Protein AF-0000000086114210 (afdb_homodimer)

Secondary structure (DSSP, 8-state):
----------B-TTT--BHHHHHHHHHHHHHHHHHHTT-HHHHHHHHHHHHHHHHHHHTSTT---GGG-EEEES-TTTTSSS--HHHHTS--SS---SEEEEEEEEEEEES-GGGSEEEETTEEE-BGGGS-TTSPPP--SSSB--HHHHHHHHHHHHHHHHHHSPPSBTTBEEEEEEEETTEEEEEEE-TT--EEEEEEEEEEEEES--TT----GGG---SS-S-SEEEEETT-GGGPEEEE-HHHHHHHHHT--HHHHHHHHHHHHHHHHHHTSTTS--THHHHHHHHHHHHHS-HHHHT-GGGHHHHHHHHHHHHHHHHHHT--B-SS-TT-BTTTT-S-HHHHHHHHHHHHH-HHHHHHHHHHHHHHHHHHHHHHHHHHHHHHHHHHHHHGGG---/----------B-TTT--BHHHHHHHHHHHHHHHHHHTT-HHHHHHHHHHHHHHHHHHHTSTT---GGG-EEEES-TTTTSSS--HHHHTS--SS---SSEEEEEEEEEEES-GGGSEEEETTEEE-BGGGS-TTSPPP--SSSB--HHHHHHHHHHHHHHHHHHSPPSBTTEEEEEEEEETTEEEEEEEETT--EEEEEEEEEEEEES--TT----GGG---SS-S-SEEEEETT-GGGPEEEE-HHHHHHHHHT--HHHHHHHHHHHHHHHHHHTSTTS--THHHHHHHHHHHHHS-HHHHT-GGGHHHHHHHHHHHHHHHHHHT--B-SS-TT-BTTTT-S-HHHHHHHHHHHHH-HHHHHHHHHHHHHHHHHHHHHHHHHHHHHHHHHHHHHGGG---

Radius of gyration: 35.03 Å; Cα contacts (8 Å, |Δi|>4): 1342; chains: 2; bounding box: 107×114×83 Å

Organism: NCBI:txid247094

Foldseek 3Di:
DPPPPPPPPQADPQQRDGLQVLLVLLVLLVVLLVVLCPDPVNVVLQVLVVVVLLVLLVQDPPFDDSVPKDKFFFDDLLQLWQDACVLQVHADPDDGANAEMEIEGARAEAAACVQWADPFLFWIWHACVRQDPPHDDFPDPDRTDFLLRVLVSSLVSSVVSVVVDDDRDPQKAWPDWDDISSWIKTWIAGPLRHIYIYIYFHKHKYAAADPQFDDPQPLDPDPVAFGGIWIWGNRDPPRTTTIGRSRRLVVVLVVAAPLLVSLLSLCSLQLQVVCNDNQHLGNNLLSQLSVVCSSVDDPVQRNDSSCSSVVNLVSLVSQLVCLVVQFRARNGRRSDTSSVPRPCSNVSSVVSVVCSNPVVVSSVVSSVVSNVSNVSSVVSVVVVVVVVVVVVVVVPPPPDD/DPPPPPPPPQADPQQRDGLQVLLVLLVLLVVLLVVLCPDPVNVVLQVLVVVVLLVLLVQDPPFDHSVPKDKFFFADLLQLWQDACVLQVHADPDDGANAEMEIEGAPAEAAACVQWADPFLFWIWHACVRQDPPHDDFPDPDRTDFLLSVLVSSLVSSVVSVVVDDDRDPQKAWPDWDDISSWIKTWIAGPLRHIYIYIYFYKHKYAAADPQFDDPQPLDPDPVAFGGIWIWGNRDPPRTTTIGRSRRLVVVLVVAAPLLVSLLSLCSLQLQVVCNDNQHLGNNLLVLLSVVCSSVDDPVQRNDSSCSSVVNLVSLVSQLVCLVVQFRARNGRRSDTSSVPRPCSNVSSVVSVVCSNPVVVSSVVSSVVSNVSNVSSVVVVVVVVVVVVVVVVVVVPPPDD

Sequence (802 aa):
MTSSARPLTDLDYCSGSRILEMNKLMEELERREGSYLQSKEVLESCLKAKDYVFTLIEQIHPLPSPNSLLILSGALCSGCLDVSPVDLGSTSPLSCPPISYTILVPILRLPSPDLLHQTSPCHCLVPLSLWDPPHPQLSSTTSYVNPHNVSLWFTSSLLSAMSRLPAPDPHLCQEGAEPWGNCVSLLFSNSSDVFFRFDIVPVVEVHGWPTGAQYLEDWVDDVQGPPRLFHLLPWGAKGQWRVSFPGVELFLRRCLYPSLSRVLRASLAVLGPFLQGPEAPGPYLIWVTLLHACERLPVGYLSQAQNAASCFLGLLEELSFNFLRGSCPNPFLPGCDLLYGNTTGPYLAHRVAEVRTQPMTHLREAVKEAKEAMKGGEREEKEEKEQKEEREERGSSCSPSMTSSARPLTDLDYCSGSRILEMNKLMEELERREGSYLQSKEVLESCLKAKDYVFTLIEQIHPLPSPNSLLILSGALCSGCLDVSPVDLGSTSPLSCPPISYTILVPILRLPSPDLLHQTSPCHCLVPLSLWDPPHPQLSSTTSYVNPHNVSLWFTSSLLSAMSRLPAPDPHLCQEGAEPWGNCVSLLFSNSSDVFFRFDIVPVVEVHGWPTGAQYLEDWVDDVQGPPRLFHLLPWGAKGQWRVSFPGVELFLRRCLYPSLSRVLRASLAVLGPFLQGPEAPGPYLIWVTLLHACERLPVGYLSQAQNAASCFLGLLEELSFNFLRGSCPNPFLPGCDLLYGNTTGPYLAHRVAEVRTQPMTHLREAVKEAKEAMKGGEREEKEEKEQKEEREERGSSCSPS

Structure (mmCIF, N/CA/C/O backbone):
data_AF-0000000086114210-model_v1
#
loop_
_entity.id
_entity.type
_entity.pdbx_description
1 polymer 'Transmembrane protein 102'
#
loop_
_atom_site.group_PDB
_atom_site.id
_atom_site.type_symbol
_atom_site.label_atom_id
_atom_site.label_alt_id
_atom_site.label_comp_id
_atom_site.label_asym_id
_atom_site.label_entity_id
_atom_site.label_seq_id
_atom_site.pdbx_PDB_ins_code
_atom_site.Cartn_x
_atom_site.Cartn_y
_atom_site.Cartn_z
_atom_site.occupancy
_atom_site.B_iso_or_equiv
_atom_site.auth_seq_id
_atom_site.auth_comp_id
_atom_site.auth_asym_id
_atom_site.auth_atom_id
_atom_site.pdbx_PDB_model_num
ATOM 1 N N . MET A 1 1 ? -11.633 5.852 -42.719 1 24.09 1 MET A N 1
ATOM 2 C CA . MET A 1 1 ? -10.617 6.684 -42.062 1 24.09 1 MET A CA 1
ATOM 3 C C . MET A 1 1 ? -10.602 6.457 -40.562 1 24.09 1 MET A C 1
ATOM 5 O O . MET A 1 1 ? -11.5 6.918 -39.844 1 24.09 1 MET A O 1
ATOM 9 N N . THR A 1 2 ? -10.406 5.246 -40.031 1 33 2 THR A N 1
ATOM 10 C CA . THR A 1 2 ? -10.617 4.664 -38.719 1 33 2 THR A CA 1
ATOM 11 C C . THR A 1 2 ? -9.875 5.461 -37.625 1 33 2 THR A C 1
ATOM 13 O O . THR A 1 2 ? -8.656 5.637 -37.719 1 33 2 THR A O 1
ATOM 16 N N . SER A 1 3 ? -10.422 6.602 -37.25 1 35.72 3 SER A N 1
ATOM 17 C CA . SER A 1 3 ? -9.906 7.598 -36.312 1 35.72 3 SER A CA 1
ATOM 18 C C . SER A 1 3 ? -9.109 6.938 -35.188 1 35.72 3 SER A C 1
ATOM 20 O O . SER A 1 3 ? -9.633 6.09 -34.469 1 35.72 3 SER A O 1
ATOM 22 N N . SER A 1 4 ? -7.891 6.684 -35.344 1 40.81 4 SER A N 1
ATOM 23 C CA . SER A 1 4 ? -6.871 5.98 -34.594 1 40.81 4 SER A CA 1
ATOM 24 C C . SER A 1 4 ? -6.875 6.422 -33.125 1 40.81 4 SER A C 1
ATOM 26 O O . SER A 1 4 ? -6.609 7.586 -32.812 1 40.81 4 SER A O 1
ATOM 28 N N . ALA A 1 5 ? -7.812 6.066 -32.375 1 46.91 5 ALA A N 1
ATOM 29 C CA . ALA A 1 5 ? -8.047 6.402 -30.984 1 46.91 5 ALA A CA 1
ATOM 30 C C . ALA A 1 5 ? 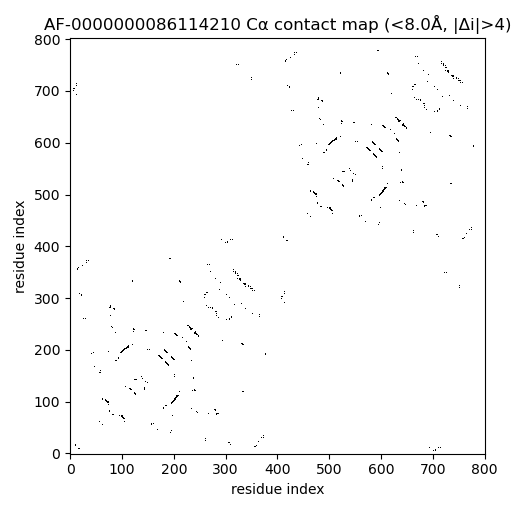-6.738 6.426 -30.203 1 46.91 5 ALA A C 1
ATOM 32 O O . ALA A 1 5 ? -5.883 5.555 -30.375 1 46.91 5 ALA A O 1
ATOM 33 N N . ARG A 1 6 ? -6.336 7.613 -29.688 1 54.84 6 ARG A N 1
ATOM 34 C CA . ARG A 1 6 ? -5.137 7.883 -28.906 1 54.84 6 ARG A CA 1
ATOM 35 C C . ARG A 1 6 ? -4.93 6.812 -27.844 1 54.84 6 ARG A C 1
ATOM 37 O O . ARG A 1 6 ? -5.883 6.379 -27.188 1 54.84 6 ARG A O 1
ATOM 44 N N . PRO A 1 7 ? -3.684 6.273 -27.859 1 58.41 7 PRO A N 1
ATOM 45 C CA . PRO A 1 7 ? -3.41 5.215 -26.891 1 58.41 7 PRO A CA 1
ATOM 46 C C . PRO A 1 7 ? -3.721 5.633 -25.453 1 58.41 7 PRO A C 1
ATOM 48 O O . PRO A 1 7 ? -3.482 6.785 -25.078 1 58.41 7 PRO A O 1
ATOM 51 N N . LEU A 1 8 ? -4.625 4.898 -24.859 1 67.31 8 LEU A N 1
ATOM 52 C CA . LEU A 1 8 ? -5.004 5.141 -23.484 1 67.31 8 LEU A CA 1
ATOM 53 C C . LEU A 1 8 ? -3.822 4.922 -22.547 1 67.31 8 LEU A C 1
ATOM 55 O O . LEU A 1 8 ? -3.576 3.797 -22.094 1 67.31 8 LEU A O 1
ATOM 59 N N . THR A 1 9 ? -3.07 6.043 -22.328 1 71.62 9 THR A N 1
ATOM 60 C CA . THR A 1 9 ? -1.894 5.926 -21.484 1 71.62 9 THR A CA 1
ATOM 61 C C . THR A 1 9 ? -2.07 6.738 -20.203 1 71.62 9 THR A C 1
ATOM 63 O O . THR A 1 9 ? -1.178 6.773 -19.359 1 71.62 9 THR A O 1
ATOM 66 N N . ASP A 1 10 ? -3.268 7.16 -20.109 1 83.62 10 ASP A N 1
ATOM 67 C CA . ASP A 1 10 ? -3.412 8.094 -18.984 1 83.62 10 ASP A CA 1
ATOM 68 C C . ASP A 1 10 ? -4.426 7.586 -17.969 1 83.62 10 ASP A C 1
ATOM 70 O O . ASP A 1 10 ? -5.34 8.312 -17.578 1 83.62 10 ASP A O 1
ATOM 74 N N . LEU A 1 11 ? -4.305 6.305 -17.688 1 91.75 11 LEU A N 1
ATOM 75 C CA . LEU A 1 11 ? -5.18 5.719 -16.672 1 91.75 11 LEU A CA 1
ATOM 76 C C . LEU A 1 11 ? -4.379 5.285 -15.445 1 91.75 11 LEU A C 1
ATOM 78 O O . LEU A 1 11 ? -3.229 4.855 -15.57 1 91.75 11 LEU A O 1
ATOM 82 N N . ASP A 1 12 ? -5.035 5.508 -14.336 1 93.94 12 ASP A N 1
ATOM 83 C CA . ASP A 1 12 ? -4.492 4.934 -13.109 1 93.94 12 ASP A CA 1
ATOM 84 C C . ASP A 1 12 ? -4.828 3.447 -13.008 1 93.94 12 ASP A C 1
ATOM 86 O O . ASP A 1 12 ? -6 3.07 -12.992 1 93.94 12 ASP A O 1
ATOM 90 N N . TYR A 1 13 ? -3.895 2.6 -12.891 1 93.69 13 TYR A N 1
ATOM 91 C CA . TYR A 1 13 ? -4.074 1.151 -12.898 1 93.69 13 TYR A CA 1
ATOM 92 C C . TYR A 1 13 ? -4.977 0.709 -11.758 1 93.69 13 TYR A C 1
ATOM 94 O O . TYR A 1 13 ? -5.895 -0.093 -11.953 1 93.69 13 TYR A O 1
ATOM 102 N N . CYS A 1 14 ? -4.801 1.234 -10.609 1 93.88 14 CYS A N 1
ATOM 103 C CA . CYS A 1 14 ? -5.457 0.724 -9.406 1 93.88 14 CYS A CA 1
ATOM 104 C C . CYS A 1 14 ? -6.93 1.126 -9.383 1 93.88 14 CYS A C 1
ATOM 106 O O . CYS A 1 14 ? -7.797 0.297 -9.102 1 93.88 14 CYS A O 1
ATOM 108 N N . SER A 1 15 ? -7.188 2.352 -9.672 1 94.06 15 SER A N 1
ATOM 109 C CA . SER A 1 15 ? -8.562 2.826 -9.57 1 94.06 15 SER A CA 1
ATOM 110 C C . SER A 1 15 ? -9.281 2.752 -10.914 1 94.06 15 SER A C 1
ATOM 112 O O . SER A 1 15 ? -10.508 2.809 -10.977 1 94.06 15 SER A O 1
ATOM 114 N N . GLY A 1 16 ? -8.547 2.729 -11.992 1 93.31 16 GLY A N 1
ATOM 115 C CA . GLY A 1 16 ? -9.125 2.775 -13.328 1 93.31 16 GLY A CA 1
ATOM 116 C C . GLY A 1 16 ? -9.547 4.172 -13.742 1 93.31 16 GLY A C 1
ATOM 117 O O . GLY A 1 16 ? -10.117 4.355 -14.82 1 93.31 16 GLY A O 1
ATOM 118 N N . SER A 1 17 ? -9.188 5.137 -12.953 1 94 17 SER A N 1
ATOM 119 C CA . SER A 1 17 ? -9.617 6.508 -13.227 1 94 17 SER A CA 1
ATOM 120 C C . SER A 1 17 ? -8.656 7.203 -14.188 1 94 17 SER A C 1
ATOM 122 O O . SER A 1 17 ? -7.473 6.855 -14.25 1 94 17 SER A O 1
ATOM 124 N N . ARG A 1 18 ? -9.195 8.18 -14.914 1 94 18 ARG A N 1
ATOM 125 C CA . ARG A 1 18 ? -8.375 8.969 -15.828 1 94 18 ARG A CA 1
ATOM 126 C C . ARG A 1 18 ? -7.594 10.039 -15.07 1 94 18 ARG A C 1
ATOM 128 O O . ARG A 1 18 ? -8.164 10.781 -14.266 1 94 18 ARG A O 1
ATOM 135 N N . ILE A 1 19 ? -6.328 10.172 -15.398 1 94.19 19 ILE A N 1
ATOM 136 C CA . ILE A 1 19 ? -5.438 11.102 -14.711 1 94.19 19 ILE A CA 1
ATOM 137 C C . ILE A 1 19 ? -5.867 12.539 -15.008 1 94.19 19 ILE A C 1
ATOM 139 O O . ILE A 1 19 ? -5.863 13.383 -14.109 1 94.19 19 ILE A O 1
ATOM 143 N N . LEU A 1 20 ? -6.254 12.805 -16.203 1 94.25 20 LEU A N 1
ATOM 144 C CA . LEU A 1 20 ? -6.676 14.148 -16.594 1 94.25 20 LEU A CA 1
ATOM 145 C C . LEU A 1 20 ? -7.883 14.602 -15.789 1 94.25 20 LEU A C 1
ATOM 147 O O . LEU A 1 20 ? -7.953 15.758 -15.359 1 94.25 20 LEU A O 1
ATOM 151 N N . GLU A 1 21 ? -8.805 13.68 -15.555 1 95.31 21 GLU A N 1
ATOM 152 C CA . GLU A 1 21 ? -10.008 14.008 -14.789 1 95.31 21 GLU A CA 1
ATOM 153 C C . GLU A 1 21 ? -9.672 14.297 -13.328 1 95.31 21 GLU A C 1
ATOM 155 O O . GLU A 1 21 ? -10.273 15.172 -12.703 1 95.31 21 GLU A O 1
ATOM 160 N N . MET A 1 22 ? -8.812 13.57 -12.836 1 96.75 22 MET A N 1
ATOM 161 C CA . MET A 1 22 ? -8.383 13.781 -11.461 1 96.75 22 MET A CA 1
ATOM 162 C C . MET A 1 22 ? -7.707 15.141 -11.305 1 96.75 22 MET A C 1
ATOM 164 O O . MET A 1 22 ? -7.926 15.828 -10.305 1 96.75 22 MET A O 1
ATOM 168 N N . ASN A 1 23 ? -6.875 15.539 -12.266 1 96.81 23 ASN A N 1
ATOM 169 C CA . ASN A 1 23 ? -6.258 16.859 -12.258 1 96.81 23 ASN A CA 1
ATOM 170 C C . ASN A 1 23 ? -7.309 17.969 -12.25 1 96.81 23 ASN A C 1
ATOM 172 O O . ASN A 1 23 ? -7.164 18.953 -11.531 1 96.81 23 ASN A O 1
ATOM 176 N N . LYS A 1 24 ? -8.305 17.766 -13 1 96.81 24 LYS A N 1
ATOM 177 C CA . LYS A 1 24 ? -9.367 18.75 -13.078 1 96.81 24 LYS A CA 1
ATOM 178 C C . LYS A 1 24 ? -10.086 18.891 -11.742 1 96.81 24 LYS A C 1
ATOM 180 O O . LYS A 1 24 ? -10.438 20 -11.336 1 96.81 24 LYS A O 1
ATOM 185 N N . LEU A 1 25 ? -10.352 17.797 -11.07 1 97.38 25 LEU A N 1
ATOM 186 C CA . LEU A 1 25 ? -11.008 17.828 -9.766 1 97.38 25 LEU A CA 1
ATOM 187 C C . LEU A 1 25 ? -10.148 18.562 -8.742 1 97.38 25 LEU A C 1
ATOM 189 O O . LEU A 1 25 ? -10.664 19.328 -7.922 1 97.38 25 LEU A O 1
ATOM 193 N N . MET A 1 26 ? -8.883 18.344 -8.812 1 97.62 26 MET A N 1
ATOM 194 C CA . MET A 1 26 ? -7.973 19 -7.883 1 97.62 26 MET A CA 1
ATOM 195 C C . MET A 1 26 ? -7.914 20.5 -8.156 1 97.62 26 MET A C 1
ATOM 197 O O . MET A 1 26 ? -7.828 21.297 -7.223 1 97.62 26 MET A O 1
ATOM 201 N N . GLU A 1 27 ? -7.957 20.875 -9.391 1 96.31 27 GLU A N 1
ATOM 202 C CA . GLU A 1 27 ? -8.016 22.297 -9.75 1 96.31 27 GLU A CA 1
ATOM 203 C C . GLU A 1 27 ? -9.312 22.938 -9.258 1 96.31 27 GLU A C 1
ATOM 205 O O . GLU A 1 27 ? -9.297 24.078 -8.773 1 96.31 27 GLU A O 1
ATOM 210 N N . GLU A 1 28 ? -10.328 22.172 -9.398 1 95.62 28 GLU A N 1
ATOM 211 C CA . GLU A 1 28 ? -11.617 22.672 -8.938 1 95.62 28 GLU A CA 1
ATOM 212 C C . GLU A 1 28 ? -11.633 22.859 -7.422 1 95.62 28 GLU A C 1
ATOM 214 O O . GLU A 1 28 ? -12.18 23.844 -6.918 1 95.62 28 GLU A O 1
ATOM 219 N N . LEU A 1 29 ? -11.109 21.953 -6.73 1 95.19 29 LEU A N 1
ATOM 220 C CA . LEU A 1 29 ? -11.008 22.078 -5.281 1 95.19 29 LEU A CA 1
ATOM 221 C C . LEU A 1 29 ? -10.242 23.328 -4.891 1 95.19 29 LEU A C 1
ATOM 223 O O . LEU A 1 29 ? -10.648 24.047 -3.977 1 95.19 29 LEU A O 1
ATOM 227 N N . GLU A 1 30 ? -9.141 23.578 -5.566 1 92.75 30 GLU A N 1
ATOM 228 C CA . GLU A 1 30 ? -8.328 24.766 -5.316 1 92.75 30 GLU A CA 1
ATOM 229 C C . GLU A 1 30 ? -9.125 26.047 -5.562 1 92.75 30 GLU A C 1
ATOM 231 O O . GLU A 1 30 ? -9.055 26.984 -4.773 1 92.75 30 GLU A O 1
ATOM 236 N N . ARG A 1 31 ? -9.859 26.047 -6.586 1 91.31 31 ARG A N 1
ATOM 237 C CA . ARG A 1 31 ? -10.656 27.219 -6.945 1 91.31 31 ARG A CA 1
ATOM 238 C C . ARG A 1 31 ? -11.734 27.484 -5.898 1 91.31 31 ARG A C 1
ATOM 240 O O . ARG A 1 31 ? -11.945 28.625 -5.496 1 91.31 31 ARG A O 1
ATOM 247 N N . ARG A 1 32 ? -12.312 26.5 -5.414 1 87.5 32 ARG A N 1
ATOM 248 C CA . ARG A 1 32 ? -13.406 26.641 -4.457 1 87.5 32 ARG A CA 1
ATOM 249 C C . ARG A 1 32 ? -12.891 27.094 -3.098 1 87.5 32 ARG A C 1
ATOM 251 O O . ARG A 1 32 ? -13.508 27.938 -2.445 1 87.5 32 ARG A O 1
ATOM 258 N N . GLU A 1 33 ? -11.836 26.594 -2.711 1 83 33 GLU A N 1
ATOM 259 C CA . GLU A 1 33 ? -11.266 26.969 -1.423 1 83 33 GLU A CA 1
ATOM 260 C C . GLU A 1 33 ? -10.742 28.406 -1.452 1 83 33 GLU A C 1
ATOM 262 O O . GLU A 1 33 ? -10.766 29.094 -0.435 1 83 33 GLU A O 1
ATOM 267 N N . GLY A 1 34 ? -10.242 28.797 -2.559 1 79.25 34 GLY A N 1
ATOM 268 C CA . GLY A 1 34 ? -9.719 30.156 -2.691 1 79.25 34 GLY A CA 1
ATOM 269 C C . GLY A 1 34 ? -10.805 31.219 -2.744 1 79.25 34 GLY A C 1
ATOM 270 O O . GLY A 1 34 ? -10.594 32.344 -2.316 1 79.25 34 GLY A O 1
ATOM 271 N N . SER A 1 35 ? -11.875 30.875 -3.115 1 75.25 35 SER A N 1
ATOM 272 C CA . SER A 1 35 ? -12.961 31.828 -3.314 1 75.25 35 SER A CA 1
ATOM 273 C C . SER A 1 35 ? -13.594 32.219 -1.987 1 75.25 35 SER A C 1
ATOM 275 O O . SER A 1 35 ? -14.078 33.344 -1.837 1 75.25 35 SER A O 1
ATOM 277 N N . TYR A 1 36 ? -13.602 31.391 -1.112 1 68.75 36 TYR A N 1
ATOM 278 C CA . TYR A 1 36 ? -14.227 31.641 0.183 1 68.75 36 TYR A CA 1
ATOM 279 C C . TYR A 1 36 ? -13.555 32.812 0.897 1 68.75 36 TYR A C 1
ATOM 281 O O . TYR A 1 36 ? -14.227 33.625 1.53 1 68.75 36 TYR A O 1
ATOM 289 N N . LEU A 1 37 ? -12.344 33 0.737 1 70.94 37 LEU A N 1
ATOM 290 C CA . LEU A 1 37 ? -11.586 34.031 1.44 1 70.94 37 LEU A CA 1
ATOM 291 C C . LEU A 1 37 ? -11.539 35.312 0.626 1 70.94 37 LEU A C 1
ATOM 293 O O . LEU A 1 37 ? -11.023 36.344 1.1 1 70.94 37 LEU A O 1
ATOM 297 N N . GLN A 1 38 ? -12.227 35.25 -0.403 1 73.44 38 GLN A N 1
ATOM 298 C CA . GLN A 1 38 ? -12.109 36.438 -1.275 1 73.44 38 GLN A CA 1
ATOM 299 C C . GLN A 1 38 ? -13.258 37.406 -1.033 1 73.44 38 GLN A C 1
ATOM 301 O O . GLN A 1 38 ? -13.172 38.562 -1.418 1 73.44 38 GLN A O 1
ATOM 306 N N . SER A 1 39 ? -14.18 37 -0.277 1 79.19 39 SER A N 1
ATOM 307 C CA . SER A 1 39 ? -15.234 37.969 0.053 1 79.19 39 SER A CA 1
ATOM 308 C C . SER A 1 39 ? -14.703 39.094 0.924 1 79.19 39 SER A C 1
ATOM 310 O O . SER A 1 39 ? -14.039 38.844 1.933 1 79.19 39 SER A O 1
ATOM 312 N N . LYS A 1 40 ? -14.922 40.281 0.569 1 83.38 40 LYS A N 1
ATOM 313 C CA . LYS A 1 40 ? -14.422 41.438 1.276 1 83.38 40 LYS A CA 1
ATOM 314 C C . LYS A 1 40 ? -14.914 41.469 2.723 1 83.38 40 LYS A C 1
ATOM 316 O O . LYS A 1 40 ? -14.164 41.844 3.631 1 83.38 40 LYS A O 1
ATOM 321 N N . GLU A 1 41 ? -16.125 41.125 2.92 1 83.75 41 GLU A N 1
ATOM 322 C CA . GLU A 1 41 ? -16.688 41.125 4.262 1 83.75 41 GLU A CA 1
ATOM 323 C C . GLU A 1 41 ? -15.984 40.094 5.16 1 83.75 41 GLU A C 1
ATOM 325 O O . GLU A 1 41 ? -15.672 40.406 6.312 1 83.75 41 GLU A O 1
ATOM 330 N N . VAL A 1 42 ? -15.844 38.969 4.598 1 86.62 42 VAL A N 1
ATOM 331 C CA . VAL A 1 42 ? -15.195 37.906 5.352 1 86.62 42 VAL A CA 1
ATOM 332 C C . VAL A 1 42 ? -13.758 38.312 5.672 1 86.62 42 VAL A C 1
ATOM 334 O O . VAL A 1 42 ? -13.289 38.094 6.797 1 86.62 42 VAL A O 1
ATOM 337 N N . LEU A 1 43 ? -13.133 38.875 4.75 1 88.88 43 LEU A N 1
ATOM 338 C CA . LEU A 1 43 ? -11.75 39.281 4.93 1 88.88 43 LEU A CA 1
ATOM 339 C C . LEU A 1 43 ? -11.641 40.375 6.008 1 88.88 43 LEU A C 1
ATOM 341 O O . LEU A 1 43 ? -10.742 40.312 6.848 1 88.88 43 LEU A O 1
ATOM 345 N N . GLU A 1 44 ? -12.469 41.281 5.941 1 90 44 GLU A N 1
ATOM 346 C CA . GLU A 1 44 ? -12.453 42.375 6.922 1 90 44 GLU A CA 1
ATOM 347 C C . GLU A 1 44 ? -12.727 41.844 8.328 1 90 44 GLU A C 1
ATOM 349 O O . GLU A 1 44 ? -12.078 42.281 9.289 1 90 44 GLU A O 1
ATOM 354 N N . SER A 1 45 ? -13.695 41 8.422 1 90.56 45 SER A N 1
ATOM 355 C CA . SER A 1 45 ? -14.008 40.406 9.719 1 90.56 45 SER A CA 1
ATOM 356 C C . SER A 1 45 ? -12.836 39.594 10.258 1 90.56 45 SER A C 1
ATOM 358 O O . SER A 1 45 ? -12.555 39.625 11.461 1 90.56 45 SER A O 1
ATOM 360 N N . CYS A 1 46 ? -12.266 38.906 9.391 1 90.81 46 CYS A N 1
ATOM 361 C CA . CYS A 1 46 ? -11.102 38.125 9.781 1 90.81 46 CYS A CA 1
ATOM 362 C C . CYS A 1 46 ? -9.977 39 10.289 1 90.81 46 CYS A C 1
ATOM 364 O O . CYS A 1 46 ? -9.328 38.688 11.289 1 90.81 46 CYS A O 1
ATOM 366 N N . LEU A 1 47 ? -9.734 40.125 9.594 1 91.75 47 LEU A N 1
ATOM 367 C CA . LEU A 1 47 ? -8.68 41.062 9.977 1 91.75 47 LEU A CA 1
ATOM 368 C C . LEU A 1 47 ? -8.984 41.656 11.336 1 91.75 47 LEU A C 1
ATOM 370 O O . LEU A 1 47 ? -8.078 41.875 12.148 1 91.75 47 LEU A O 1
ATOM 374 N N . LYS A 1 48 ? -10.203 41.969 11.562 1 92.81 48 LYS A N 1
ATOM 375 C CA . LYS A 1 48 ? -10.602 42.531 12.852 1 92.81 48 LYS A CA 1
ATOM 376 C C . LYS A 1 48 ? -10.398 41.531 13.977 1 92.81 48 LYS A C 1
ATOM 378 O O . LYS A 1 48 ? -9.945 41.906 15.062 1 92.81 48 LYS A O 1
ATOM 383 N N . ALA A 1 49 ? -10.828 40.344 13.711 1 93.56 49 ALA A N 1
ATOM 384 C CA . ALA A 1 49 ? -10.625 39.281 14.711 1 93.56 49 ALA A CA 1
ATOM 385 C C . ALA A 1 49 ? -9.141 39.094 15.008 1 93.56 49 ALA A C 1
ATOM 387 O O . ALA A 1 49 ? -8.75 38.938 16.172 1 93.56 49 ALA A O 1
ATOM 388 N N . LYS A 1 50 ? -8.375 39.062 13.969 1 92.75 50 LYS A N 1
ATOM 389 C CA . LYS A 1 50 ? -6.926 38.938 14.125 1 92.75 50 LYS A CA 1
ATOM 390 C C . LYS A 1 50 ? -6.359 40.094 14.961 1 92.75 50 LYS A C 1
ATOM 392 O O . LYS A 1 50 ? -5.543 39.875 15.852 1 92.75 50 LYS A O 1
ATOM 397 N N . ASP A 1 51 ? -6.738 41.281 14.656 1 91.56 51 ASP A N 1
ATOM 398 C CA . ASP A 1 51 ? -6.27 42.438 15.391 1 91.56 51 ASP A CA 1
ATOM 399 C C . ASP A 1 51 ? -6.641 42.344 16.859 1 91.56 51 ASP A C 1
ATOM 401 O O . ASP A 1 51 ? -5.859 42.75 17.734 1 91.56 51 ASP A O 1
ATOM 405 N N . TYR A 1 52 ? -7.801 41.938 17.109 1 93 52 TYR A N 1
ATOM 406 C CA . TYR A 1 52 ? -8.227 41.781 18.484 1 93 52 TYR A CA 1
ATOM 407 C C . TYR A 1 52 ? -7.336 40.75 19.203 1 93 52 TYR A C 1
ATOM 409 O O . TYR A 1 52 ? -6.902 41 20.328 1 93 52 TYR A O 1
ATOM 417 N N . VAL A 1 53 ? -7.121 39.625 18.594 1 93.25 53 VAL A N 1
ATOM 418 C CA . VAL A 1 53 ? -6.285 38.594 19.172 1 93.25 53 VAL A CA 1
ATOM 419 C C . VAL A 1 53 ? -4.883 39.125 19.438 1 93.25 53 VAL A C 1
ATOM 421 O O . VAL A 1 53 ? -4.289 38.844 20.484 1 93.25 53 VAL A O 1
ATOM 424 N N . PHE A 1 54 ? -4.352 39.938 18.5 1 92.5 54 PHE A N 1
ATOM 425 C CA . PHE A 1 54 ? -3.031 40.531 18.672 1 92.5 54 PHE A CA 1
ATOM 426 C C . PHE A 1 54 ? -3.025 41.469 19.859 1 92.5 54 PHE A C 1
ATOM 428 O O . PHE A 1 54 ? -2.062 41.531 20.625 1 92.5 54 PHE A O 1
ATOM 435 N N . THR A 1 55 ? -4.051 42.219 20 1 91 55 THR A N 1
ATOM 436 C CA . THR A 1 55 ? -4.176 43.125 21.125 1 91 55 THR A CA 1
ATOM 437 C C . THR A 1 55 ? -4.223 42.344 22.453 1 91 55 THR A C 1
ATOM 439 O O . THR A 1 55 ? -3.648 42.781 23.453 1 91 55 THR A O 1
ATOM 442 N N . LEU A 1 56 ? -4.953 41.281 22.438 1 91.81 56 LEU A N 1
ATOM 443 C CA . LEU A 1 56 ? -5.012 40.438 23.625 1 91.81 56 LEU A CA 1
ATOM 444 C C . LEU A 1 56 ? -3.623 39.938 24.016 1 91.81 56 LEU A C 1
ATOM 446 O O . LEU A 1 56 ? -3.25 40 25.188 1 91.81 56 LEU A O 1
ATOM 450 N N . ILE A 1 57 ? -2.873 39.469 23.047 1 92.69 57 ILE A N 1
ATOM 451 C CA . ILE A 1 57 ? -1.541 38.938 23.297 1 92.69 57 ILE A CA 1
ATOM 452 C C . ILE A 1 57 ? -0.623 40.031 23.828 1 92.69 57 ILE A C 1
ATOM 454 O O . ILE A 1 57 ? 0.221 39.781 24.688 1 92.69 57 ILE A O 1
ATOM 458 N N . GLU A 1 58 ? -0.799 41.219 23.375 1 90 58 GLU A N 1
ATOM 459 C CA . GLU A 1 58 ? 0.023 42.344 23.781 1 90 58 GLU A CA 1
ATOM 460 C C . GLU A 1 58 ? -0.199 42.688 25.266 1 90 58 GLU A C 1
ATOM 462 O O . GLU A 1 58 ? 0.631 43.344 25.875 1 90 58 GLU A O 1
ATOM 467 N N . GLN A 1 59 ? -1.311 42.188 25.812 1 89.38 59 GLN A N 1
ATOM 468 C CA . GLN A 1 59 ? -1.627 42.469 27.203 1 89.38 59 GLN A CA 1
ATOM 469 C C . GLN A 1 59 ? -0.887 41.531 28.141 1 89.38 59 GLN A C 1
ATOM 471 O O . GLN A 1 59 ? -0.831 41.75 29.344 1 89.38 59 GLN A O 1
ATOM 476 N N . ILE A 1 60 ? -0.372 40.5 27.531 1 88.94 60 ILE A N 1
ATOM 477 C CA . ILE A 1 60 ? 0.35 39.531 28.344 1 88.94 60 ILE A CA 1
ATOM 478 C C . ILE A 1 60 ? 1.789 40 28.547 1 88.94 60 ILE A C 1
ATOM 480 O O . ILE A 1 60 ? 2.543 40.156 27.578 1 88.94 60 ILE A O 1
ATOM 484 N N . HIS A 1 61 ? 2.145 40.312 29.688 1 80.88 61 HIS A N 1
ATOM 485 C CA . HIS A 1 61 ? 3.494 40.75 30.016 1 80.88 61 HIS A CA 1
ATOM 486 C C . HIS A 1 61 ? 4.25 39.688 30.781 1 80.88 61 HIS A C 1
ATOM 488 O O . HIS A 1 61 ? 3.672 38.969 31.625 1 80.88 61 HIS A O 1
ATOM 494 N N . PRO A 1 62 ? 5.59 39.438 30.453 1 81.94 62 PRO A N 1
ATOM 495 C CA . PRO A 1 62 ? 6.461 40.219 29.562 1 81.94 62 PRO A CA 1
ATOM 496 C C . PRO A 1 62 ? 6.586 39.594 28.172 1 81.94 62 PRO A C 1
ATOM 498 O O . PRO A 1 62 ? 7.176 38.531 28.016 1 81.94 62 PRO A O 1
ATOM 501 N N . LEU A 1 63 ? 5.703 39.844 27.203 1 78.19 63 LEU A N 1
ATOM 502 C CA . LEU A 1 63 ? 5.84 39.25 25.875 1 78.19 63 LEU A CA 1
ATOM 503 C C . LEU A 1 63 ? 6.438 40.281 24.906 1 78.19 63 LEU A C 1
ATOM 505 O O . LEU A 1 63 ? 6.227 41.469 25.047 1 78.19 63 LEU A O 1
ATOM 509 N N . PRO A 1 64 ? 7.387 39.562 24.062 1 63.94 64 PRO A N 1
ATOM 510 C CA . PRO A 1 64 ? 8.008 40.438 23.062 1 63.94 64 PRO A CA 1
ATOM 511 C C . PRO A 1 64 ? 6.996 41.062 22.109 1 63.94 64 PRO A C 1
ATOM 513 O O . PRO A 1 64 ? 5.828 40.656 22.094 1 63.94 64 PRO A O 1
ATOM 516 N N . SER A 1 65 ? 7.484 41.875 21.234 1 65.94 65 SER A N 1
ATOM 517 C CA . SER A 1 65 ? 6.723 42.625 20.234 1 65.94 65 SER A CA 1
ATOM 518 C C . SER A 1 65 ? 5.988 41.719 19.281 1 65.94 65 SER A C 1
ATOM 520 O O . SER A 1 65 ? 6.488 40.625 18.953 1 65.94 65 SER A O 1
ATOM 522 N N . PRO A 1 66 ? 4.836 42.062 18.984 1 63 66 PRO A N 1
ATOM 523 C CA . PRO A 1 66 ? 3.957 41.25 18.125 1 63 66 PRO A CA 1
ATOM 524 C C . PRO A 1 66 ? 4.586 40.938 16.766 1 63 66 PRO A C 1
ATOM 526 O O . PRO A 1 66 ? 4.176 40 16.109 1 63 66 PRO A O 1
ATOM 529 N N . ASN A 1 67 ? 5.457 41.688 16.359 1 64.5 67 ASN A N 1
ATOM 530 C CA . ASN A 1 67 ? 6.074 41.438 15.062 1 64.5 67 ASN A CA 1
ATOM 531 C C . ASN A 1 67 ? 6.824 40.125 15.031 1 64.5 67 ASN A C 1
ATOM 533 O O . ASN A 1 67 ? 7.281 39.688 13.977 1 64.5 67 ASN A O 1
ATOM 537 N N . SER A 1 68 ? 6.586 39.438 16.062 1 74.62 68 SER A N 1
ATOM 538 C CA . SER A 1 68 ? 7.379 38.219 16.188 1 74.62 68 SER A CA 1
ATOM 539 C C . SER A 1 68 ? 6.492 37 16.188 1 74.62 68 SER A C 1
ATOM 541 O O . SER A 1 68 ? 6.977 35.875 16.375 1 74.62 68 SER A O 1
ATOM 543 N N . LEU A 1 69 ? 5.32 37.312 15.891 1 84.38 69 LEU A N 1
ATOM 544 C CA . LEU A 1 69 ? 4.395 36.188 15.945 1 84.38 69 LEU A CA 1
ATOM 545 C C . LEU A 1 69 ? 4.41 35.406 14.633 1 84.38 69 LEU A C 1
ATOM 547 O O . LEU A 1 69 ? 4.578 35.969 13.562 1 84.38 69 LEU A O 1
ATOM 551 N N . LEU A 1 70 ? 4.414 34.156 14.773 1 89.5 70 LEU A N 1
ATOM 552 C CA . LEU A 1 70 ? 4.262 33.312 13.602 1 89.5 70 LEU A CA 1
ATOM 553 C C . LEU A 1 70 ? 2.812 32.844 13.438 1 89.5 70 LEU A C 1
ATOM 555 O O . LEU A 1 70 ? 2.234 32.25 14.352 1 89.5 70 LEU A O 1
ATOM 559 N N . ILE A 1 71 ? 2.232 33.219 12.297 1 93.12 71 ILE A N 1
ATOM 560 C CA . ILE A 1 71 ? 0.841 32.875 12.023 1 93.12 71 ILE A CA 1
ATOM 561 C C . ILE A 1 71 ? 0.778 31.781 10.961 1 93.12 71 ILE A C 1
ATOM 563 O O . ILE A 1 71 ? 1.306 31.938 9.859 1 93.12 71 ILE A O 1
ATOM 567 N N . LEU A 1 72 ? 0.169 30.734 11.359 1 95.56 72 LEU A N 1
ATOM 568 C CA . LEU A 1 72 ? 0.004 29.609 10.445 1 95.56 72 LEU A CA 1
ATOM 569 C C . LEU A 1 72 ? -1.458 29.438 10.047 1 95.56 72 LEU A C 1
ATOM 571 O O . LEU A 1 72 ? -2.355 29.609 10.875 1 95.56 72 LEU A O 1
ATOM 575 N N . SER A 1 73 ? -1.635 29.156 8.789 1 92.94 73 SER A N 1
ATOM 576 C CA . SER A 1 73 ? -2.994 28.891 8.32 1 92.94 73 SER A CA 1
ATOM 577 C C . SER A 1 73 ? -3.457 27.5 8.727 1 92.94 73 SER A C 1
ATOM 579 O O . SER A 1 73 ? -2.748 26.516 8.508 1 92.94 73 SER A O 1
ATOM 581 N N . GLY A 1 74 ? -4.617 27.438 9.359 1 93.38 74 GLY A N 1
ATOM 582 C CA . GLY A 1 74 ? -5.18 26.172 9.812 1 93.38 74 GLY A CA 1
ATOM 583 C C . GLY A 1 74 ? -5.27 26.078 11.328 1 93.38 74 GLY A C 1
ATOM 584 O O . GLY A 1 74 ? -4.516 26.734 12.047 1 93.38 74 GLY A O 1
ATOM 585 N N . ALA A 1 75 ? -6.188 25.297 11.781 1 93.69 75 ALA A N 1
ATOM 586 C CA . ALA A 1 75 ? -6.336 25.047 13.211 1 93.69 75 ALA A CA 1
ATOM 587 C C . ALA A 1 75 ? -5.242 24.125 13.719 1 93.69 75 ALA A C 1
ATOM 589 O O . ALA A 1 75 ? -4.555 23.469 12.93 1 93.69 75 ALA A O 1
ATOM 590 N N . LEU A 1 76 ? -5.367 24.125 15.055 1 92.38 76 LEU A N 1
ATOM 591 C CA . LEU A 1 76 ? -4.469 23.156 15.695 1 92.38 76 LEU A CA 1
ATOM 592 C C . LEU A 1 76 ? -4.789 21.734 15.25 1 92.38 76 LEU A C 1
ATOM 594 O O . LEU A 1 76 ? -5.949 21.406 14.992 1 92.38 76 LEU A O 1
ATOM 598 N N . CYS A 1 77 ? -4.027 20.922 14.844 1 91.88 77 CYS A N 1
ATOM 599 C CA . CYS A 1 77 ? -4.129 19.516 14.492 1 91.88 77 CYS A CA 1
ATOM 600 C C . CYS A 1 77 ? -4.609 19.328 13.062 1 91.88 77 CYS A C 1
ATOM 602 O O . CYS A 1 77 ? -5.008 18.234 12.664 1 91.88 77 CYS A O 1
ATOM 604 N N . SER A 1 78 ? -4.734 20.469 12.305 1 92.81 78 SER A N 1
ATOM 605 C CA . SER A 1 78 ? -5.172 20.359 10.922 1 92.81 78 SER A CA 1
ATOM 606 C C . SER A 1 78 ? -3.996 20.109 9.984 1 92.81 78 SER A C 1
ATOM 608 O O . SER A 1 78 ? -4.164 20.047 8.766 1 92.81 78 SER A O 1
ATOM 610 N N . GLY A 1 79 ? -2.861 20.047 10.578 1 94.31 79 GLY A N 1
ATOM 611 C CA . GLY A 1 79 ? -1.729 19.641 9.758 1 94.31 79 GLY A CA 1
ATOM 612 C C . GLY A 1 79 ? -0.697 20.75 9.594 1 94.31 79 GLY A C 1
ATOM 613 O O . GLY A 1 79 ? 0.344 20.531 8.961 1 94.31 79 GLY A O 1
ATOM 614 N N . CYS A 1 80 ? -0.976 21.922 10.164 1 94.44 80 CYS A N 1
ATOM 615 C CA . CYS A 1 80 ? -0.05 23.031 10.008 1 94.44 80 CYS A CA 1
ATOM 616 C C . CYS A 1 80 ? 1.101 22.922 11 1 94.44 80 CYS A C 1
ATOM 618 O O . CYS A 1 80 ? 2.117 23.609 10.852 1 94.44 80 CYS A O 1
ATOM 620 N N . LEU A 1 81 ? 0.902 22.078 11.977 1 95.31 81 LEU A N 1
ATOM 621 C CA . LEU A 1 81 ? 1.89 21.906 13.031 1 95.31 81 LEU A CA 1
ATOM 622 C C . LEU A 1 81 ? 2.014 20.453 13.438 1 95.31 81 LEU A C 1
ATOM 624 O O . LEU A 1 81 ? 1.073 19.672 13.266 1 95.31 81 LEU A O 1
ATOM 628 N N . ASP A 1 82 ? 3.182 20.094 13.93 1 94.81 82 ASP A N 1
ATOM 629 C CA . ASP A 1 82 ? 3.432 18.734 14.406 1 94.81 82 ASP A CA 1
ATOM 630 C C . ASP A 1 82 ? 2.727 18.484 15.742 1 94.81 82 ASP A C 1
ATOM 632 O O . ASP A 1 82 ? 3.357 18.531 16.797 1 94.81 82 ASP A O 1
ATOM 636 N N . VAL A 1 83 ? 1.46 18.234 15.625 1 94.94 83 VAL A N 1
ATOM 637 C CA . VAL A 1 83 ? 0.657 18 16.828 1 94.94 83 VAL A CA 1
ATOM 638 C C . VAL A 1 83 ? -0.575 17.172 16.469 1 94.94 83 VAL A C 1
ATOM 640 O O . VAL A 1 83 ? -1.11 17.297 15.367 1 94.94 83 VAL A O 1
ATOM 643 N N . SER A 1 84 ? -0.974 16.266 17.344 1 92 84 SER A N 1
ATOM 644 C CA . SER A 1 84 ? -2.184 15.461 17.219 1 92 84 SER A CA 1
ATOM 645 C C . SER A 1 84 ? -3.055 15.57 18.469 1 92 84 SER A C 1
ATOM 647 O O . SER A 1 84 ? -2.605 16.062 19.5 1 92 84 SER A O 1
ATOM 649 N N . PRO A 1 85 ? -4.297 15.18 18.312 1 89.19 85 PRO A N 1
ATOM 650 C CA . PRO A 1 85 ? -5.152 15.195 19.5 1 89.19 85 PRO A CA 1
ATOM 651 C C . PRO A 1 85 ? -4.586 14.367 20.656 1 89.19 85 PRO A C 1
ATOM 653 O O . PRO A 1 85 ? -4.816 14.68 21.828 1 89.19 85 PRO A O 1
ATOM 656 N N . VAL A 1 86 ? -3.826 13.406 20.328 1 89.25 86 VAL A N 1
ATOM 657 C CA . VAL A 1 86 ? -3.205 12.578 21.344 1 89.25 86 VAL A CA 1
ATOM 658 C C . VAL A 1 86 ? -2.215 13.414 22.156 1 89.25 86 VAL A C 1
ATOM 660 O O . VAL A 1 86 ? -2.145 13.289 23.391 1 89.25 86 VAL A O 1
ATOM 663 N N . ASP A 1 87 ? -1.506 14.234 21.516 1 91.69 87 ASP A N 1
ATOM 664 C CA . ASP A 1 87 ? -0.523 15.102 22.172 1 91.69 87 ASP A CA 1
ATOM 665 C C . ASP A 1 87 ? -1.201 16.094 23.094 1 91.69 87 ASP A C 1
ATOM 667 O O . ASP A 1 87 ? -0.628 16.5 24.125 1 91.69 87 ASP A O 1
ATOM 671 N N . LEU A 1 88 ? -2.408 16.469 22.703 1 92.69 88 LEU A N 1
ATOM 672 C CA . LEU A 1 88 ? -3.119 17.516 23.422 1 92.69 88 LEU A CA 1
ATOM 673 C C . LEU A 1 88 ? -3.988 16.906 24.531 1 92.69 88 LEU A C 1
ATOM 675 O O . LEU A 1 88 ? -4.527 17.641 25.359 1 92.69 88 LEU A O 1
ATOM 679 N N . GLY A 1 89 ? -4.137 15.586 24.516 1 88.94 89 GLY A N 1
ATOM 680 C CA . GLY A 1 89 ? -4.848 14.875 25.562 1 88.94 89 GLY A CA 1
ATOM 681 C C . GLY A 1 89 ? -6.332 14.734 25.281 1 88.94 89 GLY A C 1
ATOM 682 O O . GLY A 1 89 ? -7.02 13.945 25.938 1 88.94 89 GLY A O 1
ATOM 683 N N . SER A 1 90 ? -6.848 15.555 24.406 1 87.81 90 SER A N 1
ATOM 684 C CA . SER A 1 90 ? -8.266 15.5 24.078 1 87.81 90 SER A CA 1
ATOM 685 C C . SER A 1 90 ? -8.531 16.016 22.672 1 87.81 90 SER A C 1
ATOM 687 O O . SER A 1 90 ? -7.637 16.562 22.031 1 87.81 90 SER A O 1
ATOM 689 N N . THR A 1 91 ? -9.758 15.773 22.234 1 88.31 91 THR A N 1
ATOM 690 C CA . THR A 1 91 ? -10.18 16.359 20.969 1 88.31 91 THR A CA 1
ATOM 691 C C . THR A 1 91 ? -10.516 17.844 21.156 1 88.31 91 THR A C 1
ATOM 693 O O . THR A 1 91 ? -10.648 18.312 22.297 1 88.31 91 THR A O 1
ATOM 696 N N . SER A 1 92 ? -10.633 18.5 20.109 1 89.69 92 SER A N 1
ATOM 697 C CA . SER A 1 92 ? -10.891 19.938 20.125 1 89.69 92 SER A CA 1
ATOM 698 C C . SER A 1 92 ? -12.195 20.266 20.844 1 89.69 92 SER A C 1
ATOM 700 O O . SER A 1 92 ? -13.234 19.672 20.547 1 89.69 92 SER A O 1
ATOM 702 N N . PRO A 1 93 ? -12.125 21.188 21.766 1 91.75 93 PRO A N 1
ATOM 703 C CA . PRO A 1 93 ? -13.344 21.594 22.469 1 91.75 93 PRO A CA 1
ATOM 704 C C . PRO A 1 93 ? -14.234 22.516 21.625 1 91.75 93 PRO A C 1
ATOM 706 O O . PRO A 1 93 ? -15.422 22.672 21.938 1 91.75 93 PRO A O 1
ATOM 709 N N . LEU A 1 94 ? -13.664 23.156 20.672 1 94 94 LEU A N 1
ATOM 710 C CA . LEU A 1 94 ? -14.414 24.078 19.812 1 94 94 LEU A CA 1
ATOM 711 C C . LEU A 1 94 ? -14.477 23.547 18.375 1 94 94 LEU A C 1
ATOM 713 O O . LEU A 1 94 ? -13.648 22.719 17.984 1 94 94 LEU A O 1
ATOM 717 N N . SER A 1 95 ? -15.453 23.984 17.688 1 90.44 95 SER A N 1
ATOM 718 C CA . SER A 1 95 ? -15.57 23.625 16.281 1 90.44 95 SER A CA 1
ATOM 719 C C . SER A 1 95 ? -14.375 24.125 15.477 1 90.44 95 SER A C 1
ATOM 721 O O . SER A 1 95 ? -13.688 25.062 15.891 1 90.44 95 SER A O 1
ATOM 723 N N . CYS A 1 96 ? -14.18 23.453 14.406 1 88.62 96 CYS A N 1
ATOM 724 C CA . CYS A 1 96 ? -13.062 23.828 13.547 1 88.62 96 CYS A CA 1
ATOM 725 C C . CYS A 1 96 ? -13.555 24.344 12.203 1 88.62 96 CYS A C 1
ATOM 727 O O . CYS A 1 96 ? -13.625 23.578 11.227 1 88.62 96 CYS A O 1
ATOM 729 N N . PRO A 1 97 ? -13.797 25.625 12.125 1 90.31 97 PRO A N 1
ATOM 730 C CA . PRO A 1 97 ? -14.25 26.188 10.852 1 90.31 97 PRO A CA 1
ATOM 731 C C . PRO A 1 97 ? -13.148 26.234 9.805 1 90.31 97 PRO A C 1
ATOM 733 O O . PRO A 1 97 ? -11.969 26.094 10.133 1 90.31 97 PRO A O 1
ATOM 736 N N . PRO A 1 98 ? -13.477 26.5 8.547 1 86.62 98 PRO A N 1
ATOM 737 C CA . PRO A 1 98 ? -12.484 26.562 7.473 1 86.62 98 PRO A CA 1
ATOM 738 C C . PRO A 1 98 ? -11.477 27.703 7.668 1 86.62 98 PRO A C 1
ATOM 740 O O . PRO A 1 98 ? -10.32 27.578 7.254 1 86.62 98 PRO A O 1
ATOM 743 N N . ILE A 1 99 ? -11.945 28.766 8.258 1 91.38 99 ILE A N 1
ATOM 744 C CA . ILE A 1 99 ? -11.047 29.891 8.508 1 91.38 99 ILE A CA 1
ATOM 745 C C . ILE A 1 99 ? -10.438 29.766 9.906 1 91.38 99 ILE A C 1
ATOM 747 O O . ILE A 1 99 ? -11.016 30.266 10.883 1 91.38 99 ILE A O 1
ATOM 751 N N . SER A 1 100 ? -9.375 29.188 9.961 1 94.62 100 SER A N 1
ATOM 752 C CA . SER A 1 100 ? -8.688 28.938 11.219 1 94.62 100 SER A CA 1
ATOM 753 C C . SER A 1 100 ? -7.199 29.25 11.109 1 94.62 100 SER A C 1
ATOM 755 O O . SER A 1 100 ? -6.586 29.031 10.062 1 94.62 100 SER A O 1
ATOM 757 N N . TYR A 1 101 ? -6.645 29.766 12.203 1 96.38 101 TYR A N 1
ATOM 758 C CA . TYR A 1 101 ? -5.223 30.094 12.242 1 96.38 101 TYR A CA 1
ATOM 759 C C . TYR A 1 101 ? -4.594 29.625 13.555 1 96.38 101 TYR A C 1
ATOM 761 O O . TYR A 1 101 ? -5.258 29.594 14.594 1 96.38 101 TYR A O 1
ATOM 769 N N . THR A 1 102 ? -3.387 29.25 13.43 1 97.12 102 THR A N 1
ATOM 770 C CA . THR A 1 102 ? -2.562 28.953 14.594 1 97.12 102 THR A CA 1
ATOM 771 C C . THR A 1 102 ? -1.479 30.016 14.773 1 97.12 102 THR A C 1
ATOM 773 O O . THR A 1 102 ? -0.727 30.312 13.836 1 97.12 102 THR A O 1
ATOM 776 N N . ILE A 1 103 ? -1.47 30.594 15.93 1 96.12 103 ILE A N 1
ATOM 777 C CA . ILE A 1 103 ? -0.513 31.656 16.219 1 96.12 103 ILE A CA 1
ATOM 778 C C . ILE A 1 103 ? 0.505 31.172 17.25 1 96.12 103 ILE A C 1
ATOM 780 O O . ILE A 1 103 ? 0.136 30.781 18.359 1 96.12 103 ILE A O 1
ATOM 784 N N . LEU A 1 104 ? 1.74 31.203 16.859 1 96.5 104 LEU A N 1
ATOM 785 C CA . LEU A 1 104 ? 2.82 30.875 17.781 1 96.5 104 LEU A CA 1
ATOM 786 C C . LEU A 1 104 ? 3.355 32.156 18.453 1 96.5 104 LEU A C 1
ATOM 788 O O . LEU A 1 104 ? 3.787 33.062 17.766 1 96.5 104 LEU A O 1
ATOM 792 N N . VAL A 1 105 ? 3.314 32.125 19.75 1 95.12 105 VAL A N 1
ATOM 793 C CA . VAL A 1 105 ? 3.752 33.25 20.547 1 95.12 105 VAL A CA 1
ATOM 794 C C . VAL A 1 105 ? 5.062 32.938 21.25 1 95.12 105 VAL A C 1
ATOM 796 O O . VAL A 1 105 ? 5.07 32.219 22.266 1 95.12 105 VAL A O 1
ATOM 799 N N . PRO A 1 106 ? 6.148 33.5 20.828 1 94.06 106 PRO A N 1
ATOM 800 C CA . PRO A 1 106 ? 7.414 33.25 21.516 1 94.06 106 PRO A CA 1
ATOM 801 C C . PRO A 1 106 ? 7.465 33.906 22.906 1 94.06 106 PRO A C 1
ATOM 803 O O . PRO A 1 106 ? 7.664 35.125 23.016 1 94.06 106 PRO A O 1
ATOM 806 N N . ILE A 1 107 ? 7.332 33.125 23.906 1 92.06 107 ILE A N 1
ATOM 807 C CA . ILE A 1 107 ? 7.363 33.594 25.281 1 92.06 107 ILE A CA 1
ATOM 808 C C . ILE A 1 107 ? 8.812 33.781 25.734 1 92.06 107 ILE A C 1
ATOM 810 O O . ILE A 1 107 ? 9.094 34.531 26.672 1 92.06 107 ILE A O 1
ATOM 814 N N . LEU A 1 108 ? 9.664 32.969 25.188 1 92.25 108 LEU A N 1
ATOM 815 C CA . LEU A 1 108 ? 11.109 33.031 25.406 1 92.25 108 LEU A CA 1
ATOM 816 C C . LEU A 1 108 ? 11.867 32.906 24.094 1 92.25 108 LEU A C 1
ATOM 818 O O . LEU A 1 108 ? 11.5 32.125 23.219 1 92.25 108 LEU A O 1
ATOM 822 N N . ARG A 1 109 ? 12.906 33.719 23.906 1 93.06 109 ARG A N 1
ATOM 823 C CA . ARG A 1 109 ? 13.781 33.656 22.75 1 93.06 109 ARG A CA 1
ATOM 824 C C . ARG A 1 109 ? 15.219 33.375 23.156 1 93.06 109 ARG A C 1
ATOM 826 O O . ARG A 1 109 ? 15.781 34.062 24.016 1 93.06 109 ARG A O 1
ATOM 833 N N . LEU A 1 110 ? 15.688 32.344 22.547 1 94.94 110 LEU A N 1
ATOM 834 C CA . LEU A 1 110 ? 17.047 31.922 22.875 1 94.94 110 LEU A CA 1
ATOM 835 C C . LEU A 1 110 ? 17.984 32.125 21.688 1 94.94 110 LEU A C 1
ATOM 837 O O . LEU A 1 110 ? 17.625 31.797 20.562 1 94.94 110 LEU A O 1
ATOM 841 N N . PRO A 1 111 ? 19.172 32.656 21.938 1 95.25 111 PRO A N 1
ATOM 842 C CA . PRO A 1 111 ? 20.078 32.969 20.844 1 95.25 111 PRO A CA 1
ATOM 843 C C . PRO A 1 111 ? 20.797 31.734 20.281 1 95.25 111 PRO A C 1
ATOM 845 O O . PRO A 1 111 ? 21.375 31.797 19.188 1 95.25 111 PRO A O 1
ATOM 848 N N . SER A 1 112 ? 20.766 30.641 21.109 1 96.19 112 SER A N 1
ATOM 849 C CA . SER A 1 112 ? 21.5 29.453 20.656 1 96.19 112 SER A CA 1
ATOM 850 C C . SER A 1 112 ? 20.906 28.188 21.266 1 96.19 112 SER A C 1
ATOM 852 O O . SER A 1 112 ? 20.453 28.188 22.406 1 96.19 112 SER A O 1
ATOM 854 N N . PRO A 1 113 ? 20.984 27.094 20.484 1 96.19 113 PRO A N 1
ATOM 855 C CA . PRO A 1 113 ? 20.516 25.812 21.031 1 96.19 113 PRO A CA 1
ATOM 856 C C . PRO A 1 113 ? 21.406 25.281 22.141 1 96.19 113 PRO A C 1
ATOM 858 O O . PRO A 1 113 ? 20.984 24.391 22.891 1 96.19 113 PRO A O 1
ATOM 861 N N . ASP A 1 114 ? 22.609 25.797 22.281 1 96.31 114 ASP A N 1
ATOM 862 C CA . ASP A 1 114 ? 23.562 25.312 23.266 1 96.31 114 ASP A CA 1
ATOM 863 C C . ASP A 1 114 ? 23.047 25.531 24.688 1 96.31 114 ASP A C 1
ATOM 865 O O . ASP A 1 114 ? 23.531 24.906 25.641 1 96.31 114 ASP A O 1
ATOM 869 N N . LEU A 1 115 ? 22.109 26.359 24.828 1 96.62 115 LEU A N 1
ATOM 870 C CA . LEU A 1 115 ? 21.562 26.703 26.125 1 96.62 115 LEU A CA 1
ATOM 871 C C . LEU A 1 115 ? 20.562 25.641 26.594 1 96.62 115 LEU A C 1
ATOM 873 O O . LEU A 1 115 ? 20.203 25.594 27.766 1 96.62 115 LEU A O 1
ATOM 877 N N . LEU A 1 116 ? 20.141 24.781 25.656 1 97.38 116 LEU A N 1
ATOM 878 C CA . LEU A 1 116 ? 19.125 23.766 25.938 1 97.38 116 LEU A CA 1
ATOM 879 C C . LEU A 1 116 ? 19.781 22.453 26.328 1 97.38 116 LEU A C 1
ATOM 881 O O . LEU A 1 116 ? 20.969 22.234 26.062 1 97.38 116 LEU A O 1
ATOM 885 N N . HIS A 1 117 ? 19.047 21.641 27.016 1 97 117 HIS A N 1
ATOM 886 C CA . HIS A 1 117 ? 19.406 20.25 27.219 1 97 117 HIS A CA 1
ATOM 887 C C . HIS A 1 117 ? 18.562 19.328 26.328 1 97 117 HIS A C 1
ATOM 889 O O . HIS A 1 117 ? 17.422 19 26.672 1 97 117 HIS A O 1
ATOM 895 N N . GLN A 1 118 ? 19.156 18.859 25.328 1 95.75 118 GLN A N 1
ATOM 896 C CA . GLN A 1 118 ? 18.469 17.984 24.391 1 95.75 118 GLN A CA 1
ATOM 897 C C . GLN A 1 118 ? 18.5 16.531 24.859 1 95.75 118 GLN A C 1
ATOM 899 O O . GLN A 1 118 ? 19.531 15.859 24.75 1 95.75 118 GLN A O 1
ATOM 904 N N . THR A 1 119 ? 17.422 16.016 25.297 1 96.12 119 THR A N 1
ATOM 905 C CA . THR A 1 119 ? 17.344 14.672 25.844 1 96.12 119 THR A CA 1
ATOM 906 C C . THR A 1 119 ? 17.203 13.641 24.734 1 96.12 119 THR A C 1
ATOM 908 O O . THR A 1 119 ? 17.609 12.484 24.891 1 96.12 119 THR A O 1
ATOM 911 N N . SER A 1 120 ? 16.578 13.93 23.703 1 95.12 120 SER A N 1
ATOM 912 C CA . SER A 1 120 ? 16.406 13.156 22.484 1 95.12 120 SER A CA 1
ATOM 913 C C . SER A 1 120 ? 16.328 14.07 21.266 1 95.12 120 SER A C 1
ATOM 915 O O . SER A 1 120 ? 16.203 15.289 21.406 1 95.12 120 SER A O 1
ATOM 917 N N . PRO A 1 121 ? 16.422 13.516 20.156 1 93.38 121 PRO A N 1
ATOM 918 C CA . PRO A 1 121 ? 16.344 14.367 18.969 1 93.38 121 PRO A CA 1
ATOM 919 C C . PRO A 1 121 ? 15.039 15.172 18.922 1 93.38 121 PRO A C 1
ATOM 921 O O . PRO A 1 121 ? 15.039 16.312 18.453 1 93.38 121 PRO A O 1
ATOM 924 N N . CYS A 1 122 ? 14.016 14.68 19.516 1 94.69 122 CYS A N 1
ATOM 925 C CA . CYS A 1 122 ? 12.703 15.297 19.359 1 94.69 122 CYS A CA 1
ATOM 926 C C . CYS A 1 122 ? 12.367 16.188 20.547 1 94.69 122 CYS A C 1
ATOM 928 O O . CYS A 1 122 ? 11.398 16.938 20.5 1 94.69 122 CYS A O 1
ATOM 930 N N . HIS A 1 123 ? 13.188 16.125 21.609 1 97.25 123 HIS A N 1
ATOM 931 C CA . HIS A 1 123 ? 12.773 16.766 22.844 1 97.25 123 HIS A CA 1
ATOM 932 C C . HIS A 1 123 ? 13.938 17.531 23.484 1 97.25 123 HIS A C 1
ATOM 934 O O . HIS A 1 123 ? 15.094 17.125 23.344 1 97.25 123 HIS A O 1
ATOM 940 N N . CYS A 1 124 ? 13.508 18.594 24.156 1 97.44 124 CYS A N 1
ATOM 941 C CA . CYS A 1 124 ? 14.484 19.422 24.859 1 97.44 124 CYS A CA 1
ATOM 942 C C . CYS A 1 124 ? 13.953 19.859 26.219 1 97.44 124 CYS A C 1
ATOM 944 O O . CYS A 1 124 ? 12.75 19.859 26.453 1 97.44 124 CYS A O 1
ATOM 946 N N . LEU A 1 125 ? 14.914 20.109 27.078 1 97.38 125 LEU A N 1
ATOM 947 C CA . LEU A 1 125 ? 14.641 20.75 28.359 1 97.38 125 LEU A CA 1
ATOM 948 C C . LEU A 1 125 ? 15.211 22.172 28.375 1 97.38 125 LEU A C 1
ATOM 950 O O . LEU A 1 125 ? 16.297 22.422 27.859 1 97.38 125 LEU A O 1
ATOM 954 N N . VAL A 1 126 ? 14.414 23.078 28.906 1 96.88 126 VAL A N 1
ATOM 955 C CA . VAL A 1 126 ? 14.836 24.469 29.047 1 96.88 126 VAL A CA 1
ATOM 956 C C . VAL A 1 126 ? 15.219 24.734 30.5 1 96.88 126 VAL A C 1
ATOM 958 O O . VAL A 1 126 ? 14.383 24.641 31.406 1 96.88 126 VAL A O 1
ATOM 961 N N . PRO A 1 127 ? 16.438 25.078 30.719 1 95.75 127 PRO A N 1
ATOM 962 C CA . PRO A 1 127 ? 16.859 25.359 32.094 1 95.75 127 PRO A CA 1
ATOM 963 C C . PRO A 1 127 ? 16.062 26.516 32.719 1 95.75 127 PRO A C 1
ATOM 965 O O . PRO A 1 127 ? 15.781 27.5 32.031 1 95.75 127 PRO A O 1
ATOM 968 N N . LEU A 1 128 ? 15.742 26.359 34 1 93.62 128 LEU A N 1
ATOM 969 C CA . LEU A 1 128 ? 14.961 27.344 34.719 1 93.62 128 LEU A CA 1
ATOM 970 C C . LEU A 1 128 ? 15.719 28.672 34.812 1 93.62 128 LEU A C 1
ATOM 972 O O . LEU A 1 128 ? 15.117 29.734 34.906 1 93.62 128 LEU A O 1
ATOM 976 N N . SER A 1 129 ? 17.016 28.625 34.688 1 92.19 129 SER A N 1
ATOM 977 C CA . SER A 1 129 ? 17.859 29.812 34.781 1 92.19 129 SER A CA 1
ATOM 978 C C . SER A 1 129 ? 17.609 30.75 33.594 1 92.19 129 SER A C 1
ATOM 980 O O . SER A 1 129 ? 17.938 31.938 33.688 1 92.19 129 SER A O 1
ATOM 982 N N . LEU A 1 130 ? 17.031 30.203 32.562 1 93.38 130 LEU A N 1
ATOM 983 C CA . LEU A 1 130 ? 16.766 31.031 31.391 1 93.38 130 LEU A CA 1
ATOM 984 C C . LEU A 1 130 ? 15.445 31.766 31.516 1 93.38 130 LEU A C 1
ATOM 986 O O . LEU A 1 130 ? 15.156 32.688 30.734 1 93.38 130 LEU A O 1
ATOM 990 N N . TRP A 1 131 ? 14.656 31.344 32.438 1 91.25 131 TRP A N 1
ATOM 991 C CA . TRP A 1 131 ? 13.359 31.938 32.75 1 91.25 131 TRP A CA 1
ATOM 992 C C . TRP A 1 131 ? 13.477 32.969 33.844 1 91.25 131 TRP A C 1
ATOM 994 O O . TRP A 1 131 ? 13.008 32.75 34.969 1 91.25 131 TRP A O 1
ATOM 1004 N N . ASP A 1 132 ? 14.039 34.094 33.531 1 84.12 132 ASP A N 1
ATOM 1005 C CA . ASP A 1 132 ? 14.336 35.094 34.562 1 84.12 132 ASP A CA 1
ATOM 1006 C C . ASP A 1 132 ? 13.344 36.25 34.469 1 84.12 132 ASP A C 1
ATOM 1008 O O . ASP A 1 132 ? 12.625 36.406 33.5 1 84.12 132 ASP A O 1
ATOM 1012 N N . PRO A 1 133 ? 13.359 37 35.562 1 82 133 PRO A N 1
ATOM 1013 C CA . PRO A 1 133 ? 12.562 38.219 35.469 1 82 133 PRO A CA 1
ATOM 1014 C C . PRO A 1 133 ? 12.836 39.031 34.188 1 82 133 PRO A C 1
ATOM 1016 O O . PRO A 1 133 ? 13.969 39.031 33.688 1 82 133 PRO A O 1
ATOM 1019 N N . PRO A 1 134 ? 11.688 39.375 33.688 1 83.75 134 PRO A N 1
ATOM 1020 C CA . PRO A 1 134 ? 10.391 39.719 34.281 1 83.75 134 PRO A CA 1
ATOM 1021 C C . PRO A 1 134 ? 9.352 38.625 34.125 1 83.75 134 PRO A C 1
ATOM 1023 O O . PRO A 1 134 ? 8.172 38.812 34.438 1 83.75 134 PRO A O 1
ATOM 1026 N N . HIS A 1 135 ? 9.742 37.531 33.75 1 86.81 135 HIS A N 1
ATOM 1027 C CA . HIS A 1 135 ? 8.797 36.406 33.688 1 86.81 135 HIS A CA 1
ATOM 1028 C C . HIS A 1 135 ? 8.312 36.031 35.094 1 86.81 135 HIS A C 1
ATOM 1030 O O . HIS A 1 135 ? 9.047 36.188 36.062 1 86.81 135 HIS A O 1
ATOM 1036 N N . PRO A 1 136 ? 7.098 35.625 35.094 1 87.44 136 PRO A N 1
ATOM 1037 C CA . PRO A 1 136 ? 6.578 35.25 36.406 1 87.44 136 PRO A CA 1
ATOM 1038 C C . PRO A 1 136 ? 7.258 34 36.969 1 87.44 136 PRO A C 1
ATOM 1040 O O . PRO A 1 136 ? 7.758 33.188 36.219 1 87.44 136 PRO A O 1
ATOM 1043 N N . GLN A 1 137 ? 7.207 34 38.312 1 85.62 137 GLN A N 1
ATOM 1044 C CA . GLN A 1 137 ? 7.766 32.812 38.969 1 85.62 137 GLN A CA 1
ATOM 1045 C C . GLN A 1 137 ? 6.902 31.578 38.719 1 85.62 137 GLN A C 1
ATOM 1047 O O . GLN A 1 137 ? 5.68 31.641 38.875 1 85.62 137 GLN A O 1
ATOM 1052 N N . LEU A 1 138 ? 7.52 30.547 38.219 1 86.56 138 LEU A N 1
ATOM 1053 C CA . LEU A 1 138 ? 6.812 29.312 37.938 1 86.56 138 LEU A CA 1
ATOM 1054 C C . LEU A 1 138 ? 6.992 28.312 39.062 1 86.56 138 LEU A C 1
ATOM 1056 O O . LEU A 1 138 ? 8.031 28.297 39.75 1 86.56 138 LEU A O 1
ATOM 1060 N N . SER A 1 139 ? 6.055 27.547 39.406 1 79.75 139 SER A N 1
ATOM 1061 C CA . SER A 1 139 ? 6.152 26.484 40.406 1 79.75 139 SER A CA 1
ATOM 1062 C C . SER A 1 139 ? 6.852 25.25 39.844 1 79.75 139 SER A C 1
ATOM 1064 O O . SER A 1 139 ? 6.355 24.625 38.906 1 79.75 139 SER A O 1
ATOM 1066 N N . SER A 1 140 ? 8.109 25.312 39.75 1 75.19 140 SER A N 1
ATOM 1067 C CA . SER A 1 140 ? 8.75 24.125 39.188 1 75.19 140 SER A CA 1
ATOM 1068 C C . SER A 1 140 ? 9.5 23.344 40.25 1 75.19 140 SER A C 1
ATOM 1070 O O . SER A 1 140 ? 10.156 23.938 41.125 1 75.19 140 SER A O 1
ATOM 1072 N N . THR A 1 141 ? 9.281 22.078 40.219 1 80.19 141 THR A N 1
ATOM 1073 C CA . THR A 1 141 ? 9.961 21.188 41.156 1 80.19 141 THR A CA 1
ATOM 1074 C C . THR A 1 141 ? 11.312 20.75 40.562 1 80.19 141 THR A C 1
ATOM 1076 O O . THR A 1 141 ? 12.086 20.062 41.25 1 80.19 141 THR A O 1
ATOM 1079 N N . THR A 1 142 ? 11.5 21.141 39.375 1 85.69 142 THR A N 1
ATOM 1080 C CA . THR A 1 142 ? 12.742 20.719 38.75 1 85.69 142 THR A CA 1
ATOM 1081 C C . THR A 1 142 ? 13.57 21.938 38.344 1 85.69 142 THR A C 1
ATOM 1083 O O . THR A 1 142 ? 13.156 23.078 38.562 1 85.69 142 THR A O 1
ATOM 1086 N N . SER A 1 143 ? 14.742 21.688 37.875 1 91.25 143 SER A N 1
ATOM 1087 C CA . SER A 1 143 ? 15.641 22.734 37.438 1 91.25 143 SER A CA 1
ATOM 1088 C C . SER A 1 143 ? 15.32 23.172 36 1 91.25 143 SER A C 1
ATOM 1090 O O . SER A 1 143 ? 16.125 23.844 35.344 1 91.25 143 SER A O 1
ATOM 1092 N N . TYR A 1 144 ? 14.141 22.75 35.531 1 95.25 144 TYR A N 1
ATOM 1093 C CA . TYR A 1 144 ? 13.797 23.047 34.156 1 95.25 144 TYR A CA 1
ATOM 1094 C C . TYR A 1 144 ? 12.414 23.688 34.062 1 95.25 144 TYR A C 1
ATOM 1096 O O . TYR A 1 144 ? 11.578 23.5 34.969 1 95.25 144 TYR A O 1
ATOM 1104 N N . VAL A 1 145 ? 12.227 24.438 33.062 1 94.94 145 VAL A N 1
ATOM 1105 C CA . VAL A 1 145 ? 10.953 25.109 32.812 1 94.94 145 VAL A CA 1
ATOM 1106 C C . VAL A 1 145 ? 9.906 24.094 32.344 1 94.94 145 VAL A C 1
ATOM 1108 O O . VAL A 1 145 ? 10.062 23.469 31.297 1 94.94 145 VAL A O 1
ATOM 1111 N N . ASN A 1 146 ? 8.891 23.938 33.094 1 94.69 146 ASN A N 1
ATOM 1112 C CA . ASN A 1 146 ? 7.812 23.016 32.75 1 94.69 146 ASN A CA 1
ATOM 1113 C C . ASN A 1 146 ? 6.824 23.656 31.781 1 94.69 146 ASN A C 1
ATOM 1115 O O . ASN A 1 146 ? 6.203 24.672 32.094 1 94.69 146 ASN A O 1
ATOM 1119 N N . PRO A 1 147 ? 6.633 23.047 30.609 1 95.38 147 PRO A N 1
ATOM 1120 C CA . PRO A 1 147 ? 5.734 23.641 29.625 1 95.38 147 PRO A CA 1
ATOM 1121 C C . PRO A 1 147 ? 4.305 23.797 30.141 1 95.38 147 PRO A C 1
ATOM 1123 O O . PRO A 1 147 ? 3.611 24.75 29.766 1 95.38 147 PRO A O 1
ATOM 1126 N N . HIS A 1 148 ? 3.863 22.875 30.922 1 94.81 148 HIS A N 1
ATOM 1127 C CA . HIS A 1 148 ? 2.516 22.969 31.469 1 94.81 148 HIS A CA 1
ATOM 1128 C C . HIS A 1 148 ? 2.348 24.203 32.344 1 94.81 148 HIS A C 1
ATOM 1130 O O . HIS A 1 148 ? 1.336 24.906 32.25 1 94.81 148 HIS A O 1
ATOM 1136 N N . ASN A 1 149 ? 3.287 24.453 33.188 1 94.25 149 ASN A N 1
ATOM 1137 C CA . ASN A 1 149 ? 3.229 25.625 34.062 1 94.25 149 ASN A CA 1
ATOM 1138 C C . ASN A 1 149 ? 3.264 26.922 33.25 1 94.25 149 ASN A C 1
ATOM 1140 O O . ASN A 1 149 ? 2.596 27.891 33.625 1 94.25 149 ASN A O 1
ATOM 1144 N N . VAL A 1 150 ? 4.051 26.922 32.25 1 94.12 150 VAL A N 1
ATOM 1145 C CA . VAL A 1 150 ? 4.105 28.094 31.359 1 94.12 150 VAL A CA 1
ATOM 1146 C C . VAL A 1 150 ? 2.74 28.312 30.703 1 94.12 150 VAL A C 1
ATOM 1148 O O . VAL A 1 150 ? 2.256 29.438 30.641 1 94.12 150 VAL A O 1
ATOM 1151 N N . SER A 1 151 ? 2.191 27.266 30.25 1 94.88 151 SER A N 1
ATOM 1152 C CA . SER A 1 151 ? 0.897 27.344 29.578 1 94.88 151 SER A CA 1
ATOM 1153 C C . SER A 1 151 ? -0.193 27.812 30.531 1 94.88 151 SER A C 1
ATOM 1155 O O . SER A 1 151 ? -1.102 28.547 30.141 1 94.88 151 SER A O 1
ATOM 1157 N N . LEU A 1 152 ? -0.153 27.375 31.797 1 93.56 152 LEU A N 1
ATOM 1158 C CA . LEU A 1 152 ? -1.13 27.812 32.781 1 93.56 152 LEU A CA 1
ATOM 1159 C C . LEU A 1 152 ? -1.053 29.312 33 1 93.56 152 LEU A C 1
ATOM 1161 O O . LEU A 1 152 ? -2.084 29.984 33.062 1 93.56 152 LEU A O 1
ATOM 1165 N N . TRP A 1 153 ? 0.102 29.75 33.156 1 94.06 153 TRP A N 1
ATOM 1166 C CA . TRP A 1 153 ? 0.296 31.203 33.281 1 94.06 153 TRP A CA 1
ATOM 1167 C C . TRP A 1 153 ? -0.205 31.922 32.031 1 94.06 153 TRP A C 1
ATOM 1169 O O . TRP A 1 153 ? -0.941 32.906 32.156 1 94.06 153 TRP A O 1
ATOM 1179 N N . PHE A 1 154 ? 0.229 31.5 30.922 1 94.56 154 PHE A N 1
ATOM 1180 C CA . PHE A 1 154 ? -0.091 32.125 29.656 1 94.56 154 PHE A CA 1
ATOM 1181 C C . PHE A 1 154 ? -1.599 32.156 29.438 1 94.56 154 PHE A C 1
ATOM 1183 O O . PHE A 1 154 ? -2.154 33.219 29.109 1 94.56 154 PHE A O 1
ATOM 1190 N N . THR A 1 155 ? -2.229 31.047 29.594 1 93.75 155 THR A N 1
ATOM 1191 C CA . THR A 1 155 ? -3.664 30.922 29.375 1 93.75 155 THR A CA 1
ATOM 1192 C C . THR A 1 155 ? -4.438 31.797 30.344 1 93.75 155 THR A C 1
ATOM 1194 O O . THR A 1 155 ? -5.398 32.469 29.969 1 93.75 155 THR A O 1
ATOM 1197 N N . SER A 1 156 ? -4.031 31.734 31.578 1 92.81 156 SER A N 1
ATOM 1198 C CA . SER A 1 156 ? -4.695 32.562 32.594 1 92.81 156 SER A CA 1
ATOM 1199 C C . SER A 1 156 ? -4.551 34.031 32.281 1 92.81 156 SER A C 1
ATOM 1201 O O . SER A 1 156 ? -5.5 34.812 32.438 1 92.81 156 SER A O 1
ATOM 1203 N N . SER A 1 157 ? -3.393 34.438 31.875 1 93.38 157 SER A N 1
ATOM 1204 C CA . SER A 1 157 ? -3.137 35.812 31.531 1 93.38 157 SER A CA 1
ATOM 1205 C C . SER A 1 157 ? -3.969 36.25 30.328 1 93.38 157 SER A C 1
ATOM 1207 O O . SER A 1 157 ? -4.5 37.375 30.312 1 93.38 157 SER A O 1
ATOM 1209 N N . LEU A 1 158 ? -4.059 35.406 29.359 1 93.94 158 LEU A N 1
ATOM 1210 C CA . LEU A 1 158 ? -4.809 35.719 28.156 1 93.94 158 LEU A CA 1
ATOM 1211 C C . LEU A 1 158 ? -6.297 35.875 28.453 1 93.94 158 LEU A C 1
ATOM 1213 O O . LEU A 1 158 ? -6.949 36.812 27.984 1 93.94 158 LEU A O 1
ATOM 1217 N N . LEU A 1 159 ? -6.789 34.938 29.188 1 92.5 159 LEU A N 1
ATOM 1218 C CA . LEU A 1 159 ? -8.203 34.969 29.547 1 92.5 159 LEU A CA 1
ATOM 1219 C C . LEU A 1 159 ? -8.516 36.188 30.438 1 92.5 159 LEU A C 1
ATOM 1221 O O . LEU A 1 159 ? -9.594 36.781 30.312 1 92.5 159 LEU A O 1
ATOM 1225 N N . SER A 1 160 ? -7.609 36.5 31.312 1 92.88 160 SER A N 1
ATOM 1226 C CA . SER A 1 160 ? -7.773 37.719 32.125 1 92.88 160 SER A CA 1
ATOM 1227 C C . SER A 1 160 ? -7.805 38.969 31.266 1 92.88 160 SER A C 1
ATOM 1229 O O . SER A 1 160 ? -8.609 39.875 31.5 1 92.88 160 SER A O 1
ATOM 1231 N N . ALA A 1 161 ? -6.938 39 30.297 1 92.06 161 ALA A N 1
ATOM 1232 C CA . ALA A 1 161 ? -6.914 40.125 29.359 1 92.06 161 ALA A CA 1
ATOM 1233 C C . ALA A 1 161 ? -8.227 40.219 28.578 1 92.06 161 ALA A C 1
ATOM 1235 O O . ALA A 1 161 ? -8.711 41.312 28.297 1 92.06 161 ALA A O 1
ATOM 1236 N N . MET A 1 162 ? -8.742 39.094 28.219 1 91.31 162 MET A N 1
ATOM 1237 C CA . MET A 1 162 ? -9.992 39.062 27.469 1 91.31 162 MET A CA 1
ATOM 1238 C C . MET A 1 162 ? -11.141 39.625 28.266 1 91.31 162 MET A C 1
ATOM 1240 O O . MET A 1 162 ? -12.055 40.25 27.703 1 91.31 162 MET A O 1
ATOM 1244 N N . SER A 1 163 ? -11.117 39.438 29.578 1 90.06 163 SER A N 1
ATOM 1245 C CA . SER A 1 163 ? -12.164 39.969 30.453 1 90.06 163 SER A CA 1
ATOM 1246 C C . SER A 1 163 ? -12.039 41.469 30.641 1 90.06 163 SER A C 1
ATOM 1248 O O . SER A 1 163 ? -13.023 42.156 30.922 1 90.06 163 SER A O 1
ATOM 1250 N N . ARG A 1 164 ? -10.891 42 30.406 1 90.94 164 ARG A N 1
ATOM 1251 C CA . ARG A 1 164 ? -10.633 43.438 30.641 1 90.94 164 ARG A CA 1
ATOM 1252 C C . ARG A 1 164 ? -10.836 44.25 29.375 1 90.94 164 ARG A C 1
ATOM 1254 O O . ARG A 1 164 ? -11.234 45.406 29.422 1 90.94 164 ARG A O 1
ATOM 1261 N N . LEU A 1 165 ? -10.531 43.656 28.312 1 87.56 165 LEU A N 1
ATOM 1262 C CA . LEU A 1 165 ? -10.609 44.375 27.031 1 87.56 165 LEU A CA 1
ATOM 1263 C C . LEU A 1 165 ? -12.031 44.375 26.484 1 87.56 165 LEU A C 1
ATOM 1265 O O . LEU A 1 165 ? -12.742 43.375 26.609 1 87.56 165 LEU A O 1
ATOM 1269 N N . PRO A 1 166 ? -12.336 45.5 25.953 1 82.81 166 PRO A N 1
ATOM 1270 C CA . PRO A 1 166 ? -13.672 45.562 25.344 1 82.81 166 PRO A CA 1
ATOM 1271 C C . PRO A 1 166 ? -13.828 44.625 24.172 1 82.81 166 PRO A C 1
ATOM 1273 O O . PRO A 1 166 ? -12.836 44.219 23.562 1 82.81 166 PRO A O 1
ATOM 1276 N N . ALA A 1 167 ? -15.062 44.406 23.984 1 77.06 167 ALA A N 1
ATOM 1277 C CA . ALA A 1 167 ? -15.367 43.531 22.844 1 77.06 167 ALA A CA 1
ATOM 1278 C C . ALA A 1 167 ? -14.82 44.125 21.547 1 77.06 167 ALA A C 1
ATOM 1280 O O . ALA A 1 167 ? -14.797 45.344 21.375 1 77.06 167 ALA A O 1
ATOM 1281 N N . PRO A 1 168 ? -14.188 43.344 20.734 1 72.75 168 PRO A N 1
ATOM 1282 C CA . PRO A 1 168 ? -13.508 43.812 19.531 1 72.75 168 PRO A CA 1
ATOM 1283 C C . PRO A 1 168 ? -14.391 44.719 18.672 1 72.75 168 PRO A C 1
ATOM 1285 O O . PRO A 1 168 ? -13.977 45.812 18.297 1 72.75 168 PRO A O 1
ATOM 1288 N N . ASP A 1 169 ? -15.367 44.188 18 1 79.19 169 ASP A N 1
ATOM 1289 C CA . ASP A 1 169 ? -16.266 44.875 17.078 1 79.19 169 ASP A CA 1
ATOM 1290 C C . ASP A 1 169 ? -17.703 44.438 17.266 1 79.19 169 ASP A C 1
ATOM 1292 O O . ASP A 1 169 ? -17.953 43.25 17.578 1 79.19 169 ASP A O 1
ATOM 1296 N N . PRO A 1 170 ? -18.5 45.438 17.156 1 79 170 PRO A N 1
ATOM 1297 C CA . PRO A 1 170 ? -19.906 45.062 17.312 1 79 170 PRO A CA 1
ATOM 1298 C C . PRO A 1 170 ? -20.312 43.938 16.344 1 79 170 PRO A C 1
ATOM 1300 O O . PRO A 1 170 ? -21.281 43.219 16.609 1 79 170 PRO A O 1
ATOM 1303 N N . HIS A 1 171 ? -19.562 43.812 15.32 1 84.62 171 HIS A N 1
ATOM 1304 C CA . HIS A 1 171 ? -19.953 42.844 14.305 1 84.62 171 HIS A CA 1
ATOM 1305 C C . HIS A 1 171 ? -19.188 41.531 14.477 1 84.62 171 HIS A C 1
ATOM 1307 O O . HIS A 1 171 ? -19.359 40.594 13.68 1 84.62 171 HIS A O 1
ATOM 1313 N N . LEU A 1 172 ? -18.422 41.5 15.508 1 90.31 172 LEU A N 1
ATOM 1314 C CA . LEU A 1 172 ? -17.656 40.281 15.82 1 90.31 172 LEU A CA 1
ATOM 1315 C C . LEU A 1 172 ? -18.047 39.75 17.188 1 90.31 172 LEU A C 1
ATOM 1317 O O . LEU A 1 172 ? -17.906 40.438 18.203 1 90.31 172 LEU A O 1
ATOM 1321 N N . CYS A 1 173 ? -18.562 38.562 17.172 1 91.06 173 CYS A N 1
ATOM 1322 C CA . CYS A 1 173 ? -19.016 37.938 18.406 1 91.06 173 CYS A CA 1
ATOM 1323 C C . CYS A 1 173 ? -18.016 36.875 18.859 1 91.06 173 CYS A C 1
ATOM 1325 O O . CYS A 1 173 ? -17.578 36.062 18.047 1 91.06 173 CYS A O 1
ATOM 1327 N N . GLN A 1 174 ? -17.688 36.906 20.094 1 92.12 174 GLN A N 1
ATOM 1328 C CA . GLN A 1 174 ? -16.859 35.875 20.688 1 92.12 174 GLN A CA 1
ATOM 1329 C C . GLN A 1 174 ? -17.703 34.656 21.062 1 92.12 174 GLN A C 1
ATOM 1331 O O . GLN A 1 174 ? -18.516 34.719 21.984 1 92.12 174 GLN A O 1
ATOM 1336 N N . GLU A 1 175 ? -17.5 33.562 20.375 1 92.81 175 GLU A N 1
ATOM 1337 C CA . GLU A 1 175 ? -18.328 32.375 20.562 1 92.81 175 GLU A CA 1
ATOM 1338 C C . GLU A 1 175 ? -17.734 31.469 21.625 1 92.81 175 GLU A C 1
ATOM 1340 O O . GLU A 1 175 ? -18.469 30.703 22.281 1 92.81 175 GLU A O 1
ATOM 1345 N N . GLY A 1 176 ? -16.422 31.578 21.75 1 93.75 176 GLY A N 1
ATOM 1346 C CA . GLY A 1 176 ? -15.805 30.688 22.734 1 93.75 176 GLY A CA 1
ATOM 1347 C C . GLY A 1 176 ? -14.336 30.984 22.953 1 93.75 176 GLY A C 1
ATOM 1348 O O . GLY A 1 176 ? -13.672 31.531 22.078 1 93.75 176 GLY A O 1
ATOM 1349 N N . ALA A 1 177 ? -13.836 30.672 24.125 1 94.75 177 ALA A N 1
ATOM 1350 C CA . ALA A 1 177 ? -12.438 30.734 24.547 1 94.75 177 ALA A CA 1
ATOM 1351 C C . ALA A 1 177 ? -12.117 29.609 25.531 1 94.75 177 ALA A C 1
ATOM 1353 O O . ALA A 1 177 ? -12.586 29.625 26.672 1 94.75 177 ALA A O 1
ATOM 1354 N N . GLU A 1 178 ? -11.336 28.641 25 1 94.56 178 GLU A N 1
ATOM 1355 C CA . GLU A 1 178 ? -11.148 27.438 25.828 1 94.56 178 GLU A CA 1
ATOM 1356 C C . GLU A 1 178 ? -9.68 27.016 25.844 1 94.56 178 GLU A C 1
ATOM 1358 O O . GLU A 1 178 ? -9 27.047 24.812 1 94.56 178 GLU A O 1
ATOM 1363 N N . PRO A 1 179 ? -9.211 26.812 27.062 1 94.38 179 PRO A N 1
ATOM 1364 C CA . PRO A 1 179 ? -7.91 26.141 27.109 1 94.38 179 PRO A CA 1
ATOM 1365 C C . PRO A 1 179 ? -7.941 24.734 26.516 1 94.38 179 PRO A C 1
ATOM 1367 O O . PRO A 1 179 ? -8.922 24.016 26.688 1 94.38 179 PRO A O 1
ATOM 1370 N N . TRP A 1 180 ? -6.875 24.375 25.75 1 93.31 180 TRP A N 1
ATOM 1371 C CA . TRP A 1 180 ? -6.805 23.078 25.062 1 93.31 180 TRP A CA 1
ATOM 1372 C C . TRP A 1 180 ? -5.359 22.625 24.938 1 93.31 180 TRP A C 1
ATOM 1374 O O . TRP A 1 180 ? -4.59 23.188 24.141 1 93.31 180 TRP A O 1
ATOM 1384 N N . GLY A 1 181 ? -4.855 21.578 25.531 1 90.94 181 GLY A N 1
ATOM 1385 C CA . GLY A 1 181 ? -3.527 21.016 25.359 1 90.94 181 GLY A CA 1
ATOM 1386 C C . GLY A 1 181 ? -2.418 22.031 25.578 1 90.94 181 GLY A C 1
ATOM 1387 O O . GLY A 1 181 ? -1.519 22.156 24.734 1 90.94 181 GLY A O 1
ATOM 1388 N N . ASN A 1 182 ? -2.412 22.828 26.484 1 93.94 182 ASN A N 1
ATOM 1389 C CA . ASN A 1 182 ? -1.436 23.844 26.844 1 93.94 182 ASN A CA 1
ATOM 1390 C C . ASN A 1 182 ? -1.541 25.062 25.938 1 93.94 182 ASN A C 1
ATOM 1392 O O . ASN A 1 182 ? -0.598 25.844 25.828 1 93.94 182 ASN A O 1
ATOM 1396 N N . CYS A 1 183 ? -2.609 25.141 25.141 1 95 183 CYS A N 1
ATOM 1397 C CA . CYS A 1 183 ? -2.908 26.281 24.281 1 95 183 CYS A CA 1
ATOM 1398 C C . CYS A 1 183 ? -4.273 26.875 24.625 1 95 183 CYS A C 1
ATOM 1400 O O . CYS A 1 183 ? -4.934 26.422 25.562 1 95 183 CYS A O 1
ATOM 1402 N N . VAL A 1 184 ? -4.586 27.906 23.859 1 96.06 184 VAL A N 1
ATOM 1403 C CA . VAL A 1 184 ? -5.91 28.516 24 1 96.06 184 VAL A CA 1
ATOM 1404 C C . VAL A 1 184 ? -6.562 28.625 22.609 1 96.06 184 VAL A C 1
ATOM 1406 O O . VAL A 1 184 ? -5.918 29.047 21.656 1 96.06 184 VAL A O 1
ATOM 1409 N N . SER A 1 185 ? -7.785 28.172 22.531 1 96.5 185 SER A N 1
ATOM 1410 C CA . SER A 1 185 ? -8.555 28.297 21.297 1 96.5 185 SER A CA 1
ATOM 1411 C C . SER A 1 185 ? -9.641 29.344 21.422 1 96.5 185 SER A C 1
ATOM 1413 O O . SER A 1 185 ? -10.398 29.359 22.406 1 96.5 185 SER A O 1
ATOM 1415 N N . LEU A 1 186 ? -9.656 30.234 20.484 1 96.44 186 LEU A N 1
ATOM 1416 C CA . LEU A 1 186 ? -10.672 31.281 20.422 1 96.44 186 LEU A CA 1
ATOM 1417 C C . LEU A 1 186 ? -11.555 31.109 19.203 1 96.44 186 LEU A C 1
ATOM 1419 O O . LEU A 1 186 ? -11.062 30.797 18.109 1 96.44 186 LEU A O 1
ATOM 1423 N N . LEU A 1 187 ? -12.789 31.25 19.375 1 96.62 187 LEU A N 1
ATOM 1424 C CA . LEU A 1 187 ? -13.758 31.156 18.281 1 96.62 187 LEU A CA 1
ATOM 1425 C C . LEU A 1 187 ? -14.594 32.438 18.188 1 96.62 187 LEU A C 1
ATOM 1427 O O . LEU A 1 187 ? -15.125 32.906 19.203 1 96.62 187 LEU A O 1
ATOM 1431 N N . PHE A 1 188 ? -14.633 33 16.984 1 95.44 188 PHE A N 1
ATOM 1432 C CA . PHE A 1 188 ? -15.406 34.188 16.703 1 95.44 188 PHE A CA 1
ATOM 1433 C C . PHE A 1 188 ? -16.406 33.938 15.586 1 95.44 188 PHE A C 1
ATOM 1435 O O . PHE A 1 188 ? -16.281 32.969 14.836 1 95.44 188 PHE A O 1
ATOM 1442 N N . SER A 1 189 ? -17.422 34.719 15.531 1 94 189 SER A N 1
ATOM 1443 C CA . SER A 1 189 ? -18.359 34.719 14.414 1 94 189 SER A CA 1
ATOM 1444 C C . SER A 1 189 ? -18.734 36.156 14.023 1 94 189 SER A C 1
ATOM 1446 O O . SER A 1 189 ? -18.594 37.094 14.82 1 94 189 SER A O 1
ATOM 1448 N N . ASN A 1 190 ? -19.031 36.344 12.82 1 91 190 ASN A N 1
ATOM 1449 C CA . ASN A 1 190 ? -19.5 37.656 12.375 1 91 190 ASN A CA 1
ATOM 1450 C C . ASN A 1 190 ? -21.016 37.656 12.164 1 91 190 ASN A C 1
ATOM 1452 O O . ASN A 1 190 ? -21.703 36.719 12.547 1 91 190 ASN A O 1
ATOM 1456 N N . SER A 1 191 ? -21.547 38.812 11.648 1 87.19 191 SER A N 1
ATOM 1457 C CA . SER A 1 191 ? -22.984 39 11.492 1 87.19 191 SER A CA 1
ATOM 1458 C C . SER A 1 191 ? -23.562 38.031 10.477 1 87.19 191 SER A C 1
ATOM 1460 O O . SER A 1 191 ? -24.75 37.719 10.508 1 87.19 191 SER A O 1
ATOM 1462 N N . SER A 1 192 ? -22.703 37.5 9.609 1 85.31 192 SER A N 1
ATOM 1463 C CA . SER A 1 192 ? -23.141 36.562 8.578 1 85.31 192 SER A CA 1
ATOM 1464 C C . SER A 1 192 ? -22.922 35.125 9.008 1 85.31 192 SER A C 1
ATOM 1466 O O . SER A 1 192 ? -22.953 34.219 8.18 1 85.31 192 SER A O 1
ATOM 1468 N N . ASP A 1 193 ? -22.547 34.875 10.25 1 87.81 193 ASP A N 1
ATOM 1469 C CA . ASP A 1 193 ? -22.359 33.562 10.852 1 87.81 193 ASP A CA 1
ATOM 1470 C C . ASP A 1 193 ? -21.156 32.844 10.258 1 87.81 193 ASP A C 1
ATOM 1472 O O . ASP A 1 193 ? -21.188 31.625 10.039 1 87.81 193 ASP A O 1
ATOM 1476 N N . VAL A 1 194 ? -20.297 33.656 9.828 1 89.25 194 VAL A N 1
ATOM 1477 C CA . VAL A 1 194 ? -19 33.094 9.453 1 89.25 194 VAL A CA 1
ATOM 1478 C C . VAL A 1 194 ? -18.109 32.969 10.688 1 89.25 194 VAL A C 1
ATOM 1480 O O . VAL A 1 194 ? -17.984 33.906 11.469 1 89.25 194 VAL A O 1
ATOM 1483 N N . PHE A 1 195 ? -17.562 31.828 10.82 1 92.62 195 PHE A N 1
ATOM 1484 C CA . PHE A 1 195 ? -16.812 31.547 12.031 1 92.62 195 PHE A CA 1
ATOM 1485 C C . PHE A 1 195 ? -15.305 31.641 11.766 1 92.62 195 PHE A C 1
ATOM 1487 O O . PHE A 1 195 ? -14.836 31.266 10.688 1 92.62 195 PHE A O 1
ATOM 1494 N N . PHE A 1 196 ? -14.562 32.125 12.734 1 93.25 196 PHE A N 1
ATOM 1495 C CA . PHE A 1 196 ? -13.109 32.281 12.727 1 93.25 196 PHE A CA 1
ATOM 1496 C C . PHE A 1 196 ? -12.5 31.656 13.984 1 93.25 196 PHE A C 1
ATOM 1498 O O . PHE A 1 196 ? -12.961 31.922 15.094 1 93.25 196 PHE A O 1
ATOM 1505 N N . ARG A 1 197 ? -11.492 30.938 13.742 1 96.19 197 ARG A N 1
ATOM 1506 C CA . ARG A 1 197 ? -10.852 30.312 14.891 1 96.19 197 ARG A CA 1
ATOM 1507 C C . ARG A 1 197 ? -9.367 30.672 14.961 1 96.19 197 ARG A C 1
ATOM 1509 O O . ARG A 1 197 ? -8.695 30.75 13.93 1 96.19 197 ARG A O 1
ATOM 1516 N N . PHE A 1 198 ? -8.93 30.969 16.172 1 96.88 198 PHE A N 1
ATOM 1517 C CA . PHE A 1 198 ? -7.52 31.219 16.438 1 96.88 198 PHE A CA 1
ATOM 1518 C C . PHE A 1 198 ? -7.012 30.328 17.578 1 96.88 198 PHE A C 1
ATOM 1520 O O . PHE A 1 198 ? -7.539 30.375 18.688 1 96.88 198 PHE A O 1
ATOM 1527 N N . ASP A 1 199 ? -6.082 29.547 17.266 1 97.44 199 ASP A N 1
ATOM 1528 C CA . ASP A 1 199 ? -5.371 28.781 18.281 1 97.44 199 ASP A CA 1
ATOM 1529 C C . ASP A 1 199 ? -4.047 29.438 18.656 1 97.44 199 ASP A C 1
ATOM 1531 O O . ASP A 1 199 ? -3.209 29.688 17.781 1 97.44 199 ASP A O 1
ATOM 1535 N N . ILE A 1 200 ? -3.867 29.734 19.891 1 96.56 200 ILE A N 1
ATOM 1536 C CA . ILE A 1 200 ? -2.701 30.484 20.344 1 96.56 200 ILE A CA 1
ATOM 1537 C C . ILE A 1 200 ? -1.797 29.562 21.172 1 96.56 200 ILE A C 1
ATOM 1539 O O . ILE A 1 200 ? -2.227 29.016 22.188 1 96.56 200 ILE A O 1
ATOM 1543 N N . VAL A 1 201 ? -0.548 29.484 20.781 1 96.62 201 VAL A N 1
ATOM 1544 C CA . VAL A 1 201 ? 0.375 28.531 21.375 1 96.62 201 VAL A CA 1
ATOM 1545 C C . VAL A 1 201 ? 1.609 29.266 21.906 1 96.62 201 VAL A C 1
ATOM 1547 O O . VAL A 1 201 ? 2.334 29.891 21.125 1 96.62 201 VAL A O 1
ATOM 1550 N N . PRO A 1 202 ? 1.87 29.234 23.219 1 95.69 202 PRO A N 1
ATOM 1551 C CA . PRO A 1 202 ? 3.158 29.734 23.719 1 95.69 202 PRO A CA 1
ATOM 1552 C C . PRO A 1 202 ? 4.324 28.812 23.344 1 95.69 202 PRO A C 1
ATOM 1554 O O . PRO A 1 202 ? 4.254 27.609 23.531 1 95.69 202 PRO A O 1
ATOM 1557 N N . VAL A 1 203 ? 5.367 29.406 22.781 1 96.31 203 VAL A N 1
ATOM 1558 C CA . VAL A 1 203 ? 6.5 28.594 22.344 1 96.31 203 VAL A CA 1
ATOM 1559 C C . VAL A 1 203 ? 7.809 29.25 22.781 1 96.31 203 VAL A C 1
ATOM 1561 O O . VAL A 1 203 ? 7.812 30.391 23.25 1 96.31 203 VAL A O 1
ATOM 1564 N N . VAL A 1 204 ? 8.852 28.469 22.734 1 95.44 204 VAL A N 1
ATOM 1565 C CA . VAL A 1 204 ? 10.211 28.984 22.859 1 95.44 204 VAL A CA 1
ATOM 1566 C C . VAL A 1 204 ? 10.867 29.047 21.484 1 95.44 204 VAL A C 1
ATOM 1568 O O . VAL A 1 204 ? 10.875 28.062 20.75 1 95.44 204 VAL A O 1
ATOM 1571 N N . GLU A 1 205 ? 11.289 30.172 21.109 1 95.44 205 GLU A N 1
ATOM 1572 C CA . GLU A 1 205 ? 11.984 30.344 19.828 1 95.44 205 GLU A CA 1
ATOM 1573 C C . GLU A 1 205 ? 13.5 30.25 20.016 1 95.44 205 GLU A C 1
ATOM 1575 O O . GLU A 1 205 ? 14.062 30.922 20.891 1 95.44 205 GLU A O 1
ATOM 1580 N N . VAL A 1 206 ? 14.156 29.469 19.219 1 95.94 206 VAL A N 1
ATOM 1581 C CA . VAL A 1 206 ? 15.594 29.25 19.359 1 95.94 206 VAL A CA 1
ATOM 1582 C C . VAL A 1 206 ? 16.281 29.547 18.031 1 95.94 206 VAL A C 1
ATOM 1584 O O . VAL A 1 206 ? 15.953 28.953 17 1 95.94 206 VAL A O 1
ATOM 1587 N N . HIS A 1 207 ? 17.203 30.453 18.062 1 94.06 207 HIS A N 1
ATOM 1588 C CA . HIS A 1 207 ? 18 30.719 16.859 1 94.06 207 HIS A CA 1
ATOM 1589 C C . HIS A 1 207 ? 19.062 29.656 16.641 1 94.06 207 HIS A C 1
ATOM 1591 O O . HIS A 1 207 ? 19.688 29.188 17.594 1 94.06 207 HIS A O 1
ATOM 1597 N N . GLY A 1 208 ? 19.141 29.219 15.414 1 92.06 208 GLY A N 1
ATOM 1598 C CA . GLY A 1 208 ? 20.094 28.156 15.094 1 92.06 208 GLY A CA 1
ATOM 1599 C C . GLY A 1 208 ? 19.406 26.844 14.75 1 92.06 208 GLY A C 1
ATOM 1600 O O . GLY A 1 208 ? 18.266 26.828 14.312 1 92.06 208 GLY A O 1
ATOM 1601 N N . TRP A 1 209 ? 20.266 25.703 14.828 1 91.5 209 TRP A N 1
ATOM 1602 C CA . TRP A 1 209 ? 19.781 24.359 14.539 1 91.5 209 TRP A CA 1
ATOM 1603 C C . TRP A 1 209 ? 20.062 23.422 15.703 1 91.5 209 TRP A C 1
ATOM 1605 O O . TRP A 1 209 ? 21.109 23.5 16.344 1 91.5 209 TRP A O 1
ATOM 1615 N N . PRO A 1 210 ? 19.047 22.625 15.969 1 93.44 210 PRO A N 1
ATOM 1616 C CA . PRO A 1 210 ? 19.344 21.625 17 1 93.44 210 PRO A CA 1
ATOM 1617 C C . PRO A 1 210 ? 20.375 20.594 16.531 1 93.44 210 PRO A C 1
ATOM 1619 O O . PRO A 1 210 ? 20.656 20.484 15.336 1 93.44 210 PRO A O 1
ATOM 1622 N N . THR A 1 211 ? 20.844 19.875 17.516 1 91.44 211 THR A N 1
ATOM 1623 C CA . THR A 1 211 ? 21.812 18.828 17.203 1 91.44 211 THR A CA 1
ATOM 1624 C C . THR A 1 211 ? 21.156 17.734 16.344 1 91.44 211 THR A C 1
ATOM 1626 O O . THR A 1 211 ? 20.062 17.266 16.656 1 91.44 211 THR A O 1
ATOM 1629 N N . GLY A 1 212 ? 21.844 17.375 15.289 1 90.94 212 GLY A N 1
ATOM 1630 C CA . GLY A 1 212 ? 21.359 16.297 14.453 1 90.94 212 GLY A CA 1
ATOM 1631 C C . GLY A 1 212 ? 20.516 16.781 13.289 1 90.94 212 GLY A C 1
ATOM 1632 O O . GLY A 1 212 ? 20.047 15.984 12.477 1 90.94 212 GLY A O 1
ATOM 1633 N N . ALA A 1 213 ? 20.312 18.078 13.195 1 90.44 213 ALA A N 1
ATOM 1634 C CA . ALA A 1 213 ? 19.484 18.625 12.133 1 90.44 213 ALA A CA 1
ATOM 1635 C C . ALA A 1 213 ? 20.172 18.516 10.773 1 90.44 213 ALA A C 1
ATOM 1637 O O . ALA A 1 213 ? 21.406 18.578 10.695 1 90.44 213 ALA A O 1
ATOM 1638 N N . GLN A 1 214 ? 19.328 18.078 9.773 1 82.38 214 GLN A N 1
ATOM 1639 C CA . GLN A 1 214 ? 19.828 18.031 8.406 1 82.38 214 GLN A CA 1
ATOM 1640 C C . GLN A 1 214 ? 19.188 19.125 7.547 1 82.38 214 GLN A C 1
ATOM 1642 O O . GLN A 1 214 ? 18.047 19.531 7.789 1 82.38 214 GLN A O 1
ATOM 1647 N N . TYR A 1 215 ? 20.094 19.922 6.883 1 64.38 215 TYR A N 1
ATOM 1648 C CA . TYR A 1 215 ? 19.531 21.047 6.145 1 64.38 215 TYR A CA 1
ATOM 1649 C C . TYR A 1 215 ? 19.047 20.609 4.766 1 64.38 215 TYR A C 1
ATOM 1651 O O . TYR A 1 215 ? 19.703 19.797 4.105 1 64.38 215 TYR A O 1
ATOM 1659 N N . LEU A 1 216 ? 17.734 20.922 4.562 1 61.91 216 LEU A N 1
ATOM 1660 C CA . LEU A 1 216 ? 17.125 20.672 3.256 1 61.91 216 LEU A CA 1
ATOM 1661 C C . LEU A 1 216 ? 17.578 21.719 2.242 1 61.91 216 LEU A C 1
ATOM 1663 O O . LEU A 1 216 ? 16.797 22.609 1.875 1 61.91 216 LEU A O 1
ATOM 1667 N N . GLU A 1 217 ? 18.812 22.266 2.262 1 55.62 217 GLU A N 1
ATOM 1668 C CA . GLU A 1 217 ? 19.266 23.375 1.421 1 55.62 217 GLU A CA 1
ATOM 1669 C C . GLU A 1 217 ? 18.938 23.109 -0.049 1 55.62 217 GLU A C 1
ATOM 1671 O O . GLU A 1 217 ? 18.688 24.047 -0.809 1 55.62 217 GLU A O 1
ATOM 1676 N N . ASP A 1 218 ? 18.906 21.969 -0.463 1 55.38 218 ASP A N 1
ATOM 1677 C CA . ASP A 1 218 ? 18.969 21.766 -1.907 1 55.38 218 ASP A CA 1
ATOM 1678 C C . ASP A 1 218 ? 17.641 22.125 -2.572 1 55.38 218 ASP A C 1
ATOM 1680 O O . ASP A 1 218 ? 17.562 22.219 -3.799 1 55.38 218 ASP A O 1
ATOM 1684 N N . TRP A 1 219 ? 16.609 22.141 -1.873 1 52.12 219 TRP A N 1
ATOM 1685 C CA . TRP A 1 219 ? 15.375 22.281 -2.629 1 52.12 219 TRP A CA 1
ATOM 1686 C C . TRP A 1 219 ? 15.008 23.75 -2.805 1 52.12 219 TRP A C 1
ATOM 1688 O O . TRP A 1 219 ? 14.117 24.078 -3.592 1 52.12 219 TRP A O 1
ATOM 1698 N N . VAL A 1 220 ? 15.609 24.688 -1.992 1 56.34 220 VAL A N 1
ATOM 1699 C CA . VAL A 1 220 ? 15.086 26.047 -2.1 1 56.34 220 VAL A CA 1
ATOM 1700 C C . VAL A 1 220 ? 16.094 26.938 -2.82 1 56.34 220 VAL A C 1
ATOM 1702 O O . VAL A 1 220 ? 17.25 27.031 -2.4 1 56.34 220 VAL A O 1
ATOM 1705 N N . ASP A 1 221 ? 15.789 27.109 -4.039 1 53.72 221 ASP A N 1
ATOM 1706 C CA . ASP A 1 221 ? 16.578 28.016 -4.867 1 53.72 221 ASP A CA 1
ATOM 1707 C C . ASP A 1 221 ? 16.594 29.422 -4.277 1 53.72 221 ASP A C 1
ATOM 1709 O O . ASP A 1 221 ? 16.578 30.406 -5.012 1 53.72 221 ASP A O 1
ATOM 1713 N N . ASP A 1 222 ? 16.297 29.609 -3.051 1 56.12 222 ASP A N 1
ATOM 1714 C CA . ASP A 1 222 ? 16.219 30.984 -2.568 1 56.12 222 ASP A CA 1
ATOM 1715 C C . ASP A 1 222 ? 17.578 31.453 -2.039 1 56.12 222 ASP A C 1
ATOM 1717 O O . ASP A 1 222 ? 18.234 30.734 -1.273 1 56.12 222 ASP A O 1
ATOM 1721 N N . VAL A 1 223 ? 18.109 32.469 -2.555 1 57.62 223 VAL A N 1
ATOM 1722 C CA . VAL A 1 223 ? 19.391 33.094 -2.232 1 57.62 223 VAL A CA 1
ATOM 1723 C C . VAL A 1 223 ? 19.516 33.25 -0.72 1 57.62 223 VAL A C 1
ATOM 1725 O O . VAL A 1 223 ? 20.578 33 -0.155 1 57.62 223 VAL A O 1
ATOM 1728 N N . GLN A 1 224 ? 18.422 33.688 -0.068 1 62.41 224 GLN A N 1
ATOM 1729 C CA . GLN A 1 224 ? 18.531 33.938 1.363 1 62.41 224 GLN A CA 1
ATOM 1730 C C . GLN A 1 224 ? 18.312 32.656 2.172 1 62.41 224 GLN A C 1
ATOM 1732 O O . GLN A 1 224 ? 18.828 32.531 3.285 1 62.41 224 GLN A O 1
ATOM 1737 N N . GLY A 1 225 ? 17.703 31.578 1.644 1 73 225 GLY A N 1
ATOM 1738 C CA . GLY A 1 225 ? 17.453 30.312 2.289 1 73 225 GLY A CA 1
ATOM 1739 C C . GLY A 1 225 ? 16.438 30.406 3.412 1 73 225 GLY A C 1
ATOM 1740 O O . GLY A 1 225 ? 15.953 31.484 3.734 1 73 225 GLY A O 1
ATOM 1741 N N . PRO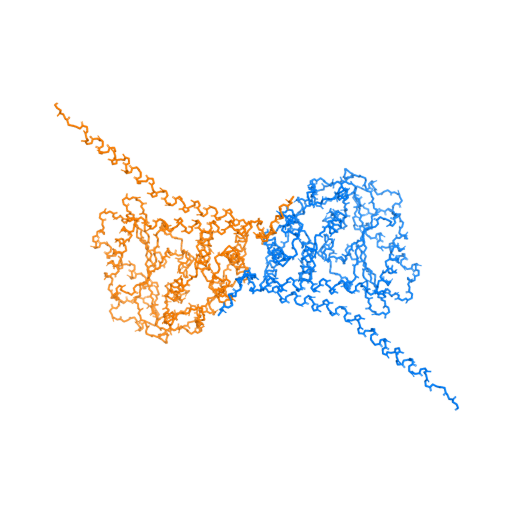 A 1 226 ? 16.031 29.422 4.031 1 80.12 226 PRO A N 1
ATOM 1742 C CA . PRO A 1 226 ? 15.094 29.406 5.152 1 80.12 226 PRO A CA 1
ATOM 1743 C C . PRO A 1 226 ? 15.68 30 6.43 1 80.12 226 PRO A C 1
ATOM 1745 O O . PRO A 1 226 ? 16.906 30.047 6.582 1 80.12 226 PRO A O 1
ATOM 1748 N N . PRO A 1 227 ? 14.766 30.578 7.25 1 85.19 227 PRO A N 1
ATOM 1749 C CA . PRO A 1 227 ? 15.273 31.062 8.531 1 85.19 227 PRO A CA 1
ATOM 1750 C C . PRO A 1 227 ? 15.93 29.969 9.367 1 85.19 227 PRO A C 1
ATOM 1752 O O . PRO A 1 227 ? 15.453 28.828 9.375 1 85.19 227 PRO A O 1
ATOM 1755 N N . ARG A 1 228 ? 16.969 30.391 10 1 87.31 228 ARG A N 1
ATOM 1756 C CA . ARG A 1 228 ? 17.688 29.453 10.867 1 87.31 228 ARG A CA 1
ATOM 1757 C C . ARG A 1 228 ? 17.156 29.516 12.297 1 87.31 228 ARG A C 1
ATOM 1759 O O . ARG A 1 228 ? 17.812 30.094 13.172 1 87.31 228 ARG A O 1
ATOM 1766 N N . LEU A 1 229 ? 16.047 29.016 12.508 1 91.69 229 LEU A N 1
ATOM 1767 C CA . LEU A 1 229 ? 15.43 29 13.836 1 91.69 229 LEU A CA 1
ATOM 1768 C C . LEU A 1 229 ? 14.492 27.812 13.984 1 91.69 229 LEU A C 1
ATOM 1770 O O . LEU A 1 229 ? 14.016 27.25 12.992 1 91.69 229 LEU A O 1
ATOM 1774 N N . PHE A 1 230 ? 14.336 27.359 15.141 1 94.81 230 PHE A N 1
ATOM 1775 C CA . PHE A 1 230 ? 13.359 26.328 15.469 1 94.81 230 PHE A CA 1
ATOM 1776 C C . PHE A 1 230 ? 12.578 26.703 16.719 1 94.81 230 PHE A C 1
ATOM 1778 O O . PHE A 1 230 ? 12.859 27.734 17.344 1 94.81 230 PHE A O 1
ATOM 1785 N N . HIS A 1 231 ? 11.523 26 16.906 1 96.75 231 HIS A N 1
ATOM 1786 C CA . HIS A 1 231 ? 10.641 26.297 18.031 1 96.75 231 HIS A CA 1
ATOM 1787 C C . HIS A 1 231 ? 10.469 25.078 18.938 1 96.75 231 HIS A C 1
ATOM 1789 O O . HIS A 1 231 ? 10.602 23.938 18.484 1 96.75 231 HIS A O 1
ATOM 1795 N N . LEU A 1 232 ? 10.281 25.359 20.188 1 98 232 LEU A N 1
ATOM 1796 C CA . LEU A 1 232 ? 9.914 24.344 21.156 1 98 232 LEU A CA 1
ATOM 1797 C C . LEU A 1 232 ? 8.43 24.438 21.516 1 98 232 LEU A C 1
ATOM 1799 O O . LEU A 1 232 ? 7.973 25.453 22.031 1 98 232 LEU A O 1
ATOM 1803 N N . LEU A 1 233 ? 7.691 23.344 21.203 1 98 233 LEU A N 1
ATOM 1804 C CA . LEU A 1 233 ? 6.254 23.281 21.438 1 98 233 LEU A CA 1
ATOM 1805 C C . LEU A 1 233 ? 5.961 22.688 22.812 1 98 233 LEU A C 1
ATOM 1807 O O . LEU A 1 233 ? 6.723 21.844 23.312 1 98 233 LEU A O 1
ATOM 1811 N N . PRO A 1 234 ? 4.859 23.016 23.422 1 97.31 234 PRO A N 1
ATOM 1812 C CA . PRO A 1 234 ? 4.648 22.719 24.828 1 97.31 234 PRO A CA 1
ATOM 1813 C C . PRO A 1 234 ? 4 21.344 25.047 1 97.31 234 PRO A C 1
ATOM 1815 O O . PRO A 1 234 ? 3.348 21.125 26.078 1 97.31 234 PRO A O 1
ATOM 1818 N N . TRP A 1 235 ? 4.074 20.359 24.156 1 95 235 TRP A N 1
ATOM 1819 C CA . TRP A 1 235 ? 3.418 19.078 24.344 1 95 235 TRP A CA 1
ATOM 1820 C C . TRP A 1 235 ? 4.406 17.922 24.141 1 95 235 TRP A C 1
ATOM 1822 O O . TRP A 1 235 ? 4.059 16.891 23.562 1 95 235 TRP A O 1
ATOM 1832 N N . GLY A 1 236 ? 5.598 18.172 24.531 1 90.19 236 GLY A N 1
ATOM 1833 C CA . GLY A 1 236 ? 6.578 17.094 24.484 1 90.19 236 GLY A CA 1
ATOM 1834 C C . GLY A 1 236 ? 6.32 16.016 25.531 1 90.19 236 GLY A C 1
ATOM 1835 O O . GLY A 1 236 ? 5.512 16.203 26.438 1 90.19 236 GLY A O 1
ATOM 1836 N N . ALA A 1 237 ? 7.008 14.93 25.391 1 86.5 237 ALA A N 1
ATOM 1837 C CA . ALA A 1 237 ? 6.828 13.797 26.297 1 86.5 237 ALA A CA 1
ATOM 1838 C C . ALA A 1 237 ? 7.363 14.109 27.688 1 86.5 237 ALA A C 1
ATOM 1840 O O . ALA A 1 237 ? 8.398 14.766 27.828 1 86.5 237 ALA A O 1
ATOM 1841 N N . LYS A 1 238 ? 6.695 13.672 28.734 1 87.56 238 LYS A N 1
ATOM 1842 C CA . LYS A 1 238 ? 7.152 13.688 30.109 1 87.56 238 LYS A CA 1
ATOM 1843 C C . LYS A 1 238 ? 7.516 15.102 30.562 1 87.56 238 LYS A C 1
ATOM 1845 O O . LYS A 1 238 ? 8.555 15.312 31.188 1 87.56 238 LYS A O 1
ATOM 1850 N N . GLY A 1 239 ? 6.758 16.031 30.094 1 89 239 GLY A N 1
ATOM 1851 C CA . GLY A 1 239 ? 6.957 17.406 30.547 1 89 239 GLY A CA 1
ATOM 1852 C C . GLY A 1 239 ? 8.07 18.125 29.797 1 89 239 GLY A C 1
ATOM 1853 O O . GLY A 1 239 ? 8.539 19.172 30.25 1 89 239 GLY A O 1
ATOM 1854 N N . GLN A 1 240 ? 8.508 17.562 28.734 1 95.5 240 GLN A N 1
ATOM 1855 C CA . GLN A 1 240 ? 9.539 18.172 27.922 1 95.5 240 GLN A CA 1
ATOM 1856 C C . GLN A 1 240 ? 8.93 19.016 26.797 1 95.5 240 GLN A C 1
ATOM 1858 O O . GLN A 1 240 ? 7.703 19.094 26.672 1 95.5 240 GLN A O 1
ATOM 1863 N N . TRP A 1 241 ? 9.828 19.781 26.188 1 97.69 241 TRP A N 1
ATOM 1864 C CA . TRP A 1 241 ? 9.414 20.547 25.016 1 97.69 241 TRP A CA 1
ATOM 1865 C C . TRP A 1 241 ? 9.68 19.766 23.734 1 97.69 241 TRP A C 1
ATOM 1867 O O . TRP A 1 241 ? 10.688 19.078 23.609 1 97.69 241 TRP A O 1
ATOM 1877 N N . ARG A 1 242 ? 8.812 19.906 22.781 1 97.44 242 ARG A N 1
ATOM 1878 C CA . ARG A 1 242 ? 8.961 19.219 21.5 1 97.44 242 ARG A CA 1
ATOM 1879 C C . ARG A 1 242 ? 9.609 20.125 20.453 1 97.44 242 ARG A C 1
ATOM 1881 O O . ARG A 1 242 ? 9.18 21.266 20.281 1 97.44 242 ARG A O 1
ATOM 1888 N N . VAL A 1 243 ? 10.586 19.625 19.766 1 97.19 243 VAL A N 1
ATOM 1889 C CA . VAL A 1 243 ? 11.297 20.375 18.75 1 97.19 243 VAL A CA 1
ATOM 1890 C C . VAL A 1 243 ? 10.469 20.438 17.469 1 97.19 243 VAL A C 1
ATOM 1892 O O . VAL A 1 243 ? 9.922 19.406 17.031 1 97.19 243 VAL A O 1
ATOM 1895 N N . SER A 1 244 ? 10.32 21.609 16.891 1 96.12 244 SER A N 1
ATOM 1896 C CA . SER A 1 244 ? 9.562 21.766 15.648 1 96.12 244 SER A CA 1
ATOM 1897 C C . SER A 1 244 ? 10.125 22.906 14.797 1 96.12 244 SER A C 1
ATOM 1899 O O . SER A 1 244 ? 10.883 23.734 15.289 1 96.12 244 SER A O 1
ATOM 1901 N N . PHE A 1 245 ? 9.766 22.938 13.492 1 93.75 245 PHE A N 1
ATOM 1902 C CA . PHE A 1 245 ? 10.344 23.906 12.562 1 93.75 245 PHE A CA 1
ATOM 1903 C C . PHE A 1 245 ? 9.25 24.641 11.789 1 93.75 245 PHE A C 1
ATOM 1905 O O . PHE A 1 245 ? 9.305 24.734 10.562 1 93.75 245 PHE A O 1
ATOM 1912 N N . PRO A 1 246 ? 8.289 25.234 12.484 1 95.31 246 PRO A N 1
ATOM 1913 C CA . PRO A 1 246 ? 7.191 25.859 11.75 1 95.31 246 PRO A CA 1
ATOM 1914 C C . PRO A 1 246 ? 7.656 27.047 10.891 1 95.31 246 PRO A C 1
ATOM 1916 O O . PRO A 1 246 ? 7.109 27.281 9.812 1 95.31 246 PRO A O 1
ATOM 1919 N N . GLY A 1 247 ? 8.641 27.844 11.352 1 91.06 247 GLY A N 1
ATOM 1920 C CA . GLY A 1 247 ? 9.156 28.953 10.555 1 91.06 247 GLY A CA 1
ATOM 1921 C C . GLY A 1 247 ? 9.766 28.5 9.242 1 91.06 247 GLY A C 1
ATOM 1922 O O . GLY A 1 247 ? 9.516 29.109 8.195 1 91.06 247 GLY A O 1
ATOM 1923 N N . VAL A 1 248 ? 10.531 27.516 9.273 1 90.38 248 VAL A N 1
ATOM 1924 C CA . VAL A 1 248 ? 11.164 26.953 8.086 1 90.38 248 VAL A CA 1
ATOM 1925 C C . VAL A 1 248 ? 10.094 26.359 7.156 1 90.38 248 VAL A C 1
ATOM 1927 O O . VAL A 1 248 ? 10.141 26.562 5.941 1 90.38 248 VAL A O 1
ATOM 1930 N N . GLU A 1 249 ? 9.188 25.719 7.77 1 92.56 249 GLU A N 1
ATOM 1931 C CA . GLU A 1 249 ? 8.125 25.062 7.004 1 92.56 249 GLU A CA 1
ATOM 1932 C C . GLU A 1 249 ? 7.258 26.094 6.289 1 92.56 249 GLU A C 1
ATOM 1934 O O . GLU A 1 249 ? 6.789 25.859 5.172 1 92.56 249 GLU A O 1
ATOM 1939 N N . LEU A 1 250 ? 7 27.172 7.016 1 92.12 250 LEU A N 1
ATOM 1940 C CA . LEU A 1 250 ? 6.23 28.234 6.391 1 92.12 250 LEU A CA 1
ATOM 1941 C C . LEU A 1 250 ? 6.93 28.75 5.133 1 92.12 250 LEU A C 1
ATOM 1943 O O . LEU A 1 250 ? 6.285 28.984 4.113 1 92.12 250 LEU A O 1
ATOM 1947 N N . PHE A 1 251 ? 8.188 28.953 5.207 1 89.62 251 PHE A N 1
ATOM 1948 C CA . PHE A 1 251 ? 8.984 29.359 4.059 1 89.62 251 PHE A CA 1
ATOM 1949 C C . PHE A 1 251 ? 8.867 28.344 2.93 1 89.62 251 PHE A C 1
ATOM 1951 O O . PHE A 1 251 ? 8.656 28.719 1.774 1 89.62 251 PHE A O 1
ATOM 1958 N N . LEU A 1 252 ? 8.945 27.094 3.268 1 89.44 252 LEU A N 1
ATOM 1959 C CA . LEU A 1 252 ? 8.914 26.031 2.271 1 89.44 252 LEU A CA 1
ATOM 1960 C C . LEU A 1 252 ? 7.539 25.953 1.617 1 89.44 252 LEU A C 1
ATOM 1962 O O . LEU A 1 252 ? 7.434 25.672 0.421 1 89.44 252 LEU A O 1
ATOM 1966 N N . ARG A 1 253 ? 6.562 26.109 2.379 1 91.25 253 ARG A N 1
ATOM 1967 C CA . ARG A 1 253 ? 5.207 26.078 1.844 1 91.25 253 ARG A CA 1
ATOM 1968 C C . ARG A 1 253 ? 4.992 27.156 0.798 1 91.25 253 ARG A C 1
ATOM 1970 O O . ARG A 1 253 ? 4.27 26.953 -0.178 1 91.25 253 ARG A O 1
ATOM 1977 N N . ARG A 1 254 ? 5.602 28.281 0.962 1 88.31 254 ARG A N 1
ATOM 1978 C CA . ARG A 1 254 ? 5.48 29.391 0.026 1 88.31 254 ARG A CA 1
ATOM 1979 C C . ARG A 1 254 ? 6.242 29.109 -1.265 1 88.31 254 ARG A C 1
ATOM 1981 O O . ARG A 1 254 ? 5.938 29.688 -2.311 1 88.31 254 ARG A O 1
ATOM 1988 N N . CYS A 1 255 ? 7.148 28.219 -1.152 1 86.38 255 CYS A N 1
ATOM 1989 C CA . CYS A 1 255 ? 7.992 27.906 -2.305 1 86.38 255 CYS A CA 1
ATOM 1990 C C . CYS A 1 255 ? 7.461 26.703 -3.064 1 86.38 255 CYS A C 1
ATOM 1992 O O . CYS A 1 255 ? 8.023 26.312 -4.09 1 86.38 255 CYS A O 1
ATOM 1994 N N . LEU A 1 256 ? 6.41 26.141 -2.615 1 91.06 256 LEU A N 1
ATOM 1995 C CA . LEU A 1 256 ? 5.875 24.953 -3.268 1 91.06 256 LEU A CA 1
ATOM 1996 C C . LEU A 1 256 ? 5.395 25.281 -4.676 1 91.06 256 LEU A C 1
ATOM 1998 O O . LEU A 1 256 ? 4.785 26.328 -4.906 1 91.06 256 LEU A O 1
ATOM 2002 N N . TYR A 1 257 ? 5.672 24.453 -5.605 1 92 257 TYR A N 1
ATOM 2003 C CA . TYR A 1 257 ? 5.098 24.562 -6.941 1 92 257 TYR A CA 1
ATOM 2004 C C . TYR A 1 257 ? 3.58 24.438 -6.895 1 92 257 TYR A C 1
ATOM 2006 O O . TYR A 1 257 ? 3.037 23.734 -6.031 1 92 257 TYR A O 1
ATOM 2014 N N . PRO A 1 258 ? 2.957 25.094 -7.785 1 92.38 258 PRO A N 1
ATOM 2015 C CA . PRO A 1 258 ? 1.494 25.016 -7.801 1 92.38 258 PRO A CA 1
ATOM 2016 C C . PRO A 1 258 ? 0.973 23.578 -7.848 1 92.38 258 PRO A C 1
ATOM 2018 O O . PRO A 1 258 ? -0.031 23.266 -7.203 1 92.38 258 PRO A O 1
ATOM 2021 N N . SER A 1 259 ? 1.651 22.75 -8.602 1 93.19 259 SER A N 1
ATOM 2022 C CA . SER A 1 259 ? 1.256 21.359 -8.688 1 93.19 259 SER A CA 1
ATOM 2023 C C . SER A 1 259 ? 1.283 20.688 -7.312 1 93.19 259 SER A C 1
ATOM 2025 O O . SER A 1 259 ? 0.342 19.984 -6.938 1 93.19 259 SER A O 1
ATOM 2027 N N . LEU A 1 260 ? 2.297 20.984 -6.57 1 96.31 260 LEU A N 1
ATOM 2028 C CA . LEU A 1 260 ? 2.463 20.359 -5.262 1 96.31 260 LEU A CA 1
ATOM 2029 C C . LEU A 1 260 ? 1.523 20.984 -4.238 1 96.31 260 LEU A C 1
ATOM 2031 O O . LEU A 1 260 ? 1.057 20.297 -3.32 1 96.31 260 LEU A O 1
ATOM 2035 N N . SER A 1 261 ? 1.272 22.266 -4.426 1 95.81 261 SER A N 1
ATOM 2036 C CA . SER A 1 261 ? 0.278 22.906 -3.576 1 95.81 261 SER A CA 1
ATOM 2037 C C . SER A 1 261 ? -1.091 22.25 -3.73 1 95.81 261 SER A C 1
ATOM 2039 O O . SER A 1 261 ? -1.806 22.062 -2.744 1 95.81 261 SER A O 1
ATOM 2041 N N . ARG A 1 262 ? -1.426 21.906 -4.922 1 96.38 262 ARG A N 1
ATOM 2042 C CA . ARG A 1 262 ? -2.678 21.203 -5.199 1 96.38 262 ARG A CA 1
ATOM 2043 C C . ARG A 1 262 ? -2.691 19.828 -4.547 1 96.38 262 ARG A C 1
ATOM 2045 O O . ARG A 1 262 ? -3.719 19.391 -4.02 1 96.38 262 ARG A O 1
ATOM 2052 N N . VAL A 1 263 ? -1.591 19.172 -4.637 1 98.19 263 VAL A N 1
ATOM 2053 C CA . VAL A 1 263 ? -1.466 17.828 -4.055 1 98.19 263 VAL A CA 1
ATOM 2054 C C . VAL A 1 263 ? -1.676 17.906 -2.545 1 98.19 263 VAL A C 1
ATOM 2056 O O . VAL A 1 263 ? -2.408 17.094 -1.975 1 98.19 263 VAL A O 1
ATOM 2059 N N . LEU A 1 264 ? -1.007 18.875 -1.934 1 97.62 264 LEU A N 1
ATOM 2060 C CA . LEU A 1 264 ? -1.132 19.047 -0.49 1 97.62 264 LEU A CA 1
ATOM 2061 C C . LEU A 1 264 ? -2.576 19.344 -0.101 1 97.62 264 LEU A C 1
ATOM 2063 O O . LEU A 1 264 ? -3.111 18.734 0.828 1 97.62 264 LEU A O 1
ATOM 2067 N N . ARG A 1 265 ? -3.186 20.234 -0.825 1 95.75 265 ARG A N 1
ATOM 2068 C CA . ARG A 1 265 ? -4.566 20.625 -0.559 1 95.75 265 ARG A CA 1
ATOM 2069 C C . ARG A 1 265 ? -5.504 19.438 -0.692 1 95.75 265 ARG A C 1
ATOM 2071 O O . ARG A 1 265 ? -6.352 19.203 0.176 1 95.75 265 ARG A O 1
ATOM 2078 N N . ALA A 1 266 ? -5.387 18.703 -1.762 1 98.06 266 ALA A N 1
ATOM 2079 C CA . ALA A 1 266 ? -6.234 17.547 -2.006 1 98.06 266 ALA A CA 1
ATOM 2080 C C . ALA A 1 266 ? -6.035 16.484 -0.923 1 98.06 266 ALA A C 1
ATOM 2082 O O . ALA A 1 266 ? -7.004 15.891 -0.439 1 98.06 266 ALA A O 1
ATOM 2083 N N . SER A 1 267 ? -4.777 16.203 -0.586 1 98.38 267 SER A N 1
ATOM 2084 C CA . SER A 1 267 ? -4.469 15.188 0.413 1 98.38 267 SER A CA 1
ATOM 2085 C C . SER A 1 267 ? -5.039 15.562 1.777 1 98.38 267 SER A C 1
ATOM 2087 O O . SER A 1 267 ? -5.566 14.703 2.49 1 98.38 267 SER A O 1
ATOM 2089 N N . LEU A 1 268 ? -4.934 16.828 2.148 1 96.69 268 LEU A N 1
ATOM 2090 C CA . LEU A 1 268 ? -5.469 17.281 3.426 1 96.69 268 LEU A CA 1
ATOM 2091 C C . LEU A 1 268 ? -6.988 17.203 3.438 1 96.69 268 LEU A C 1
ATOM 2093 O O . LEU A 1 268 ? -7.59 16.859 4.457 1 96.69 268 LEU A O 1
ATOM 2097 N N . ALA A 1 269 ? -7.586 17.562 2.326 1 95.81 269 ALA A N 1
ATOM 2098 C CA . ALA A 1 269 ? -9.047 17.531 2.24 1 95.81 269 ALA A CA 1
ATOM 2099 C C . ALA A 1 269 ? -9.57 16.109 2.375 1 95.81 269 ALA A C 1
ATOM 2101 O O . ALA A 1 269 ? -10.594 15.875 3.018 1 95.81 269 ALA A O 1
ATOM 2102 N N . VAL A 1 270 ? -8.891 15.172 1.777 1 97.56 270 VAL A N 1
ATOM 2103 C CA . VAL A 1 270 ? -9.383 13.797 1.684 1 97.56 270 VAL A CA 1
ATOM 2104 C C . VAL A 1 270 ? -9 13.023 2.943 1 97.56 270 VAL A C 1
ATOM 2106 O O . VAL A 1 270 ? -9.805 12.25 3.471 1 97.56 270 VAL A O 1
ATOM 2109 N N . LEU A 1 271 ? -7.797 13.203 3.412 1 97.62 271 LEU A N 1
ATOM 2110 C CA . LEU A 1 271 ? -7.277 12.375 4.492 1 97.62 271 LEU A CA 1
ATOM 2111 C C . LEU A 1 271 ? -7.406 13.086 5.836 1 97.62 271 LEU A C 1
ATOM 2113 O O . LEU A 1 271 ? -7.355 12.453 6.891 1 97.62 271 LEU A O 1
ATOM 2117 N N . GLY A 1 272 ? -7.539 14.391 5.879 1 94 272 GLY A N 1
ATOM 2118 C CA . GLY A 1 272 ? -7.547 15.203 7.086 1 94 272 GLY A CA 1
ATOM 2119 C C . GLY A 1 272 ? -8.539 14.719 8.125 1 94 272 GLY A C 1
ATOM 2120 O O . GLY A 1 272 ? -8.172 14.484 9.281 1 94 272 GLY A O 1
ATOM 2121 N N . PRO A 1 273 ? -9.727 14.5 7.695 1 88.25 273 PRO A N 1
ATOM 2122 C CA . PRO A 1 273 ? -10.773 14.125 8.648 1 88.25 273 PRO A CA 1
ATOM 2123 C C . PRO A 1 273 ? -10.453 12.844 9.414 1 88.25 273 PRO A C 1
ATOM 2125 O O . PRO A 1 273 ? -10.719 12.75 10.609 1 88.25 273 PRO A O 1
ATOM 2128 N N . PHE A 1 274 ? -9.883 11.914 8.781 1 90 274 PHE A N 1
ATOM 2129 C CA . PHE A 1 274 ? -9.648 10.688 9.531 1 90 274 PHE A CA 1
ATOM 2130 C C . PHE A 1 274 ? -8.312 10.742 10.258 1 90 274 PHE A C 1
ATOM 2132 O O . PHE A 1 274 ? -8.141 10.117 11.312 1 90 274 PHE A O 1
ATOM 2139 N N . LEU A 1 275 ? -7.414 11.547 9.781 1 94.19 275 LEU A N 1
ATOM 2140 C CA . LEU A 1 275 ? -6.129 11.664 10.469 1 94.19 275 LEU A CA 1
ATOM 2141 C C . LEU A 1 275 ? -6.246 12.562 11.688 1 94.19 275 LEU A C 1
ATOM 2143 O O . LEU A 1 275 ? -5.328 12.625 12.508 1 94.19 275 LEU A O 1
ATOM 2147 N N . GLN A 1 276 ? -7.293 13.234 11.828 1 90.94 276 GLN A N 1
ATOM 2148 C CA . GLN A 1 276 ? -7.555 14.07 12.992 1 90.94 276 GLN A CA 1
ATOM 2149 C C . GLN A 1 276 ? -8.312 13.297 14.07 1 90.94 276 GLN A C 1
ATOM 2151 O O . GLN A 1 276 ? -8.625 13.844 15.133 1 90.94 276 GLN A O 1
ATOM 2156 N N . GLY A 1 277 ? -8.508 12.102 13.906 1 86.94 277 GLY A N 1
ATOM 2157 C CA . GLY A 1 277 ? -9.219 11.281 14.867 1 86.94 277 GLY A CA 1
ATOM 2158 C C . GLY A 1 277 ? -8.469 11.117 16.172 1 86.94 277 GLY A C 1
ATOM 2159 O O . GLY A 1 277 ? -7.289 11.469 16.266 1 86.94 277 GLY A O 1
ATOM 2160 N N . PRO A 1 278 ? -9.094 10.617 17.172 1 84.88 278 PRO A N 1
ATOM 2161 C CA . PRO A 1 278 ? -8.547 10.57 18.531 1 84.88 278 PRO A CA 1
ATOM 2162 C C . PRO A 1 278 ? -7.25 9.766 18.625 1 84.88 278 PRO A C 1
ATOM 2164 O O . PRO A 1 278 ? -6.355 10.109 19.391 1 84.88 278 PRO A O 1
ATOM 2167 N N . GLU A 1 279 ? -7.059 8.758 17.859 1 88.19 279 GLU A N 1
ATOM 2168 C CA . GLU A 1 279 ? -5.844 7.957 17.984 1 88.19 279 GLU A CA 1
ATOM 2169 C C . GLU A 1 279 ? -4.965 8.078 16.75 1 88.19 279 GLU A C 1
ATOM 2171 O O . GLU A 1 279 ? -3.992 7.34 16.594 1 88.19 279 GLU A O 1
ATOM 2176 N N . ALA A 1 280 ? -5.27 9.047 16 1 92 280 ALA A N 1
ATOM 2177 C CA . ALA A 1 280 ? -4.52 9.219 14.758 1 92 280 ALA A CA 1
ATOM 2178 C C . ALA A 1 280 ? -3.299 10.117 14.977 1 92 280 ALA A C 1
ATOM 2180 O O . ALA A 1 280 ? -3.295 10.961 15.883 1 92 280 ALA A O 1
ATOM 2181 N N . PRO A 1 281 ? -2.299 9.992 14.227 1 94.06 281 PRO A N 1
ATOM 2182 C CA . PRO A 1 281 ? -1.056 10.742 14.414 1 94.06 281 PRO A CA 1
ATOM 2183 C C . PRO A 1 281 ? -1.153 12.18 13.891 1 94.06 281 PRO A C 1
ATOM 2185 O O . PRO A 1 281 ? -0.277 13 14.172 1 94.06 281 PRO A O 1
ATOM 2188 N N . GLY A 1 282 ? -2.238 12.555 13.188 1 94.69 282 GLY A N 1
ATOM 2189 C CA . GLY A 1 282 ? -2.436 13.922 12.719 1 94.69 282 GLY A CA 1
ATOM 2190 C C . GLY A 1 282 ? -2.135 14.102 11.242 1 94.69 282 GLY A C 1
ATOM 2191 O O . GLY A 1 282 ? -1.351 13.336 10.672 1 94.69 282 GLY A O 1
ATOM 2192 N N . PRO A 1 283 ? -2.631 15.109 10.625 1 96.88 283 PRO A N 1
ATOM 2193 C CA . PRO A 1 283 ? -2.447 15.344 9.195 1 96.88 283 PRO A CA 1
ATOM 2194 C C . PRO A 1 283 ? -1.082 15.938 8.859 1 96.88 283 PRO A C 1
ATOM 2196 O O . PRO A 1 283 ? -0.708 16.016 7.688 1 96.88 283 PRO A O 1
ATOM 2199 N N . TYR A 1 284 ? -0.33 16.359 9.867 1 97.12 284 TYR A N 1
ATOM 2200 C CA . TYR A 1 284 ? 1.018 16.875 9.664 1 97.12 284 TYR A CA 1
ATOM 2201 C C . TYR A 1 284 ? 1.863 15.898 8.859 1 97.12 284 TYR A C 1
ATOM 2203 O O . TYR A 1 284 ? 2.74 16.312 8.094 1 97.12 284 TYR A O 1
ATOM 2211 N N . LEU A 1 285 ? 1.551 14.648 8.945 1 97.75 285 LEU A N 1
ATOM 2212 C CA . LEU A 1 285 ? 2.287 13.594 8.25 1 97.75 285 LEU A CA 1
ATOM 2213 C C . LEU A 1 285 ? 2.18 13.758 6.738 1 97.75 285 LEU A C 1
ATOM 2215 O O . LEU A 1 285 ? 3.086 13.367 6 1 97.75 285 LEU A O 1
ATOM 2219 N N . ILE A 1 286 ? 1.09 14.305 6.281 1 98.31 286 ILE A N 1
ATOM 2220 C CA . ILE A 1 286 ? 0.895 14.523 4.852 1 98.31 286 ILE A CA 1
ATOM 2221 C C . ILE A 1 286 ? 1.943 15.508 4.336 1 98.31 286 ILE A C 1
ATOM 2223 O O . ILE A 1 286 ? 2.58 15.258 3.309 1 98.31 286 ILE A O 1
ATOM 2227 N N . TRP A 1 287 ? 2.125 16.547 5.094 1 97.19 287 TRP A N 1
ATOM 2228 C CA . TRP A 1 287 ? 3.113 17.562 4.75 1 97.19 287 TRP A CA 1
ATOM 2229 C C . TRP A 1 287 ? 4.523 16.984 4.766 1 97.19 287 TRP A C 1
ATOM 2231 O O . TRP A 1 287 ? 5.305 17.203 3.84 1 97.19 287 TRP A O 1
ATOM 2241 N N . VAL A 1 288 ? 4.801 16.234 5.773 1 96.56 288 VAL A N 1
ATOM 2242 C CA . VAL A 1 288 ? 6.125 15.648 5.934 1 96.56 288 VAL A CA 1
ATOM 2243 C C . VAL A 1 288 ? 6.41 14.695 4.773 1 96.56 288 VAL A C 1
ATOM 2245 O O . VAL A 1 288 ? 7.508 14.703 4.207 1 96.56 288 VAL A O 1
ATOM 2248 N N . THR A 1 289 ? 5.426 13.883 4.438 1 97.25 289 THR A N 1
ATOM 2249 C CA . THR A 1 289 ? 5.582 12.938 3.344 1 97.25 289 THR A CA 1
ATOM 2250 C C . THR A 1 289 ? 5.824 13.664 2.025 1 97.25 289 THR A C 1
ATOM 2252 O O . THR A 1 289 ? 6.621 13.211 1.2 1 97.25 289 THR A O 1
ATOM 2255 N N . LEU A 1 290 ? 5.145 14.75 1.832 1 97 290 LEU A N 1
ATOM 2256 C CA . LEU A 1 290 ? 5.352 15.555 0.632 1 97 290 LEU A CA 1
ATOM 2257 C C . LEU A 1 290 ? 6.766 16.125 0.596 1 97 290 LEU A C 1
ATOM 2259 O O . LEU A 1 290 ? 7.398 16.156 -0.462 1 97 290 LEU A O 1
ATOM 2263 N N . LEU A 1 291 ? 7.273 16.562 1.734 1 94.12 291 LEU A N 1
ATOM 2264 C CA . LEU A 1 291 ? 8.625 17.094 1.802 1 94.12 291 LEU A CA 1
ATOM 2265 C C . LEU A 1 291 ? 9.656 16.031 1.432 1 94.12 291 LEU A C 1
ATOM 2267 O O . LEU A 1 291 ? 10.633 16.312 0.738 1 94.12 291 LEU A O 1
ATOM 2271 N N . HIS A 1 292 ? 9.43 14.828 1.896 1 93.88 292 HIS A N 1
ATOM 2272 C CA . HIS A 1 292 ? 10.312 13.727 1.522 1 93.88 292 HIS A CA 1
ATOM 2273 C C . HIS A 1 292 ? 10.336 13.531 0.011 1 93.88 292 HIS A C 1
ATOM 2275 O O . HIS A 1 292 ? 11.391 13.258 -0.568 1 93.88 292 HIS A O 1
ATOM 2281 N N . ALA A 1 293 ? 9.188 13.633 -0.591 1 93.75 293 ALA A N 1
ATOM 2282 C CA . ALA A 1 293 ? 9.109 13.477 -2.041 1 93.75 293 ALA A CA 1
ATOM 2283 C C . ALA A 1 293 ? 9.883 14.586 -2.752 1 93.75 293 ALA A C 1
ATOM 2285 O O . ALA A 1 293 ? 10.523 14.344 -3.779 1 93.75 293 ALA A O 1
ATOM 2286 N N . CYS A 1 294 ? 9.773 15.773 -2.246 1 91.75 294 CYS A N 1
ATOM 2287 C CA . CYS A 1 294 ? 10.469 16.906 -2.848 1 91.75 294 CYS A CA 1
ATOM 2288 C C . CYS A 1 294 ? 11.977 16.719 -2.803 1 91.75 294 CYS A C 1
ATOM 2290 O O . CYS A 1 294 ? 12.695 17.188 -3.691 1 91.75 294 CYS A O 1
ATOM 2292 N N . GLU A 1 295 ? 12.414 16 -1.834 1 87.88 295 GLU A N 1
ATOM 2293 C CA . GLU A 1 295 ? 13.844 15.719 -1.721 1 87.88 295 GLU A CA 1
ATOM 2294 C C . GLU A 1 295 ? 14.258 14.594 -2.67 1 87.88 295 GLU A C 1
ATOM 2296 O O . GLU A 1 295 ? 15.383 14.586 -3.172 1 87.88 295 GLU A O 1
ATOM 2301 N N . ARG A 1 296 ? 13.453 13.734 -2.877 1 90.12 296 ARG A N 1
ATOM 2302 C CA . ARG A 1 296 ? 13.766 12.516 -3.611 1 90.12 296 ARG A CA 1
ATOM 2303 C C . ARG A 1 296 ? 13.609 12.727 -5.113 1 90.12 296 ARG A C 1
ATOM 2305 O O . ARG A 1 296 ? 14.398 12.203 -5.906 1 90.12 296 ARG A O 1
ATOM 2312 N N . LEU A 1 297 ? 12.609 13.484 -5.555 1 92.5 297 LEU A N 1
ATOM 2313 C CA . LEU A 1 297 ? 12.234 13.547 -6.965 1 92.5 297 LEU A CA 1
ATOM 2314 C C . LEU A 1 297 ? 12.789 14.805 -7.621 1 92.5 297 LEU A C 1
ATOM 2316 O O . LEU A 1 297 ? 12.945 15.836 -6.965 1 92.5 297 LEU A O 1
ATOM 2320 N N . PRO A 1 298 ? 13.039 14.75 -8.914 1 91.31 298 PRO A N 1
ATOM 2321 C CA . PRO A 1 298 ? 13.562 15.922 -9.625 1 91.31 298 PRO A CA 1
ATOM 2322 C C . PRO A 1 298 ? 12.523 17.031 -9.773 1 91.31 298 PRO A C 1
ATOM 2324 O O . PRO A 1 298 ? 11.336 16.75 -9.961 1 91.31 298 PRO A O 1
ATOM 2327 N N . VAL A 1 299 ? 12.992 18.203 -9.82 1 88.94 299 VAL A N 1
ATOM 2328 C CA . VAL A 1 299 ? 12.164 19.406 -9.914 1 88.94 299 VAL A CA 1
ATOM 2329 C C . VAL A 1 299 ? 11.359 19.375 -11.211 1 88.94 299 VAL A C 1
ATOM 2331 O O . VAL A 1 299 ? 10.211 19.812 -11.25 1 88.94 299 VAL A O 1
ATOM 2334 N N . GLY A 1 300 ? 11.984 18.859 -12.25 1 89.88 300 GLY A N 1
ATOM 2335 C CA . GLY A 1 300 ? 11.312 18.812 -13.547 1 89.88 300 GLY A CA 1
ATOM 2336 C C . GLY A 1 300 ? 10.055 17.969 -13.523 1 89.88 300 GLY A C 1
ATOM 2337 O O . GLY A 1 300 ? 9.125 18.219 -14.305 1 89.88 300 GLY A O 1
ATOM 2338 N N . TYR A 1 301 ? 10.039 17.016 -12.672 1 92.44 301 TYR A N 1
ATOM 2339 C CA . TYR A 1 301 ? 8.844 16.188 -12.5 1 92.44 301 TYR A CA 1
ATOM 2340 C C . TYR A 1 301 ? 7.836 16.875 -11.586 1 92.44 301 TYR A C 1
ATOM 2342 O O . TYR A 1 301 ? 6.645 16.938 -11.898 1 92.44 301 TYR A O 1
ATOM 2350 N N . LEU A 1 302 ? 8.32 17.469 -10.531 1 92.69 302 LEU A N 1
ATOM 2351 C CA . LEU A 1 302 ? 7.477 18 -9.469 1 92.69 302 LEU A CA 1
ATOM 2352 C C . LEU A 1 302 ? 6.812 19.312 -9.914 1 92.69 302 LEU A C 1
ATOM 2354 O O . LEU A 1 302 ? 5.746 19.672 -9.414 1 92.69 302 LEU A O 1
ATOM 2358 N N . SER A 1 303 ? 7.398 19.969 -10.844 1 91.56 303 SER A N 1
ATOM 2359 C CA . SER A 1 303 ? 6.91 21.281 -11.25 1 91.56 303 SER A CA 1
ATOM 2360 C C . SER A 1 303 ? 5.887 21.172 -12.375 1 91.56 303 SER A C 1
ATOM 2362 O O . SER A 1 303 ? 5.27 22.172 -12.766 1 91.56 303 SER A O 1
ATOM 2364 N N . GLN A 1 304 ? 5.664 19.984 -12.859 1 91.31 304 GLN A N 1
ATOM 2365 C CA . GLN A 1 304 ? 4.734 19.797 -13.961 1 91.31 304 GLN A CA 1
ATOM 2366 C C . GLN A 1 304 ? 3.293 19.719 -13.461 1 91.31 304 GLN A C 1
ATOM 2368 O O . GLN A 1 304 ? 2.932 18.812 -12.719 1 91.31 304 GLN A O 1
ATOM 2373 N N . ALA A 1 305 ? 2.484 20.562 -13.984 1 90.25 305 ALA A N 1
ATOM 2374 C CA . ALA A 1 305 ? 1.095 20.656 -13.547 1 90.25 305 ALA A CA 1
ATOM 2375 C C . ALA A 1 305 ? 0.336 19.359 -13.867 1 90.25 305 ALA A C 1
ATOM 2377 O O . ALA A 1 305 ? -0.552 18.953 -13.117 1 90.25 305 ALA A O 1
ATOM 2378 N N . GLN A 1 306 ? 0.708 18.734 -14.938 1 90.94 306 GLN A N 1
ATOM 2379 C CA . GLN A 1 306 ? 0.002 17.531 -15.383 1 90.94 306 GLN A CA 1
ATOM 2380 C C . GLN A 1 306 ? 0.317 16.344 -14.477 1 90.94 306 GLN A C 1
ATOM 2382 O O . GLN A 1 306 ? -0.361 15.312 -14.539 1 90.94 306 GLN A O 1
ATOM 2387 N N . ASN A 1 307 ? 1.35 16.484 -13.625 1 93.56 307 ASN A N 1
ATOM 2388 C CA . ASN A 1 307 ? 1.747 15.375 -12.773 1 93.56 307 ASN A CA 1
ATOM 2389 C C . ASN A 1 307 ? 1.091 15.453 -11.398 1 93.56 307 ASN A C 1
ATOM 2391 O O . ASN A 1 307 ? 1.347 14.617 -10.531 1 93.56 307 ASN A O 1
ATOM 2395 N N . ALA A 1 308 ? 0.217 16.438 -11.18 1 96.25 308 ALA A N 1
ATOM 2396 C CA . ALA A 1 308 ? -0.37 16.641 -9.859 1 96.25 308 ALA A CA 1
ATOM 2397 C C . ALA A 1 308 ? -1.144 15.406 -9.406 1 96.25 308 ALA A C 1
ATOM 2399 O O . ALA A 1 308 ? -0.987 14.945 -8.273 1 96.25 308 ALA A O 1
ATOM 2400 N N . ALA A 1 309 ? -1.923 14.875 -10.336 1 96.5 309 ALA A N 1
ATOM 2401 C CA . ALA A 1 309 ? -2.711 13.695 -9.992 1 96.5 309 ALA A CA 1
ATOM 2402 C C . ALA A 1 309 ? -1.808 12.516 -9.641 1 96.5 309 ALA A C 1
ATOM 2404 O O . ALA A 1 309 ? -2.061 11.797 -8.672 1 96.5 309 ALA A O 1
ATOM 2405 N N . SER A 1 310 ? -0.805 12.273 -10.438 1 95.19 310 SER A N 1
ATOM 2406 C CA . SER A 1 310 ? 0.146 11.195 -10.172 1 95.19 310 SER A CA 1
ATOM 2407 C C . SER A 1 310 ? 0.852 11.406 -8.836 1 95.19 310 SER A C 1
ATOM 2409 O O . SER A 1 310 ? 1.095 10.445 -8.102 1 95.19 310 SER A O 1
ATOM 2411 N N . CYS A 1 311 ? 1.16 12.648 -8.547 1 97.19 311 CYS A N 1
ATOM 2412 C CA . CYS A 1 311 ? 1.794 12.969 -7.273 1 97.19 311 CYS A CA 1
ATOM 2413 C C . CYS A 1 311 ? 0.845 12.703 -6.109 1 97.19 311 CYS A C 1
ATOM 2415 O O . CYS A 1 311 ? 1.258 12.18 -5.074 1 97.19 311 CYS A O 1
ATOM 2417 N N . PHE A 1 312 ? -0.373 13.102 -6.336 1 98.44 312 PHE A N 1
ATOM 2418 C CA . PHE A 1 312 ? -1.389 12.852 -5.32 1 98.44 312 PHE A CA 1
ATOM 2419 C C . PHE A 1 312 ? -1.516 11.359 -5.031 1 98.44 312 PHE A C 1
ATOM 2421 O O . PHE A 1 312 ? -1.479 10.938 -3.875 1 98.44 312 PHE A O 1
ATOM 2428 N N . LEU A 1 313 ? -1.626 10.547 -6.051 1 97.88 313 LEU A N 1
ATOM 2429 C CA . LEU A 1 313 ? -1.751 9.094 -5.906 1 97.88 313 LEU A CA 1
ATOM 2430 C C . LEU A 1 313 ? -0.502 8.5 -5.266 1 97.88 313 LEU A C 1
ATOM 2432 O O . LEU A 1 313 ? -0.6 7.637 -4.395 1 97.88 313 LEU A O 1
ATOM 2436 N N . GLY A 1 314 ? 0.637 8.984 -5.715 1 97.12 314 GLY A N 1
ATOM 2437 C CA . GLY A 1 314 ? 1.887 8.523 -5.133 1 97.12 314 GLY A CA 1
ATOM 2438 C C . GLY A 1 314 ? 2.021 8.867 -3.662 1 97.12 314 GLY A C 1
ATOM 2439 O O . GLY A 1 314 ? 2.564 8.078 -2.883 1 97.12 314 GLY A O 1
ATOM 2440 N N . LEU A 1 315 ? 1.567 10 -3.312 1 98.25 315 LEU A N 1
ATOM 2441 C CA . LEU A 1 315 ? 1.618 10.414 -1.915 1 98.25 315 LEU A CA 1
ATOM 2442 C C . LEU A 1 315 ? 0.763 9.508 -1.043 1 98.25 315 LEU A C 1
ATOM 2444 O O . LEU A 1 315 ? 1.156 9.156 0.073 1 98.25 315 LEU A O 1
ATOM 2448 N N . LEU A 1 316 ? -0.407 9.156 -1.53 1 98.12 316 LEU A N 1
ATOM 2449 C CA . LEU A 1 316 ? -1.253 8.211 -0.805 1 98.12 316 LEU A CA 1
ATOM 2450 C C . LEU A 1 316 ? -0.521 6.898 -0.569 1 98.12 316 LEU A C 1
ATOM 2452 O O . LEU A 1 316 ? -0.558 6.352 0.536 1 98.12 316 LEU A O 1
ATOM 2456 N N . GLU A 1 317 ? 0.146 6.469 -1.588 1 96.62 317 GLU A N 1
ATOM 2457 C CA . GLU A 1 317 ? 0.882 5.211 -1.491 1 96.62 317 GLU A CA 1
ATOM 2458 C C . GLU A 1 317 ? 2.021 5.316 -0.482 1 96.62 317 GLU A C 1
ATOM 2460 O O . GLU A 1 317 ? 2.227 4.406 0.325 1 96.62 317 GLU A O 1
ATOM 2465 N N . GLU A 1 318 ? 2.729 6.34 -0.554 1 96.81 318 GLU A N 1
ATOM 2466 C CA . GLU A 1 318 ? 3.846 6.535 0.368 1 96.81 318 GLU A CA 1
ATOM 2467 C C . GLU A 1 318 ? 3.359 6.625 1.812 1 96.81 318 GLU A C 1
ATOM 2469 O O . GLU A 1 318 ? 3.998 6.09 2.721 1 96.81 318 GLU A O 1
ATOM 2474 N N . LEU A 1 319 ? 2.299 7.336 1.993 1 97.5 319 LEU A N 1
ATOM 2475 C CA . LEU A 1 319 ? 1.732 7.449 3.332 1 97.5 319 LEU A CA 1
ATOM 2476 C C . LEU A 1 319 ? 1.31 6.082 3.861 1 97.5 319 LEU A C 1
ATOM 2478 O O . LEU A 1 319 ? 1.569 5.75 5.02 1 97.5 319 LEU A O 1
ATOM 2482 N N . SER A 1 320 ? 0.594 5.289 3.018 1 96.5 320 SER A N 1
ATOM 2483 C CA . SER A 1 320 ? 0.199 3.938 3.402 1 96.5 320 SER A CA 1
ATOM 2484 C C . SER A 1 320 ? 1.41 3.1 3.799 1 96.5 320 SER A C 1
ATOM 2486 O O . SER A 1 320 ? 1.362 2.355 4.781 1 96.5 320 SER A O 1
ATOM 2488 N N . PHE A 1 321 ? 2.41 3.258 3.062 1 95.81 321 PHE A N 1
ATOM 2489 C CA . PHE A 1 321 ? 3.629 2.508 3.34 1 95.81 321 PHE A CA 1
ATOM 2490 C C . PHE A 1 321 ? 4.242 2.945 4.664 1 95.81 321 PHE A C 1
ATOM 2492 O O . PHE A 1 321 ? 4.73 2.115 5.434 1 95.81 321 PHE A O 1
ATOM 2499 N N . ASN A 1 322 ? 4.316 4.254 4.875 1 97 322 ASN A N 1
ATOM 2500 C CA . ASN A 1 322 ? 4.84 4.754 6.141 1 97 322 ASN A CA 1
ATOM 2501 C C . ASN A 1 322 ? 4.07 4.184 7.332 1 97 322 ASN A C 1
ATOM 2503 O O . ASN A 1 322 ? 4.672 3.816 8.344 1 97 322 ASN A O 1
ATOM 2507 N N . PHE A 1 323 ? 2.795 4.129 7.203 1 96.44 323 PHE A N 1
ATOM 2508 C CA . PHE A 1 323 ? 1.967 3.574 8.266 1 96.44 323 PHE A CA 1
ATOM 2509 C C . PHE A 1 323 ? 2.275 2.098 8.484 1 96.44 323 PHE A C 1
ATOM 2511 O O . PHE A 1 323 ? 2.369 1.64 9.625 1 96.44 323 PHE A O 1
ATOM 2518 N N . LEU A 1 324 ? 2.51 1.352 7.379 1 93.81 324 LEU A N 1
ATOM 2519 C CA . LEU A 1 324 ? 2.818 -0.071 7.469 1 93.81 324 LEU A CA 1
ATOM 2520 C C . LEU A 1 324 ? 4.18 -0.292 8.125 1 93.81 324 LEU A C 1
ATOM 2522 O O . LEU A 1 324 ? 4.34 -1.205 8.938 1 93.81 324 LEU A O 1
ATOM 2526 N N . ARG A 1 325 ? 5.059 0.515 7.703 1 93.56 325 ARG A N 1
ATOM 2527 C CA . ARG A 1 325 ? 6.418 0.413 8.219 1 93.56 325 ARG A CA 1
ATOM 2528 C C . ARG A 1 325 ? 6.504 0.923 9.648 1 93.56 325 ARG A C 1
ATOM 2530 O O . ARG A 1 325 ? 7.383 0.509 10.414 1 93.56 325 ARG A O 1
ATOM 2537 N N . GLY A 1 326 ? 5.633 1.862 10.023 1 94.31 326 GLY A N 1
ATOM 2538 C CA . GLY A 1 326 ? 5.637 2.467 11.344 1 94.31 326 GLY A CA 1
ATOM 2539 C C . GLY A 1 326 ? 6.746 3.486 11.531 1 94.31 326 GLY A C 1
ATOM 2540 O O . GLY A 1 326 ? 7.297 3.619 12.633 1 94.31 326 GLY A O 1
ATOM 2541 N N . SER A 1 327 ? 7.098 4.102 10.469 1 96.06 327 SER A N 1
ATOM 2542 C CA . SER A 1 327 ? 8.203 5.051 10.531 1 96.06 327 SER A CA 1
ATOM 2543 C C . SER A 1 327 ? 8 6.203 9.555 1 96.06 327 SER A C 1
ATOM 2545 O O . SER A 1 327 ? 7.578 5.988 8.414 1 96.06 327 SER A O 1
ATOM 2547 N N . CYS A 1 328 ? 8.172 7.387 9.984 1 96.88 328 CYS A N 1
ATOM 2548 C CA . CYS A 1 328 ? 8.18 8.609 9.188 1 96.88 328 CYS A CA 1
ATOM 2549 C C . CYS A 1 328 ? 9.117 9.641 9.797 1 96.88 328 CYS A C 1
ATOM 2551 O O . CYS A 1 328 ? 8.688 10.516 10.555 1 96.88 328 CYS A O 1
ATOM 2553 N N . PRO A 1 329 ? 10.32 9.594 9.469 1 95.81 329 PRO A N 1
ATOM 2554 C CA . PRO A 1 329 ? 11.312 10.508 10.055 1 95.81 329 PRO A CA 1
ATOM 2555 C C . PRO A 1 329 ? 11.047 11.969 9.695 1 95.81 329 PRO A C 1
ATOM 2557 O O . PRO A 1 329 ? 10.625 12.266 8.578 1 95.81 329 PRO A O 1
ATOM 2560 N N . ASN A 1 330 ? 11.297 12.812 10.625 1 94.81 330 ASN A N 1
ATOM 2561 C CA . ASN A 1 330 ? 11.258 14.242 10.352 1 94.81 330 ASN A CA 1
ATOM 2562 C C . ASN A 1 330 ? 12.297 14.648 9.312 1 94.81 330 ASN A C 1
ATOM 2564 O O . ASN A 1 330 ? 13.461 14.258 9.406 1 94.81 330 ASN A O 1
ATOM 2568 N N . PRO A 1 331 ? 11.891 15.398 8.328 1 92.19 331 PRO A N 1
ATOM 2569 C CA . PRO A 1 331 ? 12.836 15.703 7.254 1 92.19 331 PRO A CA 1
ATOM 2570 C C . PRO A 1 331 ? 13.984 16.609 7.715 1 92.19 331 PRO A C 1
ATOM 2572 O O . PRO A 1 331 ? 15.07 16.562 7.137 1 92.19 331 PRO A O 1
ATOM 2575 N N . PHE A 1 332 ? 13.805 17.406 8.758 1 91.31 332 PHE A N 1
ATOM 2576 C CA . PHE A 1 332 ? 14.82 18.328 9.258 1 91.31 332 PHE A CA 1
ATOM 2577 C C . PHE A 1 332 ? 15.633 17.688 10.367 1 91.31 332 PHE A C 1
ATOM 2579 O O . PHE A 1 332 ? 16.766 18.094 10.648 1 91.31 332 PHE A O 1
ATOM 2586 N N . LEU A 1 333 ? 15.008 16.766 11.016 1 93.44 333 LEU A N 1
ATOM 2587 C CA . LEU A 1 333 ? 15.609 16.062 12.133 1 93.44 333 LEU A CA 1
ATOM 2588 C C . LEU A 1 333 ? 15.344 14.562 12.047 1 93.44 333 LEU A C 1
ATOM 2590 O O . LEU A 1 333 ? 14.547 14.023 12.82 1 93.44 333 LEU A O 1
ATOM 2594 N N . PRO A 1 334 ? 16.141 13.812 11.258 1 92.25 334 PRO A N 1
ATOM 2595 C CA . PRO A 1 334 ? 15.859 12.414 10.938 1 92.25 334 PRO A CA 1
ATOM 2596 C C . PRO A 1 334 ? 15.836 11.516 12.164 1 92.25 334 PRO A C 1
ATOM 2598 O O . PRO A 1 334 ? 15.203 10.453 12.148 1 92.25 334 PRO A O 1
ATOM 2601 N N . GLY A 1 335 ? 16.469 11.914 13.188 1 94.06 335 GLY A N 1
ATOM 2602 C CA . GLY A 1 335 ? 16.438 11.133 14.414 1 94.06 335 GLY A CA 1
ATOM 2603 C C . GLY A 1 335 ? 15.07 11.141 15.086 1 94.06 335 GLY A C 1
ATOM 2604 O O . GLY A 1 335 ? 14.805 10.312 15.961 1 94.06 335 GLY A O 1
ATOM 2605 N N . CYS A 1 336 ? 14.234 12.031 14.648 1 94.56 336 CYS A N 1
ATOM 2606 C CA . CYS A 1 336 ? 12.883 12.125 15.18 1 94.56 336 CYS A CA 1
ATOM 2607 C C . CYS A 1 336 ? 11.883 11.438 14.258 1 94.56 336 CYS A C 1
ATOM 2609 O O . CYS A 1 336 ? 11.586 11.938 13.172 1 94.56 336 CYS A O 1
ATOM 2611 N N . ASP A 1 337 ? 11.391 10.328 14.695 1 96 337 ASP A N 1
ATOM 2612 C CA . ASP A 1 337 ? 10.398 9.586 13.914 1 96 337 ASP A CA 1
ATOM 2613 C C . ASP A 1 337 ? 8.984 9.914 14.383 1 96 337 ASP A C 1
ATOM 2615 O O . ASP A 1 337 ? 8.609 9.602 15.516 1 96 337 ASP A O 1
ATOM 2619 N N . LEU A 1 338 ? 8.18 10.445 13.539 1 95.81 338 LEU A N 1
ATOM 2620 C CA . LEU A 1 338 ? 6.859 10.969 13.867 1 95.81 338 LEU A CA 1
ATOM 2621 C C . LEU A 1 338 ? 5.867 9.836 14.109 1 95.81 338 LEU A C 1
ATOM 2623 O O . LEU A 1 338 ? 4.789 10.055 14.656 1 95.81 338 LEU A O 1
ATOM 2627 N N . LEU A 1 339 ? 6.195 8.602 13.68 1 95.81 339 LEU A N 1
ATOM 2628 C CA . LEU A 1 339 ? 5.281 7.48 13.828 1 95.81 339 LEU A CA 1
ATOM 2629 C C . LEU A 1 339 ? 5.781 6.516 14.906 1 95.81 339 LEU A C 1
ATOM 2631 O O . LEU A 1 339 ? 5.219 5.434 15.086 1 95.81 339 LEU A O 1
ATOM 2635 N N . TYR A 1 340 ? 6.785 6.961 15.578 1 91.88 340 TYR A N 1
ATOM 2636 C CA . TYR A 1 340 ? 7.34 6.105 16.625 1 91.88 340 TYR A CA 1
ATOM 2637 C C . TYR A 1 340 ? 6.281 5.758 17.656 1 91.88 340 TYR A C 1
ATOM 2639 O O . TYR A 1 340 ? 5.629 6.645 18.203 1 91.88 340 TYR A O 1
ATOM 2647 N N . GLY A 1 341 ? 6.094 4.512 17.875 1 87.12 341 GLY A N 1
ATOM 2648 C CA . GLY A 1 341 ? 5.188 4.051 18.922 1 87.12 341 GLY A CA 1
ATOM 2649 C C . GLY A 1 341 ? 3.736 4.02 18.469 1 87.12 341 GLY A C 1
ATOM 2650 O O . GLY A 1 341 ? 2.852 3.645 19.25 1 87.12 341 GLY A O 1
ATOM 2651 N N . ASN A 1 342 ? 3.465 4.441 17.25 1 89.56 342 ASN A N 1
ATOM 2652 C CA . ASN A 1 342 ? 2.092 4.426 16.766 1 89.56 342 ASN A CA 1
ATOM 2653 C C . ASN A 1 342 ? 1.572 3.002 16.578 1 89.56 342 ASN A C 1
ATOM 2655 O O . ASN A 1 342 ? 2.221 2.178 15.938 1 89.56 342 ASN A O 1
ATOM 2659 N N . THR A 1 343 ? 0.421 2.684 17.125 1 88.81 343 THR A N 1
ATOM 2660 C CA . THR A 1 343 ? -0.106 1.324 17.094 1 88.81 343 THR A CA 1
ATOM 2661 C C . THR A 1 343 ? -1.2 1.188 16.047 1 88.81 343 THR A C 1
ATOM 2663 O O . THR A 1 343 ? -1.641 0.077 15.734 1 88.81 343 THR A O 1
ATOM 2666 N N . THR A 1 344 ? -1.603 2.271 15.469 1 91.06 344 THR A N 1
ATOM 2667 C CA . THR A 1 344 ? -2.719 2.236 14.531 1 91.06 344 THR A CA 1
ATOM 2668 C C . THR A 1 344 ? -2.213 2.156 13.094 1 91.06 344 THR A C 1
ATOM 2670 O O . THR A 1 344 ? -2.982 2.338 12.148 1 91.06 344 THR A O 1
ATOM 2673 N N . GLY A 1 345 ? -1.015 1.834 12.891 1 91.44 345 GLY A N 1
ATOM 2674 C CA . GLY A 1 345 ? -0.367 1.847 11.594 1 91.44 345 GLY A CA 1
ATOM 2675 C C . GLY A 1 345 ? -1.101 1.022 10.547 1 91.44 345 GLY A C 1
ATOM 2676 O O . GLY A 1 345 ? -1.499 1.542 9.508 1 91.44 345 GLY A O 1
ATOM 2677 N N . PRO A 1 346 ? -1.321 -0.25 10.773 1 90.62 346 PRO A N 1
ATOM 2678 C CA . PRO A 1 346 ? -2.002 -1.105 9.797 1 90.62 346 PRO A CA 1
ATOM 2679 C C . PRO A 1 346 ? -3.42 -0.631 9.484 1 90.62 346 PRO A C 1
ATOM 2681 O O . PRO A 1 346 ? -3.852 -0.685 8.328 1 90.62 346 PRO A O 1
ATOM 2684 N N . TYR A 1 347 ? -4.07 -0.194 10.531 1 92.5 347 TYR A N 1
ATOM 2685 C CA . TYR A 1 347 ? -5.414 0.328 10.328 1 92.5 347 TYR A CA 1
ATOM 2686 C C . TYR A 1 347 ? -5.395 1.551 9.422 1 92.5 347 TYR A C 1
ATOM 2688 O O . TYR A 1 347 ? -6.191 1.652 8.484 1 92.5 347 TYR A O 1
ATOM 2696 N N . LEU A 1 348 ? -4.504 2.475 9.719 1 94.62 348 LEU A N 1
ATOM 2697 C CA . LEU A 1 348 ? -4.398 3.691 8.922 1 94.62 348 LEU A CA 1
ATOM 2698 C C . LEU A 1 348 ? -3.967 3.369 7.492 1 94.62 348 LEU A C 1
ATOM 2700 O O . LEU A 1 348 ? -4.445 3.99 6.543 1 94.62 348 LEU A O 1
ATOM 2704 N N . ALA A 1 349 ? -3.037 2.447 7.375 1 95.75 349 ALA A N 1
ATOM 2705 C CA . ALA A 1 349 ? -2.619 2.012 6.047 1 95.75 349 ALA A CA 1
ATOM 2706 C C . ALA A 1 349 ? -3.807 1.491 5.242 1 95.75 349 ALA A C 1
ATOM 2708 O O . ALA A 1 349 ? -3.932 1.781 4.051 1 95.75 349 ALA A O 1
ATOM 2709 N N . HIS A 1 350 ? -4.633 0.682 5.852 1 94.31 350 HIS A N 1
ATOM 2710 C CA . HIS A 1 350 ? -5.832 0.147 5.215 1 94.31 350 HIS A CA 1
ATOM 2711 C C . HIS A 1 350 ? -6.762 1.268 4.762 1 94.31 350 HIS A C 1
ATOM 2713 O O . HIS A 1 350 ? -7.277 1.237 3.645 1 94.31 350 HIS A O 1
ATOM 2719 N N . ARG A 1 351 ? -6.941 2.256 5.645 1 94.88 351 ARG A N 1
ATOM 2720 C CA . ARG A 1 351 ? -7.836 3.363 5.328 1 94.88 351 ARG A CA 1
ATOM 2721 C C . ARG A 1 351 ? -7.312 4.164 4.137 1 94.88 351 ARG A C 1
ATOM 2723 O O . ARG A 1 351 ? -8.078 4.539 3.25 1 94.88 351 ARG A O 1
ATOM 2730 N N . VAL A 1 352 ? -6.043 4.48 4.148 1 97.31 352 VAL A N 1
ATOM 2731 C CA . VAL A 1 352 ? -5.445 5.234 3.053 1 97.31 352 VAL A CA 1
ATOM 2732 C C . VAL A 1 352 ? -5.523 4.426 1.763 1 97.31 352 VAL A C 1
ATOM 2734 O O . VAL A 1 352 ? -5.789 4.977 0.691 1 97.31 352 VAL A O 1
ATOM 2737 N N . ALA A 1 353 ? -5.27 3.152 1.861 1 94.94 353 ALA A N 1
ATOM 2738 C CA . ALA A 1 353 ? -5.344 2.277 0.696 1 94.94 353 ALA A CA 1
ATOM 2739 C C . ALA A 1 353 ? -6.754 2.254 0.117 1 94.94 353 ALA A C 1
ATOM 2741 O O . ALA A 1 353 ? -6.934 2.168 -1.1 1 94.94 353 ALA A O 1
ATOM 2742 N N . GLU A 1 354 ? -7.727 2.279 1.015 1 95.38 354 GLU A N 1
ATOM 2743 C CA . GLU A 1 354 ? -9.109 2.352 0.554 1 95.38 354 GLU A CA 1
ATOM 2744 C C . GLU A 1 354 ? -9.359 3.629 -0.245 1 95.38 354 GLU A C 1
ATOM 2746 O O . GLU A 1 354 ? -10.023 3.598 -1.281 1 95.38 354 GLU A O 1
ATOM 2751 N N . VAL A 1 355 ? -8.859 4.711 0.231 1 97.31 355 VAL A N 1
ATOM 2752 C CA . VAL A 1 355 ? -8.969 5.977 -0.489 1 97.31 355 VAL A CA 1
ATOM 2753 C C . VAL A 1 355 ? -8.281 5.855 -1.848 1 97.31 355 VAL A C 1
ATOM 2755 O O . VAL A 1 355 ? -8.789 6.355 -2.854 1 97.31 355 VAL A O 1
ATOM 2758 N N . ARG A 1 356 ? -7.109 5.18 -1.89 1 97.5 356 ARG A N 1
ATOM 2759 C CA . ARG A 1 356 ? -6.297 5.023 -3.094 1 97.5 356 ARG A CA 1
ATOM 2760 C C . ARG A 1 356 ? -7.043 4.227 -4.156 1 97.5 356 ARG A C 1
ATOM 2762 O O . ARG A 1 356 ? -6.84 4.441 -5.355 1 97.5 356 ARG A O 1
ATOM 2769 N N . THR A 1 357 ? -8 3.354 -3.771 1 94.69 357 THR A N 1
ATOM 2770 C CA . THR A 1 357 ? -8.75 2.539 -4.719 1 94.69 357 THR A CA 1
ATOM 2771 C C . THR A 1 357 ? -9.867 3.354 -5.367 1 94.69 357 THR A C 1
ATOM 2773 O O . THR A 1 357 ? -10.359 3 -6.441 1 94.69 357 THR A O 1
ATOM 2776 N N . GLN A 1 358 ? -10.305 4.438 -4.645 1 96.69 358 GLN A N 1
ATOM 2777 C CA . GLN A 1 358 ? -11.383 5.27 -5.168 1 96.69 358 GLN A CA 1
ATOM 2778 C C . GLN A 1 358 ? -11.07 6.754 -4.988 1 96.69 358 GLN A C 1
ATOM 2780 O O . GLN A 1 358 ? -11.844 7.484 -4.367 1 96.69 358 GLN A O 1
ATOM 2785 N N . PRO A 1 359 ? -10.016 7.176 -5.582 1 97.56 359 PRO A N 1
ATOM 2786 C CA . PRO A 1 359 ? -9.594 8.562 -5.359 1 97.56 359 PRO A CA 1
ATOM 2787 C C . PRO A 1 359 ? -10.586 9.578 -5.922 1 97.56 359 PRO A C 1
ATOM 2789 O O . PRO A 1 359 ? -10.789 10.641 -5.328 1 97.56 359 PRO A O 1
ATOM 2792 N N . MET A 1 360 ? -11.273 9.242 -7.031 1 97.69 360 MET A N 1
ATOM 2793 C CA . MET A 1 360 ? -12.219 10.156 -7.664 1 97.69 360 MET A CA 1
ATOM 2794 C C . MET A 1 360 ? -13.414 10.422 -6.762 1 97.69 360 MET A C 1
ATOM 2796 O O . MET A 1 360 ? -13.875 11.562 -6.656 1 97.69 360 MET A O 1
ATOM 2800 N N . THR A 1 361 ? -13.875 9.398 -6.129 1 97.81 361 THR A N 1
ATOM 2801 C CA . THR A 1 361 ? -15.008 9.523 -5.223 1 97.81 361 THR A CA 1
ATOM 2802 C C . THR A 1 361 ? -14.672 10.461 -4.066 1 97.81 361 THR A C 1
ATOM 2804 O O . THR A 1 361 ? -15.461 11.359 -3.738 1 97.81 361 THR A O 1
ATOM 2807 N N . HIS A 1 362 ? -13.57 10.305 -3.48 1 98 362 HIS A N 1
ATOM 2808 C CA . HIS A 1 362 ? -13.164 11.117 -2.34 1 98 362 HIS A CA 1
ATOM 2809 C C . HIS A 1 362 ? -12.883 12.555 -2.758 1 98 362 HIS A C 1
ATOM 2811 O O . HIS A 1 362 ? -13.195 13.492 -2.02 1 98 362 HIS A O 1
ATOM 2817 N N . LEU A 1 363 ? -12.266 12.734 -3.92 1 98.19 363 LEU A N 1
ATOM 2818 C CA . LEU A 1 363 ? -12 14.086 -4.418 1 98.19 363 LEU A CA 1
ATOM 2819 C C . LEU A 1 363 ? -13.305 14.812 -4.723 1 98.19 363 LEU A C 1
ATOM 2821 O O . LEU A 1 363 ? -13.438 16 -4.43 1 98.19 363 LEU A O 1
ATOM 2825 N N . ARG A 1 364 ? -14.227 14.078 -5.312 1 98.06 364 ARG A N 1
ATOM 2826 C CA . ARG A 1 364 ? -15.531 14.68 -5.594 1 98.06 364 ARG A CA 1
ATOM 2827 C C . ARG A 1 364 ? -16.234 15.102 -4.309 1 98.06 364 ARG A C 1
ATOM 2829 O O . ARG A 1 364 ? -16.859 16.156 -4.262 1 98.06 364 ARG A O 1
ATOM 2836 N N . GLU A 1 365 ? -16.156 14.258 -3.332 1 97 365 GLU A N 1
ATOM 2837 C CA . GLU A 1 365 ? -16.734 14.602 -2.033 1 97 365 GLU A CA 1
ATOM 2838 C C . GLU A 1 365 ? -16.062 15.828 -1.44 1 97 365 GLU A C 1
ATOM 2840 O O . GLU A 1 365 ? -16.719 16.688 -0.85 1 97 365 GLU A O 1
ATOM 2845 N N . ALA A 1 366 ? -14.758 15.93 -1.534 1 95.75 366 ALA A N 1
ATOM 2846 C CA . ALA A 1 366 ? -14.023 17.094 -1.042 1 95.75 366 ALA A CA 1
ATOM 2847 C C . ALA A 1 366 ? -14.453 18.359 -1.763 1 95.75 366 ALA A C 1
ATOM 2849 O O . ALA A 1 366 ? -14.594 19.422 -1.142 1 95.75 366 ALA A O 1
ATOM 2850 N N . VAL A 1 367 ? -14.617 18.25 -3.062 1 95.5 367 VAL A N 1
ATOM 2851 C CA . VAL A 1 367 ? -15.055 19.391 -3.859 1 95.5 367 VAL A CA 1
ATOM 2852 C C . VAL A 1 367 ? -16.453 19.812 -3.432 1 95.5 367 VAL A C 1
ATOM 2854 O O . VAL A 1 367 ? -16.75 21.016 -3.305 1 95.5 367 VAL A O 1
ATOM 2857 N N . LYS A 1 368 ? -17.297 18.828 -3.193 1 94.25 368 LYS A N 1
ATOM 2858 C CA . LYS A 1 368 ? -18.672 19.109 -2.74 1 94.25 368 LYS A CA 1
ATOM 2859 C C . LYS A 1 368 ? -18.656 19.812 -1.386 1 94.25 368 LYS A C 1
ATOM 2861 O O . LYS A 1 368 ? -19.406 20.766 -1.175 1 94.25 368 LYS A O 1
ATOM 2866 N N . GLU A 1 369 ? -17.891 19.344 -0.508 1 89.38 369 GLU A N 1
ATOM 2867 C CA . GLU A 1 369 ? -17.781 19.969 0.812 1 89.38 369 GLU A CA 1
ATOM 2868 C C . GLU A 1 369 ? -17.266 21.391 0.713 1 89.38 369 GLU A C 1
ATOM 2870 O O . GLU A 1 369 ? -17.703 22.281 1.454 1 89.38 369 GLU A O 1
ATOM 2875 N N . ALA A 1 370 ? -16.328 21.594 -0.171 1 87.88 370 ALA A N 1
ATOM 2876 C CA . ALA A 1 370 ? -15.781 22.938 -0.364 1 87.88 370 ALA A CA 1
ATOM 2877 C C . ALA A 1 370 ? -16.844 23.891 -0.933 1 87.88 370 ALA A C 1
ATOM 2879 O O . ALA A 1 370 ? -16.875 25.062 -0.587 1 87.88 370 ALA A O 1
ATOM 2880 N N . LYS A 1 371 ? -17.688 23.312 -1.763 1 85.12 371 LYS A N 1
ATOM 2881 C CA . LYS A 1 371 ? -18.781 24.078 -2.35 1 85.12 371 LYS A CA 1
ATOM 2882 C C . LYS A 1 371 ? -19.828 24.438 -1.297 1 85.12 371 LYS A C 1
ATOM 2884 O O . LYS A 1 371 ? -20.359 25.547 -1.301 1 85.12 371 LYS A O 1
ATOM 2889 N N . GLU A 1 372 ? -20.125 23.562 -0.406 1 81.69 372 GLU A N 1
ATOM 2890 C CA . GLU A 1 372 ? -21.141 23.766 0.637 1 81.69 372 GLU A CA 1
ATOM 2891 C C . GLU A 1 372 ? -20.641 24.734 1.707 1 81.69 372 GLU A C 1
ATOM 2893 O O . GLU A 1 372 ? -21.422 25.453 2.311 1 81.69 372 GLU A O 1
ATOM 2898 N N . ALA A 1 373 ? -19.453 24.656 2.006 1 74.25 373 ALA A N 1
ATOM 2899 C CA . ALA A 1 373 ? -18.875 25.578 2.982 1 74.25 373 ALA A CA 1
ATOM 2900 C C . ALA A 1 373 ? -18.969 27.016 2.504 1 74.25 373 ALA A C 1
ATOM 2902 O O . ALA A 1 373 ? -19.078 27.938 3.316 1 74.25 373 ALA A O 1
ATOM 2903 N N . MET A 1 374 ? -19.125 27.141 1.143 1 65.25 374 MET A N 1
ATOM 2904 C CA . MET A 1 374 ? -19.25 28.453 0.542 1 65.25 374 MET A CA 1
ATOM 2905 C C . MET A 1 374 ? -20.688 28.938 0.589 1 65.25 374 MET A C 1
ATOM 2907 O O . MET A 1 374 ? -20.953 30.141 0.736 1 65.25 374 MET A O 1
ATOM 2911 N N . LYS A 1 375 ? -21.672 28.016 0.144 1 59.72 375 LYS A N 1
ATOM 2912 C CA . LYS A 1 375 ? -23.094 28.375 0.089 1 59.72 375 LYS A CA 1
ATOM 2913 C C . LYS A 1 375 ? -23.594 28.844 1.452 1 59.72 375 LYS A C 1
ATOM 2915 O O . LYS A 1 375 ? -24.484 29.688 1.534 1 59.72 375 LYS A O 1
ATOM 2920 N N . GLY A 1 376 ? -23.219 28.156 2.383 1 51.5 376 GLY A N 1
ATOM 2921 C CA . GLY A 1 376 ? -23.672 28.719 3.65 1 51.5 376 GLY A CA 1
ATOM 2922 C C . GLY A 1 376 ? -23.344 30.188 3.805 1 51.5 376 GLY A C 1
ATOM 2923 O O . GLY A 1 376 ? -24.094 30.953 4.41 1 51.5 376 GLY A O 1
ATOM 2924 N N . GLY A 1 377 ? -22.312 30.547 3.096 1 47.84 377 GLY A N 1
ATOM 2925 C CA . GLY A 1 377 ? -22 31.969 3.104 1 47.84 377 GLY A CA 1
ATOM 2926 C C . GLY A 1 377 ? -22.828 32.781 2.125 1 47.84 377 GLY A C 1
ATOM 2927 O O . GLY A 1 377 ? -23.219 33.906 2.422 1 47.84 377 GLY A O 1
ATOM 2928 N N . GLU A 1 378 ? -23.156 32.125 0.885 1 50.09 378 GLU A N 1
ATOM 2929 C CA . GLU A 1 378 ? -23.891 32.875 -0.134 1 50.09 378 GLU A CA 1
ATOM 2930 C C . GLU A 1 378 ? -25.391 32.969 0.197 1 50.09 378 GLU A C 1
ATOM 2932 O O . GLU A 1 378 ? -26.062 33.938 -0.146 1 50.09 378 GLU A O 1
ATOM 2937 N N . ARG A 1 379 ? -26.031 31.953 0.623 1 44.75 379 ARG A N 1
ATOM 2938 C CA . ARG A 1 379 ? -27.453 31.984 0.926 1 44.75 379 ARG A CA 1
ATOM 2939 C C . ARG A 1 379 ? -27.797 33.125 1.854 1 44.75 379 ARG A C 1
ATOM 2941 O O . ARG A 1 379 ? -28.844 33.781 1.696 1 44.75 379 ARG A O 1
ATOM 2948 N N . GLU A 1 380 ? -27.031 33.469 2.717 1 42.47 380 GLU A N 1
ATOM 2949 C CA . GLU A 1 380 ? -27.359 34.562 3.609 1 42.47 380 GLU A CA 1
ATOM 2950 C C . GLU A 1 380 ? -27.219 35.906 2.895 1 42.47 380 GLU A C 1
ATOM 2952 O O . GLU A 1 380 ? -28 36.844 3.141 1 42.47 380 GLU A O 1
ATOM 2957 N N . GLU A 1 381 ? -26.453 36 1.889 1 43 381 GLU A N 1
ATOM 2958 C CA . GLU A 1 381 ? -26.406 37.25 1.118 1 43 381 GLU A CA 1
ATOM 2959 C C . GLU A 1 381 ? -27.672 37.438 0.301 1 43 381 GLU A C 1
ATOM 2961 O O . GLU A 1 381 ? -28.156 38.562 0.146 1 43 381 GLU A O 1
ATOM 2966 N N . LYS A 1 382 ? -28.125 36.344 -0.083 1 52.41 382 LYS A N 1
ATOM 2967 C CA . LYS A 1 382 ? -29.359 36.438 -0.844 1 52.41 382 LYS A CA 1
ATOM 2968 C C . LYS A 1 382 ? -30.547 36.75 0.073 1 52.41 382 LYS A C 1
ATOM 2970 O O . LYS A 1 382 ? -31.422 37.531 -0.284 1 52.41 382 LYS A O 1
ATOM 2975 N N . GLU A 1 383 ? -30.531 36.125 1.08 1 47.59 383 GLU A N 1
ATOM 2976 C CA . GLU A 1 383 ? -31.594 36.406 2.045 1 47.59 383 GLU A CA 1
ATOM 2977 C C . GLU A 1 383 ? -31.5 37.844 2.576 1 47.59 383 GLU A C 1
ATOM 2979 O O . GLU A 1 383 ? -32.531 38.5 2.762 1 47.59 383 GLU A O 1
ATOM 2984 N N . GLU A 1 384 ? -30.344 38.219 2.723 1 47.31 384 GLU A N 1
ATOM 2985 C CA . GLU A 1 384 ? -30.141 39.625 3.121 1 47.31 384 GLU A CA 1
ATOM 2986 C C . GLU A 1 384 ? -30.531 40.594 1.992 1 47.31 384 GLU A C 1
ATOM 2988 O O . GLU A 1 384 ? -31.094 41.656 2.24 1 47.31 384 GLU A O 1
ATOM 2993 N N . LYS A 1 385 ? -30.188 40.125 0.71 1 54.31 385 LYS A N 1
ATOM 2994 C CA . LYS A 1 385 ? -30.594 40.938 -0.438 1 54.31 385 LYS A CA 1
ATOM 2995 C C . LYS A 1 385 ? -32.125 40.938 -0.59 1 54.31 385 LYS A C 1
ATOM 2997 O O . LYS A 1 385 ? -32.719 41.969 -0.875 1 54.31 385 LYS A O 1
ATOM 3002 N N . GLU A 1 386 ? -32.625 39.812 -0.388 1 52.97 386 GLU A N 1
ATOM 3003 C CA . GLU A 1 386 ? -34.094 39.719 -0.474 1 52.97 386 GLU A CA 1
ATOM 3004 C C . GLU A 1 386 ? -34.781 40.469 0.667 1 52.97 386 GLU A C 1
ATOM 3006 O O . GLU A 1 386 ? -35.781 41.125 0.461 1 52.97 386 GLU A O 1
ATOM 3011 N N . GLN A 1 387 ? -34.125 40.375 1.739 1 50.94 387 GLN A N 1
ATOM 3012 C CA . GLN A 1 387 ? -34.656 41.094 2.896 1 50.94 387 GLN A CA 1
ATOM 3013 C C . GLN A 1 387 ? -34.438 42.625 2.752 1 50.94 387 GLN A C 1
ATOM 3015 O O . GLN A 1 387 ? -35.281 43.406 3.139 1 50.94 387 GLN A O 1
ATOM 3020 N N . LYS A 1 388 ? -33.312 43 2.209 1 56.5 388 LYS A N 1
ATOM 3021 C CA . LYS A 1 388 ? -33.062 44.406 1.904 1 56.5 388 LYS A CA 1
ATOM 3022 C C . LYS A 1 388 ? -34.031 44.938 0.833 1 56.5 388 LYS A C 1
ATOM 3024 O O . LYS A 1 388 ? -34.531 46.062 0.936 1 56.5 388 LYS A O 1
ATOM 3029 N N . GLU A 1 389 ? -34.188 44.094 -0.159 1 57.56 389 GLU A N 1
ATOM 3030 C CA . GLU A 1 389 ? -35.125 44.406 -1.211 1 57.56 389 GLU A CA 1
ATOM 3031 C C . GLU A 1 389 ? -36.562 44.5 -0.661 1 57.56 389 GLU A C 1
ATOM 3033 O O . GLU A 1 389 ? -37.312 45.406 -1.039 1 57.56 389 GLU A O 1
ATOM 3038 N N . GLU A 1 390 ? -36.812 43.656 0.225 1 56.09 390 GLU A N 1
ATOM 3039 C CA . GLU A 1 390 ? -38.094 43.656 0.877 1 56.09 390 GLU A CA 1
ATOM 3040 C C . GLU A 1 390 ? -38.281 44.875 1.79 1 56.09 390 GLU A C 1
ATOM 3042 O O . GLU A 1 390 ? -39.344 45.469 1.855 1 56.09 390 GLU A O 1
ATOM 3047 N N . ARG A 1 391 ? -37.219 45.219 2.482 1 54.81 391 ARG A N 1
ATOM 3048 C CA . ARG A 1 391 ? -37.219 46.406 3.354 1 54.81 391 ARG A CA 1
ATOM 3049 C C . ARG A 1 391 ? -37.312 47.688 2.541 1 54.81 391 ARG A C 1
ATOM 3051 O O . ARG A 1 391 ? -38.031 48.625 2.934 1 54.81 391 ARG A O 1
ATOM 3058 N N . GLU A 1 392 ? -36.531 47.688 1.488 1 55.81 392 GLU A N 1
ATOM 3059 C CA . GLU A 1 392 ? -36.625 48.844 0.591 1 55.81 392 GLU A CA 1
ATOM 3060 C C . GLU A 1 392 ? -38 48.969 -0.039 1 55.81 392 GLU A C 1
ATOM 3062 O O . GLU A 1 392 ? -38.5 50.094 -0.214 1 55.81 392 GLU A O 1
ATOM 3067 N N . GLU A 1 393 ? -38.531 47.844 -0.353 1 52.59 393 GLU A N 1
ATOM 3068 C CA . GLU A 1 393 ? -39.875 47.844 -0.924 1 52.59 393 GLU A CA 1
ATOM 3069 C C . GLU A 1 393 ? -40.938 48.25 0.106 1 52.59 393 GLU A C 1
ATOM 3071 O O . GLU A 1 393 ? -41.906 48.938 -0.232 1 52.59 393 GLU A O 1
ATOM 3076 N N . ARG A 1 394 ? -40.719 48 1.334 1 54.53 394 ARG A N 1
ATOM 3077 C CA . ARG A 1 394 ? -41.656 48.375 2.398 1 54.53 394 ARG A CA 1
ATOM 3078 C C . ARG A 1 394 ? -41.562 49.844 2.699 1 54.53 394 ARG A C 1
ATOM 3080 O O . ARG A 1 394 ? -42.531 50.469 3.102 1 54.53 394 ARG A O 1
ATOM 3087 N N . GLY A 1 395 ? -40.312 50.406 2.645 1 49.88 395 GLY A N 1
ATOM 3088 C CA . GLY A 1 395 ? -40.156 51.844 2.869 1 49.88 395 GLY A CA 1
ATOM 3089 C C . GLY A 1 395 ? -40.844 52.688 1.824 1 49.88 395 GLY A C 1
ATOM 3090 O O . GLY A 1 395 ? -41.062 53.875 2.045 1 49.88 395 GLY A O 1
ATOM 3091 N N . SER A 1 396 ? -40.875 52.219 0.621 1 45.41 396 SER A N 1
ATOM 3092 C CA . SER A 1 396 ? -41.406 53.062 -0.459 1 45.41 396 SER A CA 1
ATOM 3093 C C . SER A 1 396 ? -42.906 53.188 -0.366 1 45.41 396 SER A C 1
ATOM 3095 O O . SER A 1 396 ? -43.531 53.938 -1.125 1 45.41 396 SER A O 1
ATOM 3097 N N . SER A 1 397 ? -43.656 52.312 0.225 1 40.28 397 SER A N 1
ATOM 3098 C CA . SER A 1 397 ? -45.094 52.344 0.045 1 40.28 397 SER A CA 1
ATOM 3099 C C . SER A 1 397 ? -45.75 53.375 0.947 1 40.28 397 SER A C 1
ATOM 3101 O O . SER A 1 397 ? -46.969 53.5 0.98 1 40.28 397 SER A O 1
ATOM 3103 N N . CYS A 1 398 ? -45.125 54.062 1.897 1 36.22 398 CYS A N 1
ATOM 3104 C CA . CYS A 1 398 ? -45.969 54.781 2.842 1 36.22 398 CYS A CA 1
ATOM 3105 C C . CYS A 1 398 ? -46.25 56.188 2.334 1 36.22 398 CYS A C 1
ATOM 3107 O O . CYS A 1 398 ? -46.75 57.062 3.088 1 36.22 398 CYS A O 1
ATOM 3109 N N . SER A 1 399 ? -45.844 56.656 1.134 1 29.27 399 SER A N 1
ATOM 3110 C CA . SER A 1 399 ? -46.156 58.094 0.972 1 29.27 399 SER A CA 1
ATOM 3111 C C . SER A 1 399 ? -47.625 58.344 0.739 1 29.27 399 SER A C 1
ATOM 3113 O O . SER A 1 399 ? -48.188 57.875 -0.264 1 29.27 399 SER A O 1
ATOM 3115 N N . PRO A 1 400 ? -48.531 58.438 1.758 1 32.72 400 PRO A N 1
ATOM 3116 C CA . PRO A 1 400 ? -49.906 58.906 1.613 1 32.72 400 PRO A CA 1
ATOM 3117 C C . PRO A 1 400 ? -50 60.344 1.038 1 32.72 400 PRO A C 1
ATOM 3119 O O . PRO A 1 400 ? -49.156 61.188 1.361 1 32.72 400 PRO A O 1
ATOM 3122 N N . SER A 1 401 ? -50.438 60.594 -0.262 1 23.42 401 SER A N 1
ATOM 3123 C CA . SER A 1 401 ? -51.156 61.844 -0.556 1 23.42 401 SER A CA 1
ATOM 3124 C C . SER A 1 401 ? -52.5 61.906 0.2 1 23.42 401 SER A C 1
ATOM 3126 O O . SER A 1 401 ? -53.156 60.875 0.396 1 23.42 401 SER A O 1
ATOM 3128 N N . MET B 1 1 ? 20.047 28.406 -28.047 1 24.25 1 MET B N 1
ATOM 3129 C CA . MET B 1 1 ? 18.969 27.5 -28.484 1 24.25 1 MET B CA 1
ATOM 3130 C C . MET B 1 1 ? 18.641 26.484 -27.391 1 24.25 1 MET B C 1
ATOM 3132 O O . MET B 1 1 ? 19.406 25.547 -27.172 1 24.25 1 MET B O 1
ATOM 3136 N N . THR B 1 2 ? 18.234 26.875 -26.188 1 32.31 2 THR B N 1
ATOM 3137 C CA . THR B 1 2 ? 18.125 26.188 -24.906 1 32.31 2 THR B CA 1
ATOM 3138 C C . THR B 1 2 ? 17.281 24.922 -25.031 1 32.31 2 THR B C 1
ATOM 3140 O O . THR B 1 2 ? 16.125 25 -25.453 1 32.31 2 THR B O 1
ATOM 3143 N N . SER B 1 3 ? 17.828 23.844 -25.594 1 35.97 3 SER B N 1
ATOM 3144 C CA . SER B 1 3 ? 17.234 22.547 -25.906 1 35.97 3 SER B CA 1
ATOM 3145 C C . SER B 1 3 ? 16.188 22.156 -24.859 1 35.97 3 SER B C 1
ATOM 3147 O O . SER B 1 3 ? 16.5 22.062 -23.672 1 35.97 3 SER B O 1
ATOM 3149 N N . SER B 1 4 ? 15 22.562 -24.984 1 40.91 4 SER B N 1
ATOM 3150 C CA . SER B 1 4 ? 13.797 22.5 -24.156 1 40.91 4 SER B CA 1
ATOM 3151 C C . SER B 1 4 ? 13.555 21.094 -23.625 1 40.91 4 SER B C 1
ATOM 3153 O O . SER B 1 4 ? 13.336 20.156 -24.391 1 40.91 4 SER B O 1
ATOM 3155 N N . ALA B 1 5 ? 14.312 20.641 -22.734 1 47.16 5 ALA B N 1
ATOM 3156 C CA . ALA B 1 5 ? 14.305 19.328 -22.109 1 47.16 5 ALA B CA 1
ATOM 3157 C C . ALA B 1 5 ? 12.883 18.828 -21.891 1 47.16 5 ALA B C 1
ATOM 3159 O O . ALA B 1 5 ? 12.008 19.594 -21.484 1 47.16 5 ALA B O 1
ATOM 3160 N N . ARG B 1 6 ? 12.508 17.734 -22.578 1 55.16 6 ARG B N 1
ATOM 3161 C CA . ARG B 1 6 ? 11.211 17.062 -22.531 1 55.16 6 ARG B CA 1
ATOM 3162 C C . ARG B 1 6 ? 10.711 16.922 -21.094 1 55.16 6 ARG B C 1
ATOM 3164 O O . ARG B 1 6 ? 11.492 16.609 -20.188 1 55.16 6 ARG B O 1
ATOM 3171 N N . PRO B 1 7 ? 9.469 17.391 -20.922 1 58.56 7 PRO B N 1
ATOM 3172 C CA . PRO B 1 7 ? 8.93 17.328 -19.562 1 58.56 7 PRO B CA 1
ATOM 3173 C C . PRO B 1 7 ? 9 15.922 -18.969 1 58.56 7 PRO B C 1
ATOM 3175 O O . PRO B 1 7 ? 8.797 14.938 -19.672 1 58.56 7 PRO B O 1
ATOM 3178 N N . LEU B 1 8 ? 9.695 15.836 -17.875 1 67.31 8 LEU B N 1
ATOM 3179 C CA . LEU B 1 8 ? 9.828 14.578 -17.156 1 67.31 8 LEU B CA 1
ATOM 3180 C C . LEU B 1 8 ? 8.477 14.094 -16.641 1 67.31 8 LEU B C 1
ATOM 3182 O O . LEU B 1 8 ? 8.055 14.477 -15.555 1 67.31 8 LEU B O 1
ATOM 3186 N N . THR B 1 9 ? 7.797 13.312 -17.516 1 72 9 THR B N 1
ATOM 3187 C CA . THR B 1 9 ? 6.477 12.82 -17.141 1 72 9 THR B CA 1
ATOM 3188 C C . THR B 1 9 ? 6.488 11.305 -16.969 1 72 9 THR B C 1
ATOM 3190 O O . THR B 1 9 ? 5.461 10.703 -16.656 1 72 9 THR B O 1
ATOM 3193 N N . ASP B 1 10 ? 7.691 10.867 -17 1 83.88 10 ASP B N 1
ATOM 3194 C CA . ASP B 1 10 ? 7.719 9.406 -17.031 1 83.88 10 ASP B CA 1
ATOM 3195 C C . ASP B 1 10 ? 8.461 8.844 -15.828 1 83.88 10 ASP B C 1
ATOM 3197 O O . ASP B 1 10 ? 9.352 8 -15.977 1 83.88 10 ASP B O 1
ATOM 3201 N N . LEU B 1 11 ? 8.172 9.43 -14.688 1 91.75 11 LEU B N 1
ATOM 3202 C CA . LEU B 1 11 ? 8.773 8.93 -13.461 1 91.75 11 LEU B CA 1
ATOM 3203 C C . LEU B 1 11 ? 7.719 8.328 -12.539 1 91.75 11 LEU B C 1
ATOM 3205 O O . LEU B 1 11 ? 6.582 8.805 -12.5 1 91.75 11 LEU B O 1
ATOM 3209 N N . ASP B 1 12 ? 8.172 7.273 -11.914 1 93.88 12 ASP B N 1
ATOM 3210 C CA . ASP B 1 12 ? 7.352 6.734 -10.836 1 93.88 12 ASP B CA 1
ATOM 3211 C C . ASP B 1 12 ? 7.523 7.551 -9.555 1 93.88 12 ASP B C 1
ATOM 3213 O O . ASP B 1 12 ? 8.633 7.664 -9.031 1 93.88 12 ASP B O 1
ATOM 3217 N N . TYR B 1 13 ? 6.52 8.086 -9 1 93.62 13 TYR B N 1
ATOM 3218 C CA . TYR B 1 13 ? 6.562 8.977 -7.848 1 93.62 13 TYR B CA 1
ATOM 3219 C C . TYR B 1 13 ? 7.191 8.281 -6.645 1 93.62 13 TYR B C 1
ATOM 3221 O O . TYR B 1 13 ? 8.047 8.852 -5.965 1 93.62 13 TYR B O 1
ATOM 3229 N N . CYS B 1 14 ? 6.848 7.082 -6.395 1 93.88 14 CYS B N 1
ATOM 3230 C CA . CYS B 1 14 ? 7.219 6.41 -5.152 1 93.88 14 CYS B CA 1
ATOM 3231 C C . CYS B 1 14 ? 8.688 6 -5.168 1 93.88 14 CYS B C 1
ATOM 3233 O O . CYS B 1 14 ? 9.406 6.219 -4.195 1 93.88 14 CYS B O 1
ATOM 3235 N N . SER B 1 15 ? 9.109 5.445 -6.246 1 94.06 15 SER B N 1
ATOM 3236 C CA . SER B 1 15 ? 10.477 4.945 -6.289 1 94.06 15 SER B CA 1
ATOM 3237 C C . SER B 1 15 ? 11.422 5.969 -6.906 1 94.06 15 SER B C 1
ATOM 3239 O O . SER B 1 15 ? 12.641 5.867 -6.754 1 94.06 15 SER B O 1
ATOM 3241 N N . GLY B 1 16 ? 10.898 6.879 -7.684 1 93.44 16 GLY B N 1
ATOM 3242 C CA . GLY B 1 16 ? 11.719 7.832 -8.414 1 93.44 16 GLY B CA 1
ATOM 3243 C C . GLY B 1 16 ? 12.344 7.25 -9.664 1 93.44 16 GLY B C 1
ATOM 3244 O O . GLY B 1 16 ? 13.125 7.914 -10.344 1 93.44 16 GLY B O 1
ATOM 3245 N N . SER B 1 17 ? 11.93 6.059 -10.008 1 94 17 SER B N 1
ATOM 3246 C CA . SER B 1 17 ? 12.523 5.379 -11.156 1 94 17 SER B CA 1
ATOM 3247 C C . SER B 1 17 ? 11.836 5.773 -12.453 1 94 17 SER B C 1
ATOM 3249 O O . SER B 1 17 ? 10.656 6.145 -12.445 1 94 17 SER B O 1
ATOM 3251 N N . ARG B 1 18 ? 12.594 5.688 -13.555 1 94.06 18 ARG B N 1
ATOM 3252 C CA . ARG B 1 18 ? 12.031 5.973 -14.875 1 94.06 18 ARG B CA 1
ATOM 3253 C C . ARG B 1 18 ? 11.227 4.789 -15.398 1 94.06 18 ARG B C 1
ATOM 3255 O O . ARG B 1 18 ? 11.695 3.65 -15.375 1 94.06 18 ARG B O 1
ATOM 3262 N N . ILE B 1 19 ? 10.07 5.066 -15.938 1 94.19 19 ILE B N 1
ATOM 3263 C CA . ILE B 1 19 ? 9.156 4.035 -16.422 1 94.19 19 ILE B CA 1
ATOM 3264 C C . ILE B 1 19 ? 9.758 3.326 -17.625 1 94.19 19 ILE B C 1
ATOM 3266 O O . ILE B 1 19 ? 9.672 2.102 -17.75 1 94.19 19 ILE B O 1
ATOM 3270 N N . LEU B 1 20 ? 10.391 4.055 -18.469 1 94.31 20 LEU B N 1
ATOM 3271 C CA . LEU B 1 20 ? 11 3.494 -19.672 1 94.31 20 LEU B CA 1
ATOM 3272 C C . LEU B 1 20 ? 12.07 2.471 -19.312 1 94.31 20 LEU B C 1
ATOM 3274 O O . LEU B 1 20 ? 12.156 1.412 -19.938 1 94.31 20 LEU B O 1
ATOM 3278 N N . GLU B 1 21 ? 12.836 2.783 -18.281 1 95.31 21 GLU B N 1
ATOM 3279 C CA . GLU B 1 21 ? 13.898 1.873 -17.859 1 95.31 21 GLU B CA 1
ATOM 3280 C C . GLU B 1 21 ? 13.32 0.593 -17.266 1 95.31 21 GLU B C 1
ATOM 3282 O O . GLU B 1 21 ? 13.875 -0.492 -17.453 1 95.31 21 GLU B O 1
ATOM 3287 N N . MET B 1 22 ? 12.336 0.742 -16.562 1 96.81 22 MET B N 1
ATOM 3288 C CA . MET B 1 22 ? 11.672 -0.42 -15.977 1 96.81 22 MET B CA 1
ATOM 3289 C C . MET B 1 22 ? 11.102 -1.329 -17.062 1 96.81 22 MET B C 1
ATOM 3291 O O . MET B 1 22 ? 11.195 -2.555 -16.953 1 96.81 22 MET B O 1
ATOM 3295 N N . ASN B 1 23 ? 10.5 -0.757 -18.094 1 96.81 23 ASN B N 1
ATOM 3296 C CA . ASN B 1 23 ? 10.016 -1.536 -19.234 1 96.81 23 ASN B CA 1
ATOM 3297 C C . ASN B 1 23 ? 11.133 -2.332 -19.891 1 96.81 23 ASN B C 1
ATOM 3299 O O . ASN B 1 23 ? 10.953 -3.494 -20.25 1 96.81 23 ASN B O 1
ATOM 3303 N N . LYS B 1 24 ? 12.234 -1.7 -20 1 96.81 24 LYS B N 1
ATOM 3304 C CA . LYS B 1 24 ? 13.375 -2.359 -20.625 1 96.81 24 LYS B CA 1
ATOM 3305 C C . LYS B 1 24 ? 13.844 -3.551 -19.781 1 96.81 24 LYS B C 1
ATOM 3307 O O . LYS B 1 24 ? 14.211 -4.59 -20.344 1 96.81 24 LYS B O 1
ATOM 3312 N N . LEU B 1 25 ? 13.883 -3.406 -18.484 1 97.38 25 LEU B N 1
ATOM 3313 C CA . LEU B 1 25 ? 14.281 -4.5 -17.594 1 97.38 25 LEU B CA 1
ATOM 3314 C C . LEU B 1 25 ? 13.312 -5.672 -17.719 1 97.38 25 LEU B C 1
ATOM 3316 O O . LEU B 1 25 ? 13.734 -6.832 -17.719 1 97.38 25 LEU B O 1
ATOM 3320 N N . MET B 1 26 ? 12.07 -5.363 -17.812 1 97.62 26 MET B N 1
ATOM 3321 C CA . MET B 1 26 ? 11.07 -6.418 -17.938 1 97.62 26 MET B CA 1
ATOM 3322 C C . MET B 1 26 ? 11.195 -7.137 -19.266 1 97.62 26 MET B C 1
ATOM 3324 O O . MET B 1 26 ? 11.008 -8.352 -19.344 1 97.62 26 MET B O 1
ATOM 3328 N N . GLU B 1 27 ? 11.5 -6.422 -20.312 1 96.38 27 GLU B N 1
ATOM 3329 C CA . GLU B 1 27 ? 11.75 -7.027 -21.609 1 96.38 27 GLU B CA 1
ATOM 3330 C C . GLU B 1 27 ? 12.984 -7.93 -21.562 1 96.38 27 GLU B C 1
ATOM 3332 O O . GLU B 1 27 ? 12.984 -9.016 -22.156 1 96.38 27 GLU B O 1
ATOM 3337 N N . GLU B 1 28 ? 13.938 -7.438 -20.875 1 95.62 28 GLU B N 1
ATOM 3338 C CA . GLU B 1 28 ? 15.156 -8.227 -20.734 1 95.62 28 GLU B CA 1
ATOM 3339 C C . GLU B 1 28 ? 14.906 -9.516 -19.969 1 95.62 28 GLU B C 1
ATOM 3341 O O . GLU B 1 28 ? 15.438 -10.57 -20.328 1 95.62 28 GLU B O 1
ATOM 3346 N N . LEU B 1 29 ? 14.172 -9.438 -18.953 1 95.25 29 LEU B N 1
ATOM 3347 C CA . LEU B 1 29 ? 13.812 -10.625 -18.188 1 95.25 29 LEU B CA 1
ATOM 3348 C C . LEU B 1 29 ? 13.102 -11.641 -19.062 1 95.25 29 LEU B C 1
ATOM 3350 O O . LEU B 1 29 ? 13.398 -12.836 -19 1 95.25 29 LEU B O 1
ATOM 3354 N N . GLU B 1 30 ? 12.172 -11.172 -19.875 1 92.81 30 GLU B N 1
ATOM 3355 C CA . GLU B 1 30 ? 11.438 -12.031 -20.797 1 92.81 30 GLU B CA 1
ATOM 3356 C C . GLU B 1 30 ? 12.383 -12.711 -21.781 1 92.81 30 GLU B C 1
ATOM 3358 O O . GLU B 1 30 ? 12.25 -13.906 -22.047 1 92.81 30 GLU B O 1
ATOM 3363 N N . ARG B 1 31 ? 13.297 -11.984 -22.281 1 91.31 31 ARG B N 1
ATOM 3364 C CA . ARG B 1 31 ? 14.258 -12.516 -23.25 1 91.31 31 ARG B CA 1
ATOM 3365 C C . ARG B 1 31 ? 15.141 -13.586 -22.609 1 91.31 31 ARG B C 1
ATOM 3367 O O . ARG B 1 31 ? 15.375 -14.641 -23.219 1 91.31 31 ARG B O 1
ATOM 3374 N N . ARG B 1 32 ? 15.523 -13.398 -21.453 1 87.5 32 ARG B N 1
ATOM 3375 C CA . ARG B 1 32 ? 16.422 -14.328 -20.766 1 87.5 32 ARG B CA 1
ATOM 3376 C C . ARG B 1 32 ? 15.703 -15.617 -20.406 1 87.5 32 ARG B C 1
ATOM 3378 O O . ARG B 1 32 ? 16.25 -16.703 -20.562 1 87.5 32 ARG B O 1
ATOM 3385 N N . GLU B 1 33 ? 14.562 -15.516 -19.984 1 83.12 33 GLU B N 1
ATOM 3386 C CA . GLU B 1 33 ? 13.797 -16.703 -19.609 1 83.12 33 GLU B CA 1
ATOM 3387 C C . GLU B 1 33 ? 13.414 -17.516 -20.828 1 83.12 33 GLU B C 1
ATOM 3389 O O . GLU B 1 33 ? 13.312 -18.75 -20.75 1 83.12 33 GLU B O 1
ATOM 3394 N N . GLY B 1 34 ? 13.164 -16.859 -21.906 1 79.5 34 GLY B N 1
ATOM 3395 C CA . GLY B 1 34 ? 12.805 -17.562 -23.141 1 79.5 34 GLY B CA 1
ATOM 3396 C C . GLY B 1 34 ? 13.969 -18.281 -23.781 1 79.5 34 GLY B C 1
ATOM 3397 O O . GLY B 1 34 ? 13.789 -19.297 -24.438 1 79.5 34 GLY B O 1
ATOM 3398 N N . SER B 1 35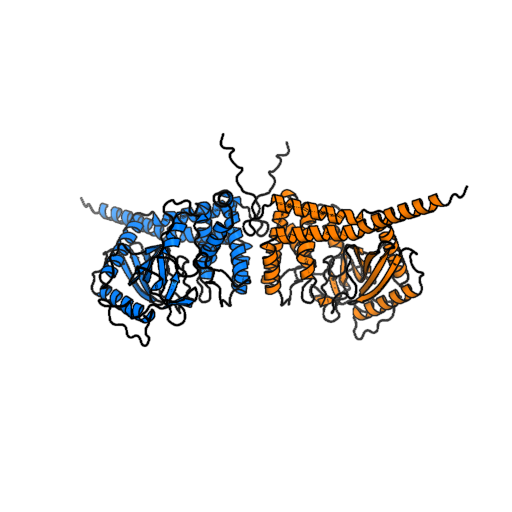 ? 15.062 -17.875 -23.562 1 75.5 35 SER B N 1
ATOM 3399 C CA . SER B 1 35 ? 16.25 -18.406 -24.203 1 75.5 35 SER B CA 1
ATOM 3400 C C . SER B 1 35 ? 16.656 -19.75 -23.578 1 75.5 35 SER B C 1
ATOM 3402 O O . SER B 1 35 ? 17.203 -20.609 -24.281 1 75.5 35 SER B O 1
ATOM 3404 N N . TYR B 1 36 ? 16.438 -19.906 -22.406 1 69 36 TYR B N 1
ATOM 3405 C CA . TYR B 1 36 ? 16.812 -21.109 -21.688 1 69 36 TYR B CA 1
ATOM 3406 C C . TYR B 1 36 ? 16.125 -22.328 -22.281 1 69 36 TYR B C 1
ATOM 3408 O O . TYR B 1 36 ? 16.719 -23.406 -22.391 1 69 36 TYR B O 1
ATOM 3416 N N . LEU B 1 37 ? 14.977 -22.203 -22.75 1 71.12 37 LEU B N 1
ATOM 3417 C CA . LEU B 1 37 ? 14.188 -23.328 -23.25 1 71.12 37 LEU B CA 1
ATOM 3418 C C . LEU B 1 37 ? 14.398 -23.516 -24.75 1 71.12 37 LEU B C 1
ATOM 3420 O O . LEU B 1 37 ? 13.883 -24.469 -25.344 1 71.12 37 LEU B O 1
ATOM 3424 N N . GLN B 1 38 ? 15.258 -22.75 -25.234 1 73.69 38 GLN B N 1
ATOM 3425 C CA . GLN B 1 38 ? 15.414 -22.812 -26.672 1 73.69 38 GLN B CA 1
ATOM 3426 C C . GLN B 1 38 ? 16.578 -23.703 -27.078 1 73.69 38 GLN B C 1
ATOM 3428 O O . GLN B 1 38 ? 16.672 -24.125 -28.234 1 73.69 38 GLN B O 1
ATOM 3433 N N . SER B 1 39 ? 17.312 -24.141 -26.125 1 79.44 39 SER B N 1
ATOM 3434 C CA . SER B 1 39 ? 18.359 -25.078 -26.469 1 79.44 39 SER B CA 1
ATOM 3435 C C . SER B 1 39 ? 17.781 -26.422 -26.922 1 79.44 39 SER B C 1
ATOM 3437 O O . SER B 1 39 ? 16.938 -26.984 -26.25 1 79.44 39 SER B O 1
ATOM 3439 N N . LYS B 1 40 ? 18.172 -26.891 -28.016 1 83.5 40 LYS B N 1
ATOM 3440 C CA . LYS B 1 40 ? 17.672 -28.125 -28.594 1 83.5 40 LYS B CA 1
ATOM 3441 C C . LYS B 1 40 ? 17.875 -29.297 -27.641 1 83.5 40 LYS B C 1
ATOM 3443 O O . LYS B 1 40 ? 17 -30.156 -27.516 1 83.5 40 LYS B O 1
ATOM 3448 N N . GLU B 1 41 ? 18.984 -29.359 -27.016 1 83.88 41 GLU B N 1
ATOM 3449 C CA . GLU B 1 41 ? 19.297 -30.438 -26.094 1 83.88 41 GLU B CA 1
ATOM 3450 C C . GLU B 1 41 ? 18.328 -30.438 -24.906 1 83.88 41 GLU B C 1
ATOM 3452 O O . GLU B 1 41 ? 17.844 -31.5 -24.5 1 83.88 41 GLU B O 1
ATOM 3457 N N . VAL B 1 42 ? 18.188 -29.281 -24.391 1 86.81 42 VAL B N 1
ATOM 3458 C CA . VAL B 1 42 ? 17.312 -29.141 -23.234 1 86.81 42 VAL B CA 1
ATOM 3459 C C . VAL B 1 42 ? 15.891 -29.516 -23.609 1 86.81 42 VAL B C 1
ATOM 3461 O O . VAL B 1 42 ? 15.203 -30.219 -22.875 1 86.81 42 VAL B O 1
ATOM 3464 N N . LEU B 1 43 ? 15.5 -29.094 -24.734 1 89 43 LEU B N 1
ATOM 3465 C CA . LEU B 1 43 ? 14.156 -29.375 -25.219 1 89 43 LEU B CA 1
ATOM 3466 C C . LEU B 1 43 ? 13.953 -30.875 -25.422 1 89 43 LEU B C 1
ATOM 3468 O O . LEU B 1 43 ? 12.914 -31.422 -25.047 1 89 43 LEU B O 1
ATOM 3472 N N . GLU B 1 44 ? 14.859 -31.484 -26.016 1 90.06 44 GLU B N 1
ATOM 3473 C CA . GLU B 1 44 ? 14.773 -32.906 -26.266 1 90.06 44 GLU B CA 1
ATOM 3474 C C . GLU B 1 44 ? 14.727 -33.688 -24.969 1 90.06 44 GLU B C 1
ATOM 3476 O O . GLU B 1 44 ? 13.953 -34.656 -24.828 1 90.06 44 GLU B O 1
ATOM 3481 N N . SER B 1 45 ? 15.578 -33.312 -24.047 1 90.62 45 SER B N 1
ATOM 3482 C CA . SER B 1 45 ? 15.586 -34 -22.75 1 90.62 45 SER B CA 1
ATOM 3483 C C . SER B 1 45 ? 14.266 -33.812 -22.016 1 90.62 45 SER B C 1
ATOM 3485 O O . SER B 1 45 ? 13.773 -34.719 -21.359 1 90.62 45 SER B O 1
ATOM 3487 N N . CYS B 1 46 ? 13.797 -32.656 -22.125 1 90.88 46 CYS B N 1
ATOM 3488 C CA . CYS B 1 46 ? 12.508 -32.344 -21.5 1 90.88 46 CYS B CA 1
ATOM 3489 C C . CYS B 1 46 ? 11.398 -33.188 -22.094 1 90.88 46 CYS B C 1
ATOM 3491 O O . CYS B 1 46 ? 10.555 -33.719 -21.375 1 90.88 46 CYS B O 1
ATOM 3493 N N . LEU B 1 47 ? 11.391 -33.344 -23.422 1 91.75 47 LEU B N 1
ATOM 3494 C CA . LEU B 1 47 ? 10.383 -34.125 -24.109 1 91.75 47 LEU B CA 1
ATOM 3495 C C . LEU B 1 47 ? 10.484 -35.594 -23.703 1 91.75 47 LEU B C 1
ATOM 3497 O O . LEU B 1 47 ? 9.461 -36.25 -23.531 1 91.75 47 LEU B O 1
ATOM 3501 N N . LYS B 1 48 ? 11.664 -36.062 -23.578 1 92.88 48 LYS B N 1
ATOM 3502 C CA . LYS B 1 48 ? 11.875 -37.438 -23.156 1 92.88 48 LYS B CA 1
ATOM 3503 C C . LYS B 1 48 ? 11.367 -37.688 -21.734 1 92.88 48 LYS B C 1
ATOM 3505 O O . LYS B 1 48 ? 10.75 -38.719 -21.453 1 92.88 48 LYS B O 1
ATOM 3510 N N . ALA B 1 49 ? 11.719 -36.75 -20.875 1 93.62 49 ALA B N 1
ATOM 3511 C CA . ALA B 1 49 ? 11.234 -36.844 -19.5 1 93.62 49 ALA B CA 1
ATOM 3512 C C . ALA B 1 49 ? 9.711 -36.844 -19.469 1 93.62 49 ALA B C 1
ATOM 3514 O O . ALA B 1 49 ? 9.102 -37.594 -18.719 1 93.62 49 ALA B O 1
ATOM 3515 N N . LYS B 1 50 ? 9.148 -35.969 -20.219 1 92.88 50 LYS B N 1
ATOM 3516 C CA . LYS B 1 50 ? 7.695 -35.875 -20.297 1 92.88 50 LYS B CA 1
ATOM 3517 C C . LYS B 1 50 ? 7.09 -37.188 -20.797 1 92.88 50 LYS B C 1
ATOM 3519 O O . LYS B 1 50 ? 6.105 -37.656 -20.234 1 92.88 50 LYS B O 1
ATOM 3524 N N . ASP B 1 51 ? 7.633 -37.719 -21.812 1 91.62 51 ASP B N 1
ATOM 3525 C CA . ASP B 1 51 ? 7.145 -38.969 -22.375 1 91.62 51 ASP B CA 1
ATOM 3526 C C . ASP B 1 51 ? 7.223 -40.094 -21.344 1 91.62 51 ASP B C 1
ATOM 3528 O O . ASP B 1 51 ? 6.336 -40.938 -21.266 1 91.62 51 ASP B O 1
ATOM 3532 N N . TYR B 1 52 ? 8.281 -40.125 -20.656 1 93.06 52 TYR B N 1
ATOM 3533 C CA . TYR B 1 52 ? 8.422 -41.125 -19.594 1 93.06 52 TYR B CA 1
ATOM 3534 C C . TYR B 1 52 ? 7.324 -40.969 -18.547 1 93.06 52 TYR B C 1
ATOM 3536 O O . TYR B 1 52 ? 6.711 -41.969 -18.141 1 93.06 52 TYR B O 1
ATOM 3544 N N . VAL B 1 53 ? 7.117 -39.781 -18.094 1 93.25 53 VAL B N 1
ATOM 3545 C CA . VAL B 1 53 ? 6.094 -39.5 -17.078 1 93.25 53 VAL B CA 1
ATOM 3546 C C . VAL B 1 53 ? 4.727 -39.906 -17.609 1 93.25 53 VAL B C 1
ATOM 3548 O O . VAL B 1 53 ? 3.922 -40.5 -16.875 1 93.25 53 VAL B O 1
ATOM 3551 N N . PHE B 1 54 ? 4.445 -39.656 -18.891 1 92.69 54 PHE B N 1
ATOM 3552 C CA . PHE B 1 54 ? 3.178 -40.031 -19.5 1 92.69 54 PHE B CA 1
ATOM 3553 C C . PHE B 1 54 ? 3.037 -41.562 -19.547 1 92.69 54 PHE B C 1
ATOM 3555 O O . PHE B 1 54 ? 1.955 -42.094 -19.297 1 92.69 54 PHE B O 1
ATOM 3562 N N . THR B 1 55 ? 4.09 -42.219 -19.828 1 90.94 55 THR B N 1
ATOM 3563 C CA . THR B 1 55 ? 4.086 -43.656 -19.828 1 90.94 55 THR B CA 1
ATOM 3564 C C . THR B 1 55 ? 3.812 -44.219 -18.438 1 90.94 55 THR B C 1
ATOM 3566 O O . THR B 1 55 ? 3.104 -45.219 -18.281 1 90.94 55 THR B O 1
ATOM 3569 N N . LEU B 1 56 ? 4.43 -43.594 -17.453 1 91.81 56 LEU B N 1
ATOM 3570 C CA . LEU B 1 56 ? 4.188 -44 -16.078 1 91.81 56 LEU B CA 1
ATOM 3571 C C . LEU B 1 56 ? 2.711 -43.875 -15.727 1 91.81 56 LEU B C 1
ATOM 3573 O O . LEU B 1 56 ? 2.131 -44.781 -15.125 1 91.81 56 LEU B O 1
ATOM 3577 N N . ILE B 1 57 ? 2.107 -42.75 -16.094 1 92.69 57 ILE B N 1
ATOM 3578 C CA . ILE B 1 57 ? 0.708 -42.5 -15.773 1 92.69 57 ILE B CA 1
ATOM 3579 C C . ILE B 1 57 ? -0.186 -43.5 -16.484 1 92.69 57 ILE B C 1
ATOM 3581 O O . ILE B 1 57 ? -1.195 -43.938 -15.93 1 92.69 57 ILE B O 1
ATOM 3585 N N . GLU B 1 58 ? 0.192 -43.906 -17.656 1 90.06 58 GLU B N 1
ATOM 3586 C CA . GLU B 1 58 ? -0.581 -44.875 -18.438 1 90.06 58 GLU B CA 1
ATOM 3587 C C . GLU B 1 58 ? -0.609 -46.25 -17.766 1 90.06 58 GLU B C 1
ATOM 3589 O O . GLU B 1 58 ? -1.48 -47.062 -18.062 1 90.06 58 GLU B O 1
ATOM 3594 N N . GLN B 1 59 ? 0.333 -46.469 -16.844 1 89.38 59 GLN B N 1
ATOM 3595 C CA . GLN B 1 59 ? 0.41 -47.75 -16.172 1 89.38 59 GLN B CA 1
ATOM 3596 C C . GLN B 1 59 ? -0.579 -47.812 -15.008 1 89.38 59 GLN B C 1
ATOM 3598 O O . GLN B 1 59 ? -0.838 -48.906 -14.469 1 89.38 59 GLN B O 1
ATOM 3603 N N . ILE B 1 60 ? -1.073 -46.656 -14.68 1 89.12 60 ILE B N 1
ATOM 3604 C CA . ILE B 1 60 ? -2.018 -46.625 -13.57 1 89.12 60 ILE B CA 1
ATOM 3605 C C . ILE B 1 60 ? -3.42 -46.938 -14.07 1 89.12 60 ILE B C 1
ATOM 3607 O O . ILE B 1 60 ? -3.982 -46.219 -14.883 1 89.12 60 ILE B O 1
ATOM 3611 N N . HIS B 1 61 ? -3.934 -48 -13.75 1 81.31 61 HIS B N 1
ATOM 3612 C CA . HIS B 1 61 ? -5.277 -48.438 -14.133 1 81.31 61 HIS B CA 1
ATOM 3613 C C . HIS B 1 61 ? -6.27 -48.219 -13 1 81.31 61 HIS B C 1
ATOM 3615 O O . HIS B 1 61 ? -5.934 -48.406 -11.828 1 81.31 61 HIS B O 1
ATOM 3621 N N . PRO B 1 62 ? -7.516 -47.719 -13.32 1 81.75 62 PRO B N 1
ATOM 3622 C CA . PRO B 1 62 ? -8.148 -47.531 -14.633 1 81.75 62 PRO B CA 1
ATOM 3623 C C . PRO B 1 62 ? -8.086 -46.094 -15.148 1 81.75 62 PRO B C 1
ATOM 3625 O O . PRO B 1 62 ? -9.094 -45.406 -15.109 1 81.75 62 PRO B O 1
ATOM 3628 N N . LEU B 1 63 ? -6.969 -45.5 -15.398 1 78.44 63 LEU B N 1
ATOM 3629 C CA . LEU B 1 63 ? -6.922 -44.125 -15.828 1 78.44 63 LEU B CA 1
ATOM 3630 C C . LEU B 1 63 ? -7.105 -44 -17.328 1 78.44 63 LEU B C 1
ATOM 3632 O O . LEU B 1 63 ? -6.695 -44.906 -18.078 1 78.44 63 LEU B O 1
ATOM 3636 N N . PRO B 1 64 ? -8.008 -42.844 -17.656 1 64 64 PRO B N 1
ATOM 3637 C CA . PRO B 1 64 ? -8.266 -42.656 -19.094 1 64 64 PRO B CA 1
ATOM 3638 C C . PRO B 1 64 ? -6.996 -42.344 -19.875 1 64 64 PRO B C 1
ATOM 3640 O O . PRO B 1 64 ? -5.934 -42.125 -19.281 1 64 64 PRO B O 1
ATOM 3643 N N . SER B 1 65 ? -7.168 -42.125 -21.188 1 66.19 65 SER B N 1
ATOM 3644 C CA . SER B 1 65 ? -6.125 -41.844 -22.172 1 66.19 65 SER B CA 1
ATOM 3645 C C . SER B 1 65 ? -5.402 -40.562 -21.859 1 66.19 65 SER B C 1
ATOM 3647 O O . SER B 1 65 ? -6.012 -39.594 -21.344 1 66.19 65 SER B O 1
ATOM 3649 N N . PRO B 1 66 ? -4.172 -40.531 -22.031 1 64.06 66 PRO B N 1
ATOM 3650 C CA . PRO B 1 66 ? -3.285 -39.406 -21.719 1 64.06 66 PRO B CA 1
ATOM 3651 C C . PRO B 1 66 ? -3.713 -38.094 -22.406 1 64.06 66 PRO B C 1
ATOM 3653 O O . PRO B 1 66 ? -3.33 -37.031 -21.969 1 64.06 66 PRO B O 1
ATOM 3656 N N . ASN B 1 67 ? -4.426 -38.188 -23.391 1 66.19 67 ASN B N 1
ATOM 3657 C CA . ASN B 1 67 ? -4.832 -37 -24.109 1 66.19 67 ASN B CA 1
ATOM 3658 C C . ASN B 1 67 ? -5.703 -36.094 -23.234 1 66.19 67 ASN B C 1
ATOM 3660 O O . ASN B 1 67 ? -5.992 -34.969 -23.609 1 66.19 67 ASN B O 1
ATOM 3664 N N . SER B 1 68 ? -5.781 -36.5 -22.062 1 74.44 68 SER B N 1
ATOM 3665 C CA . SER B 1 68 ? -6.703 -35.781 -21.188 1 74.44 68 SER B CA 1
ATOM 3666 C C . SER B 1 68 ? -5.957 -35.062 -20.062 1 74.44 68 SER B C 1
ATOM 3668 O O . SER B 1 68 ? -6.574 -34.469 -19.188 1 74.44 68 SER B O 1
ATOM 3670 N N . LEU B 1 69 ? -4.719 -35.156 -20.25 1 83.88 69 LEU B N 1
ATOM 3671 C CA . LEU B 1 69 ? -3.934 -34.562 -19.172 1 83.88 69 LEU B CA 1
ATOM 3672 C C . LEU B 1 69 ? -3.777 -33.062 -19.375 1 83.88 69 LEU B C 1
ATOM 3674 O O . LEU B 1 69 ? -3.684 -32.562 -20.5 1 83.88 69 LEU B O 1
ATOM 3678 N N . LEU B 1 70 ? -3.932 -32.375 -18.328 1 89.38 70 LEU B N 1
ATOM 3679 C CA . LEU B 1 70 ? -3.645 -30.938 -18.359 1 89.38 70 LEU B CA 1
ATOM 3680 C C . LEU B 1 70 ? -2.238 -30.656 -17.828 1 89.38 70 LEU B C 1
ATOM 3682 O O . LEU B 1 70 ? -1.898 -31.047 -16.703 1 89.38 70 LEU B O 1
ATOM 3686 N N . ILE B 1 71 ? -1.429 -30.047 -18.672 1 93 71 ILE B N 1
ATOM 3687 C CA . ILE B 1 71 ? -0.05 -29.734 -18.312 1 93 71 ILE B CA 1
ATOM 3688 C C . ILE B 1 71 ? 0.108 -28.234 -18.094 1 93 71 ILE B C 1
ATOM 3690 O O . ILE B 1 71 ? -0.199 -27.438 -18.984 1 93 71 ILE B O 1
ATOM 3694 N N . LEU B 1 72 ? 0.533 -27.953 -16.953 1 95.44 72 LEU B N 1
ATOM 3695 C CA . LEU B 1 72 ? 0.764 -26.547 -16.594 1 95.44 72 LEU B CA 1
ATOM 3696 C C . LEU B 1 72 ? 2.254 -26.266 -16.438 1 95.44 72 LEU B C 1
ATOM 3698 O O . LEU B 1 72 ? 2.992 -27.094 -15.898 1 95.44 72 LEU B O 1
ATOM 3702 N N . SER B 1 73 ? 2.635 -25.141 -16.953 1 92.94 73 SER B N 1
ATOM 3703 C CA . SER B 1 73 ? 4.027 -24.734 -16.766 1 92.94 73 SER B CA 1
ATOM 3704 C C . SER B 1 73 ? 4.277 -24.219 -15.359 1 92.94 73 SER B C 1
ATOM 3706 O O . SER B 1 73 ? 3.535 -23.359 -14.867 1 92.94 73 SER B O 1
ATOM 3708 N N . GLY B 1 74 ? 5.281 -24.766 -14.711 1 93.38 74 GLY B N 1
ATOM 3709 C CA . GLY B 1 74 ? 5.629 -24.375 -13.352 1 93.38 74 GLY B CA 1
ATOM 3710 C C . GLY B 1 74 ? 5.426 -25.484 -12.344 1 93.38 74 GLY B C 1
ATOM 3711 O O . GLY B 1 74 ? 4.613 -26.391 -12.555 1 93.38 74 GLY B O 1
ATOM 3712 N N . ALA B 1 75 ? 6.16 -25.406 -11.289 1 93.62 75 ALA B N 1
ATOM 3713 C CA . ALA B 1 75 ? 6.016 -26.375 -10.203 1 93.62 75 ALA B CA 1
ATOM 3714 C C . ALA B 1 75 ? 4.766 -26.094 -9.375 1 93.62 75 ALA B C 1
ATOM 3716 O O . ALA B 1 75 ? 4.18 -25.016 -9.484 1 93.62 75 ALA B O 1
ATOM 3717 N N . LEU B 1 76 ? 4.598 -27.141 -8.555 1 92.62 76 LEU B N 1
ATOM 3718 C CA . LEU B 1 76 ? 3.52 -26.938 -7.594 1 92.62 76 LEU B CA 1
ATOM 3719 C C . LEU B 1 76 ? 3.805 -25.719 -6.707 1 92.62 76 LEU B C 1
ATOM 3721 O O . LEU B 1 76 ? 4.961 -25.453 -6.375 1 92.62 76 LEU B O 1
ATOM 3725 N N . CYS B 1 77 ? 3.043 -24.859 -6.43 1 91.5 77 CYS B N 1
ATOM 3726 C CA . CYS B 1 77 ? 3.102 -23.703 -5.523 1 91.5 77 CYS B CA 1
ATOM 3727 C C . CYS B 1 77 ? 3.836 -22.547 -6.168 1 91.5 77 CYS B C 1
ATOM 3729 O O . CYS B 1 77 ? 4.227 -21.594 -5.48 1 91.5 77 CYS B O 1
ATOM 3731 N N . SER B 1 78 ? 4.199 -22.672 -7.484 1 92.88 78 SER B N 1
ATOM 3732 C CA . SER B 1 78 ? 4.887 -21.578 -8.156 1 92.88 78 SER B CA 1
ATOM 3733 C C . SER B 1 78 ? 3.893 -20.594 -8.758 1 92.88 78 SER B C 1
ATOM 3735 O O . SER B 1 78 ? 4.289 -19.625 -9.43 1 92.88 78 SER B O 1
ATOM 3737 N N . GLY B 1 79 ? 2.658 -20.891 -8.578 1 94.44 79 GLY B N 1
ATOM 3738 C CA . GLY B 1 79 ? 1.674 -19.906 -8.992 1 94.44 79 GLY B CA 1
ATOM 3739 C C . GLY B 1 79 ? 0.797 -20.391 -10.141 1 94.44 79 GLY B C 1
ATOM 3740 O O . GLY B 1 79 ? -0.117 -19.688 -10.562 1 94.44 79 GLY B O 1
ATOM 3741 N N . CYS B 1 80 ? 1.06 -21.594 -10.641 1 94.56 80 CYS B N 1
ATOM 3742 C CA . CYS B 1 80 ? 0.292 -22.094 -11.781 1 94.56 80 CYS B CA 1
ATOM 3743 C C . CYS B 1 80 ? -1.028 -22.703 -11.32 1 94.56 80 CYS B C 1
ATOM 3745 O O . CYS B 1 80 ? -1.927 -22.922 -12.133 1 94.56 80 CYS B O 1
ATOM 3747 N N . LEU B 1 81 ? -1.098 -22.922 -10.039 1 95.31 81 LEU B N 1
ATOM 3748 C CA . LEU B 1 81 ? -2.277 -23.562 -9.461 1 95.31 81 LEU B CA 1
ATOM 3749 C C . LEU B 1 81 ? -2.611 -22.953 -8.102 1 95.31 81 LEU B C 1
ATOM 3751 O O . LEU B 1 81 ? -1.733 -22.406 -7.426 1 95.31 81 LEU B O 1
ATOM 3755 N N . ASP B 1 82 ? -3.881 -23 -7.762 1 94.88 82 ASP B N 1
ATOM 3756 C CA . ASP B 1 82 ? -4.344 -22.516 -6.469 1 94.88 82 ASP B CA 1
ATOM 3757 C C . ASP B 1 82 ? -3.93 -23.453 -5.34 1 94.88 82 ASP B C 1
ATOM 3759 O O . ASP B 1 82 ? -4.742 -24.234 -4.852 1 94.88 82 ASP B O 1
ATOM 3763 N N . VAL B 1 83 ? -2.691 -23.312 -4.961 1 95.06 83 VAL B N 1
ATOM 3764 C CA . VAL B 1 83 ? -2.154 -24.172 -3.906 1 95.06 83 VAL B CA 1
ATOM 3765 C C . VAL B 1 83 ? -0.958 -23.484 -3.248 1 95.06 83 VAL B C 1
ATOM 3767 O O . VAL B 1 83 ? -0.21 -22.75 -3.906 1 95.06 83 VAL B O 1
ATOM 3770 N N . SER B 1 84 ? -0.825 -23.625 -1.944 1 92.25 84 SER B N 1
ATOM 3771 C CA . SER B 1 84 ? 0.306 -23.125 -1.171 1 92.25 84 SER B CA 1
ATOM 3772 C C . SER B 1 84 ? 0.933 -24.234 -0.33 1 92.25 84 SER B C 1
ATOM 3774 O O . SER B 1 84 ? 0.347 -25.297 -0.171 1 92.25 84 SER B O 1
ATOM 3776 N N . PRO B 1 85 ? 2.143 -23.984 0.134 1 89.44 85 PRO B N 1
ATOM 3777 C CA . PRO B 1 85 ? 2.76 -25 1.002 1 89.44 85 PRO B CA 1
ATOM 3778 C C . PRO B 1 85 ? 1.914 -25.312 2.234 1 89.44 85 PRO B C 1
ATOM 3780 O O . PRO B 1 85 ? 1.957 -26.422 2.75 1 89.44 85 PRO B O 1
ATOM 3783 N N . VAL B 1 86 ? 1.137 -24.375 2.629 1 89.5 86 VAL B N 1
ATOM 3784 C CA . VAL B 1 86 ? 0.258 -24.609 3.773 1 89.5 86 VAL B CA 1
ATOM 3785 C C . VAL B 1 86 ? -0.779 -25.672 3.428 1 89.5 86 VAL B C 1
ATOM 3787 O O . VAL B 1 86 ? -1.081 -26.547 4.246 1 89.5 86 VAL B O 1
ATOM 3790 N N . ASP B 1 87 ? -1.283 -25.625 2.262 1 91.94 87 ASP B N 1
ATOM 3791 C CA . ASP B 1 87 ? -2.281 -26.594 1.795 1 91.94 87 ASP B CA 1
ATOM 3792 C C . ASP B 1 87 ? -1.694 -28 1.716 1 91.94 87 ASP B C 1
ATOM 3794 O O . ASP B 1 87 ? -2.406 -28.984 1.92 1 91.94 87 ASP B O 1
ATOM 3798 N N . LEU B 1 88 ? -0.399 -28.016 1.41 1 92.94 88 LEU B N 1
ATOM 3799 C CA . LEU B 1 88 ? 0.261 -29.297 1.183 1 92.94 88 LEU B CA 1
ATOM 3800 C C . LEU B 1 88 ? 0.851 -29.844 2.479 1 92.94 88 LEU B C 1
ATOM 3802 O O . LEU B 1 88 ? 1.307 -30.984 2.525 1 92.94 88 LEU B O 1
ATOM 3806 N N . GLY B 1 89 ? 0.882 -29.016 3.533 1 89.19 89 GLY B N 1
ATOM 3807 C CA . GLY B 1 89 ? 1.312 -29.422 4.859 1 89.19 89 GLY B CA 1
ATOM 3808 C C . GLY B 1 89 ? 2.801 -29.25 5.086 1 89.19 89 GLY B C 1
ATOM 3809 O O . GLY B 1 89 ? 3.273 -29.312 6.223 1 89.19 89 GLY B O 1
ATOM 3810 N N . SER B 1 90 ? 3.551 -29.125 4.008 1 88.44 90 SER B N 1
ATOM 3811 C CA . SER B 1 90 ? 4.996 -28.953 4.125 1 88.44 90 SER B CA 1
ATOM 3812 C C . SER B 1 90 ? 5.566 -28.219 2.916 1 88.44 90 SER B C 1
ATOM 3814 O O . SER B 1 90 ? 4.863 -28 1.928 1 88.44 90 SER B O 1
ATOM 3816 N N . THR B 1 91 ? 6.82 -27.844 3.068 1 88.81 91 THR B N 1
ATOM 3817 C CA . THR B 1 91 ? 7.527 -27.297 1.919 1 88.81 91 THR B CA 1
ATOM 3818 C C . THR B 1 91 ? 7.957 -28.406 0.963 1 88.81 91 THR B C 1
ATOM 3820 O O . THR B 1 91 ? 7.898 -29.578 1.308 1 88.81 91 THR B O 1
ATOM 3823 N N . SER B 1 92 ? 8.328 -28.031 -0.162 1 90.25 92 SER B N 1
ATOM 3824 C CA . SER B 1 92 ? 8.703 -28.984 -1.207 1 90.25 92 SER B CA 1
ATOM 3825 C C . SER B 1 92 ? 9.875 -29.844 -0.77 1 90.25 92 SER B C 1
ATOM 3827 O O . SER B 1 92 ? 10.891 -29.328 -0.297 1 90.25 92 SER B O 1
ATOM 3829 N N . PRO B 1 93 ? 9.742 -31.125 -0.94 1 92 93 PRO B N 1
ATOM 3830 C CA . PRO B 1 93 ? 10.844 -32.031 -0.592 1 92 93 PRO B CA 1
ATOM 3831 C C . PRO B 1 93 ? 11.953 -32.031 -1.64 1 92 93 PRO B C 1
ATOM 3833 O O . PRO B 1 93 ? 13.07 -32.469 -1.357 1 92 93 PRO B O 1
ATOM 3836 N N . LEU B 1 94 ? 11.625 -31.656 -2.84 1 94.19 94 LEU B N 1
ATOM 3837 C CA . LEU B 1 94 ? 12.602 -31.625 -3.926 1 94.19 94 LEU B CA 1
ATOM 3838 C C . LEU B 1 94 ? 12.883 -30.188 -4.367 1 94.19 94 LEU B C 1
ATOM 3840 O O . LEU B 1 94 ? 12.07 -29.297 -4.125 1 94.19 94 LEU B O 1
ATOM 3844 N N . SER B 1 95 ? 14.008 -30.031 -4.949 1 90.62 95 SER B N 1
ATOM 3845 C CA . SER B 1 95 ? 14.352 -28.719 -5.492 1 90.62 95 SER B CA 1
ATOM 3846 C C . SER B 1 95 ? 13.375 -28.297 -6.594 1 90.62 95 SER B C 1
ATOM 3848 O O . SER B 1 95 ? 12.727 -29.141 -7.203 1 90.62 95 SER B O 1
ATOM 3850 N N . CYS B 1 96 ? 13.305 -27.031 -6.75 1 88.81 96 CYS B N 1
ATOM 3851 C CA . CYS B 1 96 ? 12.406 -26.5 -7.77 1 88.81 96 CYS B CA 1
ATOM 3852 C C . CYS B 1 96 ? 13.195 -25.828 -8.883 1 88.81 96 CYS B C 1
ATOM 3854 O O . CYS B 1 96 ? 13.375 -24.609 -8.875 1 88.81 96 CYS B O 1
ATOM 3856 N N . PRO B 1 97 ? 13.57 -26.594 -9.883 1 90.5 97 PRO B N 1
ATOM 3857 C CA . PRO B 1 97 ? 14.305 -26 -11 1 90.5 97 PRO B CA 1
ATOM 3858 C C . PRO B 1 97 ? 13.422 -25.109 -11.883 1 90.5 97 PRO B C 1
ATOM 3860 O O . PRO B 1 97 ? 12.195 -25.172 -11.797 1 90.5 97 PRO B O 1
ATOM 3863 N N . PRO B 1 98 ? 14 -24.344 -12.781 1 86.75 98 PRO B N 1
ATOM 3864 C CA . PRO B 1 98 ? 13.234 -23.453 -13.672 1 86.75 98 PRO B CA 1
ATOM 3865 C C . PRO B 1 98 ? 12.32 -24.219 -14.617 1 86.75 98 PRO B C 1
ATOM 3867 O O . PRO B 1 98 ? 11.258 -23.734 -15 1 86.75 98 PRO B O 1
ATOM 3870 N N . ILE B 1 99 ? 12.758 -25.391 -15 1 91.44 99 ILE B N 1
ATOM 3871 C CA . ILE B 1 99 ? 11.938 -26.203 -15.883 1 91.44 99 ILE B CA 1
ATOM 3872 C C . ILE B 1 99 ? 11.07 -27.156 -15.062 1 91.44 99 ILE B C 1
ATOM 3874 O O . ILE B 1 99 ? 11.492 -28.266 -14.742 1 91.44 99 ILE B O 1
ATOM 3878 N N . SER B 1 100 ? 9.977 -26.75 -14.781 1 94.69 100 SER B N 1
ATOM 3879 C CA . SER B 1 100 ? 9.039 -27.5 -13.953 1 94.69 100 SER B CA 1
ATOM 3880 C C . SER B 1 100 ? 7.637 -27.484 -14.547 1 94.69 100 SER B C 1
ATOM 3882 O O . SER B 1 100 ? 7.219 -26.484 -15.133 1 94.69 100 SER B O 1
ATOM 3884 N N . TYR B 1 101 ? 6.934 -28.594 -14.406 1 96.44 101 TYR B N 1
ATOM 3885 C CA . TYR B 1 101 ? 5.566 -28.719 -14.906 1 96.44 101 TYR B CA 1
ATOM 3886 C C . TYR B 1 101 ? 4.664 -29.375 -13.875 1 96.44 101 TYR B C 1
ATOM 3888 O O . TYR B 1 101 ? 5.113 -30.219 -13.094 1 96.44 101 TYR B O 1
ATOM 3896 N N . THR B 1 102 ? 3.482 -28.938 -13.883 1 97.25 102 THR B N 1
ATOM 3897 C CA . THR B 1 102 ? 2.432 -29.594 -13.109 1 97.25 102 THR B CA 1
ATOM 3898 C C . THR B 1 102 ? 1.439 -30.297 -14.031 1 97.25 102 THR B C 1
ATOM 3900 O O . THR B 1 102 ? 0.902 -29.688 -14.953 1 97.25 102 THR B O 1
ATOM 3903 N N . ILE B 1 103 ? 1.267 -31.562 -13.773 1 96.31 103 ILE B N 1
ATOM 3904 C CA . ILE B 1 103 ? 0.377 -32.375 -14.609 1 96.31 103 ILE B CA 1
ATOM 3905 C C . ILE B 1 103 ? -0.857 -32.781 -13.797 1 96.31 103 ILE B C 1
ATOM 3907 O O . ILE B 1 103 ? -0.742 -33.406 -12.75 1 96.31 103 ILE B O 1
ATOM 3911 N N . LEU B 1 104 ? -1.985 -32.375 -14.281 1 96.56 104 LEU B N 1
ATOM 3912 C CA . LEU B 1 104 ? -3.244 -32.781 -13.68 1 96.56 104 LEU B CA 1
ATOM 3913 C C . LEU B 1 104 ? -3.777 -34.062 -14.359 1 96.56 104 LEU B C 1
ATOM 3915 O O . LEU B 1 104 ? -3.984 -34.062 -15.57 1 96.56 104 LEU B O 1
ATOM 3919 N N . VAL B 1 105 ? -3.982 -35.031 -13.531 1 95.19 105 VAL B N 1
ATOM 3920 C CA . VAL B 1 105 ? -4.453 -36.344 -14.031 1 95.19 105 VAL B CA 1
ATOM 3921 C C . VAL B 1 105 ? -5.898 -36.562 -13.594 1 95.19 105 VAL B C 1
ATOM 3923 O O . VAL B 1 105 ? -6.16 -36.906 -12.438 1 95.19 105 VAL B O 1
ATOM 3926 N N . PRO B 1 106 ? -6.832 -36.469 -14.508 1 94.06 106 PRO B N 1
ATOM 3927 C CA . PRO B 1 106 ? -8.227 -36.75 -14.148 1 94.06 106 PRO B CA 1
ATOM 3928 C C . PRO B 1 106 ? -8.477 -38.219 -13.82 1 94.06 106 PRO B C 1
ATOM 3930 O O . PRO B 1 106 ? -8.586 -39.062 -14.727 1 94.06 106 PRO B O 1
ATOM 3933 N N . ILE B 1 107 ? -8.594 -38.531 -12.562 1 92.12 107 ILE B N 1
ATOM 3934 C CA . ILE B 1 107 ? -8.836 -39.906 -12.117 1 92.12 107 ILE B CA 1
ATOM 3935 C C . ILE B 1 107 ? -10.32 -40.219 -12.25 1 92.12 107 ILE B C 1
ATOM 3937 O O . ILE B 1 107 ? -10.703 -41.406 -12.328 1 92.12 107 ILE B O 1
ATOM 3941 N N . LEU B 1 108 ? -11.141 -39.188 -12.148 1 92.38 108 LEU B N 1
ATOM 3942 C CA . LEU B 1 108 ? -12.586 -39.281 -12.32 1 92.38 108 LEU B CA 1
ATOM 3943 C C . LEU B 1 108 ? -13.094 -38.125 -13.172 1 92.38 108 LEU B C 1
ATOM 3945 O O . LEU B 1 108 ? -12.641 -37 -13.023 1 92.38 108 LEU B O 1
ATOM 3949 N N . ARG B 1 109 ? -13.992 -38.406 -14.102 1 93.06 109 ARG B N 1
ATOM 3950 C CA . ARG B 1 109 ? -14.633 -37.375 -14.93 1 93.06 109 ARG B CA 1
ATOM 3951 C C . ARG B 1 109 ? -16.141 -37.375 -14.719 1 93.06 109 ARG B C 1
ATOM 3953 O O . ARG B 1 109 ? -16.797 -38.406 -14.844 1 93.06 109 ARG B O 1
ATOM 3960 N N . LEU B 1 110 ? -16.594 -36.219 -14.367 1 95.06 110 LEU B N 1
ATOM 3961 C CA . LEU B 1 110 ? -18.016 -36.094 -14.109 1 95.06 110 LEU B CA 1
ATOM 3962 C C . LEU B 1 110 ? -18.688 -35.219 -15.164 1 95.06 110 LEU B C 1
ATOM 3964 O O . LEU B 1 110 ? -18.172 -34.156 -15.523 1 95.06 110 LEU B O 1
ATOM 3968 N N . PRO B 1 111 ? -19.844 -35.625 -15.641 1 95.31 111 PRO B N 1
ATOM 3969 C CA . PRO B 1 111 ? -20.5 -34.906 -16.734 1 95.31 111 PRO B CA 1
ATOM 3970 C C . PRO B 1 111 ? -21.219 -33.625 -16.25 1 95.31 111 PRO B C 1
ATOM 3972 O O . PRO B 1 111 ? -21.578 -32.781 -17.062 1 95.31 111 PRO B O 1
ATOM 3975 N N . SER B 1 112 ? -21.438 -33.594 -14.898 1 96.19 112 SER B N 1
ATOM 3976 C CA . SER B 1 112 ? -22.172 -32.438 -14.391 1 96.19 112 SER B CA 1
ATOM 3977 C C . SER B 1 112 ? -21.812 -32.156 -12.938 1 96.19 112 SER B C 1
ATOM 3979 O O . SER B 1 112 ? -21.594 -33.062 -12.156 1 96.19 112 SER B O 1
ATOM 3981 N N . PRO B 1 113 ? -21.859 -30.859 -12.562 1 96.12 113 PRO B N 1
ATOM 3982 C CA . PRO B 1 113 ? -21.609 -30.516 -11.156 1 96.12 113 PRO B CA 1
ATOM 3983 C C . PRO B 1 113 ? -22.734 -30.969 -10.234 1 96.12 113 PRO B C 1
ATOM 3985 O O . PRO B 1 113 ? -22.562 -31.016 -9.016 1 96.12 113 PRO B O 1
ATOM 3988 N N . ASP B 1 114 ? -23.891 -31.297 -10.797 1 96.25 114 ASP B N 1
ATOM 3989 C CA . ASP B 1 114 ? -25.062 -31.672 -10.008 1 96.25 114 ASP B CA 1
ATOM 3990 C C . ASP B 1 114 ? -24.812 -32.969 -9.227 1 96.25 114 ASP B C 1
ATOM 3992 O O . ASP B 1 114 ? -25.516 -33.25 -8.258 1 96.25 114 ASP B O 1
ATOM 3996 N N . LEU B 1 115 ? -23.828 -33.656 -9.602 1 96.62 115 LEU B N 1
ATOM 3997 C CA . LEU B 1 115 ? -23.5 -34.938 -8.977 1 96.62 115 LEU B CA 1
ATOM 3998 C C . LEU B 1 115 ? -22.703 -34.719 -7.688 1 96.62 115 LEU B C 1
ATOM 4000 O O . LEU B 1 115 ? -22.578 -35.625 -6.875 1 96.62 115 LEU B O 1
ATOM 4004 N N . LEU B 1 116 ? -22.203 -33.5 -7.5 1 97.38 116 LEU B N 1
ATOM 4005 C CA . LEU B 1 116 ? -21.375 -33.188 -6.355 1 97.38 116 LEU B CA 1
ATOM 4006 C C . LEU B 1 116 ? -22.203 -32.594 -5.223 1 97.38 116 LEU B C 1
ATOM 4008 O O . LEU B 1 116 ? -23.344 -32.156 -5.441 1 97.38 116 LEU B O 1
ATOM 4012 N N . HIS B 1 117 ? -21.703 -32.688 -4.047 1 97 117 HIS B N 1
ATOM 4013 C CA . HIS B 1 117 ? -22.219 -31.938 -2.912 1 97 117 HIS B CA 1
ATOM 4014 C C . HIS B 1 117 ? -21.312 -30.75 -2.572 1 97 117 HIS B C 1
ATOM 4016 O O . HIS B 1 117 ? -20.297 -30.906 -1.909 1 97 117 HIS B O 1
ATOM 4022 N N . GLN B 1 118 ? -21.766 -29.609 -2.928 1 95.62 118 GLN B N 1
ATOM 4023 C CA . GLN B 1 118 ? -20.984 -28.406 -2.678 1 95.62 118 GLN B CA 1
ATOM 4024 C C . GLN B 1 118 ? -21.234 -27.859 -1.274 1 95.62 118 GLN B C 1
ATOM 4026 O O . GLN B 1 118 ? -22.297 -27.312 -1.002 1 95.62 118 GLN B O 1
ATOM 4031 N N . THR B 1 119 ? -20.297 -27.969 -0.413 1 96 119 THR B N 1
ATOM 4032 C CA . THR B 1 119 ? -20.438 -27.547 0.979 1 96 119 THR B CA 1
ATOM 4033 C C . THR B 1 119 ? -20.188 -26.047 1.13 1 96 119 THR B C 1
ATOM 4035 O O . THR B 1 119 ? -20.734 -25.422 2.039 1 96 119 THR B O 1
ATOM 4038 N N . SER B 1 120 ? -19.359 -25.5 0.405 1 95 120 SER B N 1
ATOM 4039 C CA . SER B 1 120 ? -19.047 -24.078 0.29 1 95 120 SER B CA 1
ATOM 4040 C C . SER B 1 120 ? -18.656 -23.719 -1.14 1 95 120 SER B C 1
ATOM 4042 O O . SER B 1 120 ? -18.453 -24.594 -1.977 1 95 120 SER B O 1
ATOM 4044 N N . PRO B 1 121 ? -18.578 -22.516 -1.393 1 93.25 121 PRO B N 1
ATOM 4045 C CA . PRO B 1 121 ? -18.203 -22.141 -2.756 1 93.25 121 PRO B CA 1
ATOM 4046 C C . PRO B 1 121 ? -16.844 -22.719 -3.166 1 93.25 121 PRO B C 1
ATOM 4048 O O . PRO B 1 121 ? -16.656 -23.062 -4.332 1 93.25 121 PRO B O 1
ATOM 4051 N N . CYS B 1 122 ? -16.016 -22.953 -2.227 1 94.62 122 CYS B N 1
ATOM 4052 C CA . CYS B 1 122 ? -14.641 -23.344 -2.557 1 94.62 122 CYS B CA 1
ATOM 4053 C C . CYS B 1 122 ? -14.453 -24.844 -2.457 1 94.62 122 CYS B C 1
ATOM 4055 O O . CYS B 1 122 ? -13.43 -25.375 -2.891 1 94.62 122 CYS B O 1
ATOM 4057 N N . HIS B 1 123 ? -15.469 -25.547 -1.926 1 97.25 123 HIS B N 1
ATOM 4058 C CA . HIS B 1 123 ? -15.242 -26.953 -1.595 1 97.25 123 HIS B CA 1
ATOM 4059 C C . HIS B 1 123 ? -16.422 -27.828 -2.012 1 97.25 123 HIS B C 1
ATOM 4061 O O . HIS B 1 123 ? -17.562 -27.359 -1.994 1 97.25 123 HIS B O 1
ATOM 4067 N N . CYS B 1 124 ? -16.031 -29.047 -2.355 1 97.44 124 CYS B N 1
ATOM 4068 C CA . CYS B 1 124 ? -17.047 -30.031 -2.768 1 97.44 124 CYS B CA 1
ATOM 4069 C C . CYS B 1 124 ? -16.734 -31.406 -2.182 1 97.44 124 CYS B C 1
ATOM 4071 O O . CYS B 1 124 ? -15.602 -31.688 -1.803 1 97.44 124 CYS B O 1
ATOM 4073 N N . LEU B 1 125 ? -17.812 -32.125 -2.039 1 97.44 125 LEU B N 1
ATOM 4074 C CA . LEU B 1 125 ? -17.734 -33.562 -1.715 1 97.44 125 LEU B CA 1
ATOM 4075 C C . LEU B 1 125 ? -18.156 -34.406 -2.902 1 97.44 125 LEU B C 1
ATOM 4077 O O . LEU B 1 125 ? -19.109 -34.062 -3.615 1 97.44 125 LEU B O 1
ATOM 4081 N N . VAL B 1 126 ? -17.391 -35.469 -3.139 1 96.94 126 VAL B N 1
ATOM 4082 C CA . VAL B 1 126 ? -17.703 -36.406 -4.203 1 96.94 126 VAL B CA 1
ATOM 4083 C C . VAL B 1 126 ? -18.328 -37.656 -3.605 1 96.94 126 VAL B C 1
ATOM 4085 O O . VAL B 1 126 ? -17.688 -38.375 -2.834 1 96.94 126 VAL B O 1
ATOM 4088 N N . PRO B 1 127 ? -19.547 -37.938 -3.975 1 95.75 127 PRO B N 1
ATOM 4089 C CA . PRO B 1 127 ? -20.172 -39.125 -3.447 1 95.75 127 PRO B CA 1
ATOM 4090 C C . PRO B 1 127 ? -19.422 -40.406 -3.811 1 95.75 127 PRO B C 1
ATOM 4092 O O . PRO B 1 127 ? -18.922 -40.531 -4.93 1 95.75 127 PRO B O 1
ATOM 4095 N N . LEU B 1 128 ? -19.344 -41.312 -2.852 1 93.75 128 LEU B N 1
ATOM 4096 C CA . LEU B 1 128 ? -18.625 -42.594 -3.037 1 93.75 128 LEU B CA 1
ATOM 4097 C C . LEU B 1 128 ? -19.266 -43.438 -4.133 1 93.75 128 LEU B C 1
ATOM 4099 O O . LEU B 1 128 ? -18.594 -44.25 -4.773 1 93.75 128 LEU B O 1
ATOM 4103 N N . SER B 1 129 ? -20.516 -43.188 -4.418 1 92.31 129 SER B N 1
ATOM 4104 C CA . SER B 1 129 ? -21.25 -43.938 -5.441 1 92.31 129 SER B CA 1
ATOM 4105 C C . SER B 1 129 ? -20.703 -43.625 -6.836 1 92.31 129 SER B C 1
ATOM 4107 O O . SER B 1 129 ? -20.922 -44.406 -7.77 1 92.31 129 SER B O 1
ATOM 4109 N N . LEU B 1 130 ? -19.984 -42.531 -6.938 1 93.44 130 LEU B N 1
ATOM 4110 C CA . LEU B 1 130 ? -19.438 -42.156 -8.234 1 93.44 130 LEU B CA 1
ATOM 4111 C C . LEU B 1 130 ? -18.094 -42.844 -8.477 1 93.44 130 LEU B C 1
ATOM 4113 O O . LEU B 1 130 ? -17.594 -42.844 -9.602 1 93.44 130 LEU B O 1
ATOM 4117 N N . TRP B 1 131 ? -17.547 -43.375 -7.434 1 91.31 131 TRP B N 1
ATOM 4118 C CA . TRP B 1 131 ? -16.281 -44.094 -7.477 1 91.31 131 TRP B CA 1
ATOM 4119 C C . TRP B 1 131 ? -16.5 -45.594 -7.641 1 91.31 131 TRP B C 1
ATOM 4121 O O . TRP B 1 131 ? -16.297 -46.375 -6.703 1 91.31 131 TRP B O 1
ATOM 4131 N N . ASP B 1 132 ? -16.875 -46 -8.805 1 84.5 132 ASP B N 1
ATOM 4132 C CA . ASP B 1 132 ? -17.25 -47.406 -9.047 1 84.5 132 ASP B CA 1
ATOM 4133 C C . ASP B 1 132 ? -16.156 -48.156 -9.781 1 84.5 132 ASP B C 1
ATOM 4135 O O . ASP B 1 132 ? -15.242 -47.531 -10.352 1 84.5 132 ASP B O 1
ATOM 4139 N N . PRO B 1 133 ? -16.297 -49.469 -9.734 1 82.19 133 PRO B N 1
ATOM 4140 C CA . PRO B 1 133 ? -15.375 -50.219 -10.578 1 82.19 133 PRO B CA 1
ATOM 4141 C C . PRO B 1 133 ? -15.328 -49.719 -12.016 1 82.19 133 PRO B C 1
ATOM 4143 O O . PRO B 1 133 ? -16.344 -49.25 -12.547 1 82.19 133 PRO B O 1
ATOM 4146 N N . PRO B 1 134 ? -14.078 -49.625 -12.359 1 83.75 134 PRO B N 1
ATOM 4147 C CA . PRO B 1 134 ? -12.883 -50.438 -12.039 1 83.75 134 PRO B CA 1
ATOM 4148 C C . PRO B 1 134 ? -11.953 -49.719 -11.055 1 83.75 134 PRO B C 1
ATOM 4150 O O . PRO B 1 134 ? -10.836 -50.156 -10.82 1 83.75 134 PRO B O 1
ATOM 4153 N N . HIS B 1 135 ? -12.383 -48.688 -10.516 1 86.88 135 HIS B N 1
ATOM 4154 C CA . HIS B 1 135 ? -11.555 -48.031 -9.516 1 86.88 135 HIS B CA 1
ATOM 4155 C C . HIS B 1 135 ? -11.375 -48.906 -8.281 1 86.88 135 HIS B C 1
ATOM 4157 O O . HIS B 1 135 ? -12.266 -49.688 -7.945 1 86.88 135 HIS B O 1
ATOM 4163 N N . PRO B 1 136 ? -10.219 -48.781 -7.73 1 87.62 136 PRO B N 1
ATOM 4164 C CA . PRO B 1 136 ? -10.008 -49.625 -6.543 1 87.62 136 PRO B CA 1
ATOM 4165 C C . PRO B 1 136 ? -10.891 -49.188 -5.367 1 87.62 136 PRO B C 1
ATOM 4167 O O . PRO B 1 136 ? -11.305 -48.031 -5.281 1 87.62 136 PRO B O 1
ATOM 4170 N N . GLN B 1 137 ? -11.109 -50.219 -4.535 1 85.62 137 GLN B N 1
ATOM 4171 C CA . GLN B 1 137 ? -11.883 -49.938 -3.336 1 85.62 137 GLN B CA 1
ATOM 4172 C C . GLN B 1 137 ? -11.102 -49.062 -2.369 1 85.62 137 GLN B C 1
ATOM 4174 O O . GLN B 1 137 ? -9.93 -49.312 -2.096 1 85.62 137 GLN B O 1
ATOM 4179 N N . LEU B 1 138 ? -11.711 -47.969 -1.995 1 86.5 138 LEU B N 1
ATOM 4180 C CA . LEU B 1 138 ? -11.07 -47.031 -1.065 1 86.5 138 LEU B CA 1
ATOM 4181 C C . LEU B 1 138 ? -11.555 -47.281 0.361 1 86.5 138 LEU B C 1
ATOM 4183 O O . LEU B 1 138 ? -12.695 -47.688 0.571 1 86.5 138 LEU B O 1
ATOM 4187 N N . SER B 1 139 ? -10.758 -47.156 1.336 1 79.88 139 SER B N 1
ATOM 4188 C CA . SER B 1 139 ? -11.141 -47.25 2.74 1 79.88 139 SER B CA 1
ATOM 4189 C C . SER B 1 139 ? -11.828 -45.969 3.217 1 79.88 139 SER B C 1
ATOM 4191 O O . SER B 1 139 ? -11.227 -44.875 3.201 1 79.88 139 SER B O 1
ATOM 4193 N N . SER B 1 140 ? -13.055 -45.812 2.898 1 75.12 140 SER B N 1
ATOM 4194 C CA . SER B 1 140 ? -13.688 -44.594 3.346 1 75.12 140 SER B CA 1
ATOM 4195 C C . SER B 1 140 ? -14.688 -44.844 4.469 1 75.12 140 SER B C 1
ATOM 4197 O O . SER B 1 140 ? -15.438 -45.844 4.418 1 75.12 140 SER B O 1
ATOM 4199 N N . THR B 1 141 ? -14.578 -44.031 5.48 1 80.31 141 THR B N 1
ATOM 4200 C CA . THR B 1 141 ? -15.5 -44.125 6.605 1 80.31 141 THR B CA 1
ATOM 4201 C C . THR B 1 141 ? -16.75 -43.281 6.34 1 80.31 141 THR B C 1
ATOM 4203 O O . THR B 1 141 ? -17.688 -43.312 7.137 1 80.31 141 THR B O 1
ATOM 4206 N N . THR B 1 142 ? -16.688 -42.625 5.258 1 85.69 142 THR B N 1
ATOM 4207 C CA . THR B 1 142 ? -17.812 -41.75 4.949 1 85.69 142 THR B CA 1
ATOM 4208 C C . THR B 1 142 ? -18.438 -42.125 3.604 1 85.69 142 THR B C 1
ATOM 4210 O O . THR B 1 142 ? -17.953 -43.031 2.928 1 85.69 142 THR B O 1
ATOM 4213 N N . SER B 1 143 ? -19.5 -41.5 3.293 1 91.25 143 SER B N 1
ATOM 4214 C CA . SER B 1 143 ? -20.203 -41.719 2.035 1 91.25 143 SER B CA 1
ATOM 4215 C C . SER B 1 143 ? -19.594 -40.906 0.902 1 91.25 143 SER B C 1
ATOM 4217 O O . SER B 1 143 ? -20.188 -40.75 -0.159 1 91.25 143 SER B O 1
ATOM 4219 N N . TYR B 1 144 ? -18.406 -40.406 1.182 1 95.31 144 TYR B N 1
ATOM 4220 C CA . TYR B 1 144 ? -17.766 -39.562 0.174 1 95.31 144 TYR B CA 1
ATOM 4221 C C . TYR B 1 144 ? -16.344 -40.031 -0.119 1 95.31 144 TYR B C 1
ATOM 4223 O O . TYR B 1 144 ? -15.711 -40.656 0.722 1 95.31 144 TYR B O 1
ATOM 4231 N N . VAL B 1 145 ? -15.906 -39.719 -1.279 1 95.06 145 VAL B N 1
ATOM 4232 C CA . VAL B 1 145 ? -14.562 -40.062 -1.706 1 95.06 145 VAL B CA 1
ATOM 4233 C C . VAL B 1 145 ? -13.547 -39.156 -1.001 1 95.06 145 VAL B C 1
ATOM 4235 O O . VAL B 1 145 ? -13.547 -37.938 -1.188 1 95.06 145 VAL B O 1
ATOM 4238 N N . ASN B 1 146 ? -12.703 -39.75 -0.224 1 94.75 146 ASN B N 1
ATOM 4239 C CA . ASN B 1 146 ? -11.672 -39 0.484 1 94.75 146 ASN B CA 1
ATOM 4240 C C . ASN B 1 146 ? -10.461 -38.719 -0.406 1 94.75 146 ASN B C 1
ATOM 4242 O O . ASN B 1 146 ? -9.82 -39.656 -0.884 1 94.75 146 ASN B O 1
ATOM 4246 N N . PRO B 1 147 ? -10.109 -37.469 -0.602 1 95.5 147 PRO B N 1
ATOM 4247 C CA . PRO B 1 147 ? -8.984 -37.156 -1.494 1 95.5 147 PRO B CA 1
ATOM 4248 C C . PRO B 1 147 ? -7.672 -37.781 -1.028 1 95.5 147 PRO B C 1
ATOM 4250 O O . PRO B 1 147 ? -6.84 -38.156 -1.854 1 95.5 147 PRO B O 1
ATOM 4253 N N . HIS B 1 148 ? -7.48 -37.844 0.236 1 94.88 148 HIS B N 1
ATOM 4254 C CA . HIS B 1 148 ? -6.254 -38.438 0.758 1 94.88 148 HIS B CA 1
ATOM 4255 C C . HIS B 1 148 ? -6.141 -39.906 0.354 1 94.88 148 HIS B C 1
ATOM 4257 O O . HIS B 1 148 ? -5.07 -40.375 -0.049 1 94.88 148 HIS B O 1
ATOM 4263 N N . ASN B 1 149 ? -7.199 -40.625 0.495 1 94.38 149 ASN B N 1
ATOM 4264 C CA . ASN B 1 149 ? -7.199 -42.062 0.127 1 94.38 149 ASN B CA 1
ATOM 4265 C C . ASN B 1 149 ? -6.957 -42.25 -1.368 1 94.38 149 ASN B C 1
ATOM 4267 O O . ASN B 1 149 ? -6.277 -43.188 -1.777 1 94.38 149 ASN B O 1
ATOM 4271 N N . VAL B 1 150 ? -7.535 -41.375 -2.133 1 94.31 150 VAL B N 1
ATOM 4272 C CA . VAL B 1 150 ? -7.312 -41.406 -3.574 1 94.31 150 VAL B CA 1
ATOM 4273 C C . VAL B 1 150 ? -5.836 -41.188 -3.875 1 94.31 150 VAL B C 1
ATOM 4275 O O . VAL B 1 150 ? -5.238 -41.875 -4.699 1 94.31 150 VAL B O 1
ATOM 4278 N N . SER B 1 151 ? -5.312 -40.219 -3.238 1 95 151 SER B N 1
ATOM 4279 C CA . SER B 1 151 ? -3.914 -39.875 -3.455 1 95 151 SER B CA 1
ATOM 4280 C C . SER B 1 151 ? -2.986 -41 -3.035 1 95 151 SER B C 1
ATOM 4282 O O . SER B 1 151 ? -1.957 -41.219 -3.672 1 95 151 SER B O 1
ATOM 4284 N N . LEU B 1 152 ? -3.301 -41.688 -1.943 1 93.69 152 LEU B N 1
ATOM 4285 C CA . LEU B 1 152 ? -2.492 -42.812 -1.496 1 93.69 152 LEU B CA 1
ATOM 4286 C C . LEU B 1 152 ? -2.467 -43.938 -2.551 1 93.69 152 LEU B C 1
ATOM 4288 O O . LEU B 1 152 ? -1.409 -44.5 -2.838 1 93.69 152 LEU B O 1
ATOM 4292 N N . TRP B 1 153 ? -3.582 -44.219 -3.023 1 94.19 153 TRP B N 1
ATOM 4293 C CA . TRP B 1 153 ? -3.662 -45.188 -4.094 1 94.19 153 TRP B CA 1
ATOM 4294 C C . TRP B 1 153 ? -2.869 -44.75 -5.316 1 94.19 153 TRP B C 1
ATOM 4296 O O . TRP B 1 153 ? -2.078 -45.5 -5.871 1 94.19 153 TRP B O 1
ATOM 4306 N N . PHE B 1 154 ? -3.125 -43.562 -5.727 1 94.56 154 PHE B N 1
ATOM 4307 C CA . PHE B 1 154 ? -2.512 -43 -6.93 1 94.56 154 PHE B CA 1
ATOM 4308 C C . PHE B 1 154 ? -0.993 -43 -6.809 1 94.56 154 PHE B C 1
ATOM 4310 O O . PHE B 1 154 ? -0.291 -43.469 -7.711 1 94.56 154 PHE B O 1
ATOM 4317 N N . THR B 1 155 ? -0.517 -42.469 -5.723 1 93.75 155 THR B N 1
ATOM 4318 C CA . THR B 1 155 ? 0.918 -42.375 -5.484 1 93.75 155 THR B CA 1
ATOM 4319 C C . THR B 1 155 ? 1.569 -43.75 -5.426 1 93.75 155 THR B C 1
ATOM 4321 O O . THR B 1 155 ? 2.641 -43.969 -5.996 1 93.75 155 THR B O 1
ATOM 4324 N N . SER B 1 156 ? 0.944 -44.625 -4.719 1 92.81 156 SER B N 1
ATOM 4325 C CA . SER B 1 156 ? 1.478 -45.969 -4.613 1 92.81 156 SER B CA 1
ATOM 4326 C C . SER B 1 156 ? 1.528 -46.656 -5.977 1 92.81 156 SER B C 1
ATOM 4328 O O . SER B 1 156 ? 2.492 -47.375 -6.289 1 92.81 156 SER B O 1
ATOM 4330 N N . SER B 1 157 ? 0.51 -46.469 -6.734 1 93.38 157 SER B N 1
ATOM 4331 C CA . SER B 1 157 ? 0.45 -47.062 -8.07 1 93.38 157 SER B CA 1
ATOM 4332 C C . SER B 1 157 ? 1.528 -46.469 -8.977 1 93.38 157 SER B C 1
ATOM 4334 O O . SER B 1 157 ? 2.154 -47.219 -9.75 1 93.38 157 SER B O 1
ATOM 4336 N N . LEU B 1 158 ? 1.725 -45.188 -8.891 1 93.94 158 LEU B N 1
ATOM 4337 C CA . LEU B 1 158 ? 2.715 -44.531 -9.727 1 93.94 158 LEU B CA 1
ATOM 4338 C C . LEU B 1 158 ? 4.125 -44.969 -9.367 1 93.94 158 LEU B C 1
ATOM 4340 O O . LEU B 1 158 ? 4.938 -45.25 -10.258 1 93.94 158 LEU B O 1
ATOM 4344 N N . LEU B 1 159 ? 4.383 -45.031 -8.117 1 92.44 159 LEU B N 1
ATOM 4345 C CA . LEU B 1 159 ? 5.699 -45.438 -7.652 1 92.44 159 LEU B CA 1
ATOM 4346 C C . LEU B 1 159 ? 5.957 -46.906 -8 1 92.44 159 LEU B C 1
ATOM 4348 O O . LEU B 1 159 ? 7.082 -47.281 -8.336 1 92.44 159 LEU B O 1
ATOM 4352 N N . SER B 1 160 ? 4.93 -47.719 -7.883 1 92.69 160 SER B N 1
ATOM 4353 C CA . SER B 1 160 ? 5.047 -49.125 -8.289 1 92.69 160 SER B CA 1
ATOM 4354 C C . SER B 1 160 ? 5.352 -49.25 -9.781 1 92.69 160 SER B C 1
ATOM 4356 O O . SER B 1 160 ? 6.18 -50.062 -10.188 1 92.69 160 SER B O 1
ATOM 4358 N N . ALA B 1 161 ? 4.691 -48.438 -10.562 1 92 161 ALA B N 1
ATOM 4359 C CA . ALA B 1 161 ? 4.949 -48.406 -12.008 1 92 161 ALA B CA 1
ATOM 4360 C C . ALA B 1 161 ? 6.383 -47.969 -12.297 1 92 161 ALA B C 1
ATOM 4362 O O . ALA B 1 161 ? 7.012 -48.5 -13.227 1 92 161 ALA B O 1
ATOM 4363 N N . MET B 1 162 ? 6.855 -47.062 -11.562 1 91.31 162 MET B N 1
ATOM 4364 C CA . MET B 1 162 ? 8.211 -46.562 -11.742 1 91.31 162 MET B CA 1
ATOM 4365 C C . MET B 1 162 ? 9.242 -47.656 -11.492 1 91.31 162 MET B C 1
ATOM 4367 O O . MET B 1 162 ? 10.297 -47.656 -12.125 1 91.31 162 MET B O 1
ATOM 4371 N N . SER B 1 163 ? 8.961 -48.531 -10.562 1 90 163 SER B N 1
ATOM 4372 C CA . SER B 1 163 ? 9.867 -49.625 -10.234 1 90 163 SER B CA 1
ATOM 4373 C C . SER B 1 163 ? 9.852 -50.688 -11.32 1 90 163 SER B C 1
ATOM 4375 O O . SER B 1 163 ? 10.828 -51.438 -11.484 1 90 163 SER B O 1
ATOM 4377 N N . ARG B 1 164 ? 8.812 -50.75 -12.094 1 90.81 164 ARG B N 1
ATOM 4378 C CA . ARG B 1 164 ? 8.648 -51.812 -13.102 1 90.81 164 ARG B CA 1
ATOM 4379 C C . ARG B 1 164 ? 9.156 -51.344 -14.461 1 90.81 164 ARG B C 1
ATOM 4381 O O . ARG B 1 164 ? 9.648 -52.156 -15.258 1 90.81 164 ARG B O 1
ATOM 4388 N N . LEU B 1 165 ? 9.016 -50.125 -14.727 1 87.62 165 LEU B N 1
ATOM 4389 C CA . LEU B 1 165 ? 9.383 -49.594 -16.031 1 87.62 165 LEU B CA 1
ATOM 4390 C C . LEU B 1 165 ? 10.883 -49.281 -16.078 1 87.62 165 LEU B C 1
ATOM 4392 O O . LEU B 1 165 ? 11.469 -48.812 -15.102 1 87.62 165 LEU B O 1
ATOM 4396 N N . PRO B 1 166 ? 11.383 -49.625 -17.234 1 82.81 166 PRO B N 1
ATOM 4397 C CA . PRO B 1 166 ? 12.812 -49.312 -17.391 1 82.81 166 PRO B CA 1
ATOM 4398 C C . PRO B 1 166 ? 13.102 -47.812 -17.344 1 82.81 166 PRO B C 1
ATOM 4400 O O . PRO B 1 166 ? 12.203 -47 -17.562 1 82.81 166 PRO B O 1
ATOM 4403 N N . ALA B 1 167 ? 14.32 -47.625 -17.062 1 77.25 167 ALA B N 1
ATOM 4404 C CA . ALA B 1 167 ? 14.75 -46.219 -17.047 1 77.25 167 ALA B CA 1
ATOM 4405 C C . ALA B 1 167 ? 14.516 -45.562 -18.391 1 77.25 167 ALA B C 1
ATOM 4407 O O . ALA B 1 167 ? 14.625 -46.188 -19.438 1 77.25 167 ALA B O 1
ATOM 4408 N N . PRO B 1 168 ? 13.977 -44.344 -18.391 1 72.31 168 PRO B N 1
ATOM 4409 C CA . PRO B 1 168 ? 13.578 -43.656 -19.625 1 72.31 168 PRO B CA 1
ATOM 4410 C C . PRO B 1 168 ? 14.688 -43.625 -20.672 1 72.31 168 PRO B C 1
ATOM 4412 O O . PRO B 1 168 ? 14.453 -43.969 -21.828 1 72.31 168 PRO B O 1
ATOM 4415 N N . ASP B 1 169 ? 15.734 -42.906 -20.453 1 79.31 169 ASP B N 1
ATOM 4416 C CA . ASP B 1 169 ? 16.844 -42.719 -21.375 1 79.31 169 ASP B CA 1
ATOM 4417 C C . ASP B 1 169 ? 18.188 -42.719 -20.625 1 79.31 169 ASP B C 1
ATOM 4419 O O . ASP B 1 169 ? 18.266 -42.25 -19.5 1 79.31 169 ASP B O 1
ATOM 4423 N N . PRO B 1 170 ? 19.078 -43.312 -21.344 1 78.81 170 PRO B N 1
ATOM 4424 C CA . PRO B 1 170 ? 20.375 -43.312 -20.688 1 78.81 170 PRO B CA 1
ATOM 4425 C C . PRO B 1 170 ? 20.875 -41.906 -20.328 1 78.81 170 PRO B C 1
ATOM 4427 O O . PRO B 1 170 ? 21.703 -41.75 -19.422 1 78.81 170 PRO B O 1
ATOM 4430 N N . HIS B 1 171 ? 20.312 -40.938 -20.969 1 84.62 171 HIS B N 1
ATOM 4431 C CA . HIS B 1 171 ? 20.797 -39.594 -20.75 1 84.62 171 HIS B CA 1
ATOM 4432 C C . HIS B 1 171 ? 19.891 -38.844 -19.781 1 84.62 171 HIS B C 1
ATOM 4434 O O . HIS B 1 171 ? 20.109 -37.656 -19.516 1 84.62 171 HIS B O 1
ATOM 4440 N N . LEU B 1 172 ? 18.953 -39.562 -19.266 1 90.38 172 LEU B N 1
ATOM 4441 C CA . LEU B 1 172 ? 18.031 -38.969 -18.297 1 90.38 172 LEU B CA 1
ATOM 4442 C C . LEU B 1 172 ? 18.094 -39.719 -16.969 1 90.38 172 LEU B C 1
ATOM 4444 O O . LEU B 1 172 ? 17.844 -40.938 -16.922 1 90.38 172 LEU B O 1
ATOM 4448 N N . CYS B 1 173 ? 18.5 -39 -15.953 1 91.12 173 CYS B N 1
ATOM 4449 C CA . CYS B 1 173 ? 18.641 -39.625 -14.633 1 91.12 173 CYS B CA 1
ATOM 4450 C C . CYS B 1 173 ? 17.5 -39.188 -13.719 1 91.12 173 CYS B C 1
ATOM 4452 O O . CYS B 1 173 ? 17.125 -38.031 -13.664 1 91.12 173 CYS B O 1
ATOM 4454 N N . GLN B 1 174 ? 16.922 -40.156 -13.086 1 92.12 174 GLN B N 1
ATOM 4455 C CA . GLN B 1 174 ? 15.914 -39.875 -12.078 1 92.12 174 GLN B CA 1
ATOM 4456 C C . GLN B 1 174 ? 16.562 -39.5 -10.742 1 92.12 174 GLN B C 1
ATOM 4458 O O . GLN B 1 174 ? 17.172 -40.344 -10.078 1 92.12 174 GLN B O 1
ATOM 4463 N N . GLU B 1 175 ? 16.391 -38.281 -10.359 1 92.88 175 GLU B N 1
ATOM 4464 C CA . GLU B 1 175 ? 17.062 -37.75 -9.164 1 92.88 175 GLU B CA 1
ATOM 4465 C C . GLU B 1 175 ? 16.188 -37.938 -7.922 1 92.88 175 GLU B C 1
ATOM 4467 O O . GLU B 1 175 ? 16.703 -38.031 -6.805 1 92.88 175 GLU B O 1
ATOM 4472 N N . GLY B 1 176 ? 14.891 -38 -8.18 1 93.75 176 GLY B N 1
ATOM 4473 C CA . GLY B 1 176 ? 14.023 -38.156 -7.023 1 93.75 176 GLY B CA 1
ATOM 4474 C C . GLY B 1 176 ? 12.57 -38.375 -7.395 1 93.75 176 GLY B C 1
ATOM 4475 O O . GLY B 1 176 ? 12.133 -37.969 -8.477 1 93.75 176 GLY B O 1
ATOM 4476 N N . ALA B 1 177 ? 11.844 -39.062 -6.547 1 94.69 177 ALA B N 1
ATOM 4477 C CA . ALA B 1 177 ? 10.398 -39.281 -6.602 1 94.69 177 ALA B CA 1
ATOM 4478 C C . ALA B 1 177 ? 9.797 -39.312 -5.199 1 94.69 177 ALA B C 1
ATOM 4480 O O . ALA B 1 177 ? 10.039 -40.25 -4.434 1 94.69 177 ALA B O 1
ATOM 4481 N N . GLU B 1 178 ? 9.039 -38.219 -4.898 1 94.56 178 GLU B N 1
ATOM 4482 C CA . GLU B 1 178 ? 8.586 -38.094 -3.52 1 94.56 178 GLU B CA 1
ATOM 4483 C C . GLU B 1 178 ? 7.105 -37.719 -3.459 1 94.56 178 GLU B C 1
ATOM 4485 O O . GLU B 1 178 ? 6.645 -36.875 -4.234 1 94.56 178 GLU B O 1
ATOM 4490 N N . PRO B 1 179 ? 6.402 -38.5 -2.658 1 94.44 179 PRO B N 1
ATOM 4491 C CA . PRO B 1 179 ? 5.059 -38 -2.363 1 94.44 179 PRO B CA 1
ATOM 4492 C C . PRO B 1 179 ? 5.074 -36.656 -1.632 1 94.44 179 PRO B C 1
ATOM 4494 O O . PRO B 1 179 ? 5.941 -36.406 -0.786 1 94.44 179 PRO B O 1
ATOM 4497 N N . TRP B 1 180 ? 4.145 -35.719 -2.01 1 93.5 180 TRP B N 1
ATOM 4498 C CA . TRP B 1 180 ? 4.086 -34.375 -1.433 1 93.5 180 TRP B CA 1
ATOM 4499 C C . TRP B 1 180 ? 2.654 -33.844 -1.433 1 93.5 180 TRP B C 1
ATOM 4501 O O . TRP B 1 180 ? 2.105 -33.531 -2.488 1 93.5 180 TRP B O 1
ATOM 4511 N N . GLY B 1 181 ? 1.95 -33.625 -0.36 1 90.94 181 GLY B N 1
ATOM 4512 C CA . GLY B 1 181 ? 0.628 -33.031 -0.286 1 90.94 181 GLY B CA 1
ATOM 4513 C C . GLY B 1 181 ? -0.399 -33.719 -1.149 1 90.94 181 GLY B C 1
ATOM 4514 O O . GLY B 1 181 ? -1.111 -33.094 -1.926 1 90.94 181 GLY B O 1
ATOM 4515 N N . ASN B 1 182 ? -0.507 -34.938 -1.212 1 94.12 182 ASN B N 1
ATOM 4516 C CA . ASN B 1 182 ? -1.432 -35.781 -1.975 1 94.12 182 ASN B CA 1
ATOM 4517 C C . ASN B 1 182 ? -1.041 -35.844 -3.447 1 94.12 182 ASN B C 1
ATOM 4519 O O . ASN B 1 182 ? -1.868 -36.188 -4.301 1 94.12 182 ASN B O 1
ATOM 4523 N N . CYS B 1 183 ? 0.156 -35.375 -3.779 1 95.12 183 CYS B N 1
ATOM 4524 C CA . CYS B 1 183 ? 0.712 -35.438 -5.125 1 95.12 183 CYS B CA 1
ATOM 4525 C C . CYS B 1 183 ? 2.041 -36.188 -5.121 1 95.12 183 CYS B C 1
ATOM 4527 O O . CYS B 1 183 ? 2.477 -36.688 -4.078 1 95.12 183 CYS B O 1
ATOM 4529 N N . VAL B 1 184 ? 2.588 -36.281 -6.316 1 96.19 184 VAL B N 1
ATOM 4530 C CA . VAL B 1 184 ? 3.914 -36.875 -6.453 1 96.19 184 VAL B CA 1
ATOM 4531 C C . VAL B 1 184 ? 4.82 -35.938 -7.25 1 96.19 184 VAL B C 1
ATOM 4533 O O . VAL B 1 184 ? 4.41 -35.406 -8.281 1 96.19 184 VAL B O 1
ATOM 4536 N N . SER B 1 185 ? 5.992 -35.719 -6.715 1 96.56 185 SER B N 1
ATOM 4537 C CA . SER B 1 185 ? 6.98 -34.906 -7.414 1 96.56 185 SER B CA 1
ATOM 4538 C C . SER B 1 185 ? 8.125 -35.75 -7.949 1 96.56 185 SER B C 1
ATOM 4540 O O . SER B 1 185 ? 8.688 -36.562 -7.219 1 96.56 185 SER B O 1
ATOM 4542 N N . LEU B 1 186 ? 8.391 -35.562 -9.195 1 96.5 186 LEU B N 1
ATOM 4543 C CA . LEU B 1 186 ? 9.492 -36.281 -9.844 1 96.5 186 LEU B CA 1
ATOM 4544 C C . LEU B 1 186 ? 10.578 -35.281 -10.289 1 96.5 186 LEU B C 1
ATOM 4546 O O . LEU B 1 186 ? 10.266 -34.219 -10.797 1 96.5 186 LEU B O 1
ATOM 4550 N N . LEU B 1 187 ? 11.758 -35.625 -10.055 1 96.69 187 LEU B N 1
ATOM 4551 C CA . LEU B 1 187 ? 12.898 -34.812 -10.453 1 96.69 187 LEU B CA 1
ATOM 4552 C C . LEU B 1 187 ? 13.852 -35.594 -11.344 1 96.69 187 LEU B C 1
ATOM 4554 O O . LEU B 1 187 ? 14.234 -36.719 -11 1 96.69 187 LEU B O 1
ATOM 4558 N N . PHE B 1 188 ? 14.172 -35.031 -12.508 1 95.5 188 PHE B N 1
ATOM 4559 C CA . PHE B 1 188 ? 15.086 -35.625 -13.461 1 95.5 188 PHE B CA 1
ATOM 4560 C C . PHE B 1 188 ? 16.266 -34.688 -13.758 1 95.5 188 PHE B C 1
ATOM 4562 O O . PHE B 1 188 ? 16.188 -33.5 -13.5 1 95.5 188 PHE B O 1
ATOM 4569 N N . SER B 1 189 ? 17.328 -35.219 -14.195 1 94 189 SER B N 1
ATOM 4570 C CA . SER B 1 189 ? 18.453 -34.469 -14.695 1 94 189 SER B CA 1
ATOM 4571 C C . SER B 1 189 ? 19.031 -35.094 -15.969 1 94 189 SER B C 1
ATOM 4573 O O . SER B 1 189 ? 18.812 -36.281 -16.234 1 94 189 SER B O 1
ATOM 4575 N N . ASN B 1 190 ? 19.562 -34.281 -16.797 1 91.19 190 ASN B N 1
ATOM 4576 C CA . ASN B 1 190 ? 20.219 -34.812 -17.984 1 91.19 190 ASN B CA 1
ATOM 4577 C C . ASN B 1 190 ? 21.734 -34.781 -17.844 1 91.19 190 ASN B C 1
ATOM 4579 O O . ASN B 1 190 ? 22.25 -34.5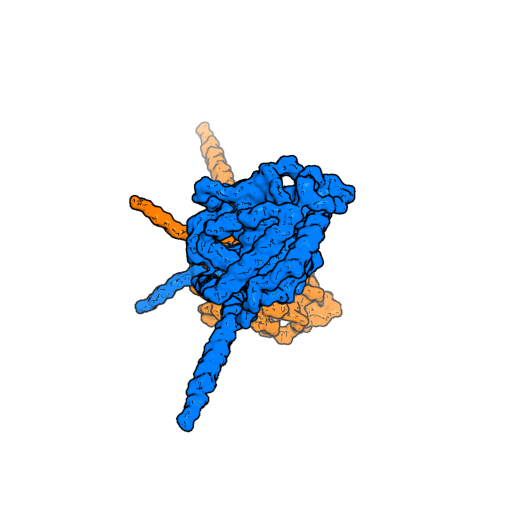31 -16.75 1 91.19 190 ASN B O 1
ATOM 4583 N N . SER B 1 191 ? 22.469 -35.156 -18.922 1 87.31 191 SER B N 1
ATOM 4584 C CA . SER B 1 191 ? 23.922 -35.281 -18.906 1 87.31 191 SER B CA 1
ATOM 4585 C C . SER B 1 191 ? 24.594 -33.938 -18.641 1 87.31 191 SER B C 1
ATOM 4587 O O . SER B 1 191 ? 25.719 -33.875 -18.172 1 87.31 191 SER B O 1
ATOM 4589 N N . SER B 1 192 ? 23.859 -32.844 -18.922 1 85.62 192 SER B N 1
ATOM 4590 C CA . SER B 1 192 ? 24.391 -31.516 -18.734 1 85.62 192 SER B CA 1
ATOM 4591 C C . SER B 1 192 ? 23.969 -30.922 -17.391 1 85.62 192 SER B C 1
ATOM 4593 O O . SER B 1 192 ? 24.062 -29.703 -17.188 1 85.62 192 SER B O 1
ATOM 4595 N N . ASP B 1 193 ? 23.328 -31.703 -16.516 1 88 193 ASP B N 1
ATOM 4596 C CA . ASP B 1 193 ? 22.922 -31.312 -15.172 1 88 193 ASP B CA 1
ATOM 4597 C C . ASP B 1 193 ? 21.781 -30.297 -15.211 1 88 193 ASP B C 1
ATOM 4599 O O . ASP B 1 193 ? 21.75 -29.375 -14.398 1 88 193 ASP B O 1
ATOM 4603 N N . VAL B 1 194 ? 21.078 -30.406 -16.281 1 89.5 194 VAL B N 1
ATOM 4604 C CA . VAL B 1 194 ? 19.844 -29.656 -16.312 1 89.5 194 VAL B CA 1
ATOM 4605 C C . VAL B 1 194 ? 18.719 -30.453 -15.641 1 89.5 194 VAL B C 1
ATOM 4607 O O . VAL B 1 194 ? 18.547 -31.625 -15.922 1 89.5 194 VAL B O 1
ATOM 4610 N N . PHE B 1 195 ? 18.062 -29.797 -14.773 1 92.62 195 PHE B N 1
ATOM 4611 C CA . PHE B 1 195 ? 17.078 -30.484 -13.969 1 92.62 195 PHE B CA 1
ATOM 4612 C C . PHE B 1 195 ? 15.664 -30.203 -14.477 1 92.62 195 PHE B C 1
ATOM 4614 O O . PHE B 1 195 ? 15.375 -29.094 -14.922 1 92.62 195 PHE B O 1
ATOM 4621 N N . PHE B 1 196 ? 14.781 -31.188 -14.406 1 93.38 196 PHE B N 1
ATOM 4622 C CA . PHE B 1 196 ? 13.375 -31.141 -14.797 1 93.38 196 PHE B CA 1
ATOM 4623 C C . PHE B 1 196 ? 12.492 -31.672 -13.68 1 93.38 196 PHE B C 1
ATOM 4625 O O . PHE B 1 196 ? 12.75 -32.75 -13.125 1 93.38 196 PHE B O 1
ATOM 4632 N N . ARG B 1 197 ? 11.492 -30.953 -13.469 1 96.19 197 ARG B N 1
ATOM 4633 C CA . ARG B 1 197 ? 10.594 -31.391 -12.406 1 96.19 197 ARG B CA 1
ATOM 4634 C C . ARG B 1 197 ? 9.164 -31.547 -12.922 1 96.19 197 ARG B C 1
ATOM 4636 O O . ARG B 1 197 ? 8.703 -30.734 -13.734 1 96.19 197 ARG B O 1
ATOM 4643 N N . PHE B 1 198 ? 8.539 -32.625 -12.492 1 96.94 198 PHE B N 1
ATOM 4644 C CA . PHE B 1 198 ? 7.129 -32.875 -12.797 1 96.94 198 PHE B CA 1
ATOM 4645 C C . PHE B 1 198 ? 6.34 -33.156 -11.523 1 96.94 198 PHE B C 1
ATOM 4647 O O . PHE B 1 198 ? 6.652 -34.094 -10.781 1 96.94 198 PHE B O 1
ATOM 4654 N N . ASP B 1 199 ? 5.426 -32.344 -11.273 1 97.5 199 ASP B N 1
ATOM 4655 C CA . ASP B 1 199 ? 4.469 -32.562 -10.203 1 97.5 199 ASP B CA 1
ATOM 4656 C C . ASP B 1 199 ? 3.168 -33.156 -10.742 1 97.5 199 ASP B C 1
ATOM 4658 O O . ASP B 1 199 ? 2.529 -32.562 -11.617 1 97.5 199 ASP B O 1
ATOM 4662 N N . ILE B 1 200 ? 2.791 -34.281 -10.258 1 96.56 200 ILE B N 1
ATOM 4663 C CA . ILE B 1 200 ? 1.636 -35 -10.781 1 96.56 200 ILE B CA 1
ATOM 4664 C C . ILE B 1 200 ? 0.511 -35 -9.75 1 96.56 200 ILE B C 1
ATOM 4666 O O . ILE B 1 200 ? 0.689 -35.469 -8.617 1 96.56 200 ILE B O 1
ATOM 4670 N N . VAL B 1 201 ? -0.64 -34.531 -10.156 1 96.69 201 VAL B N 1
ATOM 4671 C CA . VAL B 1 201 ? -1.744 -34.312 -9.227 1 96.69 201 VAL B CA 1
ATOM 4672 C C . VAL B 1 201 ? -2.982 -35.062 -9.719 1 96.69 201 VAL B C 1
ATOM 4674 O O . VAL B 1 201 ? -3.488 -34.812 -10.812 1 96.69 201 VAL B O 1
ATOM 4677 N N . PRO B 1 202 ? -3.488 -36.031 -8.938 1 95.75 202 PRO B N 1
ATOM 4678 C CA . PRO B 1 202 ? -4.793 -36.625 -9.273 1 95.75 202 PRO B CA 1
ATOM 4679 C C . PRO B 1 202 ? -5.945 -35.656 -9.016 1 95.75 202 PRO B C 1
ATOM 4681 O O . PRO B 1 202 ? -6.027 -35.031 -7.945 1 95.75 202 PRO B O 1
ATOM 4684 N N . VAL B 1 203 ? -6.812 -35.5 -10 1 96.31 203 VAL B N 1
ATOM 4685 C CA . VAL B 1 203 ? -7.91 -34.531 -9.859 1 96.31 203 VAL B CA 1
ATOM 4686 C C . VAL B 1 203 ? -9.211 -35.188 -10.344 1 96.31 203 VAL B C 1
ATOM 4688 O O . VAL B 1 203 ? -9.203 -36.25 -10.953 1 96.31 203 VAL B O 1
ATOM 4691 N N . VAL B 1 204 ? -10.297 -34.531 -9.969 1 95.56 204 VAL B N 1
ATOM 4692 C CA . VAL B 1 204 ? -11.594 -34.844 -10.547 1 95.56 204 VAL B CA 1
ATOM 4693 C C . VAL B 1 204 ? -11.977 -33.781 -11.555 1 95.56 204 VAL B C 1
ATOM 4695 O O . VAL B 1 204 ? -11.938 -32.562 -11.242 1 95.56 204 VAL B O 1
ATOM 4698 N N . GLU B 1 205 ? -12.211 -34.156 -12.742 1 95.38 205 GLU B N 1
ATOM 4699 C CA . GLU B 1 205 ? -12.633 -33.219 -13.773 1 95.38 205 GLU B CA 1
ATOM 4700 C C . GLU B 1 205 ? -14.156 -33.156 -13.891 1 95.38 205 GLU B C 1
ATOM 4702 O O . GLU B 1 205 ? -14.805 -34.188 -13.977 1 95.38 205 GLU B O 1
ATOM 4707 N N . VAL B 1 206 ? -14.711 -31.984 -13.883 1 96 206 VAL B N 1
ATOM 4708 C CA . VAL B 1 206 ? -16.172 -31.828 -13.914 1 96 206 VAL B CA 1
ATOM 4709 C C . VAL B 1 206 ? -16.562 -30.922 -15.07 1 96 206 VAL B C 1
ATOM 4711 O O . VAL B 1 206 ? -16.109 -29.781 -15.164 1 96 206 VAL B O 1
ATOM 4714 N N . HIS B 1 207 ? -17.391 -31.422 -15.922 1 94.06 207 HIS B N 1
ATOM 4715 C CA . HIS B 1 207 ? -17.922 -30.594 -17 1 94.06 207 HIS B CA 1
ATOM 4716 C C . HIS B 1 207 ? -19.016 -29.656 -16.5 1 94.06 207 HIS B C 1
ATOM 4718 O O . HIS B 1 207 ? -19.844 -30.047 -15.68 1 94.06 207 HIS B O 1
ATOM 4724 N N . GLY B 1 208 ? -18.906 -28.422 -16.922 1 92 208 GLY B N 1
ATOM 4725 C CA . GLY B 1 208 ? -19.859 -27.422 -16.484 1 92 208 GLY B CA 1
ATOM 4726 C C . GLY B 1 208 ? -19.266 -26.406 -15.539 1 92 208 GLY B C 1
ATOM 4727 O O . GLY B 1 208 ? -18.062 -26.156 -15.578 1 92 208 GLY B O 1
ATOM 4728 N N . TRP B 1 209 ? -20.219 -25.672 -14.789 1 91.31 209 TRP B N 1
ATOM 4729 C CA . TRP B 1 209 ? -19.812 -24.641 -13.836 1 91.31 209 TRP B CA 1
ATOM 4730 C C . TRP B 1 209 ? -20.391 -24.922 -12.453 1 91.31 209 TRP B C 1
ATOM 4732 O O . TRP B 1 209 ? -21.547 -25.375 -12.336 1 91.31 209 TRP B O 1
ATOM 4742 N N . PRO B 1 210 ? -19.547 -24.734 -11.477 1 93.25 210 PRO B N 1
ATOM 4743 C CA . PRO B 1 210 ? -20.109 -24.875 -10.141 1 93.25 210 PRO B CA 1
ATOM 4744 C C . PRO B 1 210 ? -21.125 -23.766 -9.812 1 93.25 210 PRO B C 1
ATOM 4746 O O . PRO B 1 210 ? -21.188 -22.75 -10.508 1 93.25 210 PRO B O 1
ATOM 4749 N N . THR B 1 211 ? -21.844 -24.031 -8.766 1 91.19 211 THR B N 1
ATOM 4750 C CA . THR B 1 211 ? -22.828 -23.031 -8.328 1 91.19 211 THR B CA 1
ATOM 4751 C C . THR B 1 211 ? -22.141 -21.75 -7.871 1 91.19 211 THR B C 1
ATOM 4753 O O . THR B 1 211 ? -21.156 -21.797 -7.113 1 91.19 211 THR B O 1
ATOM 4756 N N . GLY B 1 212 ? -22.641 -20.672 -8.367 1 90.75 212 GLY B N 1
ATOM 4757 C CA . GLY B 1 212 ? -22.094 -19.391 -7.949 1 90.75 212 GLY B CA 1
ATOM 4758 C C . GLY B 1 212 ? -21 -18.875 -8.867 1 90.75 212 GLY B C 1
ATOM 4759 O O . GLY B 1 212 ? -20.469 -17.781 -8.648 1 90.75 212 GLY B O 1
ATOM 4760 N N . ALA B 1 213 ? -20.672 -19.625 -9.883 1 90.12 213 ALA B N 1
ATOM 4761 C CA . ALA B 1 213 ? -19.609 -19.219 -10.797 1 90.12 213 ALA B CA 1
ATOM 4762 C C . ALA B 1 213 ? -20.047 -18.031 -11.656 1 90.12 213 ALA B C 1
ATOM 4764 O O . ALA B 1 213 ? -21.219 -17.906 -12 1 90.12 213 ALA B O 1
ATOM 4765 N N . GLN B 1 214 ? -19.078 -17.047 -11.742 1 82.31 214 GLN B N 1
ATOM 4766 C CA . GLN B 1 214 ? -19.297 -15.898 -12.617 1 82.31 214 GLN B CA 1
ATOM 4767 C C . GLN B 1 214 ? -18.406 -15.969 -13.859 1 82.31 214 GLN B C 1
ATOM 4769 O O . GLN B 1 214 ? -17.297 -16.484 -13.805 1 82.31 214 GLN B O 1
ATOM 4774 N N . TYR B 1 215 ? -19.094 -15.969 -15.062 1 64.44 215 TYR B N 1
ATOM 4775 C CA . TYR B 1 215 ? -18.297 -16.156 -16.266 1 64.44 215 TYR B CA 1
ATOM 4776 C C . TYR B 1 215 ? -17.656 -14.852 -16.703 1 64.44 215 TYR B C 1
ATOM 4778 O O . TYR B 1 215 ? -18.266 -13.789 -16.625 1 64.44 215 TYR B O 1
ATOM 4786 N N . LEU B 1 216 ? -16.281 -14.953 -16.797 1 61.91 216 LEU B N 1
ATOM 4787 C CA . LEU B 1 216 ? -15.477 -13.836 -17.281 1 61.91 216 LEU B CA 1
ATOM 4788 C C . LEU B 1 216 ? -15.641 -13.688 -18.797 1 61.91 216 LEU B C 1
ATOM 4790 O O . LEU B 1 216 ? -14.703 -13.953 -19.547 1 61.91 216 LEU B O 1
ATOM 4794 N N . GLU B 1 217 ? -16.797 -13.977 -19.422 1 55.34 217 GLU B N 1
ATOM 4795 C CA . GLU B 1 217 ? -17 -13.984 -20.859 1 55.34 217 GLU B CA 1
ATOM 4796 C C . GLU B 1 217 ? -16.438 -12.719 -21.5 1 55.34 217 GLU B C 1
ATOM 4798 O O . GLU B 1 217 ? -15.969 -12.75 -22.656 1 55.34 217 GLU B O 1
ATOM 4803 N N . ASP B 1 218 ? -16.422 -11.672 -20.859 1 55.34 218 ASP B N 1
ATOM 4804 C CA . ASP B 1 218 ? -16.219 -10.422 -21.578 1 55.34 218 ASP B CA 1
ATOM 4805 C C . ASP B 1 218 ? -14.75 -10.25 -22 1 55.34 218 ASP B C 1
ATOM 4807 O O . ASP B 1 218 ? -14.422 -9.375 -22.797 1 55.34 218 ASP B O 1
ATOM 4811 N N . TRP B 1 219 ? -13.883 -10.906 -21.391 1 52.16 219 TRP B N 1
ATOM 4812 C CA . TRP B 1 219 ? -12.508 -10.539 -21.703 1 52.16 219 TRP B CA 1
ATOM 4813 C C . TRP B 1 219 ? -11.984 -11.328 -22.891 1 52.16 219 TRP B C 1
ATOM 4815 O O . TRP B 1 219 ? -10.938 -10.992 -23.453 1 52.16 219 TRP B O 1
ATOM 4825 N N . VAL B 1 220 ? -12.648 -12.484 -23.266 1 56.16 220 VAL B N 1
ATOM 4826 C CA . VAL B 1 220 ? -12 -13.281 -24.312 1 56.16 220 VAL B CA 1
ATOM 4827 C C . VAL B 1 220 ? -12.789 -13.172 -25.609 1 56.16 220 VAL B C 1
ATOM 4829 O O . VAL B 1 220 ? -13.984 -13.453 -25.656 1 56.16 220 VAL B O 1
ATOM 4832 N N . ASP B 1 221 ? -12.242 -12.328 -26.406 1 53.53 221 ASP B N 1
ATOM 4833 C CA . ASP B 1 221 ? -12.781 -12.18 -27.75 1 53.53 221 ASP B CA 1
ATOM 4834 C C . ASP B 1 221 ? -12.766 -13.516 -28.5 1 53.53 221 ASP B C 1
ATOM 4836 O O . ASP B 1 221 ? -12.578 -13.547 -29.719 1 53.53 221 ASP B O 1
ATOM 4840 N N . ASP B 1 222 ? -12.656 -14.617 -27.844 1 55.75 222 ASP B N 1
ATOM 4841 C CA . ASP B 1 222 ? -12.547 -15.852 -28.609 1 55.75 222 ASP B CA 1
ATOM 4842 C C . ASP B 1 222 ? -13.93 -16.438 -28.906 1 55.75 222 ASP B C 1
ATOM 4844 O O . ASP B 1 222 ? -14.773 -16.531 -28.016 1 55.75 222 ASP B O 1
ATOM 4848 N N . VAL B 1 223 ? -14.258 -16.625 -30.109 1 57.16 223 VAL B N 1
ATOM 4849 C CA . VAL B 1 223 ? -15.5 -17.156 -30.656 1 57.16 223 VAL B CA 1
ATOM 4850 C C . VAL B 1 223 ? -15.891 -18.422 -29.891 1 57.16 223 VAL B C 1
ATOM 4852 O O . VAL B 1 223 ? -17.062 -18.609 -29.547 1 57.16 223 VAL B O 1
ATOM 4855 N N . GLN B 1 224 ? -14.875 -19.281 -29.594 1 62.09 224 GLN B N 1
ATOM 4856 C CA . GLN B 1 224 ? -15.227 -20.547 -28.953 1 62.09 224 GLN B CA 1
ATOM 4857 C C . GLN B 1 224 ? -15.281 -20.406 -27.438 1 62.09 224 GLN B C 1
ATOM 4859 O O . GLN B 1 224 ? -15.992 -21.141 -26.75 1 62.09 224 GLN B O 1
ATOM 4864 N N . GLY B 1 225 ? -14.695 -19.375 -26.797 1 73.19 225 GLY B N 1
ATOM 4865 C CA . GLY B 1 225 ? -14.688 -19.094 -25.375 1 73.19 225 GLY B CA 1
ATOM 4866 C C . GLY B 1 225 ? -13.898 -20.109 -24.562 1 73.19 225 GLY B C 1
ATOM 4867 O O . GLY B 1 225 ? -13.391 -21.094 -25.125 1 73.19 225 GLY B O 1
ATOM 4868 N N . PRO B 1 226 ? -13.703 -20.016 -23.359 1 80.5 226 PRO B N 1
ATOM 4869 C CA . PRO B 1 226 ? -12.992 -20.953 -22.5 1 80.5 226 PRO B CA 1
ATOM 4870 C C . PRO B 1 226 ? -13.75 -22.266 -22.297 1 80.5 226 PRO B C 1
ATOM 4872 O O . PRO B 1 226 ? -14.977 -22.312 -22.469 1 80.5 226 PRO B O 1
ATOM 4875 N N . PRO B 1 227 ? -12.945 -23.344 -22.062 1 85.19 227 PRO B N 1
ATOM 4876 C CA . PRO B 1 227 ? -13.641 -24.594 -21.766 1 85.19 227 PRO B CA 1
ATOM 4877 C C . PRO B 1 227 ? -14.547 -24.5 -20.547 1 85.19 227 PRO B C 1
ATOM 4879 O O . PRO B 1 227 ? -14.203 -23.828 -19.562 1 85.19 227 PRO B O 1
ATOM 4882 N N . ARG B 1 228 ? -15.648 -25.172 -20.688 1 87.31 228 ARG B N 1
ATOM 4883 C CA . ARG B 1 228 ? -16.609 -25.188 -19.594 1 87.31 228 ARG B CA 1
ATOM 4884 C C . ARG B 1 228 ? -16.359 -26.391 -18.672 1 87.31 228 ARG B C 1
ATOM 4886 O O . ARG B 1 228 ? -17.109 -27.359 -18.719 1 87.31 228 ARG B O 1
ATOM 4893 N N . LEU B 1 229 ? -15.352 -26.344 -17.953 1 91.69 229 LEU B N 1
ATOM 4894 C CA . LEU B 1 229 ? -15 -27.406 -17.031 1 91.69 229 LEU B CA 1
ATOM 4895 C C . LEU B 1 229 ? -14.219 -26.875 -15.828 1 91.69 229 LEU B C 1
ATOM 4897 O O . LEU B 1 229 ? -13.609 -25.797 -15.914 1 91.69 229 LEU B O 1
ATOM 4901 N N . PHE B 1 230 ? -14.32 -27.484 -14.758 1 94.81 230 PHE B N 1
ATOM 4902 C CA . PHE B 1 230 ? -13.523 -27.188 -13.578 1 94.81 230 PHE B CA 1
ATOM 4903 C C . PHE B 1 230 ? -12.961 -28.453 -12.953 1 94.81 230 PHE B C 1
ATOM 4905 O O . PHE B 1 230 ? -13.258 -29.562 -13.414 1 94.81 230 PHE B O 1
ATOM 4912 N N . HIS B 1 231 ? -12.016 -28.266 -12.094 1 96.75 231 HIS B N 1
ATOM 4913 C CA . HIS B 1 231 ? -11.336 -29.391 -11.477 1 96.75 231 HIS B CA 1
ATOM 4914 C C . HIS B 1 231 ? -11.453 -29.344 -9.961 1 96.75 231 HIS B C 1
ATOM 4916 O O . HIS B 1 231 ? -11.609 -28.266 -9.375 1 96.75 231 HIS B O 1
ATOM 4922 N N . LEU B 1 232 ? -11.484 -30.5 -9.383 1 98.06 232 LEU B N 1
ATOM 4923 C CA . LEU B 1 232 ? -11.406 -30.656 -7.93 1 98.06 232 LEU B CA 1
ATOM 4924 C C . LEU B 1 232 ? -10.023 -31.109 -7.504 1 98.06 232 LEU B C 1
ATOM 4926 O O . LEU B 1 232 ? -9.578 -32.188 -7.887 1 98.06 232 LEU B O 1
ATOM 4930 N N . LEU B 1 233 ? -9.336 -30.25 -6.719 1 98.06 233 LEU B N 1
ATOM 4931 C CA . LEU B 1 233 ? -7.988 -30.531 -6.246 1 98.06 233 LEU B CA 1
ATOM 4932 C C . LEU B 1 233 ? -8.016 -31.25 -4.898 1 98.06 233 LEU B C 1
ATOM 4934 O O . LEU B 1 233 ? -8.93 -31.031 -4.102 1 98.06 233 LEU B O 1
ATOM 4938 N N . PRO B 1 234 ? -7.027 -32.031 -4.59 1 97.38 234 PRO B N 1
ATOM 4939 C CA . PRO B 1 234 ? -7.117 -32.938 -3.459 1 97.38 234 PRO B CA 1
ATOM 4940 C C . PRO B 1 234 ? -6.656 -32.312 -2.145 1 97.38 234 PRO B C 1
ATOM 4942 O O . PRO B 1 234 ? -6.25 -33.031 -1.225 1 97.38 234 PRO B O 1
ATOM 4945 N N . TRP B 1 235 ? -6.633 -31 -1.953 1 95.44 235 TRP B N 1
ATOM 4946 C CA . TRP B 1 235 ? -6.145 -30.406 -0.715 1 95.44 235 TRP B CA 1
ATOM 4947 C C . TRP B 1 235 ? -7.176 -29.438 -0.13 1 95.44 235 TRP B C 1
ATOM 4949 O O . TRP B 1 235 ? -6.82 -28.391 0.402 1 95.44 235 TRP B O 1
ATOM 4959 N N . GLY B 1 236 ? -8.414 -29.781 -0.316 1 91.44 236 GLY B N 1
ATOM 4960 C CA . GLY B 1 236 ? -9.469 -29 0.31 1 91.44 236 GLY B CA 1
ATOM 4961 C C . GLY B 1 236 ? -9.508 -29.156 1.818 1 91.44 236 GLY B C 1
ATOM 4962 O O . GLY B 1 236 ? -8.891 -30.062 2.371 1 91.44 236 GLY B O 1
ATOM 4963 N N . ALA B 1 237 ? -10.227 -28.297 2.451 1 87.25 237 ALA B N 1
ATOM 4964 C CA . ALA B 1 237 ? -10.32 -28.297 3.908 1 87.25 237 ALA B CA 1
ATOM 4965 C C . ALA B 1 237 ? -11.094 -29.531 4.402 1 87.25 237 ALA B C 1
ATOM 4967 O O . ALA B 1 237 ? -12.07 -29.938 3.781 1 87.25 237 ALA B O 1
ATOM 4968 N N . LYS B 1 238 ? -10.68 -30.125 5.508 1 88 238 LYS B N 1
ATOM 4969 C CA . LYS B 1 238 ? -11.391 -31.172 6.242 1 88 238 LYS B CA 1
ATOM 4970 C C . LYS B 1 238 ? -11.703 -32.375 5.34 1 88 238 LYS B C 1
ATOM 4972 O O . LYS B 1 238 ? -12.812 -32.906 5.359 1 88 238 LYS B O 1
ATOM 4977 N N . GLY B 1 239 ? -10.789 -32.656 4.477 1 89.31 239 GLY B N 1
ATOM 4978 C CA . GLY B 1 239 ? -10.938 -33.844 3.65 1 89.31 239 GLY B CA 1
ATOM 4979 C C . GLY B 1 239 ? -11.82 -33.625 2.439 1 89.31 239 GLY B C 1
ATOM 4980 O O . GLY B 1 239 ? -12.273 -34.594 1.809 1 89.31 239 GLY B O 1
ATOM 4981 N N . GLN B 1 240 ? -12.094 -32.406 2.145 1 95.56 240 GLN B N 1
ATOM 4982 C CA . GLN B 1 240 ? -12.891 -32.062 0.976 1 95.56 240 GLN B CA 1
ATOM 4983 C C . GLN B 1 240 ? -12.008 -31.781 -0.235 1 95.56 240 GLN B C 1
ATOM 4985 O O . GLN B 1 240 ? -10.781 -31.859 -0.143 1 95.56 240 GLN B O 1
ATOM 4990 N N . TRP B 1 241 ? -12.703 -31.688 -1.354 1 97.75 241 TRP B N 1
ATOM 4991 C CA . TRP B 1 241 ? -12.008 -31.312 -2.578 1 97.75 241 TRP B CA 1
ATOM 4992 C C . TRP B 1 241 ? -12.094 -29.797 -2.803 1 97.75 241 TRP B C 1
ATOM 4994 O O . TRP B 1 241 ? -13.133 -29.188 -2.531 1 97.75 241 TRP B O 1
ATOM 5004 N N . ARG B 1 242 ? -11.055 -29.219 -3.316 1 97.5 242 ARG B N 1
ATOM 5005 C CA . ARG B 1 242 ? -11.016 -27.781 -3.588 1 97.5 242 ARG B CA 1
ATOM 5006 C C . ARG B 1 242 ? -11.375 -27.484 -5.043 1 97.5 242 ARG B C 1
ATOM 5008 O O . ARG B 1 242 ? -10.82 -28.109 -5.957 1 97.5 242 ARG B O 1
ATOM 5015 N N . VAL B 1 243 ? -12.25 -26.562 -5.25 1 97.19 243 VAL B N 1
ATOM 5016 C CA . VAL B 1 243 ? -12.68 -26.172 -6.59 1 97.19 243 VAL B CA 1
ATOM 5017 C C . VAL B 1 243 ? -11.625 -25.281 -7.246 1 97.19 243 VAL B C 1
ATOM 5019 O O . VAL B 1 243 ? -11.109 -24.359 -6.617 1 97.19 243 VAL B O 1
ATOM 5022 N N . SER B 1 244 ? -11.258 -25.594 -8.492 1 96.19 244 SER B N 1
ATOM 5023 C CA . SER B 1 244 ? -10.266 -24.812 -9.211 1 96.19 244 SER B CA 1
ATOM 5024 C C . SER B 1 244 ? -10.555 -24.797 -10.711 1 96.19 244 SER B C 1
ATOM 5026 O O . SER B 1 244 ? -11.312 -25.641 -11.211 1 96.19 244 SER B O 1
ATOM 5028 N N . PHE B 1 245 ? -9.969 -23.844 -11.461 1 93.75 245 PHE B N 1
ATOM 5029 C CA . PHE B 1 245 ? -10.266 -23.672 -12.875 1 93.75 245 PHE B CA 1
ATOM 5030 C C . PHE B 1 245 ? -8.977 -23.625 -13.695 1 93.75 245 PHE B C 1
ATOM 5032 O O . PHE B 1 245 ? -8.789 -22.734 -14.516 1 93.75 245 PHE B O 1
ATOM 5039 N N . PRO B 1 246 ? -8.125 -24.641 -13.555 1 95.38 246 PRO B N 1
ATOM 5040 C CA . PRO B 1 246 ? -6.852 -24.562 -14.273 1 95.38 246 PRO B CA 1
ATOM 5041 C C . PRO B 1 246 ? -7.023 -24.594 -15.789 1 95.38 246 PRO B C 1
ATOM 5043 O O . PRO B 1 246 ? -6.254 -23.953 -16.516 1 95.38 246 PRO B O 1
ATOM 5046 N N . GLY B 1 247 ? -7.996 -25.344 -16.344 1 91.31 247 GLY B N 1
ATOM 5047 C CA . GLY B 1 247 ? -8.242 -25.375 -17.781 1 91.31 247 GLY B CA 1
ATOM 5048 C C . GLY B 1 247 ? -8.625 -24.016 -18.328 1 91.31 247 GLY B C 1
ATOM 5049 O O . GLY B 1 247 ? -8.109 -23.594 -19.375 1 91.31 247 GLY B O 1
ATOM 5050 N N . VAL B 1 248 ? -9.484 -23.359 -17.688 1 90.38 248 VAL B N 1
ATOM 5051 C CA . VAL B 1 248 ? -9.93 -22.031 -18.094 1 90.38 248 VAL B CA 1
ATOM 5052 C C . VAL B 1 248 ? -8.766 -21.047 -17.984 1 90.38 248 VAL B C 1
ATOM 5054 O O . VAL B 1 248 ? -8.562 -20.219 -18.891 1 90.38 248 VAL B O 1
ATOM 5057 N N . GLU B 1 249 ? -8.055 -21.203 -16.938 1 92.69 249 GLU B N 1
ATOM 5058 C CA . GLU B 1 249 ? -6.93 -20.297 -16.703 1 92.69 249 GLU B CA 1
ATOM 5059 C C . GLU B 1 249 ? -5.848 -20.469 -17.766 1 92.69 249 GLU B C 1
ATOM 5061 O O . GLU B 1 249 ? -5.207 -19.5 -18.172 1 92.69 249 GLU B O 1
ATOM 5066 N N . LEU B 1 250 ? -5.645 -21.719 -18.109 1 92.19 250 LEU B N 1
ATOM 5067 C CA . LEU B 1 250 ? -4.676 -21.969 -19.172 1 92.19 250 LEU B CA 1
ATOM 5068 C C . LEU B 1 250 ? -5.078 -21.266 -20.453 1 92.19 250 LEU B C 1
ATOM 5070 O O . LEU B 1 250 ? -4.234 -20.672 -21.141 1 92.19 250 LEU B O 1
ATOM 5074 N N . PHE B 1 251 ? -6.309 -21.328 -20.812 1 89.75 251 PHE B N 1
ATOM 5075 C CA . PHE B 1 251 ? -6.836 -20.625 -21.969 1 89.75 251 PHE B CA 1
ATOM 5076 C C . PHE B 1 251 ? -6.605 -19.125 -21.844 1 89.75 251 PHE B C 1
ATOM 5078 O O . PHE B 1 251 ? -6.145 -18.484 -22.797 1 89.75 251 PHE B O 1
ATOM 5085 N N . LEU B 1 252 ? -6.859 -18.594 -20.688 1 89.62 252 LEU B N 1
ATOM 5086 C CA . LEU B 1 252 ? -6.738 -17.156 -20.469 1 89.62 252 LEU B CA 1
ATOM 5087 C C . LEU B 1 252 ? -5.277 -16.719 -20.531 1 89.62 252 LEU B C 1
ATOM 5089 O O . LEU B 1 252 ? -4.977 -15.625 -21.016 1 89.62 252 LEU B O 1
ATOM 5093 N N . ARG B 1 253 ? -4.441 -17.516 -20.016 1 91.38 253 ARG B N 1
ATOM 5094 C CA . ARG B 1 253 ? -3.018 -17.188 -20.047 1 91.38 253 ARG B CA 1
ATOM 5095 C C . ARG B 1 253 ? -2.516 -17.078 -21.484 1 91.38 253 ARG B C 1
ATOM 5097 O O . ARG B 1 253 ? -1.638 -16.266 -21.766 1 91.38 253 ARG B O 1
ATOM 5104 N N . ARG B 1 254 ? -3.043 -17.844 -22.359 1 88.44 254 ARG B N 1
ATOM 5105 C CA . ARG B 1 254 ? -2.648 -17.828 -23.766 1 88.44 254 ARG B CA 1
ATOM 5106 C C . ARG B 1 254 ? -3.174 -16.578 -24.469 1 88.44 254 ARG B C 1
ATOM 5108 O O . ARG B 1 254 ? -2.635 -16.156 -25.484 1 88.44 254 ARG B O 1
ATOM 5115 N N . CYS B 1 255 ? -4.168 -16.031 -23.875 1 86.44 255 CYS B N 1
ATOM 5116 C CA . CYS B 1 255 ? -4.801 -14.867 -24.5 1 86.44 255 CYS B CA 1
ATOM 5117 C C . CYS B 1 255 ? -4.254 -13.57 -23.922 1 86.44 255 CYS B C 1
ATOM 5119 O O . CYS B 1 255 ? -4.656 -12.477 -24.328 1 86.44 255 CYS B O 1
ATOM 5121 N N . LEU B 1 256 ? -3.352 -13.656 -23.016 1 91.12 256 LEU B N 1
ATOM 5122 C CA . LEU B 1 256 ? -2.816 -12.453 -22.391 1 91.12 256 LEU B CA 1
ATOM 5123 C C . LEU B 1 256 ? -2.051 -11.602 -23.391 1 91.12 256 LEU B C 1
ATOM 5125 O O . LEU B 1 256 ? -1.318 -12.133 -24.234 1 91.12 256 LEU B O 1
ATOM 5129 N N . TYR B 1 257 ? -2.23 -10.344 -23.375 1 92.06 257 TYR B N 1
ATOM 5130 C CA . TYR B 1 257 ? -1.405 -9.438 -24.156 1 92.06 257 TYR B CA 1
ATOM 5131 C C . TYR B 1 257 ? 0.057 -9.523 -23.734 1 92.06 257 TYR B C 1
ATOM 5133 O O . TYR B 1 257 ? 0.36 -9.797 -22.578 1 92.06 257 TYR B O 1
ATOM 5141 N N . PRO B 1 258 ? 0.895 -9.312 -24.656 1 92.62 258 PRO B N 1
ATOM 5142 C CA . PRO B 1 258 ? 2.32 -9.391 -24.328 1 92.62 258 PRO B CA 1
ATOM 5143 C C . PRO B 1 258 ? 2.705 -8.5 -23.156 1 92.62 258 PRO B C 1
ATOM 5145 O O . PRO B 1 258 ? 3.535 -8.891 -22.328 1 92.62 258 PRO B O 1
ATOM 5148 N N . SER B 1 259 ? 2.105 -7.34 -23.094 1 93.38 259 SER B N 1
ATOM 5149 C CA . SER B 1 259 ? 2.377 -6.434 -21.984 1 93.38 259 SER B CA 1
ATOM 5150 C C . SER B 1 259 ? 2.035 -7.082 -20.641 1 93.38 259 SER B C 1
ATOM 5152 O O . SER B 1 259 ? 2.818 -7.016 -19.688 1 93.38 259 SER B O 1
ATOM 5154 N N . LEU B 1 260 ? 0.933 -7.75 -20.609 1 96.44 260 LEU B N 1
ATOM 5155 C CA . LEU B 1 260 ? 0.468 -8.367 -19.375 1 96.44 260 LEU B CA 1
ATOM 5156 C C . LEU B 1 260 ? 1.254 -9.633 -19.062 1 96.44 260 LEU B C 1
ATOM 5158 O O . LEU B 1 260 ? 1.478 -9.961 -17.906 1 96.44 260 LEU B O 1
ATOM 5162 N N . SER B 1 261 ? 1.65 -10.312 -20.125 1 95.94 261 SER B N 1
ATOM 5163 C CA . SER B 1 261 ? 2.525 -11.461 -19.922 1 95.94 261 SER B CA 1
ATOM 5164 C C . SER B 1 261 ? 3.83 -11.055 -19.25 1 95.94 261 SER B C 1
ATOM 5166 O O . SER B 1 261 ? 4.328 -11.758 -18.375 1 95.94 261 SER B O 1
ATOM 5168 N N . ARG B 1 262 ? 4.352 -9.945 -19.641 1 96.44 262 ARG B N 1
ATOM 5169 C CA . ARG B 1 262 ? 5.562 -9.406 -19.031 1 96.44 262 ARG B CA 1
ATOM 5170 C C . ARG B 1 262 ? 5.332 -9.047 -17.562 1 96.44 262 ARG B C 1
ATOM 5172 O O . ARG B 1 262 ? 6.199 -9.281 -16.719 1 96.44 262 ARG B O 1
ATOM 5179 N N . VAL B 1 263 ? 4.207 -8.461 -17.312 1 98.19 263 VAL B N 1
ATOM 5180 C CA . VAL B 1 263 ? 3.855 -8.07 -15.953 1 98.19 263 VAL B CA 1
ATOM 5181 C C . VAL B 1 263 ? 3.785 -9.305 -15.055 1 98.19 263 VAL B C 1
ATOM 5183 O O . VAL B 1 263 ? 4.324 -9.305 -13.945 1 98.19 263 VAL B O 1
ATOM 5186 N N . LEU B 1 264 ? 3.107 -10.328 -15.578 1 97.62 264 LEU B N 1
ATOM 5187 C CA . LEU B 1 264 ? 2.973 -11.562 -14.812 1 97.62 264 LEU B CA 1
ATOM 5188 C C . LEU B 1 264 ? 4.34 -12.18 -14.539 1 97.62 264 LEU B C 1
ATOM 5190 O O . LEU B 1 264 ? 4.633 -12.57 -13.406 1 97.62 264 LEU B O 1
ATOM 5194 N N . ARG B 1 265 ? 5.156 -12.227 -15.547 1 95.81 265 ARG B N 1
ATOM 5195 C CA . ARG B 1 265 ? 6.492 -12.805 -15.43 1 95.81 265 ARG B CA 1
ATOM 5196 C C . ARG B 1 265 ? 7.324 -12.039 -14.406 1 95.81 265 ARG B C 1
ATOM 5198 O O . ARG B 1 265 ? 7.965 -12.648 -13.547 1 95.81 265 ARG B O 1
ATOM 5205 N N . ALA B 1 266 ? 7.348 -10.75 -14.508 1 98.12 266 ALA B N 1
ATOM 5206 C CA . ALA B 1 266 ? 8.117 -9.906 -13.586 1 98.12 266 ALA B CA 1
ATOM 5207 C C . ALA B 1 266 ? 7.617 -10.07 -12.156 1 98.12 266 ALA B C 1
ATOM 5209 O O . ALA B 1 266 ? 8.414 -10.164 -11.219 1 98.12 266 ALA B O 1
ATOM 5210 N N . SER B 1 267 ? 6.297 -10.047 -11.977 1 98.38 267 SER B N 1
ATOM 5211 C CA . SER B 1 267 ? 5.711 -10.156 -10.648 1 98.38 267 SER B CA 1
ATOM 5212 C C . SER B 1 267 ? 6.047 -11.5 -10.008 1 98.38 267 SER B C 1
ATOM 5214 O O . SER B 1 267 ? 6.348 -11.562 -8.812 1 98.38 267 SER B O 1
ATOM 5216 N N . LEU B 1 268 ? 6 -12.562 -10.781 1 96.69 268 LEU B N 1
ATOM 5217 C CA . LEU B 1 268 ? 6.324 -13.883 -10.266 1 96.69 268 LEU B CA 1
ATOM 5218 C C . LEU B 1 268 ? 7.805 -13.984 -9.906 1 96.69 268 LEU B C 1
ATOM 5220 O O . LEU B 1 268 ? 8.164 -14.609 -8.914 1 96.69 268 LEU B O 1
ATOM 5224 N N . ALA B 1 269 ? 8.625 -13.398 -10.75 1 95.81 269 ALA B N 1
ATOM 5225 C CA . ALA B 1 269 ? 10.062 -13.438 -10.5 1 95.81 269 ALA B CA 1
ATOM 5226 C C . ALA B 1 269 ? 10.422 -12.703 -9.211 1 95.81 269 ALA B C 1
ATOM 5228 O O . ALA B 1 269 ? 11.281 -13.148 -8.445 1 95.81 269 ALA B O 1
ATOM 5229 N N . VAL B 1 270 ? 9.781 -11.594 -8.969 1 97.56 270 VAL B N 1
ATOM 5230 C CA . VAL B 1 270 ? 10.156 -10.711 -7.871 1 97.56 270 VAL B CA 1
ATOM 5231 C C . VAL B 1 270 ? 9.477 -11.172 -6.586 1 97.56 270 VAL B C 1
ATOM 5233 O O . VAL B 1 270 ? 10.086 -11.172 -5.516 1 97.56 270 VAL B O 1
ATOM 5236 N N . LEU B 1 271 ? 8.219 -11.547 -6.676 1 97.62 271 LEU B N 1
ATOM 5237 C CA . LEU B 1 271 ? 7.434 -11.812 -5.477 1 97.62 271 LEU B CA 1
ATOM 5238 C C . LEU B 1 271 ? 7.367 -13.312 -5.199 1 97.62 271 LEU B C 1
ATOM 5240 O O . LEU B 1 271 ? 7.055 -13.727 -4.078 1 97.62 271 LEU B O 1
ATOM 5244 N N . GLY B 1 272 ? 7.613 -14.164 -6.156 1 94.06 272 GLY B N 1
ATOM 5245 C CA . GLY B 1 272 ? 7.461 -15.602 -6.059 1 94.06 272 GLY B CA 1
ATOM 5246 C C . GLY B 1 272 ? 8.188 -16.203 -4.863 1 94.06 272 GLY B C 1
ATOM 5247 O O . GLY B 1 272 ? 7.59 -16.906 -4.059 1 94.06 272 GLY B O 1
ATOM 5248 N N . PRO B 1 273 ? 9.414 -15.852 -4.73 1 88.31 273 PRO B N 1
ATOM 5249 C CA . PRO B 1 273 ? 10.219 -16.453 -3.67 1 88.31 273 PRO B CA 1
ATOM 5250 C C . PRO B 1 273 ? 9.641 -16.203 -2.277 1 88.31 273 PRO B C 1
ATOM 5252 O O . PRO B 1 273 ? 9.664 -17.094 -1.426 1 88.31 273 PRO B O 1
ATOM 5255 N N . PHE B 1 274 ? 9.125 -15.07 -2.051 1 90.19 274 PHE B N 1
ATOM 5256 C CA . PHE B 1 274 ? 8.641 -14.859 -0.693 1 90.19 274 PHE B CA 1
ATOM 5257 C C . PHE B 1 274 ? 7.203 -15.336 -0.548 1 90.19 274 PHE B C 1
ATOM 5259 O O . PHE B 1 274 ? 6.785 -15.742 0.539 1 90.19 274 PHE B O 1
ATOM 5266 N N . LEU B 1 275 ? 6.484 -15.406 -1.63 1 94.25 275 LEU B N 1
ATOM 5267 C CA . LEU B 1 275 ? 5.113 -15.891 -1.549 1 94.25 275 LEU B CA 1
ATOM 5268 C C . LEU B 1 275 ? 5.078 -17.422 -1.491 1 94.25 275 LEU B C 1
ATOM 5270 O O . LEU B 1 275 ? 4.027 -18 -1.221 1 94.25 275 LEU B O 1
ATOM 5274 N N . GLN B 1 276 ? 6.145 -18.031 -1.722 1 91.19 276 GLN B N 1
ATOM 5275 C CA . GLN B 1 276 ? 6.254 -19.484 -1.621 1 91.19 276 GLN B CA 1
ATOM 5276 C C . GLN B 1 276 ? 6.719 -19.906 -0.229 1 91.19 276 GLN B C 1
ATOM 5278 O O . GLN B 1 276 ? 6.883 -21.094 0.041 1 91.19 276 GLN B O 1
ATOM 5283 N N . GLY B 1 277 ? 6.832 -19.047 0.633 1 87.25 277 GLY B N 1
ATOM 5284 C CA . GLY B 1 277 ? 7.266 -19.359 1.988 1 87.25 277 GLY B CA 1
ATOM 5285 C C . GLY B 1 277 ? 6.273 -20.203 2.756 1 87.25 277 GLY B C 1
ATOM 5286 O O . GLY B 1 277 ? 5.137 -20.391 2.314 1 87.25 277 GLY B O 1
ATOM 5287 N N . PRO B 1 278 ? 6.652 -20.719 3.879 1 85.38 278 PRO B N 1
ATOM 5288 C CA . PRO B 1 278 ? 5.852 -21.703 4.617 1 85.38 278 PRO B CA 1
ATOM 5289 C C . PRO B 1 278 ? 4.496 -21.156 5.051 1 85.38 278 PRO B C 1
ATOM 5291 O O . PRO B 1 278 ? 3.506 -21.891 5.074 1 85.38 278 PRO B O 1
ATOM 5294 N N . GLU B 1 279 ? 4.363 -19.906 5.34 1 88.31 279 GLU B N 1
ATOM 5295 C CA . GLU B 1 279 ? 3.078 -19.391 5.812 1 88.31 279 GLU B CA 1
ATOM 5296 C C . GLU B 1 279 ? 2.465 -18.422 4.801 1 88.31 279 GLU B C 1
ATOM 5298 O O . GLU B 1 279 ? 1.473 -17.75 5.098 1 88.31 279 GLU B O 1
ATOM 5303 N N . ALA B 1 280 ? 2.994 -18.484 3.652 1 92.12 280 ALA B N 1
ATOM 5304 C CA . ALA B 1 280 ? 2.506 -17.562 2.631 1 92.12 280 ALA B CA 1
ATOM 5305 C C . ALA B 1 280 ? 1.357 -18.172 1.838 1 92.12 280 ALA B C 1
ATOM 5307 O O . ALA B 1 280 ? 1.259 -19.391 1.726 1 92.12 280 ALA B O 1
ATOM 5308 N N . PRO B 1 281 ? 0.511 -17.406 1.3 1 94.06 281 PRO B N 1
ATOM 5309 C CA . PRO B 1 281 ? -0.669 -17.906 0.59 1 94.06 281 PRO B CA 1
ATOM 5310 C C . PRO B 1 281 ? -0.345 -18.406 -0.816 1 94.06 281 PRO B C 1
ATOM 5312 O O . PRO B 1 281 ? -1.18 -19.062 -1.452 1 94.06 281 PRO B O 1
ATOM 5315 N N . GLY B 1 282 ? 0.884 -18.203 -1.335 1 94.75 282 GLY B N 1
ATOM 5316 C CA . GLY B 1 282 ? 1.287 -18.703 -2.637 1 94.75 282 GLY B CA 1
ATOM 5317 C C . GLY B 1 282 ? 1.284 -17.641 -3.719 1 94.75 282 GLY B C 1
ATOM 5318 O O . GLY B 1 282 ? 0.552 -16.656 -3.627 1 94.75 282 GLY B O 1
ATOM 5319 N N . PRO B 1 283 ? 1.979 -17.844 -4.785 1 96.94 283 PRO B N 1
ATOM 5320 C CA . PRO B 1 283 ? 2.086 -16.859 -5.863 1 96.94 283 PRO B CA 1
ATOM 5321 C C . PRO B 1 283 ? 0.868 -16.859 -6.785 1 96.94 283 PRO B C 1
ATOM 5323 O O . PRO B 1 283 ? 0.728 -15.969 -7.629 1 96.94 283 PRO B O 1
ATOM 5326 N N . TYR B 1 284 ? -0.019 -17.828 -6.637 1 97.19 284 TYR B N 1
ATOM 5327 C CA . TYR B 1 284 ? -1.254 -17.875 -7.414 1 97.19 284 TYR B CA 1
ATOM 5328 C C . TYR B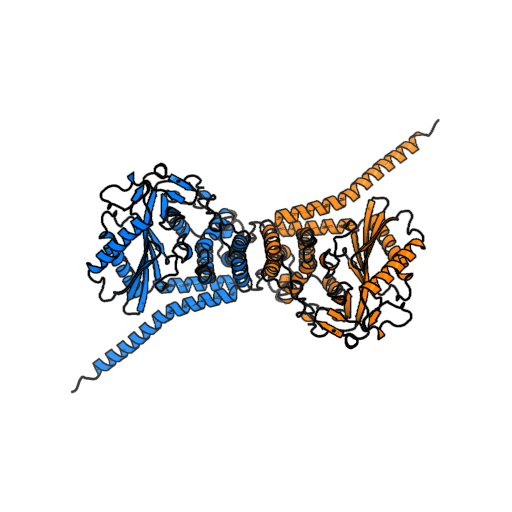 1 284 ? -2.02 -16.562 -7.293 1 97.19 284 TYR B C 1
ATOM 5330 O O . TYR B 1 284 ? -2.695 -16.141 -8.234 1 97.19 284 TYR B O 1
ATOM 5338 N N . LEU B 1 285 ? -1.84 -15.875 -6.219 1 97.75 285 LEU B N 1
ATOM 5339 C CA . LEU B 1 285 ? -2.527 -14.617 -5.961 1 97.75 285 LEU B CA 1
ATOM 5340 C C . LEU B 1 285 ? -2.119 -13.555 -6.977 1 97.75 285 LEU B C 1
ATOM 5342 O O . LEU B 1 285 ? -2.898 -12.656 -7.285 1 97.75 285 LEU B O 1
ATOM 5346 N N . ILE B 1 286 ? -0.912 -13.641 -7.461 1 98.31 286 ILE B N 1
ATOM 5347 C CA . ILE B 1 286 ? -0.429 -12.695 -8.461 1 98.31 286 ILE B CA 1
ATOM 5348 C C . ILE B 1 286 ? -1.267 -12.812 -9.727 1 98.31 286 ILE B C 1
ATOM 5350 O O . ILE B 1 286 ? -1.719 -11.805 -10.281 1 98.31 286 ILE B O 1
ATOM 5354 N N . TRP B 1 287 ? -1.498 -14.039 -10.117 1 97.19 287 TRP B N 1
ATOM 5355 C CA . TRP B 1 287 ? -2.305 -14.312 -11.297 1 97.19 287 TRP B CA 1
ATOM 5356 C C . TRP B 1 287 ? -3.74 -13.836 -11.102 1 97.19 287 TRP B C 1
ATOM 5358 O O . TRP B 1 287 ? -4.305 -13.18 -11.984 1 97.19 287 TRP B O 1
ATOM 5368 N N . VAL B 1 288 ? -4.273 -14.117 -9.984 1 96.56 288 VAL B N 1
ATOM 5369 C CA . VAL B 1 288 ? -5.652 -13.75 -9.68 1 96.56 288 VAL B CA 1
ATOM 5370 C C . VAL B 1 288 ? -5.797 -12.234 -9.695 1 96.56 288 VAL B C 1
ATOM 5372 O O . VAL B 1 288 ? -6.762 -11.695 -10.25 1 96.56 288 VAL B O 1
ATOM 5375 N N . THR B 1 289 ? -4.836 -11.562 -9.078 1 97.25 289 THR B N 1
ATOM 5376 C CA . THR B 1 289 ? -4.867 -10.1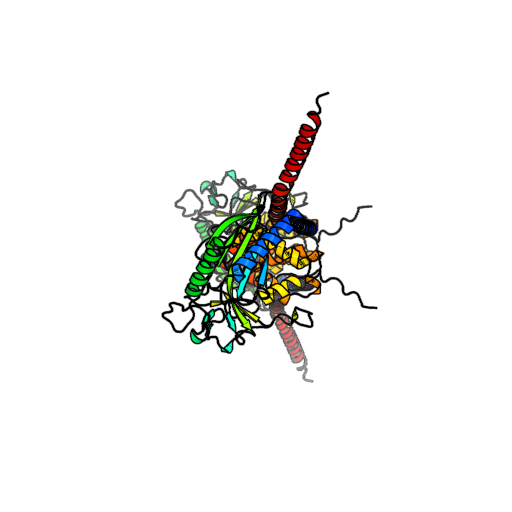02 -9.031 1 97.25 289 THR B CA 1
ATOM 5377 C C . THR B 1 289 ? -4.793 -9.516 -10.438 1 97.25 289 THR B C 1
ATOM 5379 O O . THR B 1 289 ? -5.457 -8.523 -10.734 1 97.25 289 THR B O 1
ATOM 5382 N N . LEU B 1 290 ? -3.996 -10.117 -11.266 1 97 290 LEU B N 1
ATOM 5383 C CA . LEU B 1 290 ? -3.9 -9.672 -12.648 1 97 290 LEU B CA 1
ATOM 5384 C C . LEU B 1 290 ? -5.223 -9.867 -13.375 1 97 290 LEU B C 1
ATOM 5386 O O . LEU B 1 290 ? -5.645 -9.008 -14.156 1 97 290 LEU B O 1
ATOM 5390 N N . LEU B 1 291 ? -5.895 -10.977 -13.133 1 94.19 291 LEU B N 1
ATOM 5391 C CA . LEU B 1 291 ? -7.184 -11.242 -13.766 1 94.19 291 LEU B CA 1
ATOM 5392 C C . LEU B 1 291 ? -8.211 -10.188 -13.352 1 94.19 291 LEU B C 1
ATOM 5394 O O . LEU B 1 291 ? -9.008 -9.742 -14.18 1 94.19 291 LEU B O 1
ATOM 5398 N N . HIS B 1 292 ? -8.195 -9.805 -12.102 1 93.81 292 HIS B N 1
ATOM 5399 C CA . HIS B 1 292 ? -9.094 -8.75 -11.648 1 93.81 292 HIS B CA 1
ATOM 5400 C C . HIS B 1 292 ? -8.844 -7.453 -12.406 1 93.81 292 HIS B C 1
ATOM 5402 O O . HIS B 1 292 ? -9.789 -6.738 -12.742 1 93.81 292 HIS B O 1
ATOM 5408 N N . ALA B 1 293 ? -7.594 -7.164 -12.625 1 93.88 293 ALA B N 1
ATOM 5409 C CA . ALA B 1 293 ? -7.258 -5.953 -13.367 1 93.88 293 ALA B CA 1
ATOM 5410 C C . ALA B 1 293 ? -7.777 -6.02 -14.797 1 93.88 293 ALA B C 1
ATOM 5412 O O . ALA B 1 293 ? -8.234 -5.012 -15.352 1 93.88 293 ALA B O 1
ATOM 5413 N N . CYS B 1 294 ? -7.664 -7.168 -15.391 1 91.75 294 CYS B N 1
ATOM 5414 C CA . CYS B 1 294 ? -8.117 -7.348 -16.766 1 91.75 294 CYS B CA 1
ATOM 5415 C C . CYS B 1 294 ? -9.625 -7.125 -16.875 1 91.75 294 CYS B C 1
ATOM 5417 O O . CYS B 1 294 ? -10.109 -6.664 -17.906 1 91.75 294 CYS B O 1
ATOM 5419 N N . GLU B 1 295 ? -10.305 -7.383 -15.82 1 87.88 295 GLU B N 1
ATOM 5420 C CA . GLU B 1 295 ? -11.75 -7.16 -15.805 1 87.88 295 GLU B CA 1
ATOM 5421 C C . GLU B 1 295 ? -12.078 -5.688 -15.586 1 87.88 295 GLU B C 1
ATOM 5423 O O . GLU B 1 295 ? -13.086 -5.191 -16.094 1 87.88 295 GLU B O 1
ATOM 5428 N N . ARG B 1 296 ? -11.328 -5.062 -14.898 1 90.06 296 ARG B N 1
ATOM 5429 C CA . ARG B 1 296 ? -11.609 -3.699 -14.461 1 90.06 296 ARG B CA 1
ATOM 5430 C C . ARG B 1 296 ? -11.148 -2.682 -15.5 1 90.06 296 ARG B C 1
ATOM 5432 O O . ARG B 1 296 ? -11.82 -1.669 -15.719 1 90.06 296 ARG B O 1
ATOM 5439 N N . LEU B 1 297 ? -10.016 -2.91 -16.156 1 92.5 297 LEU B N 1
ATOM 5440 C CA . LEU B 1 297 ? -9.375 -1.889 -16.984 1 92.5 297 LEU B CA 1
ATOM 5441 C C . LEU B 1 297 ? -9.672 -2.113 -18.453 1 92.5 297 LEU B C 1
ATOM 5443 O O . LEU B 1 297 ? -9.852 -3.254 -18.891 1 92.5 297 LEU B O 1
ATOM 5447 N N . PRO B 1 298 ? -9.68 -1.05 -19.234 1 91.38 298 PRO B N 1
ATOM 5448 C CA . PRO B 1 298 ? -9.945 -1.181 -20.672 1 91.38 298 PRO B CA 1
ATOM 5449 C C . PRO B 1 298 ? -8.805 -1.858 -21.422 1 91.38 298 PRO B C 1
ATOM 5451 O O . PRO B 1 298 ? -7.633 -1.643 -21.109 1 91.38 298 PRO B O 1
ATOM 5454 N N . VAL B 1 299 ? -9.141 -2.51 -22.453 1 89.06 299 VAL B N 1
ATOM 5455 C CA . VAL B 1 299 ? -8.203 -3.262 -23.297 1 89.06 299 VAL B CA 1
ATOM 5456 C C . VAL B 1 299 ? -7.172 -2.312 -23.891 1 89.06 299 VAL B C 1
ATOM 5458 O O . VAL B 1 299 ? -6 -2.668 -24.031 1 89.06 299 VAL B O 1
ATOM 5461 N N . GLY B 1 300 ? -7.625 -1.129 -24.25 1 90.06 300 GLY B N 1
ATOM 5462 C CA . GLY B 1 300 ? -6.73 -0.156 -24.859 1 90.06 300 GLY B CA 1
ATOM 5463 C C . GLY B 1 300 ? -5.574 0.236 -23.953 1 90.06 300 GLY B C 1
ATOM 5464 O O . GLY B 1 300 ? -4.5 0.596 -24.438 1 90.06 300 GLY B O 1
ATOM 5465 N N . TYR B 1 301 ? -5.812 0.176 -22.703 1 92.5 301 TYR B N 1
ATOM 5466 C CA . TYR B 1 301 ? -4.758 0.447 -21.734 1 92.5 301 TYR B CA 1
ATOM 5467 C C . TYR B 1 301 ? -3.885 -0.783 -21.516 1 92.5 301 TYR B C 1
ATOM 5469 O O . TYR B 1 301 ? -2.654 -0.687 -21.516 1 92.5 301 TYR B O 1
ATOM 5477 N N . LEU B 1 302 ? -4.504 -1.93 -21.422 1 92.75 302 LEU B N 1
ATOM 5478 C CA . LEU B 1 302 ? -3.834 -3.17 -21.047 1 92.75 302 LEU B CA 1
ATOM 5479 C C . LEU B 1 302 ? -2.977 -3.697 -22.188 1 92.75 302 LEU B C 1
ATOM 5481 O O . LEU B 1 302 ? -1.995 -4.406 -21.969 1 92.75 302 LEU B O 1
ATOM 5485 N N . SER B 1 303 ? -3.312 -3.336 -23.375 1 91.81 303 SER B N 1
ATOM 5486 C CA . SER B 1 303 ? -2.633 -3.891 -24.547 1 91.81 303 SER B CA 1
ATOM 5487 C C . SER B 1 303 ? -1.427 -3.045 -24.938 1 91.81 303 SER B C 1
ATOM 5489 O O . SER B 1 303 ? -0.656 -3.426 -25.828 1 91.81 303 SER B O 1
ATOM 5491 N N . GLN B 1 304 ? -1.23 -1.946 -24.266 1 91.38 304 GLN B N 1
ATOM 5492 C CA . GLN B 1 304 ? -0.127 -1.054 -24.609 1 91.38 304 GLN B CA 1
ATOM 5493 C C . GLN B 1 304 ? 1.18 -1.529 -23.984 1 91.38 304 GLN B C 1
ATOM 5495 O O . GLN B 1 304 ? 1.307 -1.569 -22.766 1 91.38 304 GLN B O 1
ATOM 5500 N N . ALA B 1 305 ? 2.148 -1.729 -24.797 1 90.38 305 ALA B N 1
ATOM 5501 C CA . ALA B 1 305 ? 3.434 -2.246 -24.328 1 90.38 305 ALA B CA 1
ATOM 5502 C C . ALA B 1 305 ? 4.117 -1.259 -23.391 1 90.38 305 ALA B C 1
ATOM 5504 O O . ALA B 1 305 ? 4.805 -1.661 -22.453 1 90.38 305 ALA B O 1
ATOM 5505 N N . GLN B 1 306 ? 3.9 -0 -23.625 1 90.94 306 GLN B N 1
ATOM 5506 C CA . GLN B 1 306 ? 4.562 1.032 -22.828 1 90.94 306 GLN B CA 1
ATOM 5507 C C . GLN B 1 306 ? 3.971 1.112 -21.422 1 90.94 306 GLN B C 1
ATOM 5509 O O . GLN B 1 306 ? 4.547 1.751 -20.547 1 90.94 306 GLN B O 1
ATOM 5514 N N . ASN B 1 307 ? 2.807 0.445 -21.219 1 93.62 307 ASN B N 1
ATOM 5515 C CA . ASN B 1 307 ? 2.154 0.522 -19.922 1 93.62 307 ASN B CA 1
ATOM 5516 C C . ASN B 1 307 ? 2.541 -0.653 -19.016 1 93.62 307 ASN B C 1
ATOM 5518 O O . ASN B 1 307 ? 2.051 -0.773 -17.906 1 93.62 307 ASN B O 1
ATOM 5522 N N . ALA B 1 308 ? 3.447 -1.517 -19.484 1 96.25 308 ALA B N 1
ATOM 5523 C CA . ALA B 1 308 ? 3.789 -2.721 -18.734 1 96.25 308 ALA B CA 1
ATOM 5524 C C . ALA B 1 308 ? 4.344 -2.369 -17.359 1 96.25 308 ALA B C 1
ATOM 5526 O O . ALA B 1 308 ? 3.93 -2.947 -16.344 1 96.25 308 ALA B O 1
ATOM 5527 N N . ALA B 1 309 ? 5.234 -1.39 -17.359 1 96.5 309 ALA B N 1
ATOM 5528 C CA . ALA B 1 309 ? 5.828 -0.994 -16.078 1 96.5 309 ALA B CA 1
ATOM 5529 C C . ALA B 1 309 ? 4.77 -0.442 -15.133 1 96.5 309 ALA B C 1
ATOM 5531 O O . ALA B 1 309 ? 4.77 -0.764 -13.938 1 96.5 309 ALA B O 1
ATOM 5532 N N . SER B 1 310 ? 3.918 0.422 -15.617 1 95.12 310 SER B N 1
ATOM 5533 C CA . SER B 1 310 ? 2.838 0.974 -14.805 1 95.12 310 SER B CA 1
ATOM 5534 C C . SER B 1 310 ? 1.913 -0.125 -14.297 1 95.12 310 SER B C 1
ATOM 5536 O O . SER B 1 310 ? 1.447 -0.071 -13.156 1 95.12 310 SER B O 1
ATOM 5538 N N . CYS B 1 311 ? 1.672 -1.101 -15.148 1 97.19 311 CYS B N 1
ATOM 5539 C CA . CYS B 1 311 ? 0.839 -2.229 -14.742 1 97.19 311 CYS B CA 1
ATOM 5540 C C . CYS B 1 311 ? 1.523 -3.051 -13.656 1 97.19 311 CYS B C 1
ATOM 5542 O O . CYS B 1 311 ? 0.876 -3.49 -12.703 1 97.19 311 CYS B O 1
ATOM 5544 N N . PHE B 1 312 ? 2.797 -3.238 -13.867 1 98.44 312 PHE B N 1
ATOM 5545 C CA . PHE B 1 312 ? 3.574 -3.963 -12.875 1 98.44 312 PHE B CA 1
ATOM 5546 C C . PHE B 1 312 ? 3.506 -3.268 -11.516 1 98.44 312 PHE B C 1
ATOM 5548 O O . PHE B 1 312 ? 3.213 -3.9 -10.5 1 98.44 312 PHE B O 1
ATOM 5555 N N . LEU B 1 313 ? 3.732 -1.98 -11.477 1 97.94 313 LEU B N 1
ATOM 5556 C CA . LEU B 1 313 ? 3.695 -1.198 -10.242 1 97.94 313 LEU B CA 1
ATOM 5557 C C . LEU B 1 313 ? 2.299 -1.212 -9.633 1 97.94 313 LEU B C 1
ATOM 5559 O O . LEU B 1 313 ? 2.148 -1.354 -8.422 1 97.94 313 LEU B O 1
ATOM 5563 N N . GLY B 1 314 ? 1.306 -1.06 -10.492 1 97.12 314 GLY B N 1
ATOM 5564 C CA . GLY B 1 314 ? -0.069 -1.111 -10.023 1 97.12 314 GLY B CA 1
ATOM 5565 C C . GLY B 1 314 ? -0.446 -2.455 -9.43 1 97.12 314 GLY B C 1
ATOM 5566 O O . GLY B 1 314 ? -1.194 -2.52 -8.453 1 97.12 314 GLY B O 1
ATOM 5567 N N . LEU B 1 315 ? 0.03 -3.471 -10.008 1 98.25 315 LEU B N 1
ATOM 5568 C CA . LEU B 1 315 ? -0.245 -4.812 -9.5 1 98.25 315 LEU B CA 1
ATOM 5569 C C . LEU B 1 315 ? 0.343 -4.996 -8.109 1 98.25 315 LEU B C 1
ATOM 5571 O O . LEU B 1 315 ? -0.285 -5.609 -7.242 1 98.25 315 LEU B O 1
ATOM 5575 N N . LEU B 1 316 ? 1.554 -4.508 -7.902 1 98.12 316 LEU B N 1
ATOM 5576 C CA . LEU B 1 316 ? 2.158 -4.559 -6.578 1 98.12 316 LEU B CA 1
ATOM 5577 C C . LEU B 1 316 ? 1.279 -3.854 -5.551 1 98.12 316 LEU B C 1
ATOM 5579 O O . LEU B 1 316 ? 1.058 -4.371 -4.457 1 98.12 316 LEU B O 1
ATOM 5583 N N . GLU B 1 317 ? 0.779 -2.734 -5.961 1 96.56 317 GLU B N 1
ATOM 5584 C CA . GLU B 1 317 ? -0.075 -1.958 -5.07 1 96.56 317 GLU B CA 1
ATOM 5585 C C . GLU B 1 317 ? -1.369 -2.703 -4.754 1 96.56 317 GLU B C 1
ATOM 5587 O O . GLU B 1 317 ? -1.805 -2.744 -3.604 1 96.56 317 GLU B O 1
ATOM 5592 N N . GLU B 1 318 ? -1.955 -3.223 -5.734 1 96.81 318 GLU B N 1
ATOM 5593 C CA . GLU B 1 318 ? -3.203 -3.955 -5.539 1 96.81 318 GLU B CA 1
ATOM 5594 C C . GLU B 1 318 ? -2.992 -5.176 -4.648 1 96.81 318 GLU B C 1
ATOM 5596 O O . GLU B 1 318 ? -3.836 -5.484 -3.805 1 96.81 318 GLU B O 1
ATOM 5601 N N . LEU B 1 319 ? -1.923 -5.855 -4.887 1 97.5 319 LEU B N 1
ATOM 5602 C CA . LEU B 1 319 ? -1.611 -7.016 -4.059 1 97.5 319 LEU B CA 1
ATOM 5603 C C . LEU B 1 319 ? -1.423 -6.609 -2.6 1 97.5 319 LEU B C 1
ATOM 5605 O O . LEU B 1 319 ? -1.927 -7.277 -1.694 1 97.5 319 LEU B O 1
ATOM 5609 N N . SER B 1 320 ? -0.635 -5.523 -2.355 1 96.5 320 SER B N 1
ATOM 5610 C CA . SER B 1 320 ? -0.446 -5.016 -1.001 1 96.5 320 SER B CA 1
ATOM 5611 C C . SER B 1 320 ? -1.781 -4.688 -0.341 1 96.5 320 SER B C 1
ATOM 5613 O O . SER B 1 320 ? -1.987 -4.988 0.836 1 96.5 320 SER B O 1
ATOM 5615 N N . PHE B 1 321 ? -2.613 -4.129 -1.101 1 95.69 321 PHE B N 1
ATOM 5616 C CA . PHE B 1 321 ? -3.926 -3.766 -0.581 1 95.69 321 PHE B CA 1
ATOM 5617 C C . PHE B 1 321 ? -4.734 -5.012 -0.241 1 95.69 321 PHE B C 1
ATOM 5619 O O . PHE B 1 321 ? -5.434 -5.047 0.774 1 95.69 321 PHE B O 1
ATOM 5626 N N . ASN B 1 322 ? -4.727 -5.984 -1.148 1 97 322 ASN B N 1
ATOM 5627 C CA . ASN B 1 322 ? -5.43 -7.23 -0.871 1 97 322 ASN B CA 1
ATOM 5628 C C . ASN B 1 322 ? -4.957 -7.863 0.434 1 97 322 ASN B C 1
ATOM 5630 O O . ASN B 1 322 ? -5.766 -8.367 1.217 1 97 322 ASN B O 1
ATOM 5634 N N . PHE B 1 323 ? -3.689 -7.848 0.652 1 96.5 323 PHE B N 1
ATOM 5635 C CA . PHE B 1 323 ? -3.129 -8.406 1.878 1 96.5 323 PHE B CA 1
ATOM 5636 C C . PHE B 1 323 ? -3.605 -7.621 3.096 1 96.5 323 PHE B C 1
ATOM 5638 O O . PHE B 1 323 ? -3.953 -8.211 4.121 1 96.5 323 PHE B O 1
ATOM 5645 N N . LEU B 1 324 ? -3.693 -6.277 2.963 1 93.75 324 LEU B N 1
ATOM 5646 C CA . LEU B 1 324 ? -4.141 -5.43 4.062 1 93.75 324 LEU B CA 1
ATOM 5647 C C . LEU B 1 324 ? -5.617 -5.676 4.371 1 93.75 324 LEU B C 1
ATOM 5649 O O . LEU B 1 324 ? -6.012 -5.719 5.539 1 93.75 324 LEU B O 1
ATOM 5653 N N . ARG B 1 325 ? -6.32 -5.773 3.32 1 93.56 325 ARG B N 1
ATOM 5654 C CA . ARG B 1 325 ? -7.758 -5.98 3.453 1 93.56 325 ARG B CA 1
ATOM 5655 C C . ARG B 1 325 ? -8.062 -7.402 3.906 1 93.56 325 ARG B C 1
ATOM 5657 O O . ARG B 1 325 ? -9.109 -7.656 4.52 1 93.56 325 ARG B O 1
ATOM 5664 N N . GLY B 1 326 ? -7.199 -8.359 3.574 1 94.19 326 GLY B N 1
ATOM 5665 C CA . GLY B 1 326 ? -7.398 -9.758 3.902 1 94.19 326 GLY B CA 1
ATOM 5666 C C . GLY B 1 326 ? -8.43 -10.438 3.016 1 94.19 326 GLY B C 1
ATOM 5667 O O . GLY B 1 326 ? -9.164 -11.32 3.469 1 94.19 326 GLY B O 1
ATOM 5668 N N . SER B 1 327 ? -8.516 -9.961 1.821 1 96.06 327 SER B N 1
ATOM 5669 C CA . SER B 1 327 ? -9.523 -10.5 0.915 1 96.06 327 SER B CA 1
ATOM 5670 C C . SER B 1 327 ? -9.039 -10.477 -0.53 1 96.06 327 SER B C 1
ATOM 5672 O O . SER B 1 327 ? -8.445 -9.492 -0.977 1 96.06 327 SER B O 1
ATOM 5674 N N . CYS B 1 328 ? -9.18 -11.547 -1.215 1 96.88 328 CYS B N 1
ATOM 5675 C CA . CYS B 1 328 ? -8.922 -11.703 -2.643 1 96.88 328 CYS B CA 1
ATOM 5676 C C . CYS B 1 328 ? -9.867 -12.734 -3.256 1 96.88 328 CYS B C 1
ATOM 5678 O O . CYS B 1 328 ? -9.5 -13.906 -3.389 1 96.88 328 CYS B O 1
ATOM 5680 N N . PRO B 1 329 ? -10.984 -12.336 -3.645 1 95.75 329 PRO B N 1
ATOM 5681 C CA . PRO B 1 329 ? -11.977 -13.273 -4.188 1 95.75 329 PRO B CA 1
ATOM 5682 C C . PRO B 1 329 ? -11.516 -13.938 -5.48 1 95.75 329 PRO B C 1
ATOM 5684 O O . PRO B 1 329 ? -10.852 -13.297 -6.305 1 95.75 329 PRO B O 1
ATOM 5687 N N . ASN B 1 330 ? -11.859 -15.164 -5.633 1 94.62 330 ASN B N 1
ATOM 5688 C CA . ASN B 1 330 ? -11.633 -15.859 -6.898 1 94.62 330 ASN B CA 1
ATOM 5689 C C . ASN B 1 330 ? -12.422 -15.211 -8.031 1 94.62 330 ASN B C 1
ATOM 5691 O O . ASN B 1 330 ? -13.609 -14.93 -7.891 1 94.62 330 ASN B O 1
ATOM 5695 N N . PRO B 1 331 ? -11.766 -14.945 -9.133 1 92.12 331 PRO B N 1
ATOM 5696 C CA . PRO B 1 331 ? -12.461 -14.219 -10.195 1 92.12 331 PRO B CA 1
ATOM 5697 C C . PRO B 1 331 ? -13.586 -15.031 -10.828 1 92.12 331 PRO B C 1
ATOM 5699 O O . PRO B 1 331 ? -14.547 -14.461 -11.352 1 92.12 331 PRO B O 1
ATOM 5702 N N . PHE B 1 332 ? -13.531 -16.359 -10.789 1 91.19 332 PHE B N 1
ATOM 5703 C CA . PHE B 1 332 ? -14.539 -17.234 -11.398 1 91.19 332 PHE B CA 1
ATOM 5704 C C . PHE B 1 332 ? -15.602 -17.625 -10.383 1 91.19 332 PHE B C 1
ATOM 5706 O O . PHE B 1 332 ? -16.719 -17.984 -10.75 1 91.19 332 PHE B O 1
ATOM 5713 N N . LEU B 1 333 ? -15.195 -17.594 -9.156 1 93.31 333 LEU B N 1
ATOM 5714 C CA . LEU B 1 333 ? -16.062 -17.969 -8.047 1 93.31 333 LEU B CA 1
ATOM 5715 C C . LEU B 1 333 ? -15.93 -16.984 -6.895 1 93.31 333 LEU B C 1
ATOM 5717 O O . LEU B 1 333 ? -15.344 -17.312 -5.859 1 93.31 333 LEU B O 1
ATOM 5721 N N . PRO B 1 334 ? -16.625 -15.844 -6.941 1 92 334 PRO B N 1
ATOM 5722 C CA . PRO B 1 334 ? -16.422 -14.734 -6.004 1 92 334 PRO B CA 1
ATOM 5723 C C . PRO B 1 334 ? -16.719 -15.133 -4.559 1 92 334 PRO B C 1
ATOM 5725 O O . PRO B 1 334 ? -16.203 -14.5 -3.627 1 92 334 PRO B O 1
ATOM 5728 N N . GLY B 1 335 ? -17.484 -16.109 -4.367 1 93.75 335 GLY B N 1
ATOM 5729 C CA . GLY B 1 335 ? -17.75 -16.578 -3.016 1 93.75 335 GLY B CA 1
ATOM 5730 C C . GLY B 1 335 ? -16.562 -17.234 -2.352 1 93.75 335 GLY B C 1
ATOM 5731 O O . GLY B 1 335 ? -16.531 -17.406 -1.132 1 93.75 335 GLY B O 1
ATOM 5732 N N . CYS B 1 336 ? -15.57 -17.516 -3.15 1 94.38 336 CYS B N 1
ATOM 5733 C CA . CYS B 1 336 ? -14.336 -18.109 -2.646 1 94.38 336 CYS B CA 1
ATOM 5734 C C . CYS B 1 336 ? -13.25 -17.047 -2.484 1 94.38 336 CYS B C 1
ATOM 5736 O O . CYS B 1 336 ? -12.711 -16.547 -3.473 1 94.38 336 CYS B O 1
ATOM 5738 N N . ASP B 1 337 ? -12.953 -16.75 -1.269 1 95.94 337 ASP B N 1
ATOM 5739 C CA . ASP B 1 337 ? -11.906 -15.766 -0.975 1 95.94 337 ASP B CA 1
ATOM 5740 C C . ASP B 1 337 ? -10.578 -16.469 -0.682 1 95.94 337 ASP B C 1
ATOM 5742 O O . ASP B 1 337 ? -10.453 -17.188 0.312 1 95.94 337 ASP B O 1
ATOM 5746 N N . LEU B 1 338 ? -9.578 -16.219 -1.447 1 95.81 338 LEU B N 1
ATOM 5747 C CA . LEU B 1 338 ? -8.305 -16.922 -1.408 1 95.81 338 LEU B CA 1
ATOM 5748 C C . LEU B 1 338 ? -7.48 -16.484 -0.2 1 95.81 338 LEU B C 1
ATOM 5750 O O . LEU B 1 338 ? -6.508 -17.156 0.163 1 95.81 338 LEU B O 1
ATOM 5754 N N . LEU B 1 339 ? -7.836 -15.352 0.438 1 95.81 339 LEU B N 1
ATOM 5755 C CA . LEU B 1 339 ? -7.074 -14.852 1.579 1 95.81 339 LEU B CA 1
ATOM 5756 C C . LEU B 1 339 ? -7.852 -15.039 2.877 1 95.81 339 LEU B C 1
ATOM 5758 O O . LEU B 1 339 ? -7.438 -14.555 3.932 1 95.81 339 LEU B O 1
ATOM 5762 N N . TYR B 1 340 ? -8.922 -15.75 2.744 1 91.75 340 TYR B N 1
ATOM 5763 C CA . TYR B 1 340 ? -9.734 -15.977 3.932 1 91.75 340 TYR B CA 1
ATOM 5764 C C . TYR B 1 340 ? -8.93 -16.656 5.027 1 91.75 340 TYR B C 1
ATOM 5766 O O . TYR B 1 340 ? -8.305 -17.688 4.797 1 91.75 340 TYR B O 1
ATOM 5774 N N . GLY B 1 341 ? -8.898 -16.062 6.164 1 87.06 341 GLY B N 1
ATOM 5775 C CA . GLY B 1 341 ? -8.25 -16.656 7.32 1 87.06 341 GLY B CA 1
ATOM 5776 C C . GLY B 1 341 ? -6.754 -16.422 7.352 1 87.06 341 GLY B C 1
ATOM 5777 O O . GLY B 1 341 ? -6.066 -16.875 8.273 1 87.06 341 GLY B O 1
ATOM 5778 N N . ASN B 1 342 ? -6.223 -15.758 6.352 1 89.56 342 ASN B N 1
ATOM 5779 C CA . ASN B 1 342 ? -4.789 -15.492 6.324 1 89.56 342 ASN B CA 1
ATOM 5780 C C . ASN B 1 342 ? -4.379 -14.516 7.422 1 89.56 342 ASN B C 1
ATOM 5782 O O . ASN B 1 342 ? -4.973 -13.438 7.559 1 89.56 342 ASN B O 1
ATOM 5786 N N . THR B 1 343 ? -3.375 -14.844 8.211 1 88.69 343 THR B N 1
ATOM 5787 C CA . THR B 1 343 ? -2.979 -14.023 9.352 1 88.69 343 THR B CA 1
ATOM 5788 C C . THR B 1 343 ? -1.722 -13.219 9.031 1 88.69 343 THR B C 1
ATOM 5790 O O . THR B 1 343 ? -1.33 -12.336 9.797 1 88.69 343 THR B O 1
ATOM 5793 N N . THR B 1 344 ? -1.122 -13.484 7.914 1 91.06 344 THR B N 1
ATOM 5794 C CA . THR B 1 344 ? 0.143 -12.836 7.59 1 91.06 344 THR B CA 1
ATOM 5795 C C . THR B 1 344 ? -0.085 -11.625 6.688 1 91.06 344 THR B C 1
ATOM 5797 O O . THR B 1 344 ? 0.864 -11.086 6.117 1 91.06 344 THR B O 1
ATOM 5800 N N . GLY B 1 345 ? -1.25 -11.156 6.598 1 91.38 345 GLY B N 1
ATOM 5801 C CA . GLY B 1 345 ? -1.637 -10.102 5.68 1 91.38 345 GLY B CA 1
ATOM 5802 C C . GLY B 1 345 ? -0.796 -8.844 5.828 1 91.38 345 GLY B C 1
ATOM 5803 O O . GLY B 1 345 ? -0.162 -8.398 4.871 1 91.38 345 GLY B O 1
ATOM 5804 N N . PRO B 1 346 ? -0.736 -8.234 6.988 1 90.62 346 PRO B N 1
ATOM 5805 C CA . PRO B 1 346 ? 0.037 -7.008 7.188 1 90.62 346 PRO B CA 1
ATOM 5806 C C . PRO B 1 346 ? 1.525 -7.195 6.898 1 90.62 346 PRO B C 1
ATOM 5808 O O . PRO B 1 346 ? 2.162 -6.305 6.328 1 90.62 346 PRO B O 1
ATOM 5811 N N . TYR B 1 347 ? 1.995 -8.344 7.305 1 92.62 347 TYR B N 1
ATOM 5812 C CA . TYR B 1 347 ? 3.398 -8.633 7.027 1 92.62 347 TYR B CA 1
ATOM 5813 C C . TYR B 1 347 ? 3.656 -8.695 5.527 1 92.62 347 TYR B C 1
ATOM 5815 O O . TYR B 1 347 ? 4.621 -8.102 5.035 1 92.62 347 TYR B O 1
ATOM 5823 N N . LEU B 1 348 ? 2.814 -9.422 4.828 1 94.62 348 LEU B N 1
ATOM 5824 C CA . LEU B 1 348 ? 2.967 -9.555 3.385 1 94.62 348 LEU B CA 1
ATOM 5825 C C . LEU B 1 348 ? 2.787 -8.203 2.693 1 94.62 348 LEU B C 1
ATOM 5827 O O . LEU B 1 348 ? 3.492 -7.898 1.729 1 94.62 348 LEU B O 1
ATOM 5831 N N . ALA B 1 349 ? 1.82 -7.449 3.16 1 95.75 349 ALA B N 1
ATOM 5832 C CA . ALA B 1 349 ? 1.622 -6.109 2.615 1 95.75 349 ALA B CA 1
ATOM 5833 C C . ALA B 1 349 ? 2.887 -5.266 2.756 1 95.75 349 ALA B C 1
ATOM 5835 O O . ALA B 1 349 ? 3.262 -4.539 1.834 1 95.75 349 ALA B O 1
ATOM 5836 N N . HIS B 1 350 ? 3.508 -5.312 3.912 1 94.38 350 HIS B N 1
ATOM 5837 C CA . HIS B 1 350 ? 4.75 -4.594 4.168 1 94.38 350 HIS B CA 1
ATOM 5838 C C . HIS B 1 350 ? 5.848 -5.027 3.205 1 94.38 350 HIS B C 1
ATOM 5840 O O . HIS B 1 350 ? 6.559 -4.188 2.65 1 94.38 350 HIS B O 1
ATOM 5846 N N . ARG B 1 351 ? 5.949 -6.344 3.008 1 95 351 ARG B N 1
ATOM 5847 C CA . ARG B 1 351 ? 6.988 -6.871 2.127 1 95 351 ARG B CA 1
ATOM 5848 C C . ARG B 1 351 ? 6.773 -6.402 0.69 1 95 351 ARG B C 1
ATOM 5850 O O . ARG B 1 351 ? 7.73 -6.023 0.008 1 95 351 ARG B O 1
ATOM 5857 N N . VAL B 1 352 ? 5.559 -6.488 0.211 1 97.31 352 VAL B N 1
ATOM 5858 C CA . VAL B 1 352 ? 5.246 -6.059 -1.148 1 97.31 352 VAL B CA 1
ATOM 5859 C C . VAL B 1 352 ? 5.492 -4.559 -1.283 1 97.31 352 VAL B C 1
ATOM 5861 O O . VAL B 1 352 ? 6.004 -4.098 -2.307 1 97.31 352 VAL B O 1
ATOM 5864 N N . ALA B 1 353 ? 5.109 -3.818 -0.289 1 95 353 ALA B N 1
ATOM 5865 C CA . ALA B 1 353 ? 5.316 -2.373 -0.301 1 95 353 ALA B CA 1
ATOM 5866 C C . ALA B 1 353 ? 6.805 -2.035 -0.362 1 95 353 ALA B C 1
ATOM 5868 O O . ALA B 1 353 ? 7.199 -1.056 -0.999 1 95 353 ALA B O 1
ATOM 5869 N N . GLU B 1 354 ? 7.582 -2.83 0.347 1 95.38 354 GLU B N 1
ATOM 5870 C CA . GLU B 1 354 ? 9.031 -2.643 0.276 1 95.38 354 GLU B CA 1
ATOM 5871 C C . GLU B 1 354 ? 9.539 -2.846 -1.146 1 95.38 354 GLU B C 1
ATOM 5873 O O . GLU B 1 354 ? 10.391 -2.086 -1.621 1 95.38 354 GLU B O 1
ATOM 5878 N N . VAL B 1 355 ? 9.07 -3.854 -1.795 1 97.38 355 VAL B N 1
ATOM 5879 C CA . VAL B 1 355 ? 9.43 -4.098 -3.188 1 97.38 355 VAL B CA 1
ATOM 5880 C C . VAL B 1 355 ? 9.008 -2.91 -4.047 1 97.38 355 VAL B C 1
ATOM 5882 O O . VAL B 1 355 ? 9.742 -2.49 -4.945 1 97.38 355 VAL B O 1
ATOM 5885 N N . ARG B 1 356 ? 7.797 -2.348 -3.771 1 97.44 356 ARG B N 1
ATOM 5886 C CA . ARG B 1 356 ? 7.219 -1.245 -4.535 1 97.44 356 ARG B CA 1
ATOM 5887 C C . ARG B 1 356 ? 8.078 0.011 -4.414 1 97.44 356 ARG B C 1
ATOM 5889 O O . ARG B 1 356 ? 8.125 0.825 -5.34 1 97.44 356 ARG B O 1
ATOM 5896 N N . THR B 1 357 ? 8.859 0.173 -3.32 1 94.75 357 THR B N 1
ATOM 5897 C CA . THR B 1 357 ? 9.703 1.351 -3.117 1 94.75 357 THR B CA 1
ATOM 5898 C C . THR B 1 357 ? 10.992 1.243 -3.924 1 94.75 357 THR B C 1
ATOM 5900 O O . THR B 1 357 ? 11.641 2.252 -4.199 1 94.75 357 THR B O 1
ATOM 5903 N N . GLN B 1 358 ? 11.375 -0.034 -4.246 1 96.69 358 GLN B N 1
ATOM 5904 C CA . GLN B 1 358 ? 12.609 -0.243 -5 1 96.69 358 GLN B CA 1
ATOM 5905 C C . GLN B 1 358 ? 12.406 -1.28 -6.102 1 96.69 358 GLN B C 1
ATOM 5907 O O . GLN B 1 358 ? 13.117 -2.287 -6.148 1 96.69 358 GLN B O 1
ATOM 5912 N N . PRO B 1 359 ? 11.539 -0.998 -6.996 1 97.56 359 PRO B N 1
ATOM 5913 C CA . PRO B 1 359 ? 11.219 -2 -8.016 1 97.56 359 PRO B CA 1
ATOM 5914 C C . PRO B 1 359 ? 12.391 -2.289 -8.953 1 97.56 359 PRO B C 1
ATOM 5916 O O . PRO B 1 359 ? 12.578 -3.432 -9.375 1 97.56 359 PRO B O 1
ATOM 5919 N N . MET B 1 360 ? 13.242 -1.275 -9.227 1 97.69 360 MET B N 1
ATOM 5920 C CA . MET B 1 360 ? 14.367 -1.445 -10.148 1 97.69 360 MET B CA 1
ATOM 5921 C C . MET B 1 360 ? 15.391 -2.42 -9.57 1 97.69 360 MET B C 1
ATOM 5923 O O . MET B 1 360 ? 15.93 -3.254 -10.305 1 97.69 360 MET B O 1
ATOM 5927 N N . THR B 1 361 ? 15.617 -2.311 -8.312 1 97.81 361 THR B N 1
ATOM 5928 C CA . THR B 1 361 ? 16.578 -3.197 -7.648 1 97.81 361 THR B CA 1
ATOM 5929 C C . THR B 1 361 ? 16.109 -4.648 -7.746 1 97.81 361 THR B C 1
ATOM 5931 O O . THR B 1 361 ? 16.906 -5.531 -8.086 1 97.81 361 THR B O 1
ATOM 5934 N N . HIS B 1 362 ? 14.906 -4.914 -7.473 1 98 362 HIS B N 1
ATOM 5935 C CA . HIS B 1 362 ? 14.367 -6.27 -7.492 1 98 362 HIS B CA 1
ATOM 5936 C C . HIS B 1 362 ? 14.312 -6.816 -8.914 1 98 362 HIS B C 1
ATOM 5938 O O . HIS B 1 362 ? 14.562 -8 -9.141 1 98 362 HIS B O 1
ATOM 5944 N N . LEU B 1 363 ? 13.93 -5.969 -9.883 1 98.25 363 LEU B N 1
ATOM 5945 C CA . LEU B 1 363 ? 13.891 -6.402 -11.281 1 98.25 363 LEU B CA 1
ATOM 5946 C C . LEU B 1 363 ? 15.289 -6.738 -11.781 1 98.25 363 LEU B C 1
ATOM 5948 O O . LEU B 1 363 ? 15.477 -7.723 -12.5 1 98.25 363 LEU B O 1
ATOM 5952 N N . ARG B 1 364 ? 16.234 -5.902 -11.391 1 98.06 364 ARG B N 1
ATOM 5953 C CA . ARG B 1 364 ? 17.625 -6.176 -11.781 1 98.06 364 ARG B CA 1
ATOM 5954 C C . ARG B 1 364 ? 18.094 -7.5 -11.203 1 98.06 364 ARG B C 1
ATOM 5956 O O . ARG B 1 364 ? 18.812 -8.258 -11.875 1 98.06 364 ARG B O 1
ATOM 5963 N N . GLU B 1 365 ? 17.781 -7.734 -9.969 1 96.94 365 GLU B N 1
ATOM 5964 C CA . GLU B 1 365 ? 18.125 -9.008 -9.344 1 96.94 365 GLU B CA 1
ATOM 5965 C C . GLU B 1 365 ? 17.453 -10.172 -10.07 1 96.94 365 GLU B C 1
ATOM 5967 O O . GLU B 1 365 ? 18.078 -11.227 -10.258 1 96.94 365 GLU B O 1
ATOM 5972 N N . ALA B 1 366 ? 16.219 -10.039 -10.461 1 95.69 366 ALA B N 1
ATOM 5973 C CA . ALA B 1 366 ? 15.508 -11.078 -11.203 1 95.69 366 ALA B CA 1
ATOM 5974 C C . ALA B 1 366 ? 16.188 -11.352 -12.539 1 95.69 366 ALA B C 1
ATOM 5976 O O . ALA B 1 366 ? 16.297 -12.508 -12.961 1 95.69 366 ALA B O 1
ATOM 5977 N N . VAL B 1 367 ? 16.578 -10.281 -13.203 1 95.5 367 VAL B N 1
ATOM 5978 C CA . VAL B 1 367 ? 17.266 -10.414 -14.492 1 95.5 367 VAL B CA 1
ATOM 5979 C C . VAL B 1 367 ? 18.594 -11.141 -14.297 1 95.5 367 VAL B C 1
ATOM 5981 O O . VAL B 1 367 ? 18.953 -12.016 -15.086 1 95.5 367 VAL B O 1
ATOM 5984 N N . LYS B 1 368 ? 19.281 -10.797 -13.227 1 94.19 368 LYS B N 1
ATOM 5985 C CA . LYS B 1 368 ? 20.547 -11.445 -12.914 1 94.19 368 LYS B CA 1
ATOM 5986 C C . LYS B 1 368 ? 20.359 -12.938 -12.641 1 94.19 368 LYS B C 1
ATOM 5988 O O . LYS B 1 368 ? 21.141 -13.766 -13.117 1 94.19 368 LYS B O 1
ATOM 5993 N N . GLU B 1 369 ? 19.406 -13.266 -11.898 1 89.56 369 GLU B N 1
ATOM 5994 C CA . GLU B 1 369 ? 19.094 -14.664 -11.602 1 89.56 369 GLU B CA 1
ATOM 5995 C C . GLU B 1 369 ? 18.734 -15.43 -12.867 1 89.56 369 GLU B C 1
ATOM 5997 O O . GLU B 1 369 ? 19.109 -16.594 -13.016 1 89.56 369 GLU B O 1
ATOM 6002 N N . ALA B 1 370 ? 18 -14.789 -13.734 1 87.94 370 ALA B N 1
ATOM 6003 C CA . ALA B 1 370 ? 17.641 -15.43 -15 1 87.94 370 ALA B CA 1
ATOM 6004 C C . ALA B 1 370 ? 18.859 -15.672 -15.867 1 87.94 370 ALA B C 1
ATOM 6006 O O . ALA B 1 370 ? 18.938 -16.688 -16.562 1 87.94 370 ALA B O 1
ATOM 6007 N N . LYS B 1 371 ? 19.797 -14.742 -15.773 1 85.06 371 LYS B N 1
ATOM 6008 C CA . LYS B 1 371 ? 21.047 -14.875 -16.516 1 85.06 371 LYS B CA 1
ATOM 6009 C C . LYS B 1 371 ? 21.906 -16.016 -15.961 1 85.06 371 LYS B C 1
ATOM 6011 O O . LYS B 1 371 ? 22.516 -16.75 -16.734 1 85.06 371 LYS B O 1
ATOM 6016 N N . GLU B 1 372 ? 21.953 -16.188 -14.688 1 81.75 372 GLU B N 1
ATOM 6017 C CA . GLU B 1 372 ? 22.766 -17.203 -14.023 1 81.75 372 GLU B CA 1
ATOM 6018 C C . GLU B 1 372 ? 22.156 -18.594 -14.219 1 81.75 372 GLU B C 1
ATOM 6020 O O . GLU B 1 372 ? 22.875 -19.594 -14.266 1 81.75 372 GLU B O 1
ATOM 6025 N N . ALA B 1 373 ? 20.922 -18.672 -14.203 1 74.44 373 ALA B N 1
ATOM 6026 C CA . ALA B 1 373 ? 20.25 -19.938 -14.43 1 74.44 373 ALA B CA 1
ATOM 6027 C C . ALA B 1 373 ? 20.578 -20.484 -15.82 1 74.44 373 ALA B C 1
ATOM 6029 O O . ALA B 1 373 ? 20.609 -21.703 -16.016 1 74.44 373 ALA B O 1
ATOM 6030 N N . MET B 1 374 ? 20.984 -19.516 -16.703 1 65.31 374 MET B N 1
ATOM 6031 C CA . MET B 1 374 ? 21.344 -19.891 -18.078 1 65.31 374 MET B CA 1
ATOM 6032 C C . MET B 1 374 ? 22.781 -20.359 -18.156 1 65.31 374 MET B C 1
ATOM 6034 O O . MET B 1 374 ? 23.109 -21.234 -18.953 1 65.31 374 MET B O 1
ATOM 6038 N N . LYS B 1 375 ? 23.75 -19.531 -17.516 1 59.69 375 LYS B N 1
ATOM 6039 C CA . LYS B 1 375 ? 25.172 -19.844 -17.562 1 59.69 375 LYS B CA 1
ATOM 6040 C C . LYS B 1 375 ? 25.453 -21.234 -17.031 1 59.69 375 LYS B C 1
ATOM 6042 O O . LYS B 1 375 ? 26.375 -21.906 -17.484 1 59.69 375 LYS B O 1
ATOM 6047 N N . GLY B 1 376 ? 24.875 -21.516 -16.016 1 51.12 376 GLY B N 1
ATOM 6048 C CA . GLY B 1 376 ? 25.125 -22.891 -15.617 1 51.12 376 GLY B CA 1
ATOM 6049 C C . GLY B 1 376 ? 24.891 -23.875 -16.734 1 51.12 376 GLY B C 1
ATOM 6050 O O . GLY B 1 376 ? 25.609 -24.875 -16.828 1 51.12 376 GLY B O 1
ATOM 6051 N N . GLY B 1 377 ? 24.047 -23.438 -17.625 1 47.94 377 GLY B N 1
ATOM 6052 C CA . GLY B 1 377 ? 23.859 -24.281 -18.781 1 47.94 377 GLY B CA 1
ATOM 6053 C C . GLY B 1 377 ? 24.922 -24.109 -19.859 1 47.94 377 GLY B C 1
ATOM 6054 O O . GLY B 1 377 ? 25.344 -25.078 -20.484 1 47.94 377 GLY B O 1
ATOM 6055 N N . GLU B 1 378 ? 25.422 -22.766 -20.047 1 50.69 378 GLU B N 1
ATOM 6056 C CA . GLU B 1 378 ? 26.391 -22.516 -21.125 1 50.69 378 GLU B CA 1
ATOM 6057 C C . GLU B 1 378 ? 27.797 -22.938 -20.719 1 50.69 378 GLU B C 1
ATOM 6059 O O . GLU B 1 378 ? 28.594 -23.328 -21.562 1 50.69 378 GLU B O 1
ATOM 6064 N N . ARG B 1 379 ? 28.281 -22.703 -19.547 1 45.06 379 ARG B N 1
ATOM 6065 C CA . ARG B 1 379 ? 29.625 -23.094 -19.141 1 45.06 379 ARG B CA 1
ATOM 6066 C C . ARG B 1 379 ? 29.891 -24.562 -19.438 1 45.06 379 ARG B C 1
ATOM 6068 O O . ARG B 1 379 ? 31 -24.922 -19.844 1 45.06 379 ARG B O 1
ATOM 6075 N N . GLU B 1 380 ? 29.016 -25.375 -19.328 1 42.09 380 GLU B N 1
ATOM 6076 C CA . GLU B 1 380 ? 29.266 -26.797 -19.609 1 42.09 380 GLU B CA 1
ATOM 6077 C C . GLU B 1 380 ? 29.375 -27.047 -21.109 1 42.09 380 GLU B C 1
ATOM 6079 O O . GLU B 1 380 ? 30.172 -27.875 -21.547 1 42.09 380 GLU B O 1
ATOM 6084 N N . GLU B 1 381 ? 28.797 -26.234 -21.922 1 43.03 381 GLU B N 1
ATOM 6085 C CA . GLU B 1 381 ? 29 -26.406 -23.344 1 43.03 381 GLU B CA 1
ATOM 6086 C C . GLU B 1 381 ? 30.406 -26.016 -23.766 1 43.03 381 GLU B C 1
ATOM 6088 O O . GLU B 1 381 ? 31 -26.641 -24.641 1 43.03 381 GLU B O 1
ATOM 6093 N N . LYS B 1 382 ? 30.828 -25.078 -23.062 1 52.97 382 LYS B N 1
ATOM 6094 C CA . LYS B 1 382 ? 32.188 -24.672 -23.375 1 52.97 382 LYS B CA 1
ATOM 6095 C C . LYS B 1 382 ? 33.219 -25.688 -22.859 1 52.97 382 LYS B C 1
ATOM 6097 O O . LYS B 1 382 ? 34.188 -25.969 -23.516 1 52.97 382 LYS B O 1
ATOM 6102 N N . GLU B 1 383 ? 32.969 -26.078 -21.75 1 48.06 383 GLU B N 1
ATOM 6103 C CA . GLU B 1 383 ? 33.844 -27.094 -21.203 1 48.06 383 GLU B CA 1
ATOM 6104 C C . GLU B 1 383 ? 33.781 -28.391 -22.016 1 48.06 383 GLU B C 1
ATOM 6106 O O . GLU B 1 383 ? 34.812 -29.047 -22.234 1 48.06 383 GLU B O 1
ATOM 6111 N N . GLU B 1 384 ? 32.656 -28.672 -22.453 1 48.09 384 GLU B N 1
ATOM 6112 C CA . GLU B 1 384 ? 32.5 -29.828 -23.328 1 48.09 384 GLU B CA 1
ATOM 6113 C C . GLU B 1 384 ? 33.188 -29.578 -24.672 1 48.09 384 GLU B C 1
ATOM 6115 O O . GLU B 1 384 ? 33.812 -30.484 -25.234 1 48.09 384 GLU B O 1
ATOM 6120 N N . LYS B 1 385 ? 33.062 -28.297 -25.172 1 54.34 385 LYS B N 1
ATOM 6121 C CA . LYS B 1 385 ? 33.781 -27.938 -26.406 1 54.34 385 LYS B CA 1
ATOM 6122 C C . LYS B 1 385 ? 35.281 -27.953 -26.203 1 54.34 385 LYS B C 1
ATOM 6124 O O . LYS B 1 385 ? 36.031 -28.438 -27.062 1 54.34 385 LYS B O 1
ATOM 6129 N N . GLU B 1 386 ? 35.625 -27.438 -25.094 1 53.78 386 GLU B N 1
ATOM 6130 C CA . GLU B 1 386 ? 37.031 -27.438 -24.781 1 53.78 386 GLU B CA 1
ATOM 6131 C C . GLU B 1 386 ? 37.562 -28.859 -24.547 1 53.78 386 GLU B C 1
ATOM 6133 O O . GLU B 1 386 ? 38.656 -29.203 -25 1 53.78 386 GLU B O 1
ATOM 6138 N N . GLN B 1 387 ? 36.719 -29.594 -23.969 1 51.41 387 GLN B N 1
ATOM 6139 C CA . GLN B 1 387 ? 37.062 -30.984 -23.719 1 51.41 387 GLN B CA 1
ATOM 6140 C C . GLN B 1 387 ? 37.031 -31.797 -25.016 1 51.41 387 GLN B C 1
ATOM 6142 O O . GLN B 1 387 ? 37.844 -32.656 -25.234 1 51.41 387 GLN B O 1
ATOM 6147 N N . LYS B 1 388 ? 36.062 -31.531 -25.844 1 56.94 388 LYS B N 1
ATOM 6148 C CA . LYS B 1 388 ? 36 -32.156 -27.172 1 56.94 388 LYS B CA 1
ATOM 6149 C C . LYS B 1 388 ? 37.188 -31.734 -28.031 1 56.94 388 LYS B C 1
ATOM 6151 O O . LYS B 1 388 ? 37.75 -32.562 -28.734 1 56.94 388 LYS B O 1
ATOM 6156 N N . GLU B 1 389 ? 37.438 -30.453 -27.938 1 57.81 389 GLU B N 1
ATOM 6157 C CA . GLU B 1 389 ? 38.625 -29.938 -28.656 1 57.81 389 GLU B CA 1
ATOM 6158 C C . GLU B 1 389 ? 39.906 -30.547 -28.109 1 57.81 389 GLU B C 1
ATOM 6160 O O . GLU B 1 389 ? 40.812 -30.891 -28.891 1 57.81 389 GLU B O 1
ATOM 6165 N N . GLU B 1 390 ? 39.906 -30.719 -26.844 1 57 390 GLU B N 1
ATOM 6166 C CA . GLU B 1 390 ? 41.031 -31.344 -26.203 1 57 390 GLU B CA 1
ATOM 6167 C C . GLU B 1 390 ? 41.125 -32.812 -26.562 1 57 390 GLU B C 1
ATOM 6169 O O . GLU B 1 390 ? 42.25 -33.344 -26.797 1 57 390 GLU B O 1
ATOM 6174 N N . ARG B 1 391 ? 40 -33.469 -26.594 1 54.94 391 ARG B N 1
ATOM 6175 C CA . ARG B 1 391 ? 39.938 -34.875 -26.969 1 54.94 391 ARG B CA 1
ATOM 6176 C C . ARG B 1 391 ? 40.312 -35.094 -28.438 1 54.94 391 ARG B C 1
ATOM 6178 O O . ARG B 1 391 ? 41 -36.031 -28.797 1 54.94 391 ARG B O 1
ATOM 6185 N N . GLU B 1 392 ? 39.75 -34.219 -29.25 1 56.16 392 GLU B N 1
ATOM 6186 C CA . GLU B 1 392 ? 40.094 -34.25 -30.656 1 56.16 392 GLU B CA 1
ATOM 6187 C C . GLU B 1 392 ? 41.562 -33.969 -30.875 1 56.16 392 GLU B C 1
ATOM 6189 O O . GLU B 1 392 ? 42.188 -34.562 -31.734 1 56.16 392 GLU B O 1
ATOM 6194 N N . GLU B 1 393 ? 42.031 -33.062 -30.078 1 53.31 393 GLU B N 1
ATOM 6195 C CA . GLU B 1 393 ? 43.438 -32.719 -30.156 1 53.31 393 GLU B CA 1
ATOM 6196 C C . GLU B 1 393 ? 44.312 -33.875 -29.656 1 53.31 393 GLU B C 1
ATOM 6198 O O . GLU B 1 393 ? 45.406 -34.125 -30.203 1 53.31 393 GLU B O 1
ATOM 6203 N N . ARG B 1 394 ? 43.875 -34.594 -28.688 1 55.19 394 ARG B N 1
ATOM 6204 C CA . ARG B 1 394 ? 44.594 -35.719 -28.156 1 55.19 394 ARG B CA 1
ATOM 6205 C C . ARG B 1 394 ? 44.594 -36.875 -29.141 1 55.19 394 ARG B C 1
ATOM 6207 O O . ARG B 1 394 ? 45.562 -37.656 -29.172 1 55.19 394 ARG B O 1
ATOM 6214 N N . GLY B 1 395 ? 43.406 -37.094 -29.797 1 49.66 395 GLY B N 1
ATOM 6215 C CA . GLY B 1 395 ? 43.312 -38.156 -30.812 1 49.66 395 GLY B CA 1
ATOM 6216 C C . GLY B 1 395 ? 44.281 -37.938 -31.969 1 49.66 395 GLY B C 1
ATOM 6217 O O . GLY B 1 395 ? 44.562 -38.875 -32.719 1 49.66 395 GLY B O 1
ATOM 6218 N N . SER B 1 396 ? 44.438 -36.688 -32.312 1 45.69 396 SER B N 1
ATOM 6219 C CA . SER B 1 396 ? 45.25 -36.406 -33.5 1 45.69 396 SER B CA 1
ATOM 6220 C C . SER B 1 396 ? 46.75 -36.688 -33.219 1 45.69 396 SER B C 1
ATOM 6222 O O . SER B 1 396 ? 47.562 -36.625 -34.156 1 45.69 396 SER B O 1
ATOM 6224 N N . SER B 1 397 ? 47.188 -36.656 -32.031 1 40.81 397 SER B N 1
ATOM 6225 C CA . SER B 1 397 ? 48.625 -36.656 -31.828 1 40.81 397 SER B CA 1
ATOM 6226 C C . SER B 1 397 ? 49.188 -38.094 -31.969 1 40.81 397 SER B C 1
ATOM 6228 O O . SER B 1 397 ? 50.406 -38.312 -31.766 1 40.81 397 SER B O 1
ATOM 6230 N N . CYS B 1 398 ? 48.406 -39.156 -32.031 1 36.91 398 CYS B N 1
ATOM 6231 C CA . CYS B 1 398 ? 49.094 -40.438 -31.891 1 36.91 398 CYS B CA 1
ATOM 6232 C C . CYS B 1 398 ? 49.625 -40.938 -33.219 1 36.91 398 CYS B C 1
ATOM 6234 O O . CYS B 1 398 ? 49.969 -42.125 -33.375 1 36.91 398 CYS B O 1
ATOM 6236 N N . SER B 1 399 ? 49.562 -40.188 -34.375 1 29.77 399 SER B N 1
ATOM 6237 C CA . SER B 1 399 ? 50.031 -40.906 -35.531 1 29.77 399 SER B CA 1
ATOM 6238 C C . SER B 1 399 ? 51.562 -41.156 -35.469 1 29.77 399 SER B C 1
ATOM 6240 O O . SER B 1 399 ? 52.344 -40.188 -35.469 1 29.77 399 SER B O 1
ATOM 6242 N N . PRO B 1 400 ? 52.094 -42.219 -34.812 1 32.56 400 PRO B N 1
ATOM 6243 C CA . PRO B 1 400 ? 53.5 -42.625 -34.906 1 32.56 400 PRO B CA 1
ATOM 6244 C C . PRO B 1 400 ? 53.969 -42.875 -36.344 1 32.56 400 PRO B C 1
ATOM 6246 O O . PRO B 1 400 ? 53.219 -43.438 -37.156 1 32.56 400 PRO B O 1
ATOM 6249 N N . SER B 1 401 ? 54.781 -42 -37.031 1 23.41 401 SER B N 1
ATOM 6250 C CA . SER B 1 401 ? 55.656 -42.531 -38.062 1 23.41 401 SER B CA 1
ATOM 6251 C C . SER B 1 401 ? 56.688 -43.5 -37.469 1 23.41 401 SER B C 1
ATOM 6253 O O . SER B 1 401 ? 57.156 -43.281 -36.344 1 23.41 401 SER B O 1
#

Solvent-accessible surface area (backbone atoms only — not comparable to full-atom values): 43050 Å² total; per-residue (Å²): 132,80,77,76,73,74,79,49,76,53,58,39,69,67,50,56,44,48,43,68,58,46,39,50,50,43,52,49,36,52,54,42,59,55,50,59,64,60,39,65,66,56,42,52,52,50,52,49,52,50,50,41,53,52,53,37,55,68,64,34,79,69,51,68,69,72,89,60,53,44,76,39,75,32,37,79,35,65,29,65,43,94,42,21,30,56,60,35,74,45,7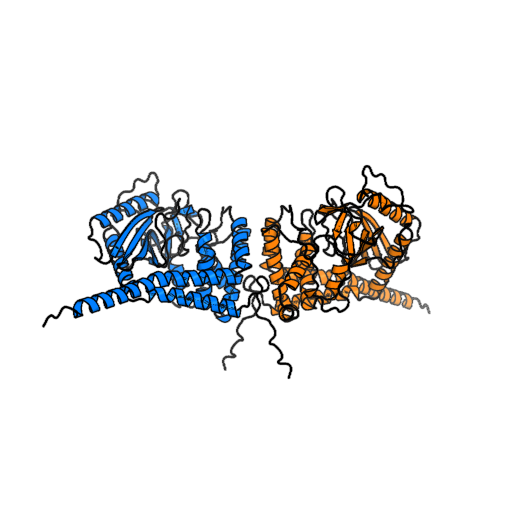1,78,90,60,84,82,52,91,48,20,26,26,35,40,39,49,64,42,78,36,84,42,50,83,71,44,47,67,80,45,69,43,31,33,41,42,44,37,83,76,64,44,84,75,46,74,90,70,93,54,96,56,73,37,54,43,33,61,59,52,22,52,52,52,48,53,44,42,54,53,35,55,74,69,47,72,81,76,40,97,57,46,43,79,74,44,77,42,82,54,54,57,25,36,38,36,32,33,27,38,85,75,70,48,50,38,32,42,28,42,35,62,26,37,35,30,32,43,69,60,84,73,52,43,82,76,60,85,75,52,89,47,91,84,57,65,64,61,39,32,34,32,37,51,57,24,73,94,61,24,26,21,61,44,46,59,67,32,47,53,53,50,61,72,65,48,40,70,23,45,48,40,27,51,53,49,48,45,59,59,45,28,71,65,24,48,31,72,82,28,79,16,29,23,55,58,56,51,54,50,51,52,46,59,71,70,44,58,62,62,38,54,58,33,63,87,39,23,35,56,46,37,54,28,48,42,50,50,50,22,43,28,26,53,71,39,47,46,55,34,82,47,34,57,79,25,45,76,29,62,89,55,83,50,21,61,62,51,18,42,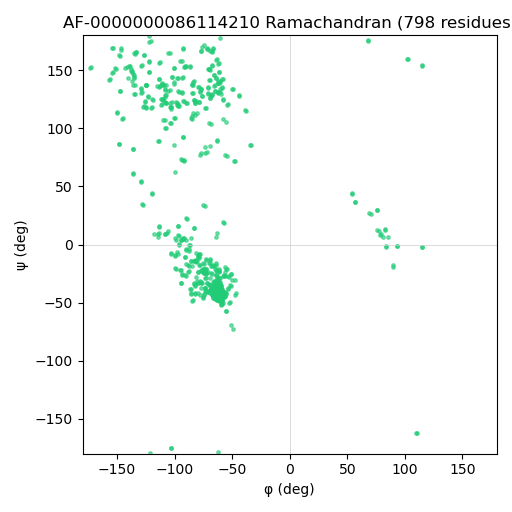52,39,46,54,44,57,48,41,49,65,62,46,50,51,50,40,37,50,50,39,49,51,68,38,41,66,55,48,56,51,52,47,50,49,47,50,47,45,52,47,48,53,55,59,67,64,67,67,78,77,131,131,79,77,77,71,74,78,50,74,52,57,38,68,69,50,56,43,49,41,69,59,46,39,50,51,42,52,48,36,52,53,40,58,54,51,60,64,61,40,64,67,58,42,51,52,50,51,50,52,49,51,42,53,52,53,37,56,69,65,34,78,71,51,71,70,72,89,62,52,45,76,39,74,30,38,80,34,64,28,65,42,95,43,19,28,56,60,36,74,45,72,76,90,61,86,84,50,92,48,20,26,25,35,39,40,52,68,42,80,37,84,42,52,83,70,44,47,70,80,45,70,43,30,33,39,43,44,37,85,75,64,46,83,75,48,76,90,71,94,53,96,56,73,36,54,44,35,60,57,51,24,51,52,50,48,52,44,42,54,53,36,54,74,70,47,74,81,78,42,96,56,46,42,80,75,44,76,42,79,52,53,56,26,35,38,37,32,33,28,37,86,75,70,49,51,40,33,42,27,41,35,61,26,36,33,29,33,43,70,60,82,72,52,45,83,76,62,85,76,53,91,46,91,82,56,65,65,62,38,34,34,32,37,49,58,23,74,94,59,24,26,22,61,45,47,60,68,32,48,53,51,50,62,72,66,48,40,69,21,48,48,41,28,52,52,50,50,45,59,60,46,28,71,66,23,48,31,71,84,27,78,18,29,25,55,58,54,52,54,50,53,53,46,60,70,69,42,58,62,63,38,54,57,32,64,86,39,24,37,58,46,37,54,28,49,43,52,49,50,23,45,28,27,54,70,38,48,44,55,35,83,47,33,58,78,25,45,75,29,62,87,55,83,52,22,60,60,51,18,41,54,40,45,53,44,57,48,40,49,66,62,46,50,50,50,42,36,49,51,39,50,49,67,38,41,64,54,48,55,51,51,48,51,49,46,50,46,47,50,46,48,52,52,57,66,63,64,64,76,76,128

InterPro domains:
  IPR024810 MAB21L/Cyclic GMP-AMP synthase-like receptor [SM01265] (75-372)

pLDDT: mean 87.02, std 14.94, range [23.41, 98.44]

Nearest PDB structures (foldseek):
  7lt1-assembly1_A  TM=8.643E-01  e=5.299E-24  Homo sapiens
  5eom-assembly4_E  TM=5.831E-01  e=8.501E-12  Homo sapiens
  5eog-assembly2_B  TM=6.062E-01  e=6.950E-11  Homo sapiens
  5eom-assembly8_I  TM=5.670E-01  e=1.004E-10  Homo sapiens
  5eom-assembly6_G  TM=5.189E-01  e=6.595E-11  Homo sapiens